Protein AF-A0AAE0Q972-F1 (afdb_monomer_lite)

Sequence (859 aa):
MDRISRRSQGLEGVRFGDHRISLLIFADDVVLLAPSSLDLQHALGHFAAECEVARRRVSTSKSEAMVLDQKKVACSLQVGGAFLPQVEEFKYLGVLFTSEGRMDREIDRRIGAAAAVMQSMYRSVVVKKELSRKAKLSIYQSSYIPTLTYGHELWVMTERIRSRIQAAEMSFLCRVAGCSLRDRDVHVMIFIGFGFLMTFLKRYGFSSVGINLLLAAFGLQWGLLLQNMWHLHDGKIRVTISSMINADFSTATVLISFGAVLGKTSPVQLLVMTLLEITTFCINEHIVIGMLKASDVGASMTIHAFGAYFGLAVARMLYRPGLRNGHDNEGSVYHSDLFAMIGTVYLWMFWPSFNSAIADPGDAQLTAIINTYFSLAACALAAYATSSLVEKKGKLDMVHIQNATLAGGVAVGTCADMSIGPFGAMLIGLTAGIISTLGFKFLSPILASHLGIQDTCGVHNLHGMPGILGGLAGIIAAALGKKQSTSPAFQAAALGSSLGFALIGGAITGFILKLPFLGQPPDQNCFDDALYWEVPEEDEAGESLTHTDHSKNKAEPFRGGLAGVFWIIVLLQNPSSLQLEITNLLIYQSGKGYKAISKALGLPQTTVRAIIYKWRKHGTVENLPRSDRPTKITPRAQEELIQEVTKDPTTTSKELQASLASVKTVGKILCGLTRQKLFGRSASHYIWRKSNTAFQKKNIIPTVKYGGGSVMVWGCFAASGPGRPGVINGTMNSAVYQKILKENVRPSVCDLKLKRTWVLQQDNDPKHTSKSTSEWLKKNKMKTLEWPSQSPDLNPIEMLWHDLKKVVHARKPSNVAELQQFCKDEWAKIPPQRCNRLIASYGKHLIAVVAAKGGPTSY

Foldseek 3Di:
DVVLVVQLDDPFADDDPPDGHQWDDDDPDIDGHGPDLVSSQVSQASSQVSCVVVVHGDDLVPDAAEAQDCDDDDRWHDDPRDTHHYDQWDQDPNAIAGSPRDRVVRLVVLLVQLVVQCVVCVVVALQDPPDDLVRSVVCCVVTNVCSNCPPVVSDPDDPVSVVSSVVSVVVRVCSSVVHDPLLCLLVCLQQQQLQLLLLQQAFCNCVSRVLSVVLLVLQLVLLLVLLCPVPDDVNDRDDDSVSSLSSSQLSLLLSLLCLLCALFADSLLSSLSSNLSSNLLSVLCCCQCVPLVAFQLLPLQSRQQLSNLLSQLLLLLSQDPLCLVHAPRLGGDPVSLVSSVSSQVSLLVSLLSSLLVPFDPDLLSVQLSLLLNLLLVLLLVLLLQLQLVLDPPSDHDSLSNSARSQLLSSLQSRCSSFQCDSVSSSVLSNVLSNQLNCCVRPVQNCCCNPVSRRRSSSSCSRRNPSSVNNLVSNLVSVVVVRDPPHHSVSSVVSNVSSSVSSNVSSNVSSVVSPPPPSQTDDPNSGSHPVSPDDDDDDPPDDDDDDDDDDDDDDDYDDDDDDDDDDDDDDPPDPDDPVVLLVLLVVVVVVVDDLVVSCVVSVHDSVVSVVQVVCCVVPVDSDDDDDDDDDDDDDVVNVVVVVVVCVVPVPDDPVNVVVVDDDDDADKAKEKEKDKAWLFDDLDDDDDDDDPPCCPPPVNDDDDDPDDGDMWIKIWMAMLQATWAIDTDDDDDALVNVLVCCVVTVVRRCVVSVPDPDHEYEYQPDCSCVPPSNVVSCVVVVHHYDDDDHPDCLLHLVVVVVSVLNVQLVVVSDPHPVSSVVSSRVVRRVTDSNSNRVSRGCNVVSVVQCVVVVNDDGPD

InterPro domains:
  IPR002229 Blood group Rhesus C/E/D polypeptide [PR00342] (180-197)
  IPR002229 Blood group Rhesus C/E/D polypeptide [PR00342] (209-226)
  IPR002229 Blood group Rhesus C/E/D polypeptide [PR00342] (246-262)
  IPR002229 Blood group Rhesus C/E/D polypeptide [PR00342] (269-292)
  IPR002229 Blood group Rhesus C/E/D polypeptide [PR00342] (303-318)
  IPR002229 Blood group Rhesus C/E/D polypeptide [PR00342] (338-356)
  IPR002229 Blood group Rhesus C/E/D polypeptide [PR00342] (368-390)
  IPR002229 Blood group Rhesus C/E/D polypeptide [PR00342] (403-416)
  IPR002229 Blood group Rhesus C/E/D polypeptide [PR00342] (426-444)
  IPR002229 Blood group Rhesus C/E/D polypeptide [PR00342] (464-480)
  IPR002229 Blood group Rhesus C/E/D polypeptide [PR00342] (496-521)
  IPR009057 Homedomain-like superfamily [SSF46689] (586-670)
  IPR024041 Ammonium transporter AmtB-like domain [PF00909] (185-515)
  IPR029020 Ammonium/urea transporter [G3DSA:1.10.3430.10] (167-540)
  IPR036388 Winged helix-like DNA-binding domain superfamily [G3DSA:1.10.10.10] (579-623)
  IPR036397 Ribonuclease H superfamily [G3DSA:3.30.420.10] (647-859)
  IPR038717 Tc1-like transposase, DDE domain [PF13358] (709-819)
  IPR057667 Sleeping Beauty transposase, HTH domain [PF25787] (589-622)

Organism: NCBI:txid175788

pLDDT: mean 81.12, std 19.71, range [21.55, 98.88]

Structure (mmCIF, N/CA/C/O backbone):
data_AF-A0AAE0Q972-F1
#
_entry.id   AF-A0AAE0Q972-F1
#
loop_
_atom_site.group_PDB
_atom_site.id
_atom_site.type_symbol
_atom_site.label_atom_id
_atom_site.label_alt_id
_atom_site.label_comp_id
_atom_site.label_asym_id
_atom_site.label_entity_id
_atom_site.label_seq_id
_atom_site.pdbx_PDB_ins_code
_atom_site.Cartn_x
_atom_site.Cartn_y
_atom_site.Cartn_z
_atom_site.occupancy
_atom_site.B_iso_or_equiv
_atom_site.auth_seq_id
_atom_site.auth_comp_id
_atom_site.auth_asym_id
_atom_site.auth_atom_id
_atom_site.pdbx_PDB_model_num
ATOM 1 N N . MET A 1 1 ? -45.714 0.009 41.766 1.00 69.88 1 MET A N 1
ATOM 2 C CA . MET A 1 1 ? -45.874 -0.154 40.312 1.00 69.88 1 MET A CA 1
ATOM 3 C C . MET A 1 1 ? -46.748 -1.349 39.995 1.00 69.88 1 MET A C 1
ATOM 5 O O . MET A 1 1 ? -47.785 -1.118 39.406 1.00 69.88 1 MET A O 1
ATOM 9 N N . ASP A 1 2 ? -46.476 -2.553 40.504 1.00 72.69 2 ASP A N 1
ATOM 10 C CA . ASP A 1 2 ? -47.322 -3.745 40.257 1.00 72.69 2 ASP A CA 1
ATOM 11 C C . ASP A 1 2 ? -48.823 -3.574 40.536 1.00 72.69 2 ASP A C 1
ATOM 13 O O . ASP A 1 2 ? -49.656 -4.150 39.841 1.00 72.69 2 ASP A O 1
ATOM 17 N N . ARG A 1 3 ? -49.189 -2.805 41.571 1.00 78.44 3 ARG A N 1
ATOM 18 C CA . ARG A 1 3 ? -50.598 -2.520 41.893 1.00 78.44 3 ARG A CA 1
ATOM 19 C C . ARG A 1 3 ? -51.249 -1.558 40.896 1.00 78.44 3 ARG A C 1
ATOM 21 O O . ARG A 1 3 ? -52.398 -1.776 40.547 1.00 78.44 3 ARG A O 1
ATOM 28 N N . ILE A 1 4 ? -50.509 -0.536 40.462 1.00 81.25 4 ILE A N 1
ATOM 29 C CA . ILE A 1 4 ? -50.941 0.430 39.440 1.00 81.25 4 ILE A CA 1
ATOM 30 C C . ILE A 1 4 ? -51.086 -0.334 38.123 1.00 81.25 4 ILE A C 1
ATOM 32 O O . ILE A 1 4 ? -52.169 -0.411 37.582 1.00 81.25 4 ILE A O 1
ATOM 36 N N . SER A 1 5 ? -50.043 -1.059 37.714 1.00 75.44 5 SER A N 1
ATOM 37 C CA . SER A 1 5 ? -50.012 -1.898 36.513 1.00 75.44 5 SER A CA 1
ATOM 38 C C . SER A 1 5 ? -51.220 -2.820 36.361 1.00 75.44 5 SER A C 1
ATOM 40 O O . SER A 1 5 ? -51.885 -2.771 35.335 1.00 75.44 5 SER A O 1
ATOM 42 N N . ARG A 1 6 ? -51.541 -3.620 37.388 1.00 78.19 6 ARG A N 1
ATOM 43 C CA . ARG A 1 6 ? -52.683 -4.546 37.342 1.00 78.19 6 ARG A CA 1
ATOM 44 C C . ARG A 1 6 ? -54.031 -3.846 37.227 1.00 78.19 6 ARG A C 1
ATOM 46 O O . ARG A 1 6 ? -54.957 -4.426 36.683 1.00 78.19 6 ARG A O 1
ATOM 53 N N . ARG A 1 7 ? -54.147 -2.635 37.768 1.00 78.75 7 ARG A N 1
ATOM 54 C CA . ARG A 1 7 ? -55.377 -1.839 37.711 1.00 78.75 7 ARG A CA 1
ATOM 55 C C . ARG A 1 7 ? -55.464 -0.995 36.451 1.00 78.75 7 ARG A C 1
ATOM 57 O O . ARG A 1 7 ? -56.561 -0.702 36.020 1.00 78.75 7 ARG A O 1
ATOM 64 N N . SER A 1 8 ? -54.327 -0.664 35.844 1.00 74.75 8 SER A N 1
ATOM 65 C CA . SER A 1 8 ? -54.243 0.107 34.606 1.00 74.75 8 SER A CA 1
ATOM 66 C C . SER A 1 8 ? -54.388 -0.742 33.339 1.00 74.75 8 SER A C 1
ATOM 68 O O . SER A 1 8 ? -54.470 -0.169 32.257 1.00 74.75 8 SER A O 1
ATOM 70 N N . GLN A 1 9 ? -54.409 -2.077 33.441 1.00 69.56 9 GLN A N 1
ATOM 71 C CA . GLN A 1 9 ? -54.600 -2.971 32.293 1.00 69.56 9 GLN A CA 1
ATOM 72 C C . GLN A 1 9 ? -56.014 -2.817 31.709 1.00 69.56 9 GLN A C 1
ATOM 74 O O . GLN A 1 9 ? -56.985 -3.288 32.294 1.00 69.56 9 GLN A O 1
ATOM 79 N N . GLY A 1 10 ? -56.112 -2.155 30.553 1.00 66.50 10 GLY A N 1
ATOM 80 C CA . GLY A 1 10 ? -57.335 -2.039 29.754 1.00 66.50 10 GLY A CA 1
ATOM 81 C C . GLY A 1 10 ? -57.412 -3.058 28.609 1.00 66.50 10 GLY A C 1
ATOM 82 O O . GLY A 1 10 ? -56.492 -3.848 28.391 1.00 66.50 10 GLY A O 1
ATOM 83 N N . LEU A 1 11 ? -58.515 -3.015 27.851 1.00 62.78 11 LEU A N 1
ATOM 84 C CA . LEU A 1 11 ? -58.713 -3.806 26.622 1.00 62.78 11 LEU A CA 1
ATOM 85 C C . LEU A 1 11 ? -57.828 -3.330 25.452 1.00 62.78 11 LEU A C 1
ATOM 87 O O . LEU A 1 11 ? -57.670 -4.045 24.463 1.00 62.78 11 LEU A O 1
ATOM 91 N N . GLU A 1 12 ? -57.259 -2.135 25.563 1.00 69.81 12 GLU A N 1
ATOM 92 C CA . GLU A 1 12 ? -56.429 -1.453 24.571 1.00 69.81 12 GLU A CA 1
ATOM 93 C C . GLU A 1 12 ? -55.005 -2.028 24.609 1.00 69.81 12 GLU A C 1
ATOM 95 O O . GLU A 1 12 ? -54.323 -1.936 25.624 1.00 69.81 12 GLU A O 1
ATOM 100 N N . GLY A 1 13 ? -54.553 -2.680 23.534 1.00 78.81 13 GLY A N 1
ATOM 101 C CA . GLY A 1 13 ? -53.221 -3.290 23.485 1.00 78.81 13 GLY A CA 1
ATOM 102 C C . GLY A 1 13 ? -52.892 -3.906 22.131 1.00 78.81 13 GLY A C 1
ATOM 103 O O . GLY A 1 13 ? -53.793 -4.305 21.382 1.00 78.81 13 GLY A O 1
ATOM 104 N N . VAL A 1 14 ? -51.599 -4.000 21.827 1.00 83.62 14 VAL A N 1
ATOM 105 C CA . VAL A 1 14 ? -51.085 -4.570 20.575 1.00 83.62 14 VAL A CA 1
ATOM 106 C C . VAL A 1 14 ? -51.114 -6.097 20.658 1.00 83.62 14 VAL A C 1
ATOM 108 O O . VAL A 1 14 ? -50.778 -6.685 21.687 1.00 83.62 14 VAL A O 1
ATOM 111 N N . ARG A 1 15 ? -51.549 -6.756 19.581 1.00 82.94 15 ARG A N 1
ATOM 112 C CA . ARG A 1 15 ? -51.607 -8.221 19.504 1.00 82.94 15 ARG A CA 1
ATOM 113 C C . ARG A 1 15 ? -50.234 -8.774 19.121 1.00 82.94 15 ARG A C 1
ATOM 115 O O . ARG A 1 15 ? -49.663 -8.354 18.121 1.00 82.94 15 ARG A O 1
ATOM 122 N N . PHE A 1 16 ? -49.725 -9.720 19.900 1.00 77.44 16 PHE A N 1
ATOM 123 C CA . PHE A 1 16 ? -48.470 -10.421 19.652 1.00 77.44 16 PHE A CA 1
ATOM 124 C C . PHE A 1 16 ? -48.708 -11.929 19.800 1.00 77.44 16 PHE A C 1
ATOM 126 O O . PHE A 1 16 ? -48.766 -12.458 20.912 1.00 77.44 16 PHE A O 1
ATOM 133 N N . GLY A 1 17 ? -48.919 -12.609 18.668 1.00 82.06 17 GLY A N 1
ATOM 134 C CA . GLY A 1 17 ? -49.433 -13.982 18.655 1.00 82.06 17 GLY A CA 1
ATOM 135 C C . GLY A 1 17 ? -50.805 -14.069 19.336 1.00 82.06 17 GLY A C 1
ATOM 136 O O . GLY A 1 17 ? -51.701 -13.272 19.043 1.00 82.06 17 GLY A O 1
ATOM 137 N N . ASP A 1 18 ? -50.940 -14.993 20.288 1.00 84.25 18 ASP A N 1
ATOM 138 C CA . ASP A 1 18 ? -52.165 -15.192 21.079 1.00 84.25 18 ASP A CA 1
ATOM 139 C C . ASP A 1 18 ? -52.276 -14.249 22.288 1.00 84.25 18 ASP A C 1
ATOM 141 O O . ASP A 1 18 ? -53.286 -14.237 22.994 1.00 84.25 18 ASP A O 1
ATOM 145 N N . HIS A 1 19 ? -51.252 -13.430 22.537 1.00 80.12 19 HIS A N 1
ATOM 146 C CA . HIS A 1 19 ? -51.205 -12.516 23.671 1.00 80.12 19 HIS A CA 1
ATOM 147 C C . HIS A 1 19 ? -51.481 -11.074 23.247 1.00 80.12 19 HIS A C 1
ATOM 149 O O . HIS A 1 19 ? -51.133 -10.637 22.150 1.00 80.12 19 HIS A O 1
ATOM 155 N N . ARG A 1 20 ? -52.092 -10.300 24.147 1.00 82.81 20 ARG A N 1
ATOM 156 C CA . ARG A 1 20 ? -52.286 -8.858 23.977 1.00 82.81 20 ARG A CA 1
ATOM 157 C C . ARG A 1 20 ? -51.398 -8.121 24.968 1.00 82.81 20 ARG A C 1
ATOM 159 O O . ARG A 1 20 ? -51.483 -8.363 26.169 1.00 82.81 20 ARG A O 1
ATOM 166 N N . ILE A 1 21 ? -50.539 -7.246 24.458 1.00 85.19 21 ILE A N 1
ATOM 167 C CA . ILE A 1 21 ? -49.570 -6.489 25.247 1.00 85.19 21 ILE A CA 1
ATOM 168 C C . ILE A 1 21 ? -49.984 -5.020 25.214 1.00 85.19 21 ILE A C 1
ATOM 170 O O . ILE A 1 21 ? -49.914 -4.366 24.177 1.00 85.19 21 ILE A O 1
ATOM 174 N N . SER A 1 22 ? -50.427 -4.511 26.359 1.00 83.69 22 SER A N 1
ATOM 175 C CA . SER A 1 22 ? -50.834 -3.112 26.549 1.00 83.69 22 SER A CA 1
ATOM 176 C C . SER A 1 22 ? -49.821 -2.294 27.351 1.00 83.69 22 SER A C 1
ATOM 178 O O . SER A 1 22 ? -49.785 -1.068 27.271 1.00 83.69 22 SER A O 1
ATOM 180 N N . LEU A 1 23 ? -48.981 -2.977 28.131 1.00 85.00 23 LEU A N 1
ATOM 181 C CA . LEU A 1 23 ? -48.129 -2.371 29.143 1.00 85.00 23 LEU A CA 1
ATOM 182 C C . LEU A 1 23 ? -46.865 -3.213 29.347 1.00 85.00 23 LEU A C 1
ATOM 184 O O . LEU A 1 23 ? -46.954 -4.389 29.702 1.00 85.00 23 LEU A O 1
ATOM 188 N N . LEU A 1 24 ? -45.693 -2.600 29.185 1.00 83.38 24 LEU A N 1
ATOM 189 C CA . LEU A 1 24 ? -44.398 -3.174 29.554 1.00 83.38 24 LEU A CA 1
ATOM 190 C C . LEU A 1 24 ? -43.802 -2.366 30.702 1.00 83.38 24 LEU A C 1
ATOM 192 O O . LEU A 1 24 ? -43.837 -1.137 30.696 1.00 83.38 24 LEU A O 1
ATOM 196 N N . ILE A 1 25 ? -43.248 -3.056 31.695 1.00 81.31 25 ILE A N 1
ATOM 197 C CA . ILE A 1 25 ? -42.659 -2.418 32.872 1.00 81.31 25 ILE A CA 1
ATOM 198 C C . ILE A 1 25 ? -41.271 -2.984 33.087 1.00 81.31 25 ILE A C 1
ATOM 200 O O . ILE A 1 25 ? -41.100 -4.197 33.216 1.00 81.31 25 ILE A O 1
ATOM 204 N N . PHE A 1 26 ? -40.290 -2.095 33.188 1.00 75.50 26 PHE A N 1
ATOM 205 C CA . PHE A 1 26 ? -38.927 -2.463 33.522 1.00 75.50 26 PHE A CA 1
ATOM 206 C C . PHE A 1 26 ? -38.334 -1.460 34.508 1.00 75.50 26 PHE A C 1
ATOM 208 O O . PHE A 1 26 ? -38.105 -0.304 34.177 1.00 75.50 26 PHE A O 1
ATOM 215 N N . ALA A 1 27 ? -38.050 -1.920 35.729 1.00 75.69 27 ALA A N 1
ATOM 216 C CA . ALA A 1 27 ? -37.566 -1.078 36.825 1.00 75.69 27 ALA A CA 1
ATOM 217 C C . ALA A 1 27 ? -38.455 0.164 37.062 1.00 75.69 27 ALA A C 1
ATOM 219 O O . ALA A 1 27 ? -39.539 0.019 37.629 1.00 75.69 27 ALA A O 1
ATOM 220 N N . ASP A 1 28 ? -37.987 1.349 36.664 1.00 73.62 28 ASP A N 1
ATOM 221 C CA . ASP A 1 28 ? -38.709 2.619 36.801 1.00 73.62 28 ASP A CA 1
ATOM 222 C C . ASP A 1 28 ? -39.412 3.054 35.504 1.00 73.62 28 ASP A C 1
ATOM 224 O O . ASP A 1 28 ? -40.204 3.996 35.536 1.00 73.62 28 ASP A O 1
ATOM 228 N N . ASP A 1 29 ? -39.150 2.364 34.391 1.00 79.25 29 ASP A N 1
ATOM 229 C CA . ASP A 1 29 ? -39.670 2.694 33.069 1.00 79.25 29 ASP A CA 1
ATOM 230 C C . ASP A 1 29 ? -40.963 1.927 32.780 1.00 79.25 29 ASP A C 1
ATOM 232 O O . ASP A 1 29 ? -41.105 0.739 33.100 1.00 79.25 29 ASP A O 1
ATOM 236 N N . VAL A 1 30 ? -41.908 2.617 32.141 1.00 85.56 30 VAL A N 1
ATOM 237 C CA . VAL A 1 30 ? -43.201 2.074 31.726 1.00 85.56 30 VAL A CA 1
ATOM 238 C C . VAL A 1 30 ? -43.436 2.427 30.265 1.00 85.56 30 VAL A C 1
ATOM 240 O O . VAL A 1 30 ? -43.329 3.592 29.893 1.00 85.56 30 VAL A O 1
ATOM 243 N N . VAL A 1 31 ? -43.778 1.429 29.453 1.00 88.38 31 VAL A N 1
ATOM 244 C CA . VAL A 1 31 ? -44.142 1.599 28.044 1.00 88.38 31 VAL A CA 1
ATOM 245 C C . VAL A 1 31 ? -45.599 1.192 27.873 1.00 88.38 31 VAL A C 1
ATOM 247 O O . VAL A 1 31 ? -45.972 0.065 28.200 1.00 88.38 31 VAL A O 1
ATOM 250 N N . LEU A 1 32 ? -46.412 2.118 27.372 1.00 89.19 32 LEU A N 1
ATOM 251 C CA . LEU A 1 32 ? -47.798 1.875 26.979 1.00 89.19 32 LEU A CA 1
ATOM 252 C C . LEU A 1 32 ? -47.841 1.603 25.477 1.00 89.19 32 LEU A C 1
ATOM 254 O O . LEU A 1 32 ? -47.167 2.285 24.708 1.00 89.19 32 LEU A O 1
ATOM 258 N N . LEU A 1 33 ? -48.612 0.598 25.068 1.00 89.06 33 LEU A N 1
ATOM 259 C CA . LEU A 1 33 ? -48.706 0.157 23.679 1.00 89.06 33 LEU A CA 1
ATOM 260 C C . LEU A 1 33 ? -50.171 0.061 23.273 1.00 89.06 33 LEU A C 1
ATOM 262 O O . LEU A 1 33 ? -50.947 -0.635 23.925 1.00 89.06 33 LEU A O 1
ATOM 266 N N . ALA A 1 34 ? -50.536 0.704 22.169 1.00 88.31 34 ALA A N 1
ATOM 267 C CA . ALA A 1 34 ? -51.879 0.634 21.615 1.00 88.31 34 ALA A CA 1
ATOM 268 C C . ALA A 1 34 ? -51.838 0.735 20.079 1.00 88.31 34 ALA A C 1
ATOM 270 O O . ALA A 1 34 ? -50.888 1.303 19.538 1.00 88.31 34 ALA A O 1
ATOM 271 N N . PRO A 1 35 ? -52.832 0.175 19.367 1.00 86.00 35 PRO A N 1
ATOM 272 C CA . PRO A 1 35 ? -52.854 0.169 17.903 1.00 86.00 35 PRO A CA 1
ATOM 273 C C . PRO A 1 35 ? -53.283 1.511 17.285 1.00 86.00 35 PRO A C 1
ATOM 275 O O . PRO A 1 35 ? -53.109 1.696 16.085 1.00 86.00 35 PRO A O 1
ATOM 278 N N . SER A 1 36 ? -53.840 2.438 18.072 1.00 85.62 36 SER A N 1
ATOM 279 C CA . SER A 1 36 ? -54.271 3.761 17.609 1.00 85.62 36 SER A CA 1
ATOM 280 C C . SER A 1 36 ? -53.910 4.861 18.613 1.00 85.62 36 SER A C 1
ATOM 282 O O . SER A 1 36 ? -53.697 4.594 19.798 1.00 85.62 36 SER A O 1
ATOM 284 N N . SER A 1 37 ? -53.846 6.113 18.147 1.00 86.44 37 SER A N 1
ATOM 285 C CA . SER A 1 37 ? -53.585 7.280 19.004 1.00 86.44 37 SER A CA 1
ATOM 286 C C . SER A 1 37 ? -54.684 7.498 20.046 1.00 86.44 37 SER A C 1
ATOM 288 O O . SER A 1 37 ? -54.383 7.880 21.176 1.00 86.44 37 SER A O 1
ATOM 290 N N . LEU A 1 38 ? -55.940 7.208 19.688 1.00 87.12 38 LEU A N 1
ATOM 291 C CA . LEU A 1 38 ? -57.088 7.293 20.589 1.00 87.12 38 LEU A CA 1
ATOM 292 C C . LEU A 1 38 ? -56.976 6.267 21.724 1.00 87.12 38 LEU A C 1
ATOM 294 O O . LEU A 1 38 ? -57.051 6.635 22.895 1.00 87.12 38 LEU A O 1
ATOM 298 N N . ASP A 1 39 ? -56.703 5.007 21.380 1.00 88.31 39 ASP A N 1
ATOM 299 C CA . ASP A 1 39 ? -56.517 3.936 22.365 1.00 88.31 39 ASP A CA 1
ATOM 300 C C . ASP A 1 39 ? -55.301 4.213 23.262 1.00 88.31 39 ASP A C 1
ATOM 302 O O . ASP A 1 39 ? -55.328 3.965 24.465 1.00 88.31 39 ASP A O 1
ATOM 306 N N . LEU A 1 40 ? -54.224 4.775 22.700 1.00 89.50 40 LEU A N 1
ATOM 307 C CA . LEU A 1 40 ? -53.037 5.137 23.475 1.00 89.50 40 LEU A CA 1
ATOM 308 C C . LEU A 1 40 ? -53.327 6.276 24.463 1.00 89.50 40 LEU A C 1
ATOM 310 O O . LEU A 1 40 ? -52.825 6.258 25.588 1.00 89.50 40 LEU A O 1
ATOM 314 N N . GLN A 1 41 ? -54.147 7.252 24.064 1.00 91.25 41 GLN A N 1
ATOM 315 C CA . GLN A 1 41 ? -54.586 8.352 24.920 1.00 91.25 41 GLN A CA 1
ATOM 316 C C . GLN A 1 41 ? -55.475 7.861 26.069 1.00 91.25 41 GLN A C 1
ATOM 318 O O . GLN A 1 41 ? -55.321 8.330 27.201 1.00 91.25 41 GLN A O 1
ATOM 323 N N . HIS A 1 42 ? -56.372 6.910 25.802 1.00 88.88 42 HIS A N 1
ATOM 324 C CA . HIS A 1 42 ? -57.192 6.268 26.828 1.00 88.88 42 HIS A CA 1
ATOM 325 C C . HIS A 1 42 ? -56.333 5.479 27.824 1.00 88.88 42 HIS A C 1
ATOM 327 O O . HIS A 1 42 ? -56.414 5.726 29.032 1.00 88.88 42 HIS A O 1
ATOM 333 N N . ALA A 1 43 ? -55.426 4.630 27.330 1.00 88.94 43 ALA A N 1
ATOM 334 C CA . ALA A 1 43 ? -54.496 3.870 28.160 1.00 88.94 43 ALA A CA 1
ATOM 335 C C . ALA A 1 43 ? -53.613 4.784 29.030 1.00 88.94 43 ALA A C 1
ATOM 337 O O . ALA A 1 43 ? -53.415 4.520 30.220 1.00 88.94 43 ALA A O 1
ATOM 338 N N . LEU A 1 44 ? -53.121 5.894 28.466 1.00 90.88 44 LEU A N 1
ATOM 339 C CA . LEU A 1 44 ? -52.351 6.909 29.190 1.00 90.88 44 LEU A CA 1
ATOM 340 C C . LEU A 1 44 ? -53.183 7.599 30.277 1.00 90.88 44 LEU A C 1
ATOM 342 O O . LEU A 1 44 ? -52.699 7.763 31.398 1.00 90.88 44 LEU A O 1
ATOM 346 N N . GLY A 1 45 ? -54.425 7.979 29.969 1.00 89.50 45 GLY A N 1
ATOM 347 C CA . GLY A 1 45 ? -55.342 8.598 30.928 1.00 89.50 45 GLY A CA 1
ATOM 348 C C . GLY A 1 45 ? -55.659 7.670 32.100 1.00 89.50 45 GLY A C 1
ATOM 349 O O . GLY A 1 45 ? -55.553 8.070 33.260 1.00 89.50 45 GLY A O 1
ATOM 350 N N . HIS A 1 46 ? -55.950 6.402 31.809 1.00 88.62 46 HIS A N 1
ATOM 351 C CA . HIS A 1 46 ? -56.230 5.389 32.822 1.00 88.62 46 HIS A CA 1
ATOM 352 C C . HIS A 1 46 ? -55.008 5.101 33.707 1.00 88.62 46 HIS A C 1
ATOM 354 O O . HIS A 1 46 ? -55.103 5.045 34.936 1.00 88.62 46 HIS A O 1
ATOM 360 N N . PHE A 1 47 ? -53.823 4.996 33.101 1.00 89.69 47 PHE A N 1
ATOM 361 C CA . PHE A 1 47 ? -52.571 4.844 33.838 1.00 89.69 47 PHE A CA 1
ATOM 362 C C . PHE A 1 47 ? -52.265 6.058 34.732 1.00 89.69 47 PHE A C 1
ATOM 364 O O . PHE A 1 47 ? -51.817 5.895 35.872 1.00 89.69 47 PHE A O 1
ATOM 371 N N . ALA A 1 48 ? -52.526 7.274 34.246 1.00 89.19 48 ALA A N 1
ATOM 372 C CA . ALA A 1 48 ? -52.335 8.503 35.008 1.00 89.19 48 ALA A CA 1
ATOM 373 C C . ALA A 1 48 ? -53.283 8.587 36.215 1.00 89.19 48 ALA A C 1
ATOM 375 O O . ALA A 1 48 ? -52.821 8.891 37.315 1.00 89.19 48 ALA A O 1
ATOM 376 N N . ALA A 1 49 ? -54.560 8.234 36.043 1.00 88.50 49 ALA A N 1
ATOM 377 C CA . ALA A 1 49 ? -55.541 8.198 37.128 1.00 88.50 49 ALA A CA 1
ATOM 378 C C . ALA A 1 49 ? -55.130 7.220 38.245 1.00 88.50 49 ALA A C 1
ATOM 380 O O . ALA A 1 49 ? -55.114 7.577 39.424 1.00 88.50 49 ALA A O 1
ATOM 381 N N . GLU A 1 50 ? -54.692 6.007 37.893 1.00 89.31 50 GLU A N 1
ATOM 382 C CA . GLU A 1 50 ? -54.195 5.035 38.879 1.00 89.31 50 GLU A CA 1
ATOM 383 C C . GLU A 1 50 ? -52.899 5.497 39.569 1.00 89.31 50 GLU A C 1
ATOM 385 O O . GLU A 1 50 ? -52.668 5.207 40.750 1.00 89.31 50 GLU A O 1
ATOM 390 N N . CYS A 1 51 ? -52.048 6.254 38.869 1.00 88.19 51 CYS A N 1
ATOM 391 C CA . CYS A 1 51 ? -50.903 6.907 39.499 1.00 88.19 51 CYS A CA 1
ATOM 392 C C . CYS A 1 51 ? -51.352 7.937 40.543 1.00 88.19 51 CYS A C 1
ATOM 394 O O . CYS A 1 51 ? -50.802 7.936 41.648 1.00 88.19 51 CYS A O 1
ATOM 396 N N . GLU A 1 52 ? -52.355 8.762 40.238 1.00 87.38 52 GLU A N 1
ATOM 397 C CA . GLU A 1 52 ? -52.889 9.771 41.161 1.00 87.38 52 GLU A CA 1
ATOM 398 C C . GLU A 1 52 ? -53.524 9.143 42.404 1.00 87.38 52 GLU A C 1
ATOM 400 O O . GLU A 1 52 ? -53.216 9.564 43.523 1.00 87.38 52 GLU A O 1
ATOM 405 N N . VAL A 1 53 ? -54.302 8.067 42.236 1.00 88.38 53 VAL A N 1
ATOM 406 C CA . VAL A 1 53 ? -54.849 7.262 43.347 1.00 88.38 53 VAL A CA 1
ATOM 407 C C . VAL A 1 53 ? -53.727 6.738 44.250 1.00 88.38 53 VAL A C 1
ATOM 409 O O . VAL A 1 53 ? -53.848 6.711 45.476 1.00 88.38 53 VAL A O 1
ATOM 412 N N . ALA A 1 54 ? -52.585 6.372 43.665 1.00 84.88 54 ALA A N 1
ATOM 413 C CA . ALA A 1 54 ? -51.391 5.952 44.393 1.00 84.88 54 ALA A CA 1
ATOM 414 C C . ALA A 1 54 ? -50.525 7.119 44.921 1.00 84.88 54 ALA A C 1
ATOM 416 O O . ALA A 1 54 ? -49.400 6.878 45.374 1.00 84.88 54 ALA A O 1
ATOM 417 N N . ARG A 1 55 ? -51.024 8.365 44.877 1.00 83.75 55 ARG A N 1
ATOM 418 C CA . ARG A 1 55 ? -50.318 9.611 45.235 1.00 83.75 55 ARG A CA 1
ATOM 419 C C . ARG A 1 55 ? -49.010 9.812 44.457 1.00 83.75 55 ARG A C 1
ATOM 421 O O . ARG A 1 55 ? -48.004 10.267 45.004 1.00 83.75 55 ARG A O 1
ATOM 428 N N . ARG A 1 56 ? -49.011 9.449 43.175 1.00 82.56 56 ARG A N 1
ATOM 429 C CA . ARG A 1 56 ? -47.930 9.661 42.200 1.00 82.56 56 ARG A CA 1
ATOM 430 C C . ARG A 1 56 ? -48.462 10.459 41.009 1.00 82.56 56 ARG A C 1
ATOM 432 O O . ARG A 1 56 ? -49.664 10.558 40.815 1.00 82.56 56 ARG A O 1
ATOM 439 N N . ARG A 1 57 ? -47.567 11.036 40.207 1.00 83.56 57 ARG A N 1
ATOM 440 C CA . ARG A 1 57 ? -47.921 11.744 38.967 1.00 83.56 57 ARG A CA 1
ATOM 441 C C . ARG A 1 57 ? -46.998 11.318 37.835 1.00 83.56 57 ARG A C 1
ATOM 443 O O . ARG A 1 57 ? -45.818 11.053 38.078 1.00 83.56 57 ARG A O 1
ATOM 450 N N . VAL A 1 58 ? -47.535 11.272 36.619 1.00 84.62 58 VAL A N 1
ATOM 451 C CA . VAL A 1 58 ? -46.753 11.063 35.394 1.00 84.62 58 VAL A CA 1
ATOM 452 C C . VAL A 1 58 ? -45.957 12.337 35.102 1.00 84.62 58 VAL A C 1
ATOM 454 O O . VAL A 1 58 ? -46.493 13.441 35.150 1.00 84.62 58 VAL A O 1
ATOM 457 N N . SER A 1 59 ? -44.657 12.196 34.844 1.00 83.50 59 SER A N 1
ATOM 458 C CA . SER A 1 59 ? -43.773 13.328 34.548 1.00 83.50 59 SER A CA 1
ATOM 459 C C . SER A 1 59 ? -43.800 13.622 33.053 1.00 83.50 59 SER A C 1
ATOM 461 O O . SER A 1 59 ? -43.140 12.927 32.284 1.00 83.50 59 SER A O 1
ATOM 463 N N . THR A 1 60 ? -44.499 14.676 32.642 1.00 82.50 60 THR A N 1
ATOM 464 C CA . THR A 1 60 ? -44.601 15.093 31.230 1.00 82.50 60 THR A CA 1
ATOM 465 C C . THR A 1 60 ? -43.241 15.430 30.615 1.00 82.50 60 THR A C 1
ATOM 467 O O . THR A 1 60 ? -42.982 15.083 29.475 1.00 82.50 60 THR A O 1
ATOM 470 N N . SER A 1 61 ? -42.310 15.988 31.396 1.00 77.25 61 SER A N 1
ATOM 471 C CA . SER A 1 61 ? -40.941 16.308 30.953 1.00 77.25 61 SER A CA 1
ATOM 472 C C . SER A 1 61 ? -40.005 15.105 30.769 1.00 77.25 61 SER A C 1
ATOM 474 O O . SER A 1 61 ? -38.868 15.280 30.343 1.00 77.25 61 SER A O 1
ATOM 476 N N . LYS A 1 62 ? -40.439 13.899 31.151 1.00 82.19 62 LYS A N 1
ATOM 477 C CA . LYS A 1 62 ? -39.663 12.650 31.034 1.00 82.19 62 LYS A CA 1
ATOM 478 C C . LYS A 1 62 ? -40.390 11.577 30.224 1.00 82.19 62 LYS A C 1
ATOM 480 O O . LYS A 1 62 ? -39.910 10.452 30.161 1.00 82.19 62 LYS A O 1
ATOM 485 N N . SER A 1 63 ? -41.567 11.903 29.699 1.00 87.50 63 SER A N 1
ATOM 486 C CA . SER A 1 63 ? -42.414 10.976 28.956 1.00 87.50 63 SER A CA 1
ATOM 487 C C . SER A 1 63 ? -42.448 11.438 27.510 1.00 87.50 63 SER A C 1
ATOM 489 O O . SER A 1 63 ? -42.645 12.621 27.253 1.00 87.50 63 SER A O 1
ATOM 491 N N . GLU A 1 64 ? -42.252 10.512 26.583 1.00 90.00 64 GLU A N 1
ATOM 492 C CA . GLU A 1 64 ? -42.205 10.780 25.147 1.00 90.00 64 GLU A CA 1
ATOM 493 C C . GLU A 1 64 ? -43.169 9.821 24.442 1.00 90.00 64 GLU A C 1
ATOM 495 O O . GLU A 1 64 ? -43.409 8.709 24.918 1.00 90.00 64 GLU A O 1
ATOM 500 N N . ALA A 1 65 ? -43.737 10.259 23.323 1.00 90.75 65 ALA A N 1
ATOM 501 C CA . ALA A 1 65 ? -44.563 9.436 22.450 1.00 90.75 65 ALA A CA 1
ATOM 502 C C . ALA A 1 65 ? -43.763 9.065 21.197 1.00 90.75 65 ALA A C 1
ATOM 504 O O . ALA A 1 65 ? -43.087 9.909 20.619 1.00 90.75 65 ALA A O 1
ATOM 505 N N . MET A 1 66 ? -43.857 7.823 20.734 1.00 90.81 66 MET A N 1
ATOM 506 C CA . MET A 1 66 ? -43.264 7.408 19.462 1.00 90.81 66 MET A CA 1
ATOM 507 C C . MET A 1 66 ? -44.309 6.640 18.666 1.00 90.81 66 MET A C 1
ATOM 509 O O . MET A 1 66 ? -44.975 5.755 19.202 1.00 90.81 66 MET A O 1
ATOM 513 N N . VAL A 1 67 ? -44.448 6.986 17.389 1.00 88.81 67 VAL A N 1
ATOM 514 C CA . VAL A 1 67 ? -45.308 6.262 16.451 1.00 88.81 67 VAL A CA 1
ATOM 515 C C . VAL A 1 67 ? -44.424 5.374 15.588 1.00 88.81 67 VAL A C 1
ATOM 517 O O . VAL A 1 67 ? -43.454 5.859 15.008 1.00 88.81 67 VAL A O 1
ATOM 520 N N . LEU A 1 68 ? -44.753 4.083 15.535 1.00 86.62 68 LEU A N 1
ATOM 521 C CA . LEU A 1 68 ? -44.084 3.102 14.686 1.00 86.62 68 LEU A CA 1
ATOM 522 C C . LEU A 1 68 ? -44.913 2.899 13.417 1.00 86.62 68 LEU A C 1
ATOM 524 O O . LEU A 1 68 ? -45.865 2.123 13.423 1.00 86.62 68 LEU A O 1
ATOM 528 N N . ASP A 1 69 ? -44.576 3.620 12.352 1.00 80.19 69 ASP A N 1
ATOM 529 C CA . ASP A 1 69 ? -45.273 3.549 11.066 1.00 80.19 69 ASP A CA 1
ATOM 530 C C . ASP A 1 69 ? -44.294 3.888 9.927 1.00 80.19 69 ASP A C 1
ATOM 532 O O . ASP A 1 69 ? -43.352 4.664 10.099 1.00 80.19 69 ASP A O 1
ATOM 536 N N . GLN A 1 70 ? -44.506 3.296 8.750 1.00 72.62 70 GLN A N 1
ATOM 537 C CA . GLN A 1 70 ? -43.756 3.630 7.537 1.00 72.62 70 GLN A CA 1
ATOM 538 C C . GLN A 1 70 ? -44.066 5.051 7.044 1.00 72.62 70 GLN A C 1
ATOM 540 O O . GLN A 1 70 ? -43.257 5.648 6.334 1.00 72.62 70 GLN A O 1
ATOM 545 N N . LYS A 1 71 ? -45.235 5.599 7.399 1.00 75.44 71 LYS A N 1
ATOM 546 C CA . LYS A 1 71 ? -45.633 6.978 7.102 1.00 75.44 71 LYS A CA 1
ATOM 547 C C . LYS A 1 71 ? -45.572 7.826 8.367 1.00 75.44 71 LYS A C 1
ATOM 549 O O . LYS A 1 71 ? -45.911 7.375 9.454 1.00 75.44 71 LYS A O 1
ATOM 554 N N . LYS A 1 72 ? -45.190 9.098 8.231 1.00 76.19 72 LYS A N 1
ATOM 555 C CA . LYS A 1 72 ? -45.217 10.029 9.365 1.00 76.19 72 LYS A CA 1
ATOM 556 C C . LYS A 1 72 ? -46.663 10.306 9.770 1.00 76.19 72 LYS A C 1
ATOM 558 O O . LYS A 1 72 ? -47.391 10.979 9.044 1.00 76.19 72 LYS A O 1
ATOM 563 N N . VAL A 1 73 ? -47.054 9.803 10.936 1.00 81.81 73 VAL A N 1
ATOM 564 C CA . VAL A 1 73 ? -48.367 10.045 11.539 1.00 81.81 73 VAL A CA 1
ATOM 565 C C . VAL A 1 73 ? -48.186 10.889 12.797 1.00 81.81 73 VAL A C 1
ATOM 567 O O . VAL A 1 73 ? -47.353 10.582 13.652 1.00 81.81 73 VAL A O 1
ATOM 570 N N . ALA A 1 74 ? -48.961 11.968 12.906 1.00 82.75 74 ALA A N 1
ATOM 571 C CA . ALA A 1 74 ? -48.980 12.808 14.096 1.00 82.75 74 ALA A CA 1
ATOM 572 C C . ALA A 1 74 ? -49.830 12.154 15.196 1.00 82.75 74 ALA A C 1
ATOM 574 O O . ALA A 1 74 ? -50.967 11.745 14.962 1.00 82.75 74 ALA A O 1
ATOM 575 N N . CYS A 1 75 ? -49.282 12.078 16.404 1.00 84.94 75 CYS A N 1
ATOM 576 C CA . CYS A 1 75 ? -49.937 11.568 17.598 1.00 84.94 75 CYS A CA 1
ATOM 577 C C . CYS A 1 75 ? -49.786 12.601 18.718 1.00 84.94 75 CYS A C 1
ATOM 579 O O . CYS A 1 75 ? -48.718 12.755 19.310 1.00 84.94 75 CYS A O 1
ATOM 581 N N . SER A 1 76 ? -50.859 13.339 18.993 1.00 87.38 76 SER A N 1
ATOM 582 C CA . SER A 1 76 ? -50.885 14.354 20.046 1.00 87.38 76 SER A CA 1
ATOM 583 C C . SER A 1 76 ? -51.490 13.772 21.315 1.00 87.38 76 SER A C 1
ATOM 585 O O . SER A 1 76 ? -52.708 13.672 21.431 1.00 87.38 76 SER A O 1
ATOM 587 N N . LEU A 1 77 ? -50.630 13.401 22.265 1.00 90.69 77 LEU A N 1
ATOM 588 C CA . LEU A 1 77 ? -51.049 12.879 23.564 1.00 90.69 77 LEU A CA 1
ATOM 589 C C . LEU A 1 77 ? -51.003 13.967 24.637 1.00 90.69 77 LEU A C 1
ATOM 591 O O . LEU A 1 77 ? -50.070 14.770 24.669 1.00 90.69 77 LEU A O 1
ATOM 595 N N . GLN A 1 78 ? -51.970 13.957 25.550 1.00 90.06 78 GLN A N 1
ATOM 596 C CA . GLN A 1 78 ? -52.040 14.846 26.706 1.00 90.06 78 GLN A CA 1
ATOM 597 C C . GLN A 1 78 ? -52.152 14.068 28.018 1.00 90.06 78 GLN A C 1
ATOM 599 O O . GLN A 1 78 ? -52.864 13.071 28.118 1.00 90.06 78 GLN A O 1
ATOM 604 N N . VAL A 1 79 ? -51.494 14.564 29.064 1.00 88.44 79 VAL A N 1
ATOM 605 C CA . VAL A 1 79 ? -51.676 14.078 30.438 1.00 88.44 79 VAL A CA 1
ATOM 606 C C . VAL A 1 79 ? -51.542 15.243 31.415 1.00 88.44 79 VAL A C 1
ATOM 608 O O . VAL A 1 79 ? -50.606 16.036 31.327 1.00 88.44 79 VAL A O 1
ATOM 611 N N . GLY A 1 80 ? -52.511 15.394 32.326 1.00 81.00 80 GLY A N 1
ATOM 612 C CA . GLY A 1 80 ? -52.525 16.499 33.295 1.00 81.00 80 GLY A CA 1
ATOM 613 C C . GLY A 1 80 ? -52.555 17.899 32.662 1.00 81.00 80 GLY A C 1
ATOM 614 O O . GLY A 1 80 ? -51.968 18.823 33.218 1.00 81.00 80 GLY A O 1
ATOM 615 N N . GLY A 1 81 ? -53.182 18.049 31.487 1.00 81.88 81 GLY A N 1
ATOM 616 C CA . GLY A 1 81 ? -53.301 19.323 30.761 1.00 81.88 81 GLY A CA 1
ATOM 617 C C . GLY A 1 81 ? -52.073 19.740 29.939 1.00 81.88 81 GLY A C 1
ATOM 618 O O . GLY A 1 81 ? -52.080 20.823 29.362 1.00 81.88 81 GLY A O 1
ATOM 619 N N . ALA A 1 82 ? -51.029 18.907 29.858 1.00 86.00 82 ALA A N 1
ATOM 620 C CA . ALA A 1 82 ? -49.834 19.168 29.054 1.00 86.00 82 ALA A CA 1
ATOM 621 C C . ALA A 1 82 ? -49.648 18.114 27.953 1.00 86.00 82 ALA A C 1
ATOM 623 O O . ALA A 1 82 ? -49.941 16.934 28.159 1.00 86.00 82 ALA A O 1
ATOM 624 N N . PHE A 1 83 ? -49.127 18.540 26.800 1.00 88.75 83 PHE A N 1
ATOM 625 C CA . PHE A 1 83 ? -48.806 17.657 25.677 1.00 88.75 83 PHE A CA 1
ATOM 626 C C . PHE A 1 83 ? -47.501 16.888 25.910 1.00 88.75 83 PHE A C 1
ATOM 628 O O . PHE A 1 83 ? -46.533 17.443 26.434 1.00 88.75 83 PHE A O 1
ATOM 635 N N . LEU A 1 84 ? -47.464 15.625 25.481 1.00 90.62 84 LEU A N 1
ATOM 636 C CA . LEU A 1 84 ? -46.239 14.831 25.426 1.00 90.62 84 LEU A CA 1
ATOM 637 C C . LEU A 1 84 ? -45.509 15.056 24.091 1.00 90.62 84 LEU A C 1
ATOM 639 O O . LEU A 1 84 ? -46.158 15.052 23.042 1.00 90.62 84 LEU A O 1
ATOM 643 N N . PRO A 1 85 ? -44.175 15.231 24.098 1.00 89.31 85 PRO A N 1
ATOM 644 C CA . PRO A 1 85 ? -43.396 15.348 22.870 1.00 89.31 85 PRO A CA 1
ATOM 645 C C . PRO A 1 85 ? -43.412 14.031 22.082 1.00 89.31 85 PRO A C 1
ATOM 647 O O . PRO A 1 85 ? -43.139 12.966 22.639 1.00 89.31 85 PRO A O 1
ATOM 650 N N . GLN A 1 86 ? -43.703 14.113 20.781 1.00 90.75 86 GLN A N 1
ATOM 651 C CA . GLN A 1 86 ? -43.538 12.996 19.851 1.00 90.75 86 GLN A CA 1
ATOM 652 C C . GLN A 1 86 ? -42.102 12.973 19.307 1.00 90.75 86 GLN A C 1
ATOM 654 O O . GLN A 1 86 ? -41.615 13.992 18.819 1.00 90.75 86 GLN A O 1
ATOM 659 N N . VAL A 1 87 ? -41.435 11.818 19.367 1.00 89.88 87 VAL A N 1
ATOM 660 C CA . VAL A 1 87 ? -40.047 11.622 18.921 1.00 89.88 87 VAL A CA 1
ATOM 661 C C . VAL A 1 87 ? -39.960 10.636 17.754 1.00 89.88 87 VAL A C 1
ATOM 663 O O . VAL A 1 87 ? -40.760 9.707 17.644 1.00 89.88 87 VAL A O 1
ATOM 666 N N . GLU A 1 88 ? -38.972 10.836 16.879 1.00 88.38 88 GLU A N 1
ATOM 667 C CA . GLU A 1 88 ? -38.643 9.903 15.785 1.00 88.38 88 GLU A CA 1
ATOM 668 C C . GLU A 1 88 ? -37.606 8.855 16.207 1.00 88.38 88 GLU A C 1
ATOM 670 O O . GLU A 1 88 ? -37.513 7.783 15.612 1.00 88.38 88 GLU A O 1
ATOM 675 N N . GLU A 1 89 ? -36.830 9.157 17.247 1.00 88.81 89 GLU A N 1
ATOM 676 C CA . GLU A 1 89 ? -35.799 8.283 17.785 1.00 88.81 89 GLU A CA 1
ATOM 677 C C . GLU A 1 89 ? -35.932 8.194 19.296 1.00 88.81 89 GLU A C 1
ATOM 679 O O . GLU A 1 89 ? -35.976 9.211 19.987 1.00 88.81 89 GLU A O 1
ATOM 684 N N . PHE A 1 90 ? -35.950 6.970 19.813 1.00 86.62 90 PHE A N 1
ATOM 685 C CA . PHE A 1 90 ? -36.093 6.725 21.237 1.00 86.62 90 PHE A CA 1
ATOM 686 C C . PHE A 1 90 ? -35.041 5.738 21.719 1.00 86.62 90 PHE A C 1
ATOM 688 O O . PHE A 1 90 ? -34.900 4.633 21.194 1.00 86.62 90 PHE A O 1
ATOM 695 N N . LYS A 1 91 ? -34.278 6.125 22.743 1.00 85.62 91 LYS A N 1
ATOM 696 C CA . LYS A 1 91 ? -33.252 5.259 23.323 1.00 85.62 91 LYS A CA 1
ATOM 697 C C . LYS A 1 91 ? -33.810 4.533 24.538 1.00 85.62 91 LYS A C 1
ATOM 699 O O . LYS A 1 91 ? -33.883 5.104 25.623 1.00 85.62 91 LYS A O 1
ATOM 704 N N . TYR A 1 92 ? -34.086 3.246 24.384 1.00 81.75 92 TYR A N 1
ATOM 705 C CA . TYR A 1 92 ? -34.598 2.402 25.456 1.00 81.75 92 TYR A CA 1
ATOM 706 C C . TYR A 1 92 ? -33.574 1.348 25.872 1.00 81.75 92 TYR A C 1
ATOM 708 O O . TYR A 1 92 ? -33.017 0.642 25.033 1.00 81.75 92 TYR A O 1
ATOM 716 N N . LEU A 1 93 ? -33.271 1.279 27.174 1.00 79.94 93 LEU A N 1
ATOM 717 C CA . LEU A 1 93 ? -32.271 0.365 27.755 1.00 79.94 93 LEU A CA 1
ATOM 718 C C . LEU A 1 93 ? -30.936 0.348 26.997 1.00 79.94 93 LEU A C 1
ATOM 720 O O . LEU A 1 93 ? -30.274 -0.672 26.851 1.00 79.94 93 LEU A O 1
ATOM 724 N N . GLY A 1 94 ? -30.530 1.514 26.501 1.00 81.50 94 GLY A N 1
ATOM 725 C CA . GLY A 1 94 ? -29.276 1.660 25.785 1.00 81.50 94 GLY A CA 1
ATOM 726 C C . GLY A 1 94 ? -29.340 1.362 24.291 1.00 81.50 94 GLY A C 1
ATOM 727 O O . GLY A 1 94 ? -28.329 1.649 23.659 1.00 81.50 94 GLY A O 1
ATOM 728 N N . VAL A 1 95 ? -30.449 0.859 23.739 1.00 86.56 95 VAL A N 1
ATOM 729 C CA . VAL A 1 95 ? -30.677 0.574 22.307 1.00 86.56 95 VAL A CA 1
ATOM 730 C C . VAL A 1 95 ? -31.514 1.688 21.678 1.00 86.56 95 VAL A C 1
ATOM 732 O O . VAL A 1 95 ? -32.470 2.159 22.291 1.00 86.56 95 VAL A O 1
ATOM 735 N N . LEU A 1 96 ? -31.127 2.153 20.491 1.00 89.25 96 LEU A N 1
ATOM 736 C CA . LEU A 1 96 ? -31.869 3.161 19.736 1.00 89.25 96 LEU A CA 1
ATOM 737 C C . LEU A 1 96 ? -32.955 2.499 18.882 1.00 89.25 96 LEU A C 1
ATOM 739 O O . LEU A 1 96 ? -32.658 1.631 18.064 1.00 89.25 96 LEU A O 1
ATOM 743 N N . PHE A 1 97 ? -34.190 2.951 19.050 1.00 88.88 97 PHE A N 1
ATOM 744 C CA . PHE A 1 97 ? -35.328 2.615 18.205 1.00 88.88 97 PHE A CA 1
ATOM 745 C C . PHE A 1 97 ? -35.650 3.808 17.313 1.00 88.88 97 PHE A C 1
ATOM 747 O O . PHE A 1 97 ? -35.560 4.953 17.757 1.00 88.88 97 PHE A O 1
ATOM 754 N N . THR A 1 98 ? -36.015 3.535 16.064 1.00 88.88 98 THR A N 1
ATOM 755 C CA . THR A 1 98 ? -36.467 4.546 15.103 1.00 88.88 98 THR A CA 1
ATOM 756 C C . THR A 1 98 ? -37.950 4.338 14.815 1.00 88.88 98 THR A C 1
ATOM 758 O O . THR A 1 98 ? -38.425 3.200 14.823 1.00 88.88 98 THR A O 1
ATOM 761 N N . SER A 1 99 ? -38.679 5.419 14.538 1.00 86.38 99 SER A N 1
ATOM 762 C CA . SER A 1 99 ? -40.101 5.379 14.163 1.00 86.38 99 SER A CA 1
ATOM 763 C C . SER A 1 99 ? -40.374 4.501 12.933 1.00 86.38 99 SER A C 1
ATOM 765 O O . SER A 1 99 ? -41.432 3.894 12.823 1.00 86.38 99 SER A O 1
ATOM 767 N N . GLU A 1 100 ? -39.396 4.366 12.037 1.00 84.75 100 GLU A N 1
ATOM 768 C CA . GLU A 1 100 ? -39.477 3.540 10.825 1.00 84.75 100 GLU A CA 1
ATOM 769 C C . GLU A 1 100 ? -39.165 2.049 11.067 1.00 84.75 100 GLU A C 1
ATOM 771 O O . GLU A 1 100 ? -39.250 1.237 10.146 1.00 84.75 100 GLU A O 1
ATOM 776 N N . GLY A 1 101 ? -38.719 1.678 12.273 1.00 81.94 101 GLY A N 1
ATOM 777 C CA . GLY A 1 101 ? -38.309 0.308 12.604 1.00 81.94 101 GLY A CA 1
ATOM 778 C C . GLY A 1 101 ? -36.988 -0.143 11.963 1.00 81.94 101 GLY A C 1
ATOM 779 O O . GLY A 1 101 ? -36.640 -1.322 12.034 1.00 81.94 101 GLY A O 1
ATOM 780 N N . ARG A 1 102 ? -36.224 0.770 11.344 1.00 84.88 102 ARG A N 1
ATOM 781 C CA . ARG A 1 102 ? -34.903 0.472 10.769 1.00 84.88 102 ARG A CA 1
ATOM 782 C C . ARG A 1 102 ? -33.815 0.500 11.839 1.00 84.88 102 ARG A C 1
ATOM 784 O O . ARG A 1 102 ? -33.772 1.399 12.679 1.00 84.88 102 ARG A O 1
ATOM 791 N N . MET A 1 103 ? -32.888 -0.455 11.756 1.00 88.06 103 MET A N 1
ATOM 792 C CA . MET A 1 103 ? -31.812 -0.634 12.741 1.00 88.06 103 MET A CA 1
ATOM 793 C C . MET A 1 103 ? -30.477 -0.011 12.311 1.00 88.06 103 MET A C 1
ATOM 795 O O . MET A 1 103 ? -29.554 0.042 13.119 1.00 88.06 103 MET A O 1
ATOM 799 N N . ASP A 1 104 ? -30.351 0.499 11.077 1.00 90.38 104 ASP A N 1
ATOM 800 C CA . ASP A 1 104 ? -29.095 1.046 10.540 1.00 90.38 104 ASP A CA 1
ATOM 801 C C . ASP A 1 104 ? -28.444 2.081 11.466 1.00 90.38 104 ASP A C 1
ATOM 803 O O . ASP A 1 104 ? -27.244 2.002 11.729 1.00 90.38 104 ASP A O 1
ATOM 807 N N . ARG A 1 105 ? -29.240 3.006 12.019 1.00 90.56 105 ARG A N 1
ATOM 808 C CA . ARG A 1 105 ? -28.736 4.045 12.929 1.00 90.56 105 ARG A CA 1
ATOM 809 C C . ARG A 1 105 ? -28.216 3.480 14.249 1.00 90.56 105 ARG A C 1
ATOM 811 O O . ARG A 1 105 ? -27.223 3.981 14.775 1.00 90.56 105 ARG A O 1
ATOM 818 N N . GLU A 1 106 ? -28.852 2.438 14.781 1.00 92.81 106 GLU A N 1
ATOM 819 C CA . GLU A 1 106 ? -28.361 1.755 15.981 1.00 92.81 106 GLU A CA 1
ATOM 820 C C . GLU A 1 106 ? -27.051 1.017 15.689 1.00 92.81 106 GLU A C 1
ATOM 822 O O . GLU A 1 106 ? -26.110 1.128 16.476 1.00 92.81 106 GLU A O 1
ATOM 827 N N . ILE A 1 107 ? -26.946 0.338 14.541 1.00 92.75 107 ILE A N 1
ATOM 828 C CA . ILE A 1 107 ? -25.705 -0.322 14.108 1.00 92.75 107 ILE A CA 1
ATOM 829 C C . ILE A 1 107 ? -24.568 0.697 13.973 1.00 92.75 107 ILE A C 1
ATOM 831 O O . ILE A 1 107 ? -23.486 0.479 14.519 1.00 92.75 107 ILE A O 1
ATOM 835 N N . ASP A 1 108 ? -24.809 1.839 13.326 1.00 92.94 108 ASP A N 1
ATOM 836 C CA . ASP A 1 108 ? -23.814 2.913 13.205 1.00 92.94 108 ASP A CA 1
ATOM 837 C C . ASP A 1 108 ? -23.351 3.434 14.558 1.00 92.94 108 ASP A C 1
ATOM 839 O O . ASP A 1 108 ? -22.154 3.608 14.805 1.00 92.94 108 ASP A O 1
ATOM 843 N N . ARG A 1 109 ? -24.293 3.623 15.481 1.00 93.94 109 ARG A N 1
ATOM 844 C CA . ARG A 1 109 ? -23.983 4.065 16.837 1.00 93.94 109 ARG A CA 1
ATOM 845 C C . ARG A 1 109 ? -23.122 3.045 17.587 1.00 93.94 109 ARG A C 1
ATOM 847 O O . ARG A 1 109 ? -22.245 3.442 18.356 1.00 93.94 109 ARG A O 1
ATOM 854 N N . ARG A 1 110 ? -23.338 1.744 17.370 1.00 94.62 110 ARG A N 1
ATOM 855 C CA . ARG A 1 110 ? -22.553 0.654 17.981 1.00 94.62 110 ARG A CA 1
ATOM 856 C C . ARG A 1 110 ? -21.157 0.549 17.397 1.00 94.62 110 ARG A C 1
ATOM 858 O O . ARG A 1 110 ? -20.196 0.465 18.161 1.00 94.62 110 ARG A O 1
ATOM 865 N N . ILE A 1 111 ? -21.038 0.645 16.075 1.00 93.69 111 ILE A N 1
ATOM 866 C CA . ILE A 1 111 ? -19.746 0.724 15.385 1.00 93.69 111 ILE A CA 1
ATOM 867 C C . ILE A 1 111 ? -18.960 1.939 15.896 1.00 93.69 111 ILE A C 1
ATOM 869 O O . ILE A 1 111 ? -17.796 1.798 16.271 1.00 93.69 111 ILE A O 1
ATOM 873 N N . GLY A 1 112 ? -19.600 3.107 16.007 1.00 93.50 112 GLY A N 1
ATOM 874 C CA . GLY A 1 112 ? -18.983 4.320 16.549 1.00 93.50 112 GLY A CA 1
ATOM 875 C C . GLY A 1 112 ? -18.531 4.174 18.007 1.00 93.50 112 GLY A C 1
ATOM 876 O O . GLY A 1 112 ? -17.414 4.561 18.354 1.00 93.50 112 GLY A O 1
ATOM 877 N N . ALA A 1 113 ? -19.351 3.557 18.863 1.00 92.38 113 ALA A N 1
ATOM 878 C CA . ALA A 1 113 ? -18.988 3.290 20.255 1.00 92.38 113 ALA A CA 1
ATOM 879 C C . ALA A 1 113 ? -17.790 2.329 20.367 1.00 92.38 113 ALA A C 1
ATOM 881 O O . ALA A 1 113 ? -16.852 2.588 21.123 1.00 92.38 113 ALA A O 1
ATOM 882 N N . ALA A 1 114 ? -17.783 1.249 19.582 1.00 91.00 114 ALA A N 1
ATOM 883 C CA . ALA A 1 114 ? -16.678 0.297 19.548 1.00 91.00 114 ALA A CA 1
ATOM 884 C C . ALA A 1 114 ? -15.391 0.943 19.000 1.00 91.00 114 ALA A C 1
ATOM 886 O O . ALA A 1 114 ? -14.302 0.725 19.537 1.00 91.00 114 ALA A O 1
ATOM 887 N N . ALA A 1 115 ? -15.505 1.806 17.986 1.00 88.94 115 ALA A N 1
ATOM 888 C CA . ALA A 1 115 ? -14.389 2.588 17.462 1.00 88.94 115 ALA A CA 1
ATOM 889 C C . ALA A 1 115 ? -13.799 3.537 18.521 1.00 88.94 115 ALA A C 1
ATOM 891 O O . ALA A 1 115 ? -12.578 3.613 18.652 1.00 88.94 115 ALA A O 1
ATOM 892 N N . ALA A 1 116 ? -14.628 4.194 19.338 1.00 91.31 116 ALA A N 1
ATOM 893 C CA . ALA A 1 116 ? -14.156 5.039 20.439 1.00 91.31 116 ALA A CA 1
ATOM 894 C C . ALA A 1 116 ? -13.396 4.236 21.515 1.00 91.31 116 ALA A C 1
ATOM 896 O O . ALA A 1 116 ? -12.353 4.673 22.012 1.00 91.31 116 ALA A O 1
ATOM 897 N N . VAL A 1 117 ? -13.871 3.025 21.833 1.00 89.25 117 VAL A N 1
ATOM 898 C CA . VAL A 1 117 ? -13.168 2.084 22.720 1.00 89.25 117 VAL A CA 1
ATOM 899 C C . VAL A 1 117 ? -11.816 1.690 22.122 1.00 89.25 117 VAL A C 1
ATOM 901 O O . VAL A 1 117 ? -10.798 1.773 22.806 1.00 89.25 117 VAL A O 1
ATOM 904 N N . MET A 1 118 ? -11.766 1.350 20.832 1.00 84.81 118 MET A N 1
ATOM 905 C CA . MET A 1 118 ? -10.508 1.048 20.143 1.00 84.81 118 MET A CA 1
ATOM 906 C C . MET A 1 118 ? -9.537 2.232 20.178 1.00 84.81 118 MET A C 1
ATOM 908 O O . MET A 1 118 ? -8.363 2.047 20.496 1.00 84.81 118 MET A O 1
ATOM 912 N N . GLN A 1 119 ? -10.019 3.441 19.886 1.00 84.19 119 GLN A N 1
ATOM 913 C CA . GLN A 1 119 ? -9.194 4.643 19.819 1.00 84.19 119 GLN A CA 1
ATOM 914 C C . GLN A 1 119 ? -8.554 4.969 21.171 1.00 84.19 119 GLN A C 1
ATOM 916 O O . GLN A 1 119 ? -7.364 5.284 21.229 1.00 84.19 119 GLN A O 1
ATOM 921 N N . SER A 1 120 ? -9.308 4.840 22.267 1.00 87.38 120 SER A N 1
ATOM 922 C CA . SER A 1 120 ? -8.776 5.077 23.616 1.00 87.38 120 SER A CA 1
ATOM 923 C C . SER A 1 120 ? -7.692 4.066 24.014 1.00 87.38 120 SER A C 1
ATOM 925 O O . SER A 1 120 ? -6.755 4.409 24.734 1.00 87.38 120 SER A O 1
ATOM 927 N N . MET A 1 121 ? -7.765 2.841 23.485 1.00 86.62 121 MET A N 1
ATOM 928 C CA . MET A 1 121 ? -6.787 1.776 23.724 1.00 86.62 121 MET A CA 1
ATOM 929 C C . MET A 1 121 ? -5.686 1.698 22.656 1.00 86.62 121 MET A C 1
ATOM 931 O O . MET A 1 121 ? -4.801 0.845 22.748 1.00 86.62 121 MET A O 1
ATOM 935 N N . TYR A 1 122 ? -5.707 2.556 21.631 1.00 82.94 122 TYR A N 1
ATOM 936 C CA . TYR A 1 122 ? -4.855 2.381 20.455 1.00 82.94 122 TYR A CA 1
ATOM 937 C C . TYR A 1 122 ? -3.363 2.417 20.808 1.00 82.94 122 TYR A C 1
ATOM 939 O O . TYR A 1 122 ? -2.642 1.453 20.555 1.00 82.94 122 TYR A O 1
ATOM 947 N N . ARG A 1 123 ? -2.913 3.496 21.463 1.00 81.19 123 ARG A N 1
ATOM 948 C CA . ARG A 1 123 ? -1.501 3.692 21.847 1.00 81.19 123 ARG A CA 1
ATOM 949 C C . ARG A 1 123 ? -1.055 2.793 23.002 1.00 81.19 123 ARG A C 1
ATOM 951 O O . ARG A 1 123 ? 0.106 2.400 23.054 1.00 81.19 123 ARG A O 1
ATOM 958 N N . SER A 1 124 ? -1.960 2.489 23.929 1.00 86.12 124 SER A N 1
ATOM 959 C CA . SER A 1 124 ? -1.656 1.743 25.156 1.00 86.12 124 SER A CA 1
ATOM 960 C C . SER A 1 124 ? -1.707 0.227 24.969 1.00 86.12 124 SER A C 1
ATOM 962 O O . SER A 1 124 ? -0.969 -0.485 25.645 1.00 86.12 124 SER A O 1
ATOM 964 N N . VAL A 1 125 ? -2.542 -0.266 24.049 1.00 85.88 125 VAL A N 1
ATOM 965 C CA . VAL A 1 125 ? -2.785 -1.699 23.844 1.00 85.88 125 VAL A CA 1
ATOM 966 C C . VAL A 1 125 ? -2.497 -2.128 22.410 1.00 85.88 125 VAL A C 1
ATOM 968 O O . VAL A 1 125 ? -1.674 -3.015 22.191 1.00 85.88 125 VAL A O 1
ATOM 971 N N . VAL A 1 126 ? -3.167 -1.520 21.428 1.00 80.94 126 VAL A N 1
ATOM 972 C CA . VAL A 1 126 ? -3.223 -2.051 20.053 1.00 80.94 126 VAL A CA 1
ATOM 973 C C . VAL A 1 126 ? -1.841 -2.050 19.395 1.00 80.94 126 VAL A C 1
ATOM 975 O O . VAL A 1 126 ? -1.371 -3.103 18.960 1.00 80.94 126 VAL A O 1
ATOM 978 N N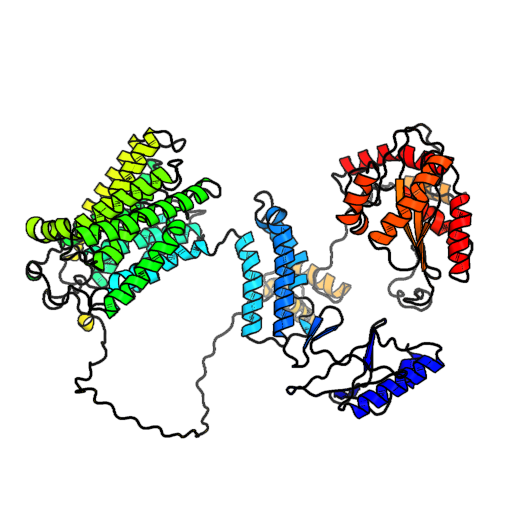 . VAL A 1 127 ? -1.137 -0.913 19.402 1.00 78.25 127 VAL A N 1
ATOM 979 C CA . VAL A 1 127 ? 0.189 -0.781 18.757 1.00 78.25 127 VAL A CA 1
ATOM 980 C C . VAL A 1 127 ? 1.370 -1.079 19.685 1.00 78.25 127 VAL A C 1
ATOM 982 O O . VAL A 1 127 ? 2.517 -1.092 19.246 1.00 78.25 127 VAL A O 1
ATOM 985 N N . LYS A 1 128 ? 1.116 -1.345 20.970 1.00 83.19 128 LYS A N 1
ATOM 986 C CA . LYS A 1 128 ? 2.162 -1.568 21.976 1.00 83.19 128 LYS A CA 1
ATOM 987 C C . LYS A 1 128 ? 2.874 -2.901 21.706 1.00 83.19 128 LYS A C 1
ATOM 989 O O . LYS A 1 128 ? 2.224 -3.950 21.703 1.00 83.19 128 LYS A O 1
ATOM 994 N N . LYS A 1 129 ? 4.178 -2.878 21.407 1.00 77.06 129 LYS A N 1
ATOM 995 C CA . LYS A 1 129 ? 4.945 -4.072 20.984 1.00 77.06 129 LYS A CA 1
ATOM 996 C C . LYS A 1 129 ? 5.190 -5.048 22.142 1.00 77.06 129 LYS A C 1
ATOM 998 O O . LYS A 1 129 ? 5.283 -6.248 21.924 1.00 77.06 129 LYS A O 1
ATOM 1003 N N . GLU A 1 130 ? 5.226 -4.536 23.368 1.00 85.50 130 GLU A N 1
ATOM 1004 C CA . GLU A 1 130 ? 5.494 -5.274 24.605 1.00 85.50 130 GLU A CA 1
ATOM 1005 C C . GLU A 1 130 ? 4.317 -6.168 25.031 1.00 85.50 130 GLU A C 1
ATOM 1007 O O . GLU A 1 130 ? 4.479 -7.081 25.838 1.00 85.50 130 GLU A O 1
ATOM 1012 N N . LEU A 1 131 ? 3.120 -5.927 24.485 1.00 82.69 131 LEU A N 1
ATOM 1013 C CA . LEU A 1 131 ? 1.944 -6.749 24.748 1.00 82.69 131 LEU A CA 1
ATOM 1014 C C . LEU A 1 131 ? 1.851 -7.902 23.749 1.00 82.69 131 LEU A C 1
ATOM 1016 O O . LEU A 1 131 ? 1.833 -7.704 22.533 1.00 82.69 131 LEU A O 1
ATOM 1020 N N . SER A 1 132 ? 1.700 -9.119 24.272 1.00 86.25 132 SER A N 1
ATOM 1021 C CA . SER A 1 132 ? 1.469 -10.298 23.438 1.00 86.25 132 SER A CA 1
ATOM 1022 C C . SER A 1 132 ? 0.150 -10.184 22.664 1.00 86.25 132 SER A C 1
ATOM 1024 O O . SER A 1 132 ? -0.833 -9.620 23.155 1.00 86.25 132 SER A O 1
ATOM 1026 N N . ARG A 1 133 ? 0.080 -10.787 21.467 1.00 80.69 133 ARG A N 1
ATOM 1027 C CA . ARG A 1 133 ? -1.169 -10.846 20.677 1.00 80.69 133 ARG A CA 1
ATOM 1028 C C . ARG A 1 133 ? -2.325 -11.440 21.485 1.00 80.69 133 ARG A C 1
ATOM 1030 O O . ARG A 1 133 ? -3.444 -10.954 21.394 1.00 80.69 133 ARG A O 1
ATOM 1037 N N . LYS A 1 134 ? -2.042 -12.433 22.336 1.00 85.00 134 LYS A N 1
ATOM 1038 C CA . LYS A 1 134 ? -3.030 -13.048 23.232 1.00 85.00 134 LYS A CA 1
ATOM 1039 C C . LYS A 1 134 ? -3.616 -12.040 24.226 1.00 85.00 134 LYS A C 1
ATOM 1041 O O . LYS A 1 134 ? -4.827 -12.017 24.409 1.00 85.00 134 LYS A O 1
ATOM 1046 N N . ALA A 1 135 ? -2.785 -11.186 24.828 1.00 87.06 135 ALA A N 1
ATOM 1047 C CA . ALA A 1 135 ? -3.258 -10.134 25.729 1.00 87.06 135 ALA A CA 1
ATOM 1048 C C . ALA A 1 135 ? -4.118 -9.099 24.985 1.00 87.06 135 ALA A C 1
ATOM 1050 O O . ALA A 1 135 ? -5.201 -8.750 25.449 1.00 87.06 135 ALA A O 1
ATOM 1051 N N . LYS A 1 136 ? -3.683 -8.674 23.791 1.00 87.31 136 LYS A N 1
ATOM 1052 C CA . LYS A 1 136 ? -4.448 -7.750 22.936 1.00 87.31 136 LYS A CA 1
ATOM 1053 C C . LYS A 1 136 ? -5.817 -8.322 22.548 1.00 87.31 136 LYS A C 1
ATOM 1055 O O . LYS A 1 136 ? -6.817 -7.617 22.645 1.00 87.31 136 LYS A O 1
ATOM 1060 N N . LEU A 1 137 ? -5.874 -9.602 22.172 1.00 87.31 137 LEU A N 1
ATOM 1061 C CA . LEU A 1 137 ? -7.121 -10.305 21.848 1.00 87.31 137 LEU A CA 1
ATOM 1062 C C . LEU A 1 137 ? -8.024 -10.506 23.074 1.00 87.31 137 LEU A C 1
ATOM 1064 O O . LEU A 1 137 ? -9.240 -10.423 22.952 1.00 87.31 137 LEU A O 1
ATOM 1068 N N . SER A 1 138 ? -7.455 -10.712 24.263 1.00 88.19 138 SER A N 1
ATOM 1069 C CA . SER A 1 138 ? -8.247 -10.782 25.495 1.00 88.19 138 SER A CA 1
ATOM 1070 C C . SER A 1 138 ? -8.930 -9.446 25.797 1.00 88.19 138 SER A C 1
ATOM 1072 O O . SER A 1 138 ? -10.106 -9.434 26.144 1.00 88.19 138 SER A O 1
ATOM 1074 N N . ILE A 1 139 ? -8.213 -8.328 25.631 1.00 85.50 139 ILE A N 1
ATOM 1075 C CA . ILE A 1 139 ? -8.758 -6.973 25.831 1.00 85.50 139 ILE A CA 1
ATOM 1076 C C . ILE A 1 139 ? -9.830 -6.658 24.781 1.00 85.50 139 ILE A C 1
ATOM 1078 O O . ILE A 1 139 ? -10.864 -6.062 25.078 1.00 85.50 139 ILE A O 1
ATOM 1082 N N . TYR A 1 140 ? -9.608 -7.092 23.544 1.00 86.50 140 TYR A N 1
ATOM 1083 C CA . TYR A 1 140 ? -10.600 -7.018 22.479 1.00 86.50 140 TYR A CA 1
ATOM 1084 C C . TYR A 1 140 ? -11.901 -7.746 22.837 1.00 86.50 140 TYR A C 1
ATOM 1086 O O . TYR A 1 140 ? -12.976 -7.147 22.776 1.00 86.50 140 TYR A O 1
ATOM 1094 N N . GLN A 1 141 ? -11.802 -9.003 23.273 1.00 87.75 141 GLN A N 1
ATOM 1095 C CA . GLN A 1 141 ? -12.956 -9.811 23.666 1.00 87.75 141 GLN A CA 1
ATOM 1096 C C . GLN A 1 141 ? -13.686 -9.243 24.888 1.00 87.75 141 GLN A C 1
ATOM 1098 O O . GLN A 1 141 ? -14.904 -9.358 24.967 1.00 87.75 141 GLN A O 1
ATOM 1103 N N . SER A 1 142 ? -12.975 -8.617 25.830 1.00 88.12 142 SER A N 1
ATOM 1104 C CA . SER A 1 142 ? -13.586 -8.075 27.049 1.00 88.12 142 SER A CA 1
ATOM 1105 C C . SER A 1 142 ? -14.202 -6.687 26.879 1.00 88.12 142 SER A C 1
ATOM 1107 O O . SER A 1 142 ? -15.092 -6.327 27.644 1.00 88.12 142 SER A O 1
ATOM 1109 N N . SER A 1 143 ? -13.718 -5.894 25.921 1.00 87.12 143 SER A N 1
ATOM 1110 C CA . SER A 1 143 ? -14.061 -4.468 25.832 1.00 87.12 143 SER A CA 1
ATOM 1111 C C . SER A 1 143 ? -14.697 -4.102 24.496 1.00 87.12 143 SER A C 1
ATOM 1113 O O . SER A 1 143 ? -15.734 -3.440 24.461 1.00 87.12 143 SER A O 1
ATOM 1115 N N . TYR A 1 144 ? -14.096 -4.533 23.386 1.00 88.69 144 TYR A N 1
ATOM 1116 C CA . TYR A 1 144 ? -14.551 -4.156 22.051 1.00 88.69 144 TYR A CA 1
ATOM 1117 C C . TYR A 1 144 ? -15.800 -4.940 21.643 1.00 88.69 144 TYR A C 1
ATOM 1119 O O . TYR A 1 144 ? -16.814 -4.322 21.324 1.00 88.69 144 TYR A O 1
ATOM 1127 N N . ILE A 1 145 ? -15.754 -6.278 21.715 1.00 90.69 145 ILE A N 1
ATOM 1128 C CA . ILE A 1 145 ? -16.882 -7.141 21.326 1.00 90.69 145 ILE A CA 1
ATOM 1129 C C . ILE A 1 145 ? -18.163 -6.783 22.094 1.00 90.69 145 ILE A C 1
ATOM 1131 O O . ILE A 1 145 ? -19.150 -6.476 21.432 1.00 90.69 145 ILE A O 1
ATOM 1135 N N . PRO A 1 146 ? -18.172 -6.688 23.442 1.00 91.38 146 PRO A N 1
ATOM 1136 C CA . PRO A 1 146 ? -19.393 -6.363 24.178 1.00 91.38 146 PRO A CA 1
ATOM 1137 C C . PRO A 1 146 ? -19.934 -4.968 23.861 1.00 91.38 146 PRO A C 1
ATOM 1139 O O . PRO A 1 146 ? -21.134 -4.739 23.966 1.00 91.38 146 PRO A O 1
ATOM 1142 N N . THR A 1 147 ? -19.067 -4.027 23.466 1.00 91.88 147 THR A N 1
ATOM 1143 C CA . THR A 1 147 ? -19.493 -2.687 23.039 1.00 91.88 147 THR A CA 1
ATOM 1144 C C . THR A 1 147 ? -20.158 -2.740 21.666 1.00 91.88 147 THR A C 1
ATOM 1146 O O . THR A 1 147 ? -21.207 -2.121 21.471 1.00 91.88 147 THR A O 1
ATOM 1149 N N . LEU A 1 148 ? -19.555 -3.483 20.732 1.00 92.94 148 LEU A N 1
ATOM 1150 C CA . LEU A 1 148 ? -20.056 -3.638 19.373 1.00 92.94 148 LEU A CA 1
ATOM 1151 C C . LEU A 1 148 ? -21.380 -4.407 19.360 1.00 92.94 148 LEU A C 1
ATOM 1153 O O . LEU A 1 148 ? -22.319 -3.939 18.738 1.00 92.94 148 LEU A O 1
ATOM 1157 N N . THR A 1 149 ? -21.487 -5.530 20.073 1.00 92.06 149 THR A N 1
ATOM 1158 C CA . THR A 1 149 ? -22.636 -6.455 20.002 1.00 92.06 149 THR A CA 1
ATOM 1159 C C . THR A 1 149 ? -23.729 -6.185 21.038 1.00 92.06 149 THR A C 1
ATOM 1161 O O . THR A 1 149 ? -24.630 -7.000 21.225 1.00 92.06 149 THR A O 1
ATOM 1164 N N . TYR A 1 150 ? -23.680 -5.068 21.763 1.00 92.50 150 TYR A N 1
ATOM 1165 C CA . TYR A 1 150 ? -24.716 -4.777 22.752 1.00 92.50 150 TYR A CA 1
ATOM 1166 C C . TYR A 1 150 ? -26.080 -4.582 22.075 1.00 92.50 150 TYR A C 1
ATOM 1168 O O . TYR A 1 150 ? -26.230 -3.714 21.213 1.00 92.50 150 TYR A O 1
ATOM 1176 N N . GLY A 1 151 ? -27.089 -5.326 22.536 1.00 85.81 151 GLY A N 1
ATOM 1177 C CA . GLY A 1 151 ? -28.452 -5.271 22.005 1.00 85.81 151 GLY A CA 1
ATOM 1178 C C . GLY A 1 151 ? -28.630 -6.003 20.674 1.00 85.81 151 GLY A C 1
ATOM 1179 O O . GLY A 1 151 ? -29.644 -5.791 20.011 1.00 85.81 151 GLY A O 1
ATOM 1180 N N . HIS A 1 152 ? -27.657 -6.833 20.273 1.00 87.62 152 HIS A N 1
ATOM 1181 C CA . HIS A 1 152 ? -27.700 -7.605 19.028 1.00 87.62 152 HIS A CA 1
ATOM 1182 C C . HIS A 1 152 ? -28.870 -8.590 18.945 1.00 87.62 152 HIS A C 1
ATOM 1184 O O . HIS A 1 152 ? -29.288 -8.944 17.847 1.00 87.62 152 HIS A O 1
ATOM 1190 N N . GLU A 1 153 ? -29.440 -8.986 20.082 1.00 86.75 153 GLU A N 1
ATOM 1191 C CA . GLU A 1 153 ? -30.615 -9.852 20.169 1.00 86.75 153 GLU A CA 1
ATOM 1192 C C . GLU A 1 153 ? -31.859 -9.223 19.518 1.00 86.75 153 GLU A C 1
ATOM 1194 O O . GLU A 1 153 ? -32.802 -9.930 19.173 1.00 86.75 153 GLU A O 1
ATOM 1199 N N . LEU A 1 154 ? -31.864 -7.896 19.349 1.00 84.75 154 LEU A N 1
ATOM 1200 C CA . LEU A 1 154 ? -32.951 -7.140 18.726 1.00 84.75 154 LEU A CA 1
ATOM 1201 C C . LEU A 1 154 ? -32.706 -6.856 17.240 1.00 84.75 154 LEU A C 1
ATOM 1203 O O . LEU A 1 154 ? -33.566 -6.282 16.574 1.00 84.75 154 LEU A O 1
ATOM 1207 N N . TRP A 1 155 ? -31.524 -7.177 16.714 1.00 87.44 155 TRP A N 1
ATOM 1208 C CA . TRP A 1 155 ? -31.143 -6.766 15.369 1.00 87.44 155 TRP A CA 1
ATOM 1209 C C . TRP A 1 155 ? -31.750 -7.675 14.310 1.00 87.44 155 TRP A C 1
ATOM 1211 O O . TRP A 1 155 ? -31.579 -8.894 14.323 1.00 87.44 155 TRP A O 1
ATOM 1221 N N . VAL A 1 156 ? -32.372 -7.054 13.311 1.00 86.69 156 VAL A N 1
ATOM 1222 C CA . VAL A 1 156 ? -32.741 -7.736 12.072 1.00 86.69 156 VAL A CA 1
ATOM 1223 C C . VAL A 1 156 ? -31.494 -7.820 11.194 1.00 86.69 156 VAL A C 1
ATOM 1225 O O . VAL A 1 156 ? -31.071 -6.836 10.584 1.00 86.69 156 VAL A O 1
ATOM 1228 N N . MET A 1 157 ? -30.864 -8.993 11.172 1.00 86.19 157 MET A N 1
ATOM 1229 C CA . MET A 1 157 ? -29.601 -9.211 10.467 1.00 86.19 157 MET A CA 1
ATOM 1230 C C . MET A 1 157 ? -29.812 -9.344 8.956 1.00 86.19 157 MET A C 1
ATOM 1232 O O . MET A 1 157 ? -30.216 -10.394 8.464 1.00 86.19 157 MET A O 1
ATOM 1236 N N . THR A 1 158 ? -29.476 -8.288 8.216 1.00 88.38 158 THR A N 1
ATOM 1237 C CA . THR A 1 158 ? -29.330 -8.318 6.751 1.00 88.38 158 THR A CA 1
ATOM 1238 C C . THR A 1 158 ? -27.871 -8.564 6.360 1.00 88.38 158 THR A C 1
ATOM 1240 O O . THR A 1 158 ? -26.964 -8.284 7.148 1.00 88.38 158 THR A O 1
ATOM 1243 N N . GLU A 1 159 ? -27.613 -9.019 5.130 1.00 84.06 159 GLU A N 1
ATOM 1244 C CA . GLU A 1 159 ? -26.236 -9.170 4.622 1.00 84.06 159 GLU A CA 1
ATOM 1245 C C . GLU A 1 159 ? -25.460 -7.846 4.663 1.00 84.06 159 GLU A C 1
ATOM 1247 O O . GLU A 1 159 ? -24.319 -7.804 5.115 1.00 84.06 159 GLU A O 1
ATOM 1252 N N . ARG A 1 160 ? -26.117 -6.722 4.343 1.00 85.69 160 ARG A N 1
ATOM 1253 C CA . ARG A 1 160 ? -25.521 -5.384 4.472 1.00 85.69 160 ARG A CA 1
ATOM 1254 C C . ARG A 1 160 ? -25.082 -5.075 5.908 1.00 85.69 160 ARG A C 1
ATOM 1256 O O . ARG A 1 160 ? -23.988 -4.551 6.114 1.00 85.69 160 ARG A O 1
ATOM 1263 N N . ILE A 1 161 ? -25.920 -5.367 6.906 1.00 87.81 161 ILE A N 1
ATOM 1264 C CA . ILE A 1 161 ? -25.588 -5.149 8.325 1.00 87.81 161 ILE A CA 1
ATOM 1265 C C . ILE A 1 161 ? -24.452 -6.084 8.757 1.00 87.81 161 ILE A C 1
ATOM 1267 O O . ILE A 1 161 ? -23.504 -5.629 9.402 1.00 87.81 161 ILE A O 1
ATOM 1271 N N . ARG A 1 162 ? -24.492 -7.358 8.341 1.00 88.38 162 ARG A N 1
ATOM 1272 C CA . ARG A 1 162 ? -23.435 -8.345 8.602 1.00 88.38 162 ARG A CA 1
ATOM 1273 C C . ARG A 1 162 ? -22.081 -7.862 8.084 1.00 88.38 162 ARG A C 1
ATOM 1275 O O . ARG A 1 162 ? -21.132 -7.811 8.865 1.00 88.38 162 ARG A O 1
ATOM 1282 N N . SER A 1 163 ? -22.003 -7.434 6.823 1.00 84.19 163 SER A N 1
ATOM 1283 C CA . SER A 1 163 ? -20.759 -6.930 6.230 1.00 84.19 163 SER A CA 1
ATOM 1284 C C . SER A 1 163 ? -20.217 -5.702 6.967 1.00 84.19 163 SER A C 1
ATOM 1286 O O . SER A 1 163 ? -19.011 -5.591 7.169 1.00 84.19 163 SER A O 1
ATOM 1288 N N . ARG A 1 164 ? -21.085 -4.790 7.425 1.00 88.50 164 ARG A N 1
ATOM 1289 C CA . ARG A 1 164 ? -20.669 -3.597 8.189 1.00 88.50 164 ARG A CA 1
ATOM 1290 C C . ARG A 1 164 ? -20.091 -3.951 9.559 1.00 88.50 164 ARG A C 1
ATOM 1292 O O . ARG A 1 164 ? -19.061 -3.399 9.943 1.00 88.50 164 ARG A O 1
ATOM 1299 N N . ILE A 1 165 ? -20.721 -4.878 10.281 1.00 89.88 165 ILE A N 1
ATOM 1300 C CA . ILE A 1 165 ? -20.228 -5.357 11.581 1.00 89.88 165 ILE A CA 1
ATOM 1301 C C . ILE A 1 165 ? -18.888 -6.080 11.403 1.00 89.88 165 ILE A C 1
ATOM 1303 O O . ILE A 1 165 ? -17.939 -5.787 12.130 1.00 89.88 165 ILE A O 1
ATOM 1307 N N . GLN A 1 166 ? -18.784 -6.955 10.398 1.00 89.38 166 GLN A N 1
ATOM 1308 C CA . GLN A 1 166 ? -17.537 -7.644 10.057 1.00 89.38 166 GLN A CA 1
ATOM 1309 C C . GLN A 1 166 ? -16.428 -6.656 9.689 1.00 89.38 166 GLN A C 1
ATOM 1311 O O . GLN A 1 166 ? -15.301 -6.798 10.154 1.00 89.38 166 GLN A O 1
ATOM 1316 N N . ALA A 1 167 ? -16.730 -5.617 8.905 1.00 83.88 167 ALA A N 1
ATOM 1317 C CA . ALA A 1 167 ? -15.757 -4.582 8.568 1.00 83.88 167 ALA A CA 1
ATOM 1318 C C . ALA A 1 167 ? -15.245 -3.846 9.819 1.00 83.88 167 ALA A C 1
ATOM 1320 O O . ALA A 1 167 ? -14.040 -3.611 9.943 1.00 83.88 167 ALA A O 1
ATOM 1321 N N . ALA A 1 168 ? -16.129 -3.524 10.770 1.00 86.19 168 ALA A N 1
ATOM 1322 C CA . ALA A 1 168 ? -15.745 -2.908 12.039 1.00 86.19 168 ALA A CA 1
ATOM 1323 C C . ALA A 1 168 ? -14.831 -3.829 12.872 1.00 86.19 168 ALA A C 1
ATOM 1325 O O . ALA A 1 168 ? -13.760 -3.400 13.311 1.00 86.19 168 ALA A O 1
ATOM 1326 N N . GLU A 1 169 ? -15.203 -5.103 13.019 1.00 88.31 169 GLU A N 1
ATOM 1327 C CA . GLU A 1 169 ? -14.403 -6.131 13.695 1.00 88.31 169 GLU A CA 1
ATOM 1328 C C . GLU A 1 169 ? -13.021 -6.301 13.048 1.00 88.31 169 GLU A C 1
ATOM 1330 O O . GLU A 1 169 ? -11.993 -6.201 13.729 1.00 88.31 169 GLU A O 1
ATOM 1335 N N . MET A 1 170 ? -12.979 -6.465 11.725 1.00 82.88 170 MET A N 1
ATOM 1336 C CA . MET A 1 170 ? -11.733 -6.633 10.985 1.00 82.88 170 MET A CA 1
ATOM 1337 C C . MET A 1 170 ? -10.818 -5.418 11.109 1.00 82.88 170 MET A C 1
ATOM 1339 O O . MET A 1 170 ? -9.601 -5.570 11.201 1.00 82.88 170 MET A O 1
ATOM 1343 N N . SER A 1 171 ? -11.385 -4.216 11.211 1.00 80.19 171 SER A N 1
ATOM 1344 C CA . SER A 1 171 ? -10.631 -2.986 11.457 1.00 80.19 171 SER A CA 1
ATOM 1345 C C . SER A 1 171 ? -9.783 -3.058 12.738 1.00 80.19 171 SER A C 1
ATOM 1347 O O . SER A 1 171 ? -8.664 -2.541 12.776 1.00 80.19 171 SER A O 1
ATOM 1349 N N . PHE A 1 172 ? -10.279 -3.704 13.798 1.00 80.94 172 PHE A N 1
ATOM 1350 C CA . PHE A 1 172 ? -9.498 -3.928 15.018 1.00 80.94 172 PHE A CA 1
ATOM 1351 C C . PHE A 1 172 ? -8.447 -5.023 14.817 1.00 80.94 172 PHE A C 1
ATOM 1353 O O . PHE A 1 172 ? -7.272 -4.836 15.145 1.00 80.94 172 PHE A O 1
ATOM 1360 N N . LEU A 1 173 ? -8.880 -6.175 14.295 1.00 82.62 173 LEU A N 1
ATOM 1361 C CA . LEU A 1 173 ? -8.047 -7.371 14.190 1.00 82.62 173 LEU A CA 1
ATOM 1362 C C . LEU A 1 173 ? -6.837 -7.142 13.283 1.00 82.62 173 LEU A C 1
ATOM 1364 O O . LEU A 1 173 ? -5.725 -7.504 13.669 1.00 82.62 173 LEU A O 1
ATOM 1368 N N . CYS A 1 174 ? -7.022 -6.457 12.151 1.00 75.75 174 CYS A N 1
ATOM 1369 C CA . CYS A 1 174 ? -5.927 -6.056 11.270 1.00 75.75 174 CYS A CA 1
ATOM 1370 C C . CYS A 1 174 ? -4.889 -5.217 12.027 1.00 75.75 174 CYS A C 1
ATOM 1372 O O . CYS A 1 174 ? -3.708 -5.548 12.015 1.00 75.75 174 CYS A O 1
ATOM 1374 N N . ARG A 1 175 ? -5.310 -4.208 12.802 1.00 78.12 175 ARG A N 1
ATOM 1375 C CA . ARG A 1 175 ? -4.382 -3.356 13.572 1.00 78.12 175 ARG A CA 1
ATOM 1376 C C . ARG A 1 175 ? -3.617 -4.118 14.655 1.00 78.12 175 ARG A C 1
ATOM 1378 O O . ARG A 1 175 ? -2.442 -3.840 14.871 1.00 78.12 175 ARG A O 1
ATOM 1385 N N . VAL A 1 176 ? -4.242 -5.092 15.323 1.00 76.50 176 VAL A N 1
ATOM 1386 C CA . VAL A 1 176 ? -3.549 -5.968 16.291 1.00 76.50 176 VAL A CA 1
ATOM 1387 C C . VAL A 1 176 ? -2.563 -6.909 15.607 1.00 76.50 176 VAL A C 1
ATOM 1389 O O . VAL A 1 176 ? -1.495 -7.185 16.161 1.00 76.50 176 VAL A O 1
ATOM 1392 N N . ALA A 1 177 ? -2.912 -7.395 14.418 1.00 68.12 177 ALA A N 1
ATOM 1393 C CA . ALA A 1 177 ? -2.037 -8.213 13.592 1.00 68.12 177 ALA A CA 1
ATOM 1394 C C . ALA A 1 177 ? -0.905 -7.400 12.932 1.00 68.12 177 ALA A C 1
ATOM 1396 O O . ALA A 1 177 ? 0.053 -7.999 12.450 1.00 68.12 177 ALA A O 1
ATOM 1397 N N . GLY A 1 178 ? -0.979 -6.064 12.973 1.00 66.31 178 GLY A N 1
ATOM 1398 C CA . GLY A 1 178 ? -0.054 -5.169 12.277 1.00 66.31 178 GLY A CA 1
ATOM 1399 C C . GLY A 1 178 ? -0.337 -5.061 10.778 1.00 66.31 178 GLY A C 1
ATOM 1400 O O . GLY A 1 178 ? 0.500 -4.541 10.054 1.00 66.31 178 GLY A O 1
ATOM 1401 N N . CYS A 1 179 ? -1.495 -5.547 10.331 1.00 63.62 179 CYS A N 1
ATOM 1402 C CA . CYS A 1 179 ? -1.941 -5.474 8.951 1.00 63.62 179 CYS A CA 1
ATOM 1403 C C . CYS A 1 179 ? -2.571 -4.108 8.683 1.00 63.62 179 CYS A C 1
ATOM 1405 O O . CYS A 1 179 ? -3.434 -3.646 9.441 1.00 63.62 179 CYS A O 1
ATOM 1407 N N . SER A 1 180 ? -2.178 -3.479 7.589 1.00 67.12 180 SER A N 1
ATOM 1408 C CA . SER A 1 180 ? -2.697 -2.184 7.163 1.00 67.12 180 SER A CA 1
ATOM 1409 C C . SER A 1 180 ? -3.298 -2.280 5.763 1.00 67.12 180 SER A C 1
ATOM 1411 O O . SER A 1 180 ? -2.999 -3.208 5.019 1.00 67.12 180 SER A O 1
ATOM 1413 N N . LEU A 1 181 ? -4.158 -1.324 5.387 1.00 64.25 181 LEU A N 1
ATOM 1414 C CA . LEU A 1 181 ? -4.627 -1.237 3.995 1.00 64.25 181 LEU A CA 1
ATOM 1415 C C . LEU A 1 181 ? -3.445 -1.114 3.021 1.00 64.25 181 LEU A C 1
ATOM 1417 O O . LEU A 1 181 ? -3.515 -1.680 1.939 1.00 64.25 181 LEU A O 1
ATOM 1421 N N . ARG A 1 182 ? -2.337 -0.516 3.483 1.00 66.06 182 ARG A N 1
ATOM 1422 C CA . ARG A 1 182 ? -1.074 -0.389 2.756 1.00 66.06 182 ARG A CA 1
ATOM 1423 C C . ARG A 1 182 ? -0.506 -1.716 2.267 1.00 66.06 182 ARG A C 1
ATOM 1425 O O . ARG A 1 182 ? 0.131 -1.762 1.225 1.00 66.06 182 ARG A O 1
ATOM 1432 N N . ASP A 1 183 ? -0.763 -2.801 2.993 1.00 68.56 183 ASP A N 1
ATOM 1433 C CA . ASP A 1 183 ? -0.277 -4.131 2.620 1.00 68.56 183 ASP A CA 1
ATOM 1434 C C . ASP A 1 183 ? -0.947 -4.639 1.330 1.00 68.56 183 ASP A C 1
ATOM 1436 O O . ASP A 1 183 ? -0.485 -5.605 0.736 1.00 68.56 183 ASP A O 1
ATOM 1440 N N . ARG A 1 184 ? -2.047 -4.000 0.900 1.00 80.00 184 ARG A N 1
ATOM 1441 C CA . ARG A 1 184 ? -2.746 -4.277 -0.361 1.00 80.00 184 ARG A CA 1
ATOM 1442 C C . ARG A 1 184 ? -2.359 -3.313 -1.479 1.00 80.00 184 ARG A C 1
ATOM 1444 O O . ARG A 1 184 ? -2.661 -3.606 -2.630 1.00 80.00 184 ARG A O 1
ATOM 1451 N N . ASP A 1 185 ? -1.725 -2.187 -1.165 1.00 89.12 185 ASP A N 1
ATOM 1452 C CA . ASP A 1 185 ? -1.429 -1.134 -2.141 1.00 89.12 185 ASP A CA 1
ATOM 1453 C C . ASP A 1 185 ? -0.475 -1.646 -3.228 1.00 89.12 185 ASP A C 1
ATOM 1455 O O . ASP A 1 185 ? -0.721 -1.426 -4.410 1.00 89.12 185 ASP A O 1
ATOM 1459 N N . VAL A 1 186 ? 0.558 -2.408 -2.840 1.00 89.88 186 VAL A N 1
ATOM 1460 C CA . VAL A 1 186 ? 1.490 -3.041 -3.792 1.00 89.88 186 VAL A CA 1
ATOM 1461 C C . VAL A 1 186 ? 0.733 -3.992 -4.715 1.00 89.88 186 VAL A C 1
ATOM 1463 O O . VAL A 1 186 ? 0.855 -3.893 -5.929 1.00 89.88 186 VAL A O 1
ATOM 1466 N N . HIS A 1 187 ? -0.138 -4.835 -4.162 1.00 94.38 187 HIS A N 1
ATOM 1467 C CA . HIS A 1 187 ? -0.975 -5.740 -4.946 1.00 94.38 187 HIS A CA 1
ATOM 1468 C C . HIS A 1 187 ? -1.867 -4.982 -5.947 1.00 94.38 187 HIS A C 1
ATOM 1470 O O . HIS A 1 187 ? -1.985 -5.359 -7.109 1.00 94.38 187 HIS A O 1
ATOM 1476 N N . VAL A 1 188 ? -2.452 -3.853 -5.539 1.00 95.31 188 VAL A N 1
ATOM 1477 C CA . VAL A 1 188 ? -3.236 -2.994 -6.438 1.00 95.31 188 VAL A CA 1
ATOM 1478 C C . VAL A 1 188 ? -2.369 -2.407 -7.561 1.00 95.31 188 VAL A C 1
ATOM 1480 O O . VAL A 1 188 ? -2.821 -2.346 -8.706 1.00 95.31 188 VAL A O 1
ATOM 1483 N N . MET A 1 189 ? -1.123 -2.023 -7.277 1.00 96.44 189 MET A N 1
ATOM 1484 C CA . MET A 1 189 ? -0.174 -1.579 -8.304 1.00 96.44 189 MET A CA 1
ATOM 1485 C C . MET A 1 189 ? 0.125 -2.681 -9.330 1.00 96.44 189 MET A C 1
ATOM 1487 O O . MET A 1 189 ? 0.211 -2.374 -10.515 1.00 96.44 189 MET A O 1
ATOM 1491 N N . ILE A 1 190 ? 0.221 -3.947 -8.910 1.00 96.50 190 ILE A N 1
ATOM 1492 C CA . ILE A 1 190 ? 0.441 -5.095 -9.809 1.00 96.50 190 ILE A CA 1
ATOM 1493 C C . ILE A 1 190 ? -0.742 -5.293 -10.767 1.00 96.50 190 ILE A C 1
ATOM 1495 O O . ILE A 1 190 ? -0.564 -5.337 -11.984 1.00 96.50 190 ILE A O 1
ATOM 1499 N N . PHE A 1 191 ? -1.964 -5.406 -10.241 1.00 96.50 191 PHE A N 1
ATOM 1500 C CA . PHE A 1 191 ? -3.117 -5.787 -11.067 1.00 96.50 191 PHE A CA 1
ATOM 1501 C C . PHE A 1 191 ? -3.755 -4.611 -11.804 1.00 96.50 191 PHE A C 1
ATOM 1503 O O . PHE A 1 191 ? -4.103 -4.745 -12.974 1.00 96.50 191 PHE A O 1
ATOM 1510 N N . ILE A 1 192 ? -3.917 -3.469 -11.133 1.00 95.38 192 ILE A N 1
ATOM 1511 C CA . ILE A 1 192 ? -4.562 -2.287 -11.717 1.00 95.38 192 ILE A CA 1
ATOM 1512 C C . ILE A 1 192 ? -3.509 -1.353 -12.303 1.00 95.38 192 ILE A C 1
ATOM 1514 O O . ILE A 1 192 ? -3.647 -0.933 -13.444 1.00 95.38 192 ILE A O 1
ATOM 1518 N N . GLY A 1 193 ? -2.452 -1.054 -11.546 1.00 97.00 193 GLY A N 1
ATOM 1519 C CA . GLY A 1 193 ? -1.414 -0.108 -11.955 1.00 97.00 193 GLY A CA 1
ATOM 1520 C C . GLY A 1 193 ? -0.740 -0.489 -13.275 1.00 97.00 193 GLY A C 1
ATOM 1521 O O . GLY A 1 193 ? -0.972 0.158 -14.293 1.00 97.00 193 GLY A O 1
ATOM 1522 N N . PHE A 1 194 ? 0.059 -1.559 -13.271 1.00 95.19 194 PHE A N 1
ATOM 1523 C CA . PHE A 1 194 ? 0.720 -2.070 -14.477 1.00 95.19 194 PHE A CA 1
ATOM 1524 C C . PHE A 1 194 ? -0.290 -2.511 -15.540 1.00 95.19 194 PHE A C 1
ATOM 1526 O O . PHE A 1 194 ? -0.159 -2.122 -16.700 1.00 95.19 194 PHE A O 1
ATOM 1533 N N . GLY A 1 195 ? -1.322 -3.263 -15.137 1.00 94.12 195 GLY A N 1
ATOM 1534 C CA . GLY A 1 195 ? -2.331 -3.796 -16.052 1.00 94.12 195 GLY A CA 1
ATOM 1535 C C . GLY A 1 195 ? -2.978 -2.715 -16.913 1.00 94.12 195 GLY A C 1
ATOM 1536 O O . GLY A 1 195 ? -2.957 -2.826 -18.136 1.00 94.12 195 GLY A O 1
ATOM 1537 N N . PHE A 1 196 ? -3.493 -1.646 -16.295 1.00 97.62 196 PHE A N 1
ATOM 1538 C CA . PHE A 1 196 ? -4.104 -0.555 -17.049 1.00 97.62 196 PHE A CA 1
ATOM 1539 C C . PHE A 1 196 ? -3.075 0.354 -17.712 1.00 97.62 196 PHE A C 1
ATOM 1541 O O . PHE A 1 196 ? -3.337 0.768 -18.833 1.00 97.62 196 PHE A O 1
ATOM 1548 N N . LEU A 1 197 ? -1.903 0.620 -17.122 1.00 97.38 197 LEU A N 1
ATOM 1549 C CA . LEU A 1 197 ? -0.881 1.472 -17.757 1.00 97.38 197 LEU A CA 1
ATOM 1550 C C . LEU A 1 197 ? -0.524 0.976 -19.170 1.00 97.38 197 LEU A C 1
ATOM 1552 O O . LEU A 1 197 ? -0.381 1.766 -20.097 1.00 97.38 197 LEU A O 1
ATOM 1556 N N . MET A 1 198 ? -0.451 -0.344 -19.351 1.00 97.06 198 MET A N 1
ATOM 1557 C CA . MET A 1 198 ? -0.131 -0.978 -20.633 1.00 97.06 198 MET A CA 1
ATOM 1558 C C . MET A 1 198 ? -1.293 -0.977 -21.644 1.00 97.06 198 MET A C 1
ATOM 1560 O O . MET A 1 198 ? -1.104 -1.375 -22.792 1.00 97.06 198 MET A O 1
ATOM 1564 N N . THR A 1 199 ? -2.494 -0.527 -21.269 1.00 96.81 199 THR A N 1
ATOM 1565 C CA . THR A 1 199 ? -3.662 -0.466 -22.176 1.00 96.81 199 THR A CA 1
ATOM 1566 C C . THR A 1 199 ? -3.630 0.709 -23.149 1.00 96.81 199 THR A C 1
ATOM 1568 O O . THR A 1 199 ? -4.570 0.867 -23.920 1.00 96.81 199 THR A O 1
ATOM 1571 N N . PHE A 1 200 ? -2.558 1.512 -23.166 1.00 96.38 200 PHE A N 1
ATOM 1572 C CA . PHE A 1 200 ? -2.427 2.625 -24.111 1.00 96.38 200 PHE A CA 1
ATOM 1573 C C . PHE A 1 200 ? -2.450 2.153 -25.576 1.00 96.38 200 PHE A C 1
ATOM 1575 O O . PHE A 1 200 ? -2.914 2.894 -26.439 1.00 96.38 200 PHE A O 1
ATOM 1582 N N . LEU A 1 201 ? -2.019 0.917 -25.861 1.00 96.31 201 LEU A N 1
ATOM 1583 C CA . LEU A 1 201 ? -2.082 0.311 -27.193 1.00 96.31 201 LEU A CA 1
ATOM 1584 C C . LEU A 1 201 ? -3.532 0.107 -27.653 1.00 96.31 201 LEU A C 1
ATOM 1586 O O . LEU A 1 201 ? -4.280 -0.687 -27.083 1.00 96.31 201 LEU A O 1
ATOM 1590 N N . LYS A 1 202 ? -3.906 0.780 -28.744 1.00 93.69 202 LYS A N 1
ATOM 1591 C CA . LYS A 1 202 ? -5.297 0.892 -29.216 1.00 93.69 202 LYS A CA 1
ATOM 1592 C C . LYS A 1 202 ? -6.019 -0.430 -29.517 1.00 93.69 202 LYS A C 1
ATOM 1594 O O . LYS A 1 202 ? -7.237 -0.468 -29.415 1.00 93.69 202 LYS A O 1
ATOM 1599 N N . ARG A 1 203 ? -5.299 -1.495 -29.895 1.00 95.19 203 ARG A N 1
ATOM 1600 C CA . ARG A 1 203 ? -5.864 -2.825 -30.222 1.00 95.19 203 ARG A CA 1
ATOM 1601 C C . ARG A 1 203 ? -5.255 -3.962 -29.395 1.00 95.19 203 ARG A C 1
ATOM 1603 O O . ARG A 1 203 ? -5.324 -5.114 -29.801 1.00 95.19 203 ARG A O 1
ATOM 1610 N N . TYR A 1 204 ? -4.646 -3.635 -28.254 1.00 97.06 204 TYR A N 1
ATOM 1611 C CA . TYR A 1 204 ? -3.997 -4.614 -27.373 1.00 97.06 204 TYR A CA 1
ATOM 1612 C C . TYR A 1 204 ? -4.477 -4.507 -25.915 1.00 97.06 204 TYR A C 1
ATOM 1614 O O . TYR A 1 204 ? -3.770 -4.876 -24.978 1.00 97.06 204 TYR A O 1
ATOM 1622 N N . GLY A 1 205 ? -5.668 -3.944 -25.701 1.00 95.69 205 GLY A N 1
ATOM 1623 C CA . GLY A 1 205 ? -6.225 -3.705 -24.374 1.00 95.69 205 GLY A CA 1
ATOM 1624 C C . GLY A 1 205 ? -6.486 -4.997 -23.599 1.00 95.69 205 GLY A C 1
ATOM 1625 O O . GLY A 1 205 ? -6.093 -5.086 -22.434 1.00 95.69 205 GLY A O 1
ATOM 1626 N N . PHE A 1 206 ? -7.097 -6.010 -24.226 1.00 96.69 206 PHE A N 1
ATOM 1627 C CA . PHE A 1 206 ? -7.431 -7.279 -23.565 1.00 96.69 206 PHE A CA 1
ATOM 1628 C C . PHE A 1 206 ? -6.169 -8.022 -23.157 1.00 96.69 206 PHE A C 1
ATOM 1630 O O . PHE A 1 206 ? -6.062 -8.488 -22.024 1.00 96.69 206 PHE A O 1
ATOM 1637 N N . SER A 1 207 ? -5.182 -8.075 -24.046 1.00 96.94 207 SER A N 1
ATOM 1638 C CA . SER A 1 207 ? -3.894 -8.687 -23.766 1.00 96.94 207 SER A CA 1
ATOM 1639 C C . SER A 1 207 ? -3.135 -7.921 -22.687 1.00 96.94 207 SER A C 1
ATOM 1641 O O . SER A 1 207 ? -2.599 -8.557 -21.782 1.00 96.94 207 SER A O 1
ATOM 1643 N N . SER A 1 208 ? -3.141 -6.585 -22.699 1.00 94.94 208 SER A N 1
ATOM 1644 C CA . SER A 1 208 ? -2.484 -5.783 -21.661 1.00 94.94 208 SER A CA 1
ATOM 1645 C C . SER A 1 208 ? -3.010 -6.088 -20.256 1.00 94.94 208 SER A C 1
ATOM 1647 O O . SER A 1 208 ? -2.209 -6.421 -19.386 1.00 94.94 208 SER A O 1
ATOM 1649 N N . VAL A 1 209 ? -4.328 -6.065 -20.009 1.00 96.44 209 VAL A N 1
ATOM 1650 C CA . VAL A 1 209 ? -4.870 -6.381 -18.666 1.00 96.44 209 VAL A CA 1
ATOM 1651 C C . VAL A 1 209 ? -4.980 -7.882 -18.386 1.00 96.44 209 VAL A C 1
ATOM 1653 O O . VAL A 1 209 ? -4.662 -8.329 -17.282 1.00 96.44 209 VAL A O 1
ATOM 1656 N N . GLY A 1 210 ? -5.416 -8.673 -19.363 1.00 97.62 210 GLY A N 1
ATOM 1657 C CA . GLY A 1 210 ? -5.680 -10.103 -19.221 1.00 97.62 210 GLY A CA 1
ATOM 1658 C C . GLY A 1 210 ? -4.404 -10.927 -19.084 1.00 97.62 210 GLY A C 1
ATOM 1659 O O . GLY A 1 210 ? -4.313 -11.776 -18.195 1.00 97.62 210 GLY A O 1
ATOM 1660 N N . ILE A 1 211 ? -3.377 -10.636 -19.890 1.00 98.06 211 ILE A N 1
ATOM 1661 C CA . ILE A 1 211 ? -2.075 -11.296 -19.739 1.00 98.06 211 ILE A CA 1
ATOM 1662 C C . ILE A 1 211 ? -1.363 -10.772 -18.490 1.00 98.06 211 ILE A C 1
ATOM 1664 O O . ILE A 1 211 ? -0.789 -11.577 -17.766 1.00 98.06 211 ILE A O 1
ATOM 1668 N N . ASN A 1 212 ? -1.465 -9.482 -18.142 1.00 98.12 212 ASN A N 1
ATOM 1669 C CA . ASN A 1 212 ? -0.944 -8.982 -16.860 1.00 98.12 212 ASN A CA 1
ATOM 1670 C C . ASN A 1 212 ? -1.520 -9.761 -15.665 1.00 98.12 212 ASN A C 1
ATOM 1672 O O . ASN A 1 212 ? -0.766 -10.197 -14.798 1.00 98.12 212 ASN A O 1
ATOM 1676 N N . LEU A 1 213 ? -2.837 -10.002 -15.647 1.00 98.06 213 LEU A N 1
ATOM 1677 C CA . LEU A 1 213 ? -3.496 -10.836 -14.636 1.00 98.06 213 LEU A CA 1
ATOM 1678 C C . LEU A 1 213 ? -2.925 -12.263 -14.611 1.00 98.06 213 LEU A C 1
ATOM 1680 O O . LEU A 1 213 ? -2.635 -12.778 -13.531 1.00 98.06 213 LEU A O 1
ATOM 1684 N N . LEU A 1 214 ? -2.730 -12.886 -15.778 1.00 98.38 214 LEU A N 1
ATOM 1685 C CA . LEU A 1 214 ? -2.138 -14.222 -15.895 1.00 98.38 214 LEU A CA 1
ATOM 1686 C C . LEU A 1 214 ? -0.707 -14.270 -15.336 1.00 98.38 214 LEU A C 1
ATOM 1688 O O . LEU A 1 214 ? -0.397 -15.124 -14.501 1.00 98.38 214 LEU A O 1
ATOM 1692 N N . LEU A 1 215 ? 0.159 -13.352 -15.775 1.00 98.31 215 LEU A N 1
ATOM 1693 C CA . LEU A 1 215 ? 1.556 -13.295 -15.345 1.00 98.31 215 LEU A CA 1
ATOM 1694 C C . LEU A 1 215 ? 1.664 -12.984 -13.861 1.00 98.31 215 LEU A C 1
ATOM 1696 O O . LEU A 1 215 ? 2.476 -13.605 -13.183 1.00 98.31 215 LEU A O 1
ATOM 1700 N N . ALA A 1 216 ? 0.819 -12.095 -13.343 1.00 97.88 216 ALA A N 1
ATOM 1701 C CA . ALA A 1 216 ? 0.789 -11.795 -11.926 1.00 97.88 216 ALA A CA 1
ATOM 1702 C C . ALA A 1 216 ? 0.313 -12.995 -11.099 1.00 97.88 216 ALA A C 1
ATOM 1704 O O . ALA A 1 216 ? 0.973 -13.380 -10.140 1.00 97.88 216 ALA A O 1
ATOM 1705 N N . ALA A 1 217 ? -0.775 -13.663 -11.491 1.00 98.12 217 ALA A N 1
ATOM 1706 C CA . ALA A 1 217 ? -1.265 -14.842 -10.778 1.00 98.12 217 ALA A CA 1
ATOM 1707 C C . ALA A 1 217 ? -0.222 -15.974 -10.718 1.00 98.12 217 ALA A C 1
ATOM 1709 O O . ALA A 1 217 ? -0.086 -16.639 -9.686 1.00 98.12 217 ALA A O 1
ATOM 1710 N N . PHE A 1 218 ? 0.526 -16.191 -11.803 1.00 98.56 218 PHE A N 1
ATOM 1711 C CA . PHE A 1 218 ? 1.615 -17.166 -11.839 1.00 98.56 218 PHE A CA 1
ATOM 1712 C C . PHE A 1 218 ? 2.851 -16.688 -11.060 1.00 98.56 218 PHE A C 1
ATOM 1714 O O . PHE A 1 218 ? 3.379 -17.421 -10.220 1.00 98.56 218 PHE A O 1
ATOM 1721 N N . GLY A 1 219 ? 3.273 -15.445 -11.291 1.00 98.12 219 GLY A N 1
ATOM 1722 C CA . GLY A 1 219 ? 4.448 -14.828 -10.684 1.00 98.12 219 GLY A CA 1
ATOM 1723 C C . GLY A 1 219 ? 4.375 -14.786 -9.163 1.00 98.12 219 GLY A C 1
ATOM 1724 O O . GLY A 1 219 ? 5.339 -15.159 -8.502 1.00 98.12 219 GLY A O 1
ATOM 1725 N N . LEU A 1 220 ? 3.207 -14.476 -8.593 1.00 96.56 220 LEU A N 1
ATOM 1726 C CA . LEU A 1 220 ? 3.012 -14.472 -7.142 1.00 96.56 220 LEU A CA 1
ATOM 1727 C C . LEU A 1 220 ? 3.256 -15.842 -6.511 1.00 96.56 220 LEU A C 1
ATOM 1729 O O . LEU A 1 220 ? 3.860 -15.941 -5.444 1.00 96.56 220 LEU A O 1
ATOM 1733 N N . GLN A 1 221 ? 2.798 -16.912 -7.160 1.00 97.31 221 GLN A N 1
ATOM 1734 C CA . GLN A 1 221 ? 3.002 -18.271 -6.662 1.00 97.31 221 GLN A CA 1
ATOM 1735 C C . GLN A 1 221 ? 4.474 -18.663 -6.768 1.00 97.31 221 GLN A C 1
ATOM 1737 O O . GLN A 1 221 ? 5.054 -19.177 -5.811 1.00 97.31 221 GLN A O 1
ATOM 1742 N N . TRP A 1 222 ? 5.086 -18.390 -7.919 1.00 97.75 222 TRP A N 1
ATOM 1743 C CA . TRP A 1 222 ? 6.467 -18.767 -8.179 1.00 97.75 222 TRP A CA 1
ATOM 1744 C C . TRP A 1 222 ? 7.468 -17.973 -7.326 1.00 97.75 222 TRP A C 1
ATOM 1746 O O . TRP A 1 222 ? 8.340 -18.566 -6.690 1.00 97.75 222 TRP A O 1
ATOM 1756 N N . GLY A 1 223 ? 7.287 -16.655 -7.224 1.00 96.00 223 GLY A N 1
ATOM 1757 C CA . GLY A 1 223 ? 8.083 -15.770 -6.376 1.00 96.00 223 GLY A CA 1
ATOM 1758 C C . GLY A 1 223 ? 7.984 -16.142 -4.900 1.00 96.00 223 GLY A C 1
ATOM 1759 O O . GLY A 1 223 ? 9.007 -16.287 -4.232 1.00 96.00 223 GLY A O 1
ATOM 1760 N N . LEU A 1 224 ? 6.772 -16.426 -4.403 1.00 94.69 224 LEU A N 1
ATOM 1761 C CA . LEU A 1 224 ? 6.584 -16.880 -3.024 1.00 94.69 224 LEU A CA 1
ATOM 1762 C C . LEU A 1 224 ? 7.361 -18.170 -2.744 1.00 94.69 224 LEU A C 1
ATOM 1764 O O . LEU A 1 224 ? 7.983 -18.281 -1.686 1.00 94.69 224 LEU A O 1
ATOM 1768 N N . LEU A 1 225 ? 7.350 -19.136 -3.665 1.00 93.75 225 LEU A N 1
ATOM 1769 C CA . LEU A 1 225 ? 8.106 -20.375 -3.499 1.00 93.75 225 LEU A CA 1
ATOM 1770 C C . LEU A 1 225 ? 9.614 -20.106 -3.469 1.00 93.75 225 LEU A C 1
ATOM 1772 O O . LEU A 1 225 ? 10.265 -20.475 -2.491 1.00 93.75 225 LEU A O 1
ATOM 1776 N N . LEU A 1 226 ? 10.154 -19.437 -4.492 1.00 94.31 226 LEU A N 1
ATOM 1777 C CA . LEU A 1 226 ? 11.598 -19.260 -4.653 1.00 94.31 226 LEU A CA 1
ATOM 1778 C C . LEU A 1 226 ? 12.218 -18.340 -3.600 1.00 94.31 226 LEU A C 1
ATOM 1780 O O . LEU A 1 226 ? 13.205 -18.723 -2.975 1.00 94.31 226 LEU A O 1
ATOM 1784 N N . GLN A 1 227 ? 11.628 -17.174 -3.326 1.00 91.06 227 GLN A N 1
ATOM 1785 C CA . GLN A 1 227 ? 12.188 -16.226 -2.351 1.00 91.06 227 GLN A CA 1
ATOM 1786 C C . GLN A 1 227 ? 12.258 -16.824 -0.938 1.00 91.06 227 GLN A C 1
ATOM 1788 O O . GLN A 1 227 ? 13.134 -16.479 -0.146 1.00 91.06 227 GLN A O 1
ATOM 1793 N N . ASN A 1 228 ? 11.367 -17.767 -0.610 1.00 89.38 228 ASN A N 1
ATOM 1794 C CA . ASN A 1 228 ? 11.343 -18.419 0.698 1.00 89.38 228 ASN A CA 1
ATOM 1795 C C . ASN A 1 228 ? 12.182 -19.707 0.768 1.00 89.38 228 ASN A C 1
ATOM 1797 O O . ASN A 1 228 ? 12.309 -20.270 1.859 1.00 89.38 228 ASN A O 1
ATOM 1801 N N . MET A 1 229 ? 12.803 -20.162 -0.329 1.00 87.69 229 MET A N 1
ATOM 1802 C CA . MET A 1 229 ? 13.674 -21.349 -0.307 1.00 87.69 229 MET A CA 1
ATOM 1803 C C . MET A 1 229 ? 14.873 -21.179 0.634 1.00 87.69 229 MET A C 1
ATOM 1805 O O . MET A 1 229 ? 15.285 -22.138 1.284 1.00 87.69 229 MET A O 1
ATOM 1809 N N . TRP A 1 230 ? 15.391 -19.956 0.776 1.00 82.94 230 TRP A N 1
ATOM 1810 C CA . TRP A 1 230 ? 16.481 -19.631 1.707 1.00 82.94 230 TRP A CA 1
ATOM 1811 C C . TRP A 1 230 ? 16.026 -19.441 3.165 1.00 82.94 230 TRP A C 1
ATOM 1813 O O . TRP A 1 230 ? 16.858 -19.250 4.052 1.00 82.94 230 TRP A O 1
ATOM 1823 N N . HIS A 1 231 ? 14.718 -19.500 3.436 1.00 83.88 231 HIS A N 1
ATOM 1824 C CA . HIS A 1 231 ? 14.112 -19.166 4.730 1.00 83.88 231 HIS A CA 1
ATOM 1825 C C . HIS A 1 231 ? 13.139 -20.251 5.227 1.00 83.88 231 HIS A C 1
ATOM 1827 O O . HIS A 1 231 ? 12.109 -19.960 5.841 1.00 83.88 231 HIS A O 1
ATOM 1833 N N . LEU A 1 232 ? 13.462 -21.521 4.965 1.00 86.31 232 LEU A N 1
ATOM 1834 C CA . LEU A 1 232 ? 12.672 -22.660 5.431 1.00 86.31 232 LEU A CA 1
ATOM 1835 C C . LEU A 1 232 ? 12.715 -22.782 6.962 1.00 86.31 232 LEU A C 1
ATOM 1837 O O . LEU A 1 232 ? 13.780 -22.833 7.574 1.00 86.31 232 LEU A O 1
ATOM 1841 N N . HIS A 1 233 ? 11.539 -22.908 7.575 1.00 78.06 233 HIS A N 1
ATOM 1842 C CA . HIS A 1 233 ? 11.379 -23.234 8.990 1.00 78.06 233 HIS A CA 1
ATOM 1843 C C . HIS A 1 233 ? 10.883 -24.672 9.113 1.00 78.06 233 HIS A C 1
ATOM 1845 O O . HIS A 1 233 ? 9.795 -24.992 8.638 1.00 78.06 233 HIS A O 1
ATOM 1851 N N . ASP A 1 234 ? 11.685 -25.545 9.726 1.00 84.25 234 ASP A N 1
ATOM 1852 C CA . ASP A 1 234 ? 11.392 -26.980 9.866 1.00 84.25 234 ASP A CA 1
ATOM 1853 C C . ASP A 1 234 ? 11.060 -27.659 8.519 1.00 84.25 234 ASP A C 1
ATOM 1855 O O . ASP A 1 234 ? 10.129 -28.458 8.407 1.00 84.25 234 ASP A O 1
ATOM 1859 N N . GLY A 1 235 ? 11.789 -27.281 7.462 1.00 86.56 235 GLY A N 1
ATOM 1860 C CA . GLY A 1 235 ? 11.571 -27.782 6.101 1.00 86.56 235 GLY A CA 1
ATOM 1861 C C . GLY A 1 235 ? 10.298 -27.261 5.422 1.00 86.56 235 GLY A C 1
ATOM 1862 O O . GLY A 1 235 ? 9.907 -27.791 4.385 1.00 86.56 235 GLY A O 1
ATOM 1863 N N . LYS A 1 236 ? 9.633 -26.242 5.984 1.00 87.62 236 LYS A N 1
ATOM 1864 C CA . LYS A 1 236 ? 8.398 -25.653 5.445 1.00 87.62 236 LYS A CA 1
ATOM 1865 C C . LYS A 1 236 ? 8.542 -24.154 5.192 1.00 87.62 236 LYS A C 1
ATOM 1867 O O . LYS A 1 236 ? 9.186 -23.435 5.955 1.00 87.62 236 LYS A O 1
ATOM 1872 N N . ILE A 1 237 ? 7.871 -23.673 4.146 1.00 88.69 237 ILE A N 1
ATOM 1873 C CA . ILE A 1 237 ? 7.709 -22.240 3.873 1.00 88.69 237 ILE A CA 1
ATOM 1874 C C . ILE A 1 237 ? 6.615 -21.686 4.788 1.00 88.69 237 ILE A C 1
ATOM 1876 O O . ILE A 1 237 ? 5.485 -22.180 4.803 1.00 88.69 237 ILE A O 1
ATOM 1880 N N . ARG A 1 238 ? 6.935 -20.638 5.551 1.00 85.81 238 ARG A N 1
ATOM 1881 C CA . ARG A 1 238 ? 5.964 -19.938 6.395 1.00 85.81 238 ARG A CA 1
ATOM 1882 C C . ARG A 1 238 ? 5.429 -18.705 5.671 1.00 85.81 238 ARG A C 1
ATOM 1884 O O . ARG A 1 238 ? 6.075 -17.664 5.667 1.00 85.81 238 ARG A O 1
ATOM 1891 N N . VAL A 1 239 ? 4.213 -18.803 5.138 1.00 87.25 239 VAL A N 1
ATOM 1892 C CA . VAL A 1 239 ? 3.564 -17.684 4.439 1.00 87.25 239 VAL A CA 1
ATOM 1893 C C . VAL A 1 239 ? 3.125 -16.596 5.423 1.00 87.25 239 VAL A C 1
ATOM 1895 O O . VAL A 1 239 ? 2.402 -16.849 6.390 1.00 87.25 239 VAL A O 1
ATOM 1898 N N . THR A 1 240 ? 3.578 -15.372 5.172 1.00 85.38 240 THR A N 1
ATOM 1899 C CA . THR A 1 240 ? 3.240 -14.143 5.899 1.00 85.38 240 THR A CA 1
ATOM 1900 C C . THR A 1 240 ? 2.868 -13.029 4.914 1.00 85.38 240 THR A C 1
ATOM 1902 O O . THR A 1 240 ? 3.098 -13.147 3.717 1.00 85.38 240 THR A O 1
ATOM 1905 N N . ILE A 1 241 ? 2.333 -11.907 5.401 1.00 83.56 241 ILE A N 1
ATOM 1906 C CA . ILE A 1 241 ? 2.076 -10.738 4.539 1.00 83.56 241 ILE A CA 1
ATOM 1907 C C . ILE A 1 241 ? 3.373 -10.225 3.905 1.00 83.56 241 ILE A C 1
ATOM 1909 O O . ILE A 1 241 ? 3.385 -9.898 2.729 1.00 83.56 241 ILE A O 1
ATOM 1913 N N . SER A 1 242 ? 4.487 -10.236 4.643 1.00 84.06 242 SER A N 1
ATOM 1914 C CA . SER A 1 242 ? 5.785 -9.833 4.092 1.00 84.06 242 SER A CA 1
ATOM 1915 C C . SER A 1 242 ? 6.237 -10.751 2.956 1.00 84.06 242 SER A C 1
ATOM 1917 O O . SER A 1 242 ? 6.752 -10.252 1.965 1.00 84.06 242 SER A O 1
ATOM 1919 N N . SER A 1 243 ? 6.006 -12.068 3.053 1.00 89.06 243 SER A N 1
ATOM 1920 C CA . SER A 1 243 ? 6.322 -12.972 1.939 1.00 89.06 243 SER A CA 1
ATOM 1921 C C . SER A 1 243 ? 5.397 -12.760 0.739 1.00 89.06 243 SER A C 1
ATOM 1923 O O . SER A 1 243 ? 5.822 -13.000 -0.381 1.00 89.06 243 SER A O 1
ATOM 1925 N N . MET A 1 244 ? 4.151 -12.318 0.957 1.00 90.69 244 MET A N 1
ATOM 1926 C CA . MET A 1 244 ? 3.241 -11.956 -0.136 1.00 90.69 244 MET A CA 1
ATOM 1927 C C . MET A 1 244 ? 3.687 -10.663 -0.832 1.00 90.69 244 MET A C 1
ATOM 1929 O O . MET A 1 244 ? 3.781 -10.653 -2.049 1.00 90.69 244 MET A O 1
ATOM 1933 N N . ILE A 1 245 ? 4.055 -9.624 -0.072 1.00 91.25 245 ILE A N 1
ATOM 1934 C CA . ILE A 1 245 ? 4.579 -8.360 -0.621 1.00 91.25 245 ILE A CA 1
ATOM 1935 C C . ILE A 1 245 ? 5.868 -8.601 -1.418 1.00 91.25 245 ILE A C 1
ATOM 1937 O O . ILE A 1 245 ? 6.024 -8.073 -2.513 1.00 91.25 245 ILE A O 1
ATOM 1941 N N . ASN A 1 246 ? 6.780 -9.435 -0.909 1.00 92.31 246 ASN A N 1
ATOM 1942 C CA . ASN A 1 246 ? 7.999 -9.787 -1.643 1.00 92.31 246 ASN A CA 1
ATOM 1943 C C . ASN A 1 246 ? 7.688 -10.540 -2.950 1.00 92.31 246 ASN A C 1
ATOM 1945 O O . ASN A 1 246 ? 8.358 -10.318 -3.960 1.00 92.31 246 ASN A O 1
ATOM 1949 N N . ALA A 1 247 ? 6.647 -11.380 -2.956 1.00 95.44 247 ALA A N 1
ATOM 1950 C CA . ALA A 1 247 ? 6.179 -12.037 -4.173 1.00 95.44 247 ALA A CA 1
ATOM 1951 C C . ALA A 1 247 ? 5.552 -11.038 -5.164 1.00 95.44 247 ALA A C 1
ATOM 1953 O O . ALA A 1 247 ? 5.773 -11.157 -6.369 1.00 95.44 247 ALA A O 1
ATOM 1954 N N . ASP A 1 248 ? 4.823 -10.023 -4.681 1.00 96.69 248 ASP A N 1
ATOM 1955 C CA . ASP A 1 248 ? 4.357 -8.915 -5.525 1.00 96.69 248 ASP A CA 1
ATOM 1956 C C . ASP A 1 248 ? 5.553 -8.152 -6.129 1.00 96.69 248 ASP A C 1
ATOM 1958 O O . ASP A 1 248 ? 5.527 -7.805 -7.304 1.00 96.69 248 ASP A O 1
ATOM 1962 N N . PHE A 1 249 ? 6.633 -7.934 -5.371 1.00 96.06 249 PHE A N 1
ATOM 1963 C CA . PHE A 1 249 ? 7.850 -7.272 -5.854 1.00 96.06 249 PHE A CA 1
ATOM 1964 C C . PHE A 1 249 ? 8.582 -8.045 -6.955 1.00 96.06 249 PHE A C 1
ATOM 1966 O O . PHE A 1 249 ? 8.916 -7.457 -7.983 1.00 96.06 249 PHE A O 1
ATOM 1973 N N . SER A 1 250 ? 8.789 -9.354 -6.792 1.00 96.75 250 SER A N 1
ATOM 1974 C CA . SER A 1 250 ? 9.372 -10.177 -7.864 1.00 96.75 250 SER A CA 1
ATOM 1975 C C . SER A 1 250 ? 8.469 -10.227 -9.100 1.00 96.75 250 SER A C 1
ATOM 1977 O O . SER A 1 250 ? 8.955 -10.196 -10.229 1.00 96.75 250 SER A O 1
ATOM 1979 N N . THR A 1 251 ? 7.150 -10.218 -8.899 1.00 98.25 251 THR A N 1
ATOM 1980 C CA . THR A 1 251 ? 6.165 -10.109 -9.981 1.00 98.25 251 THR A CA 1
ATOM 1981 C C . THR A 1 251 ? 6.234 -8.750 -10.684 1.00 98.25 251 THR A C 1
ATOM 1983 O O . THR A 1 251 ? 6.183 -8.700 -11.909 1.00 98.25 251 THR A O 1
ATOM 1986 N N . ALA A 1 252 ? 6.407 -7.647 -9.948 1.00 98.19 252 ALA A N 1
ATOM 1987 C CA . ALA A 1 252 ? 6.561 -6.309 -10.521 1.00 98.19 252 ALA A CA 1
ATOM 1988 C C . ALA A 1 252 ? 7.736 -6.251 -11.503 1.00 98.19 252 ALA A C 1
ATOM 1990 O O . ALA A 1 252 ? 7.605 -5.672 -12.577 1.00 98.19 252 ALA A O 1
ATOM 1991 N N . THR A 1 253 ? 8.856 -6.894 -11.165 1.00 98.44 253 THR A N 1
ATOM 1992 C CA . THR A 1 253 ? 10.024 -7.019 -12.047 1.00 98.44 253 THR A CA 1
ATOM 1993 C C . THR A 1 253 ? 9.649 -7.604 -13.410 1.00 98.44 253 THR A C 1
ATOM 1995 O O . THR A 1 253 ? 9.975 -7.022 -14.442 1.00 98.44 253 THR A O 1
ATOM 1998 N N . VAL A 1 254 ? 8.870 -8.688 -13.411 1.00 98.75 254 VAL A N 1
ATOM 1999 C CA . VAL A 1 254 ? 8.390 -9.336 -14.639 1.00 98.75 254 VAL A CA 1
ATOM 2000 C C . VAL A 1 254 ? 7.461 -8.430 -15.433 1.00 98.75 254 VAL A C 1
ATOM 2002 O O . VAL A 1 254 ? 7.538 -8.393 -16.657 1.00 98.75 254 VAL A O 1
ATOM 2005 N N . LEU A 1 255 ? 6.585 -7.679 -14.764 1.00 98.69 255 LEU A N 1
ATOM 2006 C CA . LEU A 1 255 ? 5.674 -6.754 -15.442 1.00 98.69 255 LEU A CA 1
ATOM 2007 C C . LEU A 1 255 ? 6.418 -5.570 -16.079 1.00 98.69 255 LEU A C 1
ATOM 2009 O O . LEU A 1 255 ? 6.013 -5.083 -17.133 1.00 98.69 255 LEU A O 1
ATOM 2013 N N . ILE A 1 256 ? 7.549 -5.161 -15.500 1.00 98.81 256 ILE A N 1
ATOM 2014 C CA . ILE A 1 256 ? 8.469 -4.208 -16.131 1.00 98.81 256 ILE A CA 1
ATOM 2015 C C . ILE A 1 256 ? 9.086 -4.831 -17.389 1.00 98.81 256 ILE A C 1
ATOM 2017 O O . ILE A 1 256 ? 9.056 -4.210 -18.449 1.00 98.81 256 ILE A O 1
ATOM 2021 N N . SER A 1 257 ? 9.592 -6.064 -17.318 1.00 98.81 257 SER A N 1
ATOM 2022 C CA . SER A 1 257 ? 10.128 -6.762 -18.496 1.00 98.81 257 SER A CA 1
ATOM 2023 C C . SER A 1 257 ? 9.076 -6.984 -19.582 1.00 98.81 257 SER A C 1
ATOM 2025 O O . SER A 1 257 ? 9.362 -6.819 -20.769 1.00 98.81 257 SER A O 1
ATOM 2027 N N . PHE A 1 258 ? 7.842 -7.298 -19.184 1.00 98.69 258 PHE A N 1
ATOM 2028 C CA . PHE A 1 258 ? 6.702 -7.449 -20.080 1.00 98.69 258 PHE A CA 1
ATOM 2029 C C . PHE A 1 258 ? 6.461 -6.174 -20.889 1.00 98.69 258 PHE A C 1
ATOM 2031 O O . PHE A 1 258 ? 6.291 -6.265 -22.101 1.00 98.69 258 PHE A O 1
ATOM 2038 N N . GLY A 1 259 ? 6.561 -4.992 -20.274 1.00 98.44 259 GLY A N 1
ATOM 2039 C CA . GLY A 1 259 ? 6.432 -3.717 -20.984 1.00 98.44 259 GLY A CA 1
ATOM 2040 C C . GLY A 1 259 ? 7.435 -3.526 -22.134 1.00 98.44 259 GLY A C 1
ATOM 2041 O O . GLY A 1 259 ? 7.093 -2.912 -23.145 1.00 98.44 259 GLY A O 1
ATOM 2042 N N . ALA A 1 260 ? 8.643 -4.098 -22.050 1.00 98.56 260 ALA A N 1
ATOM 2043 C CA . ALA A 1 260 ? 9.615 -4.034 -23.148 1.00 98.56 260 ALA A CA 1
ATOM 2044 C C . ALA A 1 260 ? 9.170 -4.862 -24.368 1.00 98.56 260 ALA A C 1
ATOM 2046 O O . ALA A 1 260 ? 9.379 -4.468 -25.518 1.00 98.56 260 ALA A O 1
ATOM 2047 N N . VAL A 1 261 ? 8.545 -6.019 -24.127 1.00 98.44 261 VAL A N 1
ATOM 2048 C CA . VAL A 1 261 ? 8.170 -7.003 -25.160 1.00 98.44 261 VAL A CA 1
ATOM 2049 C C . VAL A 1 261 ? 6.674 -7.017 -25.499 1.00 98.44 261 VAL A C 1
ATOM 2051 O O . VAL A 1 261 ? 6.253 -7.808 -26.345 1.00 98.44 261 VAL A O 1
ATOM 2054 N N . LEU A 1 262 ? 5.889 -6.136 -24.875 1.00 97.81 262 LEU A N 1
ATOM 2055 C CA . LEU A 1 262 ? 4.439 -6.015 -25.020 1.00 97.81 262 LEU A CA 1
ATOM 2056 C C . LEU A 1 262 ? 4.022 -5.991 -26.498 1.00 97.81 262 LEU A C 1
ATOM 2058 O O . LEU A 1 262 ? 4.661 -5.344 -27.326 1.00 97.81 262 LEU A O 1
ATOM 2062 N N . GLY A 1 263 ? 2.972 -6.740 -26.841 1.00 97.12 263 GLY A N 1
ATOM 2063 C CA . GLY A 1 263 ? 2.440 -6.824 -28.207 1.00 97.12 263 GLY A CA 1
ATOM 2064 C C . GLY A 1 263 ? 3.236 -7.690 -29.190 1.00 97.12 263 GLY A C 1
ATOM 2065 O O . GLY A 1 263 ? 2.764 -7.927 -30.301 1.00 97.12 263 GLY A O 1
ATOM 2066 N N . LYS A 1 264 ? 4.418 -8.193 -28.806 1.00 97.12 264 LYS A N 1
ATOM 2067 C CA . LYS A 1 264 ? 5.322 -8.952 -29.697 1.00 97.12 264 LYS A CA 1
ATOM 2068 C C . LYS A 1 264 ? 5.536 -10.400 -29.264 1.00 97.12 264 LYS A C 1
ATOM 2070 O O . LYS A 1 264 ? 6.178 -11.161 -29.996 1.00 97.12 264 LYS A O 1
ATOM 2075 N N . THR A 1 265 ? 5.033 -10.778 -28.095 1.00 97.38 265 THR A N 1
ATOM 2076 C CA . THR A 1 265 ? 5.203 -12.100 -27.488 1.00 97.38 265 THR A CA 1
ATOM 2077 C C . THR A 1 265 ? 3.862 -12.755 -27.181 1.00 97.38 265 THR A C 1
ATOM 2079 O O . THR A 1 265 ? 2.859 -12.080 -26.962 1.00 97.38 265 THR A O 1
ATOM 2082 N N . SER A 1 266 ? 3.843 -14.085 -27.186 1.00 97.75 266 SER A N 1
ATOM 2083 C CA . SER A 1 266 ? 2.668 -14.878 -26.828 1.00 97.75 266 SER A CA 1
ATOM 2084 C C . SER A 1 266 ? 2.506 -15.007 -25.306 1.00 97.75 266 SER A C 1
ATOM 2086 O O . SER A 1 266 ? 3.490 -14.882 -24.565 1.00 97.75 266 SER A O 1
ATOM 2088 N N . PRO A 1 267 ? 1.304 -15.361 -24.810 1.00 97.75 267 PRO A N 1
ATOM 2089 C CA . PRO A 1 267 ? 1.106 -15.688 -23.397 1.00 97.75 267 PRO A CA 1
ATOM 2090 C C . PRO A 1 267 ? 2.043 -16.801 -22.893 1.00 97.75 267 PRO A C 1
ATOM 2092 O O . PRO A 1 267 ? 2.526 -16.744 -21.764 1.00 97.75 267 PRO A O 1
ATOM 2095 N N . VAL A 1 268 ? 2.354 -17.794 -23.737 1.00 97.75 268 VAL A N 1
ATOM 2096 C CA . VAL A 1 268 ? 3.261 -18.902 -23.389 1.00 97.75 268 VAL A CA 1
ATOM 2097 C C . VAL A 1 268 ? 4.701 -18.410 -23.246 1.00 97.75 268 VAL A C 1
ATOM 2099 O O . VAL A 1 268 ? 5.365 -18.751 -22.267 1.00 97.75 268 VAL A O 1
ATOM 2102 N N . GLN A 1 269 ? 5.181 -17.574 -24.175 1.00 98.38 269 GLN A N 1
ATOM 2103 C CA . GLN A 1 269 ? 6.507 -16.957 -24.064 1.00 98.38 269 GLN A CA 1
ATOM 2104 C C . GLN A 1 269 ? 6.627 -16.148 -22.773 1.00 98.38 269 GLN A C 1
ATOM 2106 O O . GLN A 1 269 ? 7.645 -16.223 -22.090 1.00 98.38 269 GLN A O 1
ATOM 2111 N N . LEU A 1 270 ? 5.576 -15.412 -22.415 1.00 98.56 270 LEU A N 1
ATOM 2112 C CA . LEU A 1 270 ? 5.564 -14.597 -21.210 1.00 98.56 270 LEU A CA 1
ATOM 2113 C C . LEU A 1 270 ? 5.548 -15.446 -19.932 1.00 98.56 270 LEU A C 1
ATOM 2115 O O . LEU A 1 270 ? 6.273 -15.118 -19.003 1.00 98.56 270 LEU A O 1
ATOM 2119 N N . LEU A 1 271 ? 4.838 -16.579 -19.886 1.00 98.56 271 LEU A N 1
ATOM 2120 C CA . LEU A 1 271 ? 4.922 -17.515 -18.752 1.00 98.56 271 LEU A CA 1
ATOM 2121 C C . LEU A 1 271 ? 6.330 -18.113 -18.584 1.00 98.56 271 LEU A C 1
ATOM 2123 O O . LEU A 1 271 ? 6.826 -18.222 -17.460 1.00 98.56 271 LEU A O 1
ATOM 2127 N N . VAL A 1 272 ? 6.993 -18.471 -19.691 1.00 98.50 272 VAL A N 1
ATOM 2128 C CA . VAL A 1 272 ? 8.388 -18.946 -19.671 1.00 98.50 272 VAL A CA 1
ATOM 2129 C C . VAL A 1 272 ? 9.329 -17.837 -19.196 1.00 98.50 272 VAL A C 1
ATOM 2131 O O . VAL A 1 272 ? 10.206 -18.094 -18.371 1.00 98.50 272 VAL A O 1
ATOM 2134 N N . MET A 1 273 ? 9.120 -16.601 -19.661 1.00 98.69 273 MET A N 1
ATOM 2135 C CA . MET A 1 273 ? 9.858 -15.428 -19.193 1.00 98.69 273 MET A CA 1
ATOM 2136 C C . MET A 1 273 ? 9.693 -15.247 -17.683 1.00 98.69 273 MET A C 1
ATOM 2138 O O . MET A 1 273 ? 10.697 -15.205 -16.984 1.00 98.69 273 MET A O 1
ATOM 2142 N N . THR A 1 274 ? 8.458 -15.254 -17.165 1.00 98.75 274 THR A N 1
ATOM 2143 C CA . THR A 1 274 ? 8.155 -15.134 -15.728 1.00 98.75 274 THR A CA 1
ATOM 2144 C C . THR A 1 274 ? 8.902 -16.173 -14.895 1.00 98.75 274 THR A C 1
ATOM 2146 O O . THR A 1 274 ? 9.483 -15.842 -13.861 1.00 98.75 274 THR A O 1
ATOM 2149 N N . LEU A 1 275 ? 8.921 -17.434 -15.342 1.00 98.50 275 LEU A N 1
ATOM 2150 C CA . LEU A 1 275 ? 9.608 -18.523 -14.644 1.00 98.50 275 LEU A CA 1
ATOM 2151 C C . LEU A 1 275 ? 11.117 -18.252 -14.521 1.00 98.50 275 LEU A C 1
ATOM 2153 O O . LEU A 1 275 ? 11.690 -18.358 -13.430 1.00 98.50 275 LEU A O 1
ATOM 2157 N N . LEU A 1 276 ? 11.763 -17.913 -15.639 1.00 98.62 276 LEU A N 1
ATOM 2158 C CA . LEU A 1 276 ? 13.212 -17.705 -15.713 1.00 98.62 276 LEU A CA 1
ATOM 2159 C C . LEU A 1 276 ? 13.639 -16.400 -15.031 1.00 98.62 276 LEU A C 1
ATOM 2161 O O . LEU A 1 276 ? 14.636 -16.364 -14.304 1.00 98.62 276 LEU A O 1
ATOM 2165 N N . GLU A 1 277 ? 12.862 -15.341 -15.227 1.00 98.75 277 GLU A N 1
ATOM 2166 C CA . GLU A 1 277 ? 13.132 -14.014 -14.694 1.00 98.75 277 GLU A CA 1
ATOM 2167 C C . GLU A 1 277 ? 13.033 -13.989 -13.174 1.00 98.75 277 GLU A C 1
ATOM 2169 O O . GLU A 1 277 ? 13.991 -13.574 -12.530 1.00 98.75 277 GLU A O 1
ATOM 2174 N N . ILE A 1 278 ? 11.951 -14.509 -12.581 1.00 98.62 278 ILE A N 1
ATOM 2175 C CA . ILE A 1 278 ? 11.810 -14.564 -11.116 1.00 98.62 278 ILE A CA 1
ATOM 2176 C C . ILE A 1 278 ? 12.920 -15.419 -10.501 1.00 98.62 278 ILE A C 1
ATOM 2178 O O . ILE A 1 278 ? 13.463 -15.056 -9.460 1.00 98.62 278 ILE A O 1
ATOM 2182 N N . THR A 1 279 ? 13.311 -16.521 -11.148 1.00 97.81 279 THR A N 1
ATOM 2183 C CA . THR A 1 279 ? 14.438 -17.342 -10.678 1.00 97.81 279 THR A CA 1
ATOM 2184 C C . THR A 1 279 ? 15.735 -16.534 -10.637 1.00 97.81 279 THR A C 1
ATOM 2186 O O . THR A 1 279 ? 16.427 -16.514 -9.618 1.00 97.81 279 THR A O 1
ATOM 2189 N N . THR A 1 280 ? 16.038 -15.818 -11.720 1.00 98.38 280 THR A N 1
ATOM 2190 C CA . THR A 1 280 ? 17.224 -14.954 -11.811 1.00 98.38 280 THR A CA 1
ATOM 2191 C C . THR A 1 280 ? 17.159 -13.800 -10.806 1.00 98.38 280 THR A C 1
ATOM 2193 O O . THR A 1 280 ? 18.146 -13.512 -10.128 1.00 98.38 280 THR A O 1
ATOM 2196 N N . PHE A 1 281 ? 15.988 -13.176 -10.663 1.00 98.12 281 PHE A N 1
ATOM 2197 C CA . PHE A 1 281 ? 15.717 -12.114 -9.700 1.00 98.12 281 PHE A CA 1
ATOM 2198 C C . PHE A 1 281 ? 15.975 -12.587 -8.269 1.00 98.12 281 PHE A C 1
ATOM 2200 O O . PHE A 1 281 ? 16.685 -11.906 -7.540 1.00 98.12 281 PHE A O 1
ATOM 2207 N N . CYS A 1 282 ? 15.484 -13.767 -7.873 1.00 96.69 282 CYS A N 1
ATOM 2208 C CA . CYS A 1 282 ? 15.675 -14.299 -6.519 1.00 96.69 282 CYS A CA 1
ATOM 2209 C C . CYS A 1 282 ? 17.158 -14.519 -6.190 1.00 96.69 282 CYS A C 1
ATOM 2211 O O . CYS A 1 282 ? 17.598 -14.245 -5.074 1.00 96.69 282 CYS A O 1
ATOM 2213 N N . ILE A 1 283 ? 17.948 -14.981 -7.167 1.00 96.44 283 ILE A N 1
ATOM 2214 C CA . ILE A 1 283 ? 19.401 -15.129 -7.009 1.00 96.44 283 ILE A CA 1
ATOM 2215 C C . ILE A 1 283 ? 20.051 -13.754 -6.810 1.00 96.44 283 ILE A C 1
ATOM 2217 O O . ILE A 1 283 ? 20.837 -13.576 -5.877 1.00 96.44 283 ILE A O 1
ATOM 2221 N N . ASN A 1 284 ? 19.703 -12.769 -7.644 1.00 97.81 284 ASN A N 1
ATOM 2222 C CA . ASN A 1 284 ? 20.231 -11.412 -7.511 1.00 97.81 284 ASN A CA 1
ATOM 2223 C C . ASN A 1 284 ? 19.812 -10.756 -6.183 1.00 97.81 284 ASN A C 1
ATOM 2225 O O . ASN A 1 284 ? 20.649 -10.176 -5.499 1.00 97.81 284 ASN A O 1
ATOM 2229 N N . GLU A 1 285 ? 18.551 -10.894 -5.774 1.00 95.25 285 GLU A N 1
ATOM 2230 C CA . GLU A 1 285 ? 18.027 -10.396 -4.498 1.00 95.25 285 GLU A CA 1
ATOM 2231 C C . GLU A 1 285 ? 18.789 -11.009 -3.314 1.00 95.25 285 GLU A C 1
ATOM 2233 O O . GLU A 1 285 ? 19.218 -10.288 -2.409 1.00 95.25 285 GLU A O 1
ATOM 2238 N N . HIS A 1 286 ? 19.050 -12.320 -3.344 1.00 94.50 286 HIS A N 1
ATOM 2239 C CA . HIS A 1 286 ? 19.846 -12.990 -2.318 1.00 94.50 286 HIS A CA 1
ATOM 2240 C C . HIS A 1 286 ? 21.281 -12.446 -2.242 1.00 94.50 286 HIS A C 1
ATOM 2242 O O . HIS A 1 286 ? 21.811 -12.239 -1.148 1.00 94.50 286 HIS A O 1
ATOM 2248 N N . ILE A 1 287 ? 21.910 -12.157 -3.382 1.00 95.69 287 ILE A N 1
ATOM 2249 C CA . ILE A 1 287 ? 23.250 -11.559 -3.420 1.00 95.69 287 ILE A CA 1
ATOM 2250 C C . ILE A 1 287 ? 23.212 -10.127 -2.875 1.00 95.69 287 ILE A C 1
ATOM 2252 O O . ILE A 1 287 ? 23.988 -9.785 -1.984 1.00 95.69 287 ILE A O 1
ATOM 2256 N N . VAL A 1 288 ? 22.294 -9.295 -3.362 1.00 95.56 288 VAL A N 1
ATOM 2257 C CA . VAL A 1 288 ? 22.213 -7.868 -3.029 1.00 95.56 288 VAL A CA 1
ATOM 2258 C C . VAL A 1 288 ? 21.826 -7.645 -1.563 1.00 95.56 288 VAL A C 1
ATOM 2260 O O . VAL A 1 288 ? 22.535 -6.957 -0.823 1.00 95.56 288 VAL A O 1
ATOM 2263 N N . ILE A 1 289 ? 20.731 -8.255 -1.114 1.00 90.94 289 ILE A N 1
ATOM 2264 C CA . ILE A 1 289 ? 20.176 -8.047 0.229 1.00 90.94 289 ILE A CA 1
ATOM 2265 C C . ILE A 1 289 ? 20.794 -9.019 1.239 1.00 90.94 289 ILE A C 1
ATOM 2267 O O . ILE A 1 289 ? 21.100 -8.652 2.377 1.00 90.94 289 ILE A O 1
ATOM 2271 N N . GLY A 1 290 ? 21.002 -10.274 0.839 1.00 88.19 290 GLY A N 1
ATOM 2272 C CA . GLY A 1 290 ? 21.519 -11.327 1.709 1.00 88.19 290 GLY A CA 1
ATOM 2273 C C . GLY A 1 290 ? 23.023 -11.220 1.950 1.00 88.19 290 GLY A C 1
ATOM 2274 O O . GLY A 1 290 ? 23.435 -11.204 3.113 1.00 88.19 290 GLY A O 1
ATOM 2275 N N . MET A 1 291 ? 23.827 -11.119 0.886 1.00 93.00 291 MET A N 1
ATOM 2276 C CA . MET A 1 291 ? 25.295 -11.165 0.967 1.00 93.00 291 MET A CA 1
ATOM 2277 C C . MET A 1 291 ? 25.937 -9.776 1.064 1.00 93.00 291 MET A C 1
ATOM 2279 O O . MET A 1 291 ? 26.701 -9.525 1.992 1.00 93.00 291 MET A O 1
ATOM 2283 N N . LEU A 1 292 ? 25.611 -8.864 0.142 1.00 93.81 292 LEU A N 1
ATOM 2284 C CA . LEU A 1 292 ? 26.199 -7.520 0.080 1.00 93.81 292 LEU A CA 1
ATOM 2285 C C . LEU A 1 292 ? 25.639 -6.575 1.152 1.00 93.81 292 LEU A C 1
ATOM 2287 O O . LEU A 1 292 ? 26.250 -5.545 1.432 1.00 93.81 292 LEU A O 1
ATOM 2291 N N . LYS A 1 293 ? 24.491 -6.917 1.758 1.00 92.19 293 LYS A N 1
ATOM 2292 C CA . LYS A 1 293 ? 23.779 -6.076 2.740 1.00 92.19 293 LYS A CA 1
ATOM 2293 C C . LYS A 1 293 ? 23.540 -4.649 2.225 1.00 92.19 293 LYS A C 1
ATOM 2295 O O . LYS A 1 293 ? 23.561 -3.686 2.992 1.00 92.19 293 LYS A O 1
ATOM 2300 N N . ALA A 1 294 ? 23.338 -4.519 0.918 1.00 94.12 294 ALA A N 1
ATOM 2301 C CA . ALA A 1 294 ? 23.001 -3.263 0.274 1.00 94.12 294 ALA A CA 1
ATOM 2302 C C . ALA A 1 294 ? 21.591 -2.813 0.689 1.00 94.12 294 ALA A C 1
ATOM 2304 O O . ALA A 1 294 ? 20.722 -3.628 1.000 1.00 94.12 294 ALA A O 1
ATOM 2305 N N . SER A 1 295 ? 21.372 -1.501 0.716 1.00 92.81 295 SER A N 1
ATOM 2306 C CA . SER A 1 295 ? 20.073 -0.915 1.044 1.00 92.81 295 SER A CA 1
ATOM 2307 C C . SER A 1 295 ? 19.373 -0.537 -0.246 1.00 92.81 295 SER A C 1
ATOM 2309 O O . SER A 1 295 ? 19.851 0.353 -0.939 1.00 92.81 295 SER A O 1
ATOM 2311 N N . ASP A 1 296 ? 18.233 -1.156 -0.530 1.00 95.75 296 ASP A N 1
ATOM 2312 C CA . ASP A 1 296 ? 17.442 -0.879 -1.730 1.00 95.75 296 ASP A CA 1
ATOM 2313 C C . ASP A 1 296 ? 15.939 -0.929 -1.418 1.00 95.75 296 ASP A C 1
ATOM 2315 O O . ASP A 1 296 ? 15.200 -1.745 -1.953 1.00 95.75 296 ASP A O 1
ATOM 2319 N N . VAL A 1 297 ? 15.487 -0.098 -0.471 1.00 94.12 297 VAL A N 1
ATOM 2320 C CA . VAL A 1 297 ? 14.169 -0.252 0.180 1.00 94.12 297 VAL A CA 1
ATOM 2321 C C . VAL A 1 297 ? 12.973 -0.127 -0.774 1.00 94.12 297 VAL A C 1
ATOM 2323 O O . VAL A 1 297 ? 11.987 -0.837 -0.610 1.00 94.12 297 VAL A O 1
ATOM 2326 N N . GLY A 1 298 ? 13.063 0.756 -1.771 1.00 94.19 298 GLY A N 1
ATOM 2327 C CA . GLY A 1 298 ? 12.100 0.901 -2.866 1.00 94.19 298 GLY A CA 1
ATOM 2328 C C . GLY A 1 298 ? 12.572 0.269 -4.174 1.00 94.19 298 GLY A C 1
ATOM 2329 O O . GLY A 1 298 ? 12.041 0.585 -5.232 1.00 94.19 298 GLY A O 1
ATOM 2330 N N . ALA A 1 299 ? 13.594 -0.585 -4.101 1.00 96.62 299 ALA A N 1
ATOM 2331 C CA . ALA A 1 299 ? 14.016 -1.477 -5.169 1.00 96.62 299 ALA A CA 1
ATOM 2332 C C . ALA A 1 299 ? 14.360 -0.819 -6.526 1.00 96.62 299 ALA A C 1
ATOM 2334 O O . ALA A 1 299 ? 14.074 -1.380 -7.592 1.00 96.62 299 ALA A O 1
ATOM 2335 N N . SER A 1 300 ? 15.007 0.355 -6.526 1.00 98.62 300 SER A N 1
ATOM 2336 C CA . SER A 1 300 ? 15.451 0.990 -7.780 1.00 98.62 300 SER A CA 1
ATOM 2337 C C . SER A 1 300 ? 16.457 0.114 -8.529 1.00 98.62 300 SER A C 1
ATOM 2339 O O . SER A 1 300 ? 16.460 0.116 -9.759 1.00 98.62 300 SER A O 1
ATOM 2341 N N . MET A 1 301 ? 17.288 -0.650 -7.809 1.00 98.50 301 MET A N 1
ATOM 2342 C CA . MET A 1 301 ? 18.295 -1.530 -8.408 1.00 98.50 301 MET A CA 1
ATOM 2343 C C . MET A 1 301 ? 17.724 -2.923 -8.687 1.00 98.50 301 MET A C 1
ATOM 2345 O O . MET A 1 301 ? 17.802 -3.414 -9.812 1.00 98.50 301 MET A O 1
ATOM 2349 N N . THR A 1 302 ? 17.146 -3.548 -7.662 1.00 97.62 302 THR A N 1
ATOM 2350 C CA . THR A 1 302 ? 16.750 -4.964 -7.671 1.00 97.62 302 THR A CA 1
ATOM 2351 C C . THR A 1 302 ? 15.474 -5.248 -8.453 1.00 97.62 302 THR A C 1
ATOM 2353 O O . THR A 1 302 ? 15.396 -6.320 -9.041 1.00 97.62 302 THR A O 1
ATOM 2356 N N . ILE A 1 303 ? 14.517 -4.312 -8.515 1.00 98.44 303 ILE A N 1
ATOM 2357 C CA . ILE A 1 303 ? 13.280 -4.446 -9.307 1.00 98.44 303 ILE A CA 1
ATOM 2358 C C . ILE A 1 303 ? 13.373 -3.616 -10.583 1.00 98.44 303 ILE A C 1
ATOM 2360 O O . ILE A 1 303 ? 13.278 -4.155 -11.680 1.00 98.44 303 ILE A O 1
ATOM 2364 N N . HIS A 1 304 ? 13.555 -2.298 -10.465 1.00 98.75 304 HIS A N 1
ATOM 2365 C CA . HIS A 1 304 ? 13.357 -1.407 -11.609 1.00 98.75 304 HIS A CA 1
ATOM 2366 C C . HIS A 1 304 ? 14.489 -1.469 -12.632 1.00 98.75 304 HIS A C 1
ATOM 2368 O O . HIS A 1 304 ? 14.227 -1.738 -13.804 1.00 98.75 304 HIS A O 1
ATOM 2374 N N . ALA A 1 305 ? 15.740 -1.263 -12.209 1.00 98.81 305 ALA A N 1
ATOM 2375 C CA . ALA A 1 305 ? 16.874 -1.419 -13.111 1.00 98.81 305 ALA A CA 1
ATOM 2376 C C . ALA A 1 305 ? 16.962 -2.871 -13.602 1.00 98.81 305 ALA A C 1
ATOM 2378 O O . ALA A 1 305 ? 17.041 -3.095 -14.806 1.00 98.81 305 ALA A O 1
ATOM 2379 N N . PHE A 1 306 ? 16.872 -3.855 -12.700 1.00 98.88 306 PHE A N 1
ATOM 2380 C CA . PHE A 1 306 ? 16.906 -5.263 -13.090 1.00 98.88 306 PHE A CA 1
ATOM 2381 C C . PHE A 1 306 ? 15.841 -5.602 -14.147 1.00 98.88 306 PHE A C 1
ATOM 2383 O O . PHE A 1 306 ? 16.198 -6.057 -15.228 1.00 98.88 306 PHE A O 1
ATOM 2390 N N . GLY A 1 307 ? 14.557 -5.341 -13.879 1.00 98.75 307 GLY A N 1
ATOM 2391 C CA . GLY A 1 307 ? 13.463 -5.686 -14.791 1.00 98.75 307 GLY A CA 1
ATOM 2392 C C . GLY A 1 307 ? 13.569 -4.938 -16.117 1.00 98.75 307 GLY A C 1
ATOM 2393 O O . GLY A 1 307 ? 13.440 -5.526 -17.183 1.00 98.75 307 GLY A O 1
ATOM 2394 N N . ALA A 1 308 ? 13.920 -3.649 -16.093 1.00 98.88 308 ALA A N 1
ATOM 2395 C CA . ALA A 1 308 ? 14.094 -2.895 -17.331 1.00 98.88 308 ALA A CA 1
ATOM 2396 C C . ALA A 1 308 ? 15.199 -3.497 -18.210 1.00 98.88 308 ALA A C 1
ATOM 2398 O O . ALA A 1 308 ? 14.975 -3.762 -19.387 1.00 98.88 308 ALA A O 1
ATOM 2399 N N . TYR A 1 309 ? 16.389 -3.746 -17.657 1.00 98.88 309 TYR A N 1
ATOM 2400 C CA . TYR A 1 309 ? 17.509 -4.264 -18.448 1.00 98.88 309 TYR A CA 1
ATOM 2401 C C . TYR A 1 309 ? 17.361 -5.747 -18.806 1.00 98.88 309 TYR A C 1
ATOM 2403 O O . TYR A 1 309 ? 17.863 -6.158 -19.853 1.00 98.88 309 TYR A O 1
ATOM 2411 N N . PHE A 1 310 ? 16.627 -6.527 -18.008 1.00 98.88 310 PHE A N 1
ATOM 2412 C CA . PHE A 1 310 ? 16.233 -7.887 -18.362 1.00 98.88 310 PHE A CA 1
ATOM 2413 C C . PHE A 1 310 ? 15.291 -7.860 -19.569 1.00 98.88 310 PHE A C 1
ATOM 2415 O O . PHE A 1 310 ? 15.604 -8.455 -20.602 1.00 98.88 310 PHE A O 1
ATOM 2422 N N . GLY A 1 311 ? 14.203 -7.088 -19.494 1.00 98.81 311 GLY A N 1
ATOM 2423 C CA . GLY A 1 311 ? 13.253 -6.894 -20.588 1.00 98.81 311 GLY A CA 1
ATOM 2424 C C . GLY A 1 311 ? 13.894 -6.343 -21.859 1.00 98.81 311 GLY A C 1
ATOM 2425 O O . GLY A 1 311 ? 13.628 -6.849 -22.946 1.00 98.81 311 GLY A O 1
ATOM 2426 N N . LEU A 1 312 ? 14.799 -5.364 -21.749 1.00 98.81 312 LEU A N 1
ATOM 2427 C CA . LEU A 1 312 ? 15.544 -4.825 -22.892 1.00 98.81 312 LEU A CA 1
ATOM 2428 C C . LEU A 1 312 ? 16.451 -5.876 -23.542 1.00 98.81 312 LEU A C 1
ATOM 2430 O O . LEU A 1 312 ? 16.527 -5.940 -24.770 1.00 98.81 312 LEU A O 1
ATOM 2434 N N . ALA A 1 313 ? 17.133 -6.709 -22.750 1.00 98.75 313 ALA A N 1
ATOM 2435 C CA . ALA A 1 313 ? 17.950 -7.798 -23.280 1.00 98.75 313 ALA A CA 1
ATOM 2436 C C . ALA A 1 313 ? 17.083 -8.850 -23.993 1.00 98.75 313 ALA A C 1
ATOM 2438 O O . ALA A 1 313 ? 17.436 -9.289 -25.091 1.00 98.75 313 ALA A O 1
ATOM 2439 N N . VAL A 1 314 ? 15.913 -9.188 -23.436 1.00 98.81 314 VAL A N 1
ATOM 2440 C CA . VAL A 1 314 ? 14.928 -10.054 -24.104 1.00 98.81 314 VAL A CA 1
ATOM 2441 C C . VAL A 1 314 ? 14.444 -9.413 -25.408 1.00 98.81 314 VAL A C 1
ATOM 2443 O O . VAL A 1 314 ? 14.499 -10.058 -26.454 1.00 98.81 314 VAL A O 1
ATOM 2446 N N . ALA A 1 315 ? 14.031 -8.143 -25.384 1.00 98.31 315 ALA A N 1
ATOM 2447 C CA . ALA A 1 315 ? 13.554 -7.408 -26.555 1.00 98.31 315 ALA A CA 1
ATOM 2448 C C . ALA A 1 315 ? 14.622 -7.322 -27.653 1.00 98.31 315 ALA A C 1
ATOM 2450 O O . ALA A 1 315 ? 14.317 -7.492 -28.832 1.00 98.31 315 ALA A O 1
ATOM 2451 N N . ARG A 1 316 ? 15.893 -7.137 -27.277 1.00 97.94 316 ARG A N 1
ATOM 2452 C CA . ARG A 1 316 ? 17.018 -7.142 -28.217 1.00 97.94 316 ARG A CA 1
ATOM 2453 C C . ARG A 1 316 ? 17.233 -8.505 -28.855 1.00 97.94 316 ARG A C 1
ATOM 2455 O O . ARG A 1 316 ? 17.566 -8.588 -30.042 1.00 97.94 316 ARG A O 1
ATOM 2462 N N . MET A 1 317 ? 17.102 -9.576 -28.077 1.00 97.69 317 MET A N 1
ATOM 2463 C CA . MET A 1 317 ? 17.182 -10.924 -28.620 1.00 97.69 317 MET A CA 1
ATOM 2464 C C . MET A 1 317 ? 16.021 -11.158 -29.578 1.00 97.69 317 MET A C 1
ATOM 2466 O O . MET A 1 317 ? 16.263 -11.556 -30.714 1.00 97.69 317 MET A O 1
ATOM 2470 N N . LEU A 1 318 ? 14.799 -10.823 -29.177 1.00 96.62 318 LEU A N 1
ATOM 2471 C CA . LEU A 1 318 ? 13.573 -10.960 -29.964 1.00 96.62 318 LEU A CA 1
ATOM 2472 C C . LEU A 1 318 ? 13.360 -9.844 -31.000 1.00 96.62 318 LEU A C 1
ATOM 2474 O O . LEU A 1 318 ? 12.228 -9.636 -31.425 1.00 96.62 318 LEU A O 1
ATOM 2478 N N . TYR A 1 319 ? 14.415 -9.137 -31.416 1.00 96.88 319 TYR A N 1
ATOM 2479 C CA . TYR A 1 319 ? 14.314 -8.065 -32.405 1.00 96.88 319 TYR A CA 1
ATOM 2480 C C . TYR A 1 319 ? 13.582 -8.526 -33.673 1.00 96.88 319 TYR A C 1
ATOM 2482 O O . TYR A 1 319 ? 13.949 -9.543 -34.272 1.00 96.88 319 TYR A O 1
ATOM 2490 N N . ARG A 1 320 ? 12.583 -7.743 -34.098 1.00 94.69 320 ARG A N 1
ATOM 2491 C CA . ARG A 1 320 ? 11.751 -8.020 -35.274 1.00 94.69 320 ARG A CA 1
ATOM 2492 C C . ARG A 1 320 ? 12.042 -7.016 -36.388 1.00 94.69 320 ARG A C 1
ATOM 2494 O O . ARG A 1 320 ? 11.669 -5.846 -36.260 1.00 94.69 320 ARG A O 1
ATOM 2501 N N . PRO A 1 321 ? 12.693 -7.428 -37.490 1.00 92.81 321 PRO A N 1
ATOM 2502 C CA . PRO A 1 321 ? 13.054 -6.511 -38.566 1.00 92.81 321 PRO A CA 1
ATOM 2503 C C . PRO A 1 321 ? 11.832 -5.928 -39.288 1.00 92.81 321 PRO A C 1
ATOM 2505 O O . PRO A 1 321 ? 11.914 -4.790 -39.748 1.00 92.81 321 PRO A O 1
ATOM 2508 N N . GLY A 1 322 ? 10.699 -6.644 -39.343 1.00 92.44 322 GLY A N 1
ATOM 2509 C CA . GLY A 1 322 ? 9.462 -6.141 -39.948 1.00 92.44 322 GLY A CA 1
ATOM 2510 C C . GLY A 1 322 ? 8.853 -4.952 -39.201 1.00 92.44 322 GLY A C 1
ATOM 2511 O O . GLY A 1 322 ? 8.169 -4.141 -39.810 1.00 92.44 322 GLY A O 1
ATOM 2512 N N . LEU A 1 323 ? 9.183 -4.780 -37.917 1.00 93.12 323 LEU A N 1
ATOM 2513 C CA . LEU A 1 323 ? 8.717 -3.666 -37.083 1.00 93.12 323 LEU A CA 1
ATOM 2514 C C . LEU A 1 323 ? 9.698 -2.479 -37.055 1.00 93.12 323 LEU A C 1
ATOM 2516 O O . LEU A 1 323 ? 9.519 -1.535 -36.290 1.00 93.12 323 LEU A O 1
ATOM 2520 N N . ARG A 1 324 ? 10.781 -2.503 -37.847 1.00 89.31 324 ARG A N 1
ATOM 2521 C CA . ARG A 1 324 ? 11.816 -1.448 -37.827 1.00 89.31 324 ARG A CA 1
ATOM 2522 C C . ARG A 1 324 ? 11.258 -0.056 -38.141 1.00 89.31 324 ARG A C 1
ATOM 2524 O O . ARG A 1 324 ? 11.761 0.927 -37.605 1.00 89.31 324 ARG A O 1
ATOM 2531 N N . ASN A 1 325 ? 10.256 0.013 -39.012 1.00 86.75 325 ASN A N 1
ATOM 2532 C CA . ASN A 1 325 ? 9.647 1.265 -39.461 1.00 86.75 325 ASN A CA 1
ATOM 2533 C C . ASN A 1 325 ? 8.367 1.614 -38.676 1.00 86.75 325 ASN A C 1
ATOM 2535 O O . ASN A 1 325 ? 7.610 2.475 -39.115 1.00 86.75 325 ASN A O 1
ATOM 2539 N N . GLY A 1 326 ? 8.143 0.964 -37.528 1.00 88.19 326 GLY A N 1
ATOM 2540 C CA . GLY A 1 326 ? 6.908 1.060 -36.753 1.00 88.19 326 GLY A CA 1
ATOM 2541 C C . GLY A 1 326 ? 5.830 0.088 -37.233 1.00 88.19 326 GLY A C 1
ATOM 2542 O O . GLY A 1 326 ? 6.000 -0.618 -38.230 1.00 88.19 326 GLY A O 1
ATOM 2543 N N . HIS A 1 327 ? 4.725 0.047 -36.494 1.00 93.75 327 HIS A N 1
ATOM 2544 C CA . HIS A 1 327 ? 3.552 -0.768 -36.791 1.00 93.75 327 HIS A CA 1
ATOM 2545 C C . HIS A 1 327 ? 2.289 0.060 -36.564 1.00 93.75 327 HIS A C 1
ATOM 2547 O O . HIS A 1 327 ? 2.207 0.794 -35.581 1.00 93.75 327 HIS A O 1
ATOM 2553 N N . ASP A 1 328 ? 1.276 -0.088 -37.417 1.00 92.50 328 ASP A N 1
ATOM 2554 C CA . ASP A 1 328 ? 0.069 0.746 -37.346 1.00 92.50 328 ASP A CA 1
ATOM 2555 C C . ASP A 1 328 ? -0.670 0.608 -36.010 1.00 92.50 328 ASP A C 1
ATOM 2557 O O . ASP A 1 328 ? -1.271 1.570 -35.531 1.00 92.50 328 ASP A O 1
ATOM 2561 N N . ASN A 1 329 ? -0.611 -0.574 -35.390 1.00 94.12 329 ASN A N 1
ATOM 2562 C CA . ASN A 1 329 ? -1.185 -0.840 -34.065 1.00 94.12 329 ASN A CA 1
ATOM 2563 C C . ASN A 1 329 ? -0.286 -0.429 -32.879 1.00 94.12 329 ASN A C 1
ATOM 2565 O O . ASN A 1 329 ? -0.767 -0.419 -31.748 1.00 94.12 329 ASN A O 1
ATOM 2569 N N . GLU A 1 330 ? 0.980 -0.058 -33.104 1.00 94.06 330 GLU A N 1
ATOM 2570 C CA . GLU A 1 330 ? 1.902 0.407 -32.054 1.00 94.06 330 GLU A CA 1
ATOM 2571 C C . GLU A 1 330 ? 1.677 1.901 -31.769 1.00 94.06 330 GLU A C 1
ATOM 2573 O O . GLU A 1 330 ? 2.474 2.771 -32.113 1.00 94.06 330 GLU A O 1
ATOM 2578 N N . GLY A 1 331 ? 0.528 2.208 -31.168 1.00 91.25 331 GLY A N 1
ATOM 2579 C CA . GLY A 1 331 ? 0.135 3.566 -30.806 1.00 91.25 331 GLY A CA 1
ATOM 2580 C C . GLY A 1 331 ? -1.174 3.608 -30.024 1.00 91.25 331 GLY A C 1
ATOM 2581 O O . GLY A 1 331 ? -1.837 2.584 -29.839 1.00 91.25 331 GLY A O 1
ATOM 2582 N N . SER A 1 332 ? -1.551 4.803 -29.576 1.00 94.31 332 SER A N 1
ATOM 2583 C CA . SER A 1 332 ? -2.750 5.029 -28.771 1.00 94.31 332 SER A CA 1
ATOM 2584 C C . SER A 1 332 ? -3.875 5.730 -29.530 1.00 94.31 332 SER A C 1
ATOM 2586 O O . SER A 1 332 ? -3.709 6.271 -30.626 1.00 94.31 332 SER A O 1
ATOM 2588 N N . VAL A 1 333 ? -5.056 5.690 -28.923 1.00 95.06 333 VAL A N 1
ATOM 2589 C CA . VAL A 1 333 ? -6.242 6.474 -29.265 1.00 95.06 333 VAL A CA 1
ATOM 2590 C C . VAL A 1 333 ? -6.791 7.093 -27.979 1.00 95.06 333 VAL A C 1
ATOM 2592 O O . VAL A 1 333 ? -6.446 6.678 -26.876 1.00 95.06 333 VAL A O 1
ATOM 2595 N N . TYR A 1 334 ? -7.686 8.076 -28.096 1.00 94.19 334 TYR A N 1
ATOM 2596 C CA . TYR A 1 334 ? -8.136 8.867 -26.943 1.00 94.19 334 TYR A CA 1
ATOM 2597 C C . TYR A 1 334 ? -8.614 8.026 -25.744 1.00 94.19 334 TYR A C 1
ATOM 2599 O O . TYR A 1 334 ? -8.229 8.286 -24.607 1.00 94.19 334 TYR A O 1
ATOM 2607 N N . HIS A 1 335 ? -9.438 7.002 -25.984 1.00 93.81 335 HIS A N 1
ATOM 2608 C CA . HIS A 1 335 ? -9.966 6.167 -24.905 1.00 93.81 335 HIS A CA 1
ATOM 2609 C C . HIS A 1 335 ? -8.908 5.223 -24.318 1.00 93.81 335 HIS A C 1
ATOM 2611 O O . HIS A 1 335 ? -8.912 5.012 -23.107 1.00 93.81 335 HIS A O 1
ATOM 2617 N N . SER A 1 336 ? -7.984 4.700 -25.132 1.00 95.88 336 SER A N 1
ATOM 2618 C CA . SER A 1 336 ? -6.907 3.834 -24.642 1.00 95.88 336 SER A CA 1
ATOM 2619 C C . SER A 1 336 ? -5.943 4.617 -23.744 1.00 95.88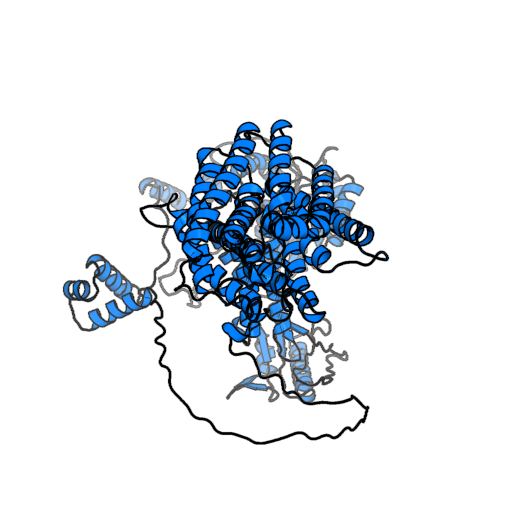 336 SER A C 1
ATOM 2621 O O . SER A 1 336 ? -5.553 4.129 -22.686 1.00 95.88 336 SER A O 1
ATOM 2623 N N . ASP A 1 337 ? -5.673 5.885 -24.070 1.00 97.25 337 ASP A N 1
ATOM 2624 C CA . ASP A 1 337 ? -4.885 6.782 -23.218 1.00 97.25 337 ASP A CA 1
ATOM 2625 C C . ASP A 1 337 ? -5.580 7.138 -21.895 1.00 97.25 337 ASP A C 1
ATOM 2627 O O . ASP A 1 337 ? -4.918 7.261 -20.859 1.00 97.25 337 ASP A O 1
ATOM 2631 N N . LEU A 1 338 ? -6.909 7.290 -21.897 1.00 95.44 338 LEU A N 1
ATOM 2632 C CA . LEU A 1 338 ? -7.677 7.485 -20.663 1.00 95.44 338 LEU A CA 1
ATOM 2633 C C . LEU A 1 338 ? -7.632 6.244 -19.764 1.00 95.44 338 LEU A C 1
ATOM 2635 O O . LEU A 1 338 ? -7.476 6.387 -18.550 1.00 95.44 338 LEU A O 1
ATOM 2639 N N . PHE A 1 339 ? -7.728 5.039 -20.337 1.00 94.56 339 PHE A N 1
ATOM 2640 C CA . PHE A 1 339 ? -7.563 3.795 -19.582 1.00 94.56 339 PHE A CA 1
ATOM 2641 C C . PHE A 1 339 ? -6.141 3.653 -19.031 1.00 94.56 339 PHE A C 1
ATOM 2643 O O . PHE A 1 339 ? -5.984 3.348 -17.849 1.00 94.56 339 PHE A O 1
ATOM 2650 N N . ALA A 1 340 ? -5.115 3.978 -19.819 1.00 97.56 340 ALA A N 1
ATOM 2651 C CA . ALA A 1 340 ? -3.728 3.984 -19.359 1.00 97.56 340 ALA A CA 1
ATOM 2652 C C . ALA A 1 340 ? -3.492 4.926 -18.173 1.00 97.56 340 ALA A C 1
ATOM 2654 O O . ALA A 1 340 ? -2.820 4.558 -17.205 1.00 97.56 340 ALA A O 1
ATOM 2655 N N . MET A 1 341 ? -4.135 6.097 -18.174 1.00 97.94 341 MET A N 1
ATOM 2656 C CA . MET A 1 341 ? -4.071 7.030 -17.047 1.00 97.94 341 MET A CA 1
ATOM 2657 C C . MET A 1 341 ? -4.654 6.473 -15.744 1.00 97.94 341 MET A C 1
ATOM 2659 O O . MET A 1 341 ? -4.204 6.885 -14.673 1.00 97.94 341 MET A O 1
ATOM 2663 N N . ILE A 1 342 ? -5.602 5.526 -15.790 1.00 97.06 342 ILE A N 1
ATOM 2664 C CA . ILE A 1 342 ? -6.056 4.819 -14.580 1.00 97.06 342 ILE A CA 1
ATOM 2665 C C . ILE A 1 342 ? -4.861 4.098 -13.951 1.00 97.06 342 ILE A C 1
ATOM 2667 O O . ILE A 1 342 ? -4.600 4.268 -12.759 1.00 97.06 342 ILE A O 1
ATOM 2671 N N . GLY A 1 343 ? -4.089 3.366 -14.758 1.00 97.69 343 GLY A N 1
ATOM 2672 C CA . GLY A 1 343 ? -2.865 2.706 -14.314 1.00 97.69 343 GLY A CA 1
ATOM 2673 C C . GLY A 1 343 ? -1.862 3.690 -13.713 1.00 97.69 343 GLY A C 1
ATOM 2674 O O . GLY A 1 343 ? -1.426 3.510 -12.574 1.00 97.69 343 GLY A O 1
ATOM 2675 N N . THR A 1 344 ? -1.574 4.786 -14.424 1.00 98.44 344 THR A N 1
ATOM 2676 C CA . THR A 1 344 ? -0.671 5.850 -13.954 1.00 98.44 344 THR A CA 1
ATOM 2677 C C . THR A 1 344 ? -1.085 6.413 -12.599 1.00 98.44 344 THR A C 1
ATOM 2679 O O . THR A 1 344 ? -0.258 6.501 -11.695 1.00 98.44 344 THR A O 1
ATOM 2682 N N . VAL A 1 345 ? -2.354 6.788 -12.421 1.00 98.00 345 VAL A N 1
ATOM 2683 C CA . VAL A 1 345 ? -2.831 7.404 -11.173 1.00 98.00 345 VAL A CA 1
ATOM 2684 C C . VAL A 1 345 ? -2.735 6.424 -10.005 1.00 98.00 345 VAL A C 1
ATOM 2686 O O . VAL A 1 345 ? -2.278 6.805 -8.927 1.00 98.00 345 VAL A O 1
ATOM 2689 N N . TYR A 1 346 ? -3.098 5.157 -10.217 1.00 96.94 346 TYR A N 1
ATOM 2690 C CA . TYR A 1 346 ? -2.988 4.123 -9.188 1.00 96.94 346 TYR A CA 1
ATOM 2691 C C . TYR A 1 346 ? -1.531 3.853 -8.797 1.00 96.94 346 TYR A C 1
ATOM 2693 O O . TYR A 1 346 ? -1.224 3.787 -7.605 1.00 96.94 346 TYR A O 1
ATOM 2701 N N . LEU A 1 347 ? -0.623 3.763 -9.773 1.00 98.06 347 LEU A N 1
ATOM 2702 C CA . LEU A 1 347 ? 0.810 3.644 -9.508 1.00 98.06 347 LEU A CA 1
ATOM 2703 C C . LEU A 1 347 ? 1.327 4.861 -8.733 1.00 98.06 347 LEU A C 1
ATOM 2705 O O . LEU A 1 347 ? 1.969 4.699 -7.698 1.00 98.06 347 LEU A O 1
ATOM 2709 N N . TRP A 1 348 ? 1.006 6.075 -9.184 1.00 98.50 348 TRP A N 1
ATOM 2710 C CA . TRP A 1 348 ? 1.466 7.323 -8.571 1.00 98.50 348 TRP A CA 1
ATOM 2711 C C . TRP A 1 348 ? 0.995 7.458 -7.116 1.00 98.50 348 TRP A C 1
ATOM 2713 O O . TRP A 1 348 ? 1.787 7.776 -6.230 1.00 98.50 348 TRP A O 1
ATOM 2723 N N . MET A 1 349 ? -0.283 7.171 -6.844 1.00 97.06 349 MET A N 1
ATOM 2724 C CA . MET A 1 349 ? -0.868 7.280 -5.503 1.00 97.06 349 MET A CA 1
ATOM 2725 C C . MET A 1 349 ? -0.307 6.254 -4.516 1.00 97.06 349 MET A C 1
ATOM 2727 O O . MET A 1 349 ? -0.131 6.575 -3.340 1.00 97.06 349 MET A O 1
ATOM 2731 N N . PHE A 1 350 ? -0.039 5.030 -4.976 1.00 97.31 350 PHE A N 1
ATOM 2732 C CA . PHE A 1 350 ? 0.391 3.925 -4.117 1.00 97.31 350 PHE A CA 1
ATOM 2733 C C . PHE A 1 350 ? 1.910 3.725 -4.067 1.00 97.31 350 PHE A C 1
ATOM 2735 O O . PHE A 1 350 ? 2.404 2.974 -3.227 1.00 97.31 350 PHE A O 1
ATOM 2742 N N . TRP A 1 351 ? 2.687 4.463 -4.858 1.00 98.25 351 TRP A N 1
ATOM 2743 C CA . TRP A 1 351 ? 4.150 4.396 -4.814 1.00 98.25 351 TRP A CA 1
ATOM 2744 C C . TRP A 1 351 ? 4.777 4.677 -3.436 1.00 98.25 351 TRP A C 1
ATOM 2746 O O . TRP A 1 351 ? 5.729 3.985 -3.067 1.00 98.25 351 TRP A O 1
ATOM 2756 N N . PRO A 1 352 ? 4.292 5.644 -2.624 1.00 97.25 352 PRO A N 1
ATOM 2757 C CA . PRO A 1 352 ? 4.806 5.824 -1.265 1.00 97.25 352 PRO A CA 1
ATOM 2758 C C . PRO A 1 352 ? 4.634 4.571 -0.398 1.00 97.25 352 PRO A C 1
ATOM 2760 O O . PRO A 1 352 ? 5.459 4.303 0.477 1.00 97.25 352 PRO A O 1
ATOM 2763 N N . SER A 1 353 ? 3.591 3.778 -0.650 1.00 93.75 353 SER A N 1
ATOM 2764 C CA . SER A 1 353 ? 3.381 2.482 -0.010 1.00 93.75 353 SER A CA 1
ATOM 2765 C C . SER A 1 353 ? 4.384 1.449 -0.509 1.00 93.75 353 SER A C 1
ATOM 2767 O O . SER A 1 353 ? 5.002 0.783 0.316 1.00 93.75 353 SER A O 1
ATOM 2769 N N . PHE A 1 354 ? 4.615 1.386 -1.823 1.00 95.94 354 PHE A N 1
ATOM 2770 C CA . PHE A 1 354 ? 5.623 0.523 -2.449 1.00 95.94 354 PHE A CA 1
ATOM 2771 C C . PHE A 1 354 ? 7.021 0.739 -1.855 1.00 95.94 354 PHE A C 1
ATOM 2773 O O . PHE A 1 354 ? 7.591 -0.179 -1.270 1.00 95.94 354 PHE A O 1
ATOM 2780 N N . ASN A 1 355 ? 7.521 1.979 -1.873 1.00 97.12 355 ASN A N 1
ATOM 2781 C CA . ASN A 1 355 ? 8.867 2.315 -1.388 1.00 97.12 355 ASN A CA 1
ATOM 2782 C C . ASN A 1 355 ? 9.039 2.185 0.135 1.00 97.12 355 ASN A C 1
ATOM 2784 O O . ASN A 1 355 ? 10.155 2.282 0.642 1.00 97.12 355 ASN A O 1
ATOM 2788 N N . SER A 1 356 ? 7.948 2.011 0.886 1.00 94.06 356 SER A N 1
ATOM 2789 C CA . SER A 1 356 ? 7.967 1.939 2.350 1.00 94.06 356 SER A CA 1
ATOM 2790 C C . SER A 1 356 ? 7.518 0.587 2.911 1.00 94.06 356 SER A C 1
ATOM 2792 O O . SER A 1 356 ? 7.572 0.385 4.130 1.00 94.06 356 SER A O 1
ATOM 2794 N N . ALA A 1 357 ? 7.097 -0.348 2.051 1.00 90.06 357 ALA A N 1
ATOM 2795 C CA . ALA A 1 357 ? 6.485 -1.612 2.456 1.00 90.06 357 ALA A CA 1
ATOM 2796 C C . ALA A 1 357 ? 7.440 -2.497 3.270 1.00 90.06 357 ALA A C 1
ATOM 2798 O O . ALA A 1 357 ? 7.025 -3.082 4.270 1.00 90.06 357 ALA A O 1
ATOM 2799 N N . ILE A 1 358 ? 8.719 -2.532 2.882 1.00 88.62 358 ILE A N 1
ATOM 2800 C CA . ILE A 1 358 ? 9.781 -3.300 3.556 1.00 88.62 358 ILE A CA 1
ATOM 2801 C C . ILE A 1 358 ? 10.724 -2.427 4.396 1.00 88.62 358 ILE A C 1
ATOM 2803 O O . ILE A 1 358 ? 11.696 -2.927 4.956 1.00 88.62 358 ILE A O 1
ATOM 2807 N N . ALA A 1 359 ? 10.438 -1.126 4.508 1.00 89.88 359 ALA A N 1
ATOM 2808 C CA . ALA A 1 359 ? 11.182 -0.230 5.385 1.00 89.88 359 ALA A CA 1
ATOM 2809 C C . ALA A 1 359 ? 10.937 -0.578 6.861 1.00 89.88 359 ALA A C 1
ATOM 2811 O O . ALA A 1 359 ? 9.827 -0.967 7.247 1.00 89.88 359 ALA A O 1
ATOM 2812 N N . ASP A 1 360 ? 11.947 -0.355 7.705 1.00 84.31 360 ASP A N 1
ATOM 2813 C CA . ASP A 1 360 ? 11.827 -0.596 9.141 1.00 84.31 360 ASP A CA 1
ATOM 2814 C C . ASP A 1 360 ? 10.641 0.194 9.738 1.00 84.31 360 ASP A C 1
ATOM 2816 O O . ASP A 1 360 ? 10.547 1.418 9.558 1.00 84.31 360 ASP A O 1
ATOM 2820 N N . PRO A 1 361 ? 9.716 -0.465 10.470 1.00 78.50 361 PRO A N 1
ATOM 2821 C CA . PRO A 1 361 ? 8.537 0.205 11.006 1.00 78.50 361 PRO A CA 1
ATOM 2822 C C . PRO A 1 361 ? 8.902 1.329 11.982 1.00 78.50 361 PRO A C 1
ATOM 2824 O O . PRO A 1 361 ? 9.508 1.077 13.027 1.00 78.50 361 PRO A O 1
ATOM 2827 N N . GLY A 1 362 ? 8.446 2.549 11.690 1.00 81.25 362 GLY A N 1
ATOM 2828 C CA . GLY A 1 362 ? 8.749 3.753 12.466 1.00 81.25 362 GLY A CA 1
ATOM 2829 C C . GLY A 1 362 ? 9.234 4.883 11.562 1.00 81.25 362 GLY A C 1
ATOM 2830 O O . GLY A 1 362 ? 8.621 5.154 10.529 1.00 81.25 362 GLY A O 1
ATOM 2831 N N . ASP A 1 363 ? 10.332 5.528 11.950 1.00 83.56 363 ASP A N 1
ATOM 2832 C CA . ASP A 1 363 ? 10.841 6.729 11.279 1.00 83.56 363 ASP A CA 1
ATOM 2833 C C . ASP A 1 363 ? 11.379 6.450 9.870 1.00 83.56 363 ASP A C 1
ATOM 2835 O O . ASP A 1 363 ? 11.163 7.261 8.972 1.00 83.56 363 ASP A O 1
ATOM 2839 N N . ALA A 1 364 ? 12.017 5.297 9.639 1.00 88.38 364 ALA A N 1
ATOM 2840 C CA . ALA A 1 364 ? 12.518 4.906 8.317 1.00 88.38 364 ALA A CA 1
ATOM 2841 C C . ALA A 1 364 ? 11.368 4.759 7.308 1.00 88.38 364 ALA A C 1
ATOM 2843 O O . ALA A 1 364 ? 11.398 5.333 6.221 1.00 88.38 364 ALA A O 1
ATOM 2844 N N . GLN A 1 365 ? 10.296 4.077 7.712 1.00 89.88 365 GLN A N 1
ATOM 2845 C CA . GLN A 1 365 ? 9.086 3.941 6.909 1.00 89.88 365 GLN A CA 1
ATOM 2846 C C . GLN A 1 365 ? 8.388 5.282 6.638 1.00 89.88 365 GLN A C 1
ATOM 2848 O O . GLN A 1 365 ? 7.948 5.525 5.515 1.00 89.88 365 GLN A O 1
ATOM 2853 N N . LEU A 1 366 ? 8.301 6.172 7.632 1.00 89.19 366 LEU A N 1
ATOM 2854 C CA . LEU A 1 366 ? 7.757 7.518 7.428 1.00 89.19 366 LEU A CA 1
ATOM 2855 C C . LEU A 1 366 ? 8.632 8.339 6.467 1.00 89.19 366 LEU A C 1
ATOM 2857 O O . LEU A 1 366 ? 8.108 9.024 5.591 1.00 89.19 366 LEU A O 1
ATOM 2861 N N . THR A 1 36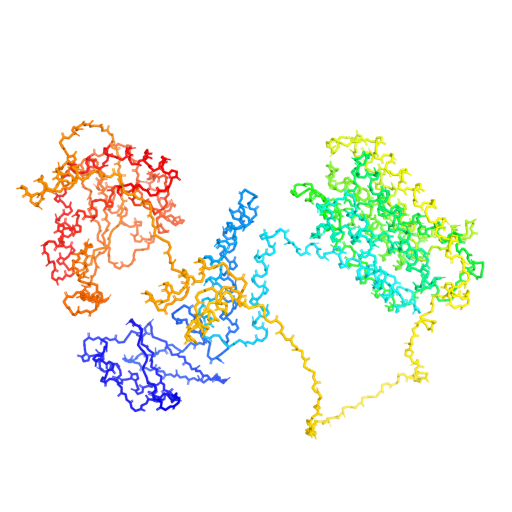7 ? 9.952 8.233 6.602 1.00 94.50 367 THR A N 1
ATOM 2862 C CA . THR A 1 367 ? 10.931 8.895 5.730 1.00 94.50 367 THR A CA 1
ATOM 2863 C C . THR A 1 367 ? 10.780 8.421 4.285 1.00 94.50 367 THR A C 1
ATOM 2865 O O . THR A 1 367 ? 10.674 9.257 3.389 1.00 94.50 367 THR A O 1
ATOM 2868 N N . ALA A 1 368 ? 10.637 7.109 4.068 1.00 96.62 368 ALA A N 1
ATOM 2869 C CA . ALA A 1 368 ? 10.371 6.523 2.755 1.00 96.62 368 ALA A CA 1
ATOM 2870 C C . ALA A 1 368 ? 9.095 7.066 2.106 1.00 96.62 368 ALA A C 1
ATOM 2872 O O . ALA A 1 368 ? 9.116 7.436 0.931 1.00 96.62 368 ALA A O 1
ATOM 2873 N N . ILE A 1 369 ? 8.007 7.191 2.872 1.00 96.25 369 ILE A N 1
ATOM 2874 C CA . ILE A 1 369 ? 6.747 7.772 2.385 1.00 96.25 369 ILE A CA 1
ATOM 2875 C C . ILE A 1 369 ? 6.948 9.237 1.980 1.00 96.25 369 ILE A C 1
ATOM 2877 O O . ILE A 1 369 ? 6.574 9.626 0.875 1.00 96.25 369 ILE A O 1
ATOM 2881 N N . ILE A 1 370 ? 7.551 10.046 2.857 1.00 96.94 370 ILE A N 1
ATOM 2882 C CA . ILE A 1 370 ? 7.734 11.489 2.642 1.00 96.94 370 ILE A CA 1
ATOM 2883 C C . ILE A 1 370 ? 8.640 11.754 1.437 1.00 96.94 370 ILE A C 1
ATOM 2885 O O . ILE A 1 370 ? 8.280 12.539 0.559 1.00 96.94 370 ILE A O 1
ATOM 2889 N N . ASN A 1 371 ? 9.796 11.092 1.370 1.00 98.44 371 ASN A N 1
ATOM 2890 C CA . ASN A 1 371 ? 10.734 11.257 0.264 1.00 98.44 371 ASN A CA 1
ATOM 2891 C C . ASN A 1 371 ? 10.098 10.814 -1.061 1.00 98.44 371 ASN A C 1
ATOM 2893 O O . ASN A 1 371 ? 10.210 11.520 -2.061 1.00 98.44 371 ASN A O 1
ATOM 2897 N N . THR A 1 372 ? 9.361 9.700 -1.065 1.00 98.69 372 THR A N 1
ATOM 2898 C CA . THR A 1 372 ? 8.678 9.226 -2.277 1.00 98.69 372 THR A CA 1
ATOM 2899 C C . THR A 1 372 ? 7.616 10.204 -2.756 1.00 98.69 372 THR A C 1
ATOM 2901 O O . THR A 1 372 ? 7.589 10.543 -3.937 1.00 98.69 372 THR A O 1
ATOM 2904 N N . TYR A 1 373 ? 6.798 10.724 -1.839 1.00 98.44 373 TYR A N 1
ATOM 2905 C CA . TYR A 1 373 ? 5.777 11.721 -2.150 1.00 98.44 373 TYR A CA 1
ATOM 2906 C C . TYR A 1 373 ? 6.374 12.979 -2.800 1.00 98.44 373 TYR A C 1
ATOM 2908 O O . TYR A 1 373 ? 5.922 13.412 -3.861 1.00 98.44 373 TYR A O 1
ATOM 2916 N N . PHE A 1 374 ? 7.421 13.554 -2.199 1.00 98.75 374 PHE A N 1
ATOM 2917 C CA . PHE A 1 374 ? 8.045 14.770 -2.724 1.00 98.75 374 PHE A CA 1
ATOM 2918 C C . PHE A 1 374 ? 8.808 14.540 -4.033 1.00 98.75 374 PHE A C 1
ATOM 2920 O O . PHE A 1 374 ? 8.773 15.405 -4.910 1.00 98.75 374 PHE A O 1
ATOM 2927 N N . SER A 1 375 ? 9.451 13.380 -4.193 1.00 98.88 375 SER A N 1
ATOM 2928 C CA . SER A 1 375 ? 10.097 12.995 -5.452 1.00 98.88 375 SER A CA 1
ATOM 2929 C C . SER A 1 375 ? 9.078 12.876 -6.588 1.00 98.88 375 SER A C 1
ATOM 2931 O O . SER A 1 375 ? 9.259 13.477 -7.645 1.00 98.88 375 SER A O 1
ATOM 2933 N N . LEU A 1 376 ? 7.960 12.179 -6.365 1.00 98.75 376 LEU A N 1
ATOM 2934 C CA . LEU A 1 376 ? 6.893 12.039 -7.359 1.00 98.75 376 LEU A CA 1
ATOM 2935 C C . LEU A 1 376 ? 6.252 13.374 -7.738 1.00 98.75 376 LEU A C 1
ATOM 2937 O O . LEU A 1 376 ? 6.007 13.621 -8.917 1.00 98.75 376 LEU A O 1
ATOM 2941 N N . ALA A 1 377 ? 6.013 14.249 -6.760 1.00 98.75 377 ALA A N 1
ATOM 2942 C CA . ALA A 1 377 ? 5.478 15.579 -7.024 1.00 98.75 377 ALA A CA 1
ATOM 2943 C C . ALA A 1 377 ? 6.429 16.396 -7.915 1.00 98.75 377 ALA A C 1
ATOM 2945 O O . ALA A 1 377 ? 6.014 16.900 -8.956 1.00 98.75 377 ALA A O 1
ATOM 2946 N N . ALA A 1 378 ? 7.716 16.479 -7.561 1.00 98.81 378 ALA A N 1
ATOM 2947 C CA . ALA A 1 378 ? 8.704 17.207 -8.361 1.00 98.81 378 ALA A CA 1
ATOM 2948 C C . ALA A 1 378 ? 8.897 16.593 -9.760 1.00 98.81 378 ALA A C 1
ATOM 2950 O O . ALA A 1 378 ? 9.024 17.320 -10.745 1.00 98.81 378 ALA A O 1
ATOM 2951 N N . CYS A 1 379 ? 8.865 15.262 -9.851 1.00 98.81 379 CYS A N 1
ATOM 2952 C CA . CYS A 1 379 ? 8.943 14.523 -11.104 1.00 98.81 379 CYS A CA 1
ATOM 2953 C C . CYS A 1 379 ? 7.771 14.831 -12.036 1.00 98.81 379 CYS A C 1
ATOM 2955 O O . CYS A 1 379 ? 7.991 15.096 -13.216 1.00 98.81 379 CYS A O 1
ATOM 2957 N N . ALA A 1 380 ? 6.544 14.870 -11.511 1.00 98.75 380 ALA A N 1
ATOM 2958 C CA . ALA A 1 380 ? 5.370 15.206 -12.303 1.00 98.75 380 ALA A CA 1
ATOM 2959 C C . ALA A 1 380 ? 5.489 16.611 -12.914 1.00 98.75 380 ALA A C 1
ATOM 2961 O O . ALA A 1 380 ? 5.325 16.763 -14.122 1.00 98.75 380 ALA A O 1
ATOM 2962 N N . LEU A 1 381 ? 5.869 17.627 -12.126 1.00 98.62 381 LEU A N 1
ATOM 2963 C CA . LEU A 1 381 ? 6.093 18.976 -12.665 1.00 98.62 381 LEU A CA 1
ATOM 2964 C C . LEU A 1 381 ? 7.179 18.987 -13.752 1.00 98.62 381 LEU A C 1
ATOM 2966 O O . LEU A 1 381 ? 6.989 19.601 -14.802 1.00 98.62 381 LEU A O 1
ATOM 2970 N N . ALA A 1 382 ? 8.296 18.295 -13.516 1.00 98.75 382 ALA A N 1
ATOM 2971 C CA . ALA A 1 382 ? 9.383 18.190 -14.483 1.00 98.75 382 ALA A CA 1
ATOM 2972 C C . ALA A 1 382 ? 8.950 17.513 -15.789 1.00 98.75 382 ALA A C 1
ATOM 2974 O O . ALA A 1 382 ? 9.309 17.995 -16.862 1.00 98.75 382 ALA A O 1
ATOM 2975 N N . ALA A 1 383 ? 8.171 16.433 -15.715 1.00 98.69 383 ALA A N 1
ATOM 2976 C CA . ALA A 1 383 ? 7.682 15.708 -16.883 1.00 98.69 383 ALA A CA 1
ATOM 2977 C C . ALA A 1 383 ? 6.725 16.565 -17.725 1.00 98.69 383 ALA A C 1
ATOM 2979 O O . ALA A 1 383 ? 6.903 16.670 -18.936 1.00 98.69 383 ALA A O 1
ATOM 2980 N N . TYR A 1 384 ? 5.773 17.261 -17.092 1.00 98.62 384 TYR A N 1
ATOM 2981 C CA . TYR A 1 384 ? 4.868 18.188 -17.787 1.00 98.62 384 TYR A CA 1
ATOM 2982 C C . TYR A 1 384 ? 5.627 19.340 -18.457 1.00 98.62 384 TYR A C 1
ATOM 2984 O O . TYR A 1 384 ? 5.411 19.625 -19.636 1.00 98.62 384 TYR A O 1
ATOM 2992 N N . ALA A 1 385 ? 6.543 19.983 -17.725 1.00 98.56 385 ALA A N 1
ATOM 2993 C CA . ALA A 1 385 ? 7.343 21.081 -18.259 1.00 98.56 385 ALA A CA 1
ATOM 2994 C C . ALA A 1 385 ? 8.220 20.614 -19.427 1.00 98.56 385 ALA A C 1
ATOM 2996 O O . ALA A 1 385 ? 8.205 21.219 -20.496 1.00 98.56 385 ALA A O 1
ATOM 2997 N N . THR A 1 386 ? 8.938 19.503 -19.254 1.00 98.56 386 THR A N 1
ATOM 2998 C CA . THR A 1 386 ? 9.826 18.961 -20.289 1.00 98.56 386 THR A CA 1
ATOM 2999 C C . THR A 1 386 ? 9.030 18.503 -21.505 1.00 98.56 386 THR A C 1
ATOM 3001 O O . THR A 1 386 ? 9.424 18.829 -22.618 1.00 98.56 386 THR A O 1
ATOM 3004 N N . SER A 1 387 ? 7.877 17.846 -21.321 1.00 98.44 387 SER A N 1
ATOM 3005 C CA . SER A 1 387 ? 7.004 17.447 -22.431 1.00 98.44 387 SER A CA 1
ATOM 3006 C C . SER A 1 387 ? 6.568 18.662 -23.240 1.00 98.44 387 SER A C 1
ATOM 3008 O O . SER A 1 387 ? 6.693 18.648 -24.459 1.00 98.44 387 SER A O 1
ATOM 3010 N N . SER A 1 388 ? 6.105 19.724 -22.577 1.00 98.19 388 SER A N 1
ATOM 3011 C CA . SER A 1 388 ? 5.712 20.959 -23.259 1.00 98.19 388 SER A CA 1
ATOM 3012 C C . SER A 1 388 ? 6.880 21.621 -23.994 1.00 98.19 388 SER A C 1
ATOM 3014 O O . SER A 1 388 ? 6.659 22.268 -25.013 1.00 98.19 388 SER A O 1
ATOM 3016 N N . LEU A 1 389 ? 8.107 21.509 -23.481 1.00 97.75 389 LEU A N 1
ATOM 3017 C CA . LEU A 1 389 ? 9.291 22.110 -24.100 1.00 97.75 389 LEU A CA 1
ATOM 3018 C C . LEU A 1 389 ? 9.758 21.349 -25.345 1.00 97.75 389 LEU A C 1
ATOM 3020 O O . LEU A 1 389 ? 10.233 21.973 -26.291 1.00 97.75 389 LEU A O 1
ATOM 3024 N N . VAL A 1 390 ? 9.651 20.017 -25.343 1.00 97.00 390 VAL A N 1
ATOM 3025 C CA . VAL A 1 390 ? 10.156 19.172 -26.440 1.00 97.00 390 VAL A CA 1
ATOM 3026 C C . VAL A 1 390 ? 9.109 18.874 -27.510 1.00 97.00 390 VAL A C 1
ATOM 3028 O O . VAL A 1 390 ? 9.467 18.477 -28.623 1.00 97.00 390 VAL A O 1
ATOM 3031 N N . GLU A 1 391 ? 7.826 19.076 -27.206 1.00 96.31 391 GLU A N 1
ATOM 3032 C CA . GLU A 1 391 ? 6.742 18.902 -28.165 1.00 96.31 391 GLU A CA 1
ATOM 3033 C C . GLU A 1 391 ? 6.400 20.166 -28.951 1.00 96.31 391 GLU A C 1
ATOM 3035 O O . GLU A 1 391 ? 6.535 21.312 -28.514 1.00 96.31 391 GLU A O 1
ATOM 3040 N N . LYS A 1 392 ? 5.897 19.949 -30.169 1.00 91.19 392 LYS A N 1
ATOM 3041 C CA . LYS A 1 392 ? 5.549 21.047 -31.072 1.00 91.19 392 LYS A CA 1
ATOM 3042 C C . LYS A 1 392 ? 4.410 21.881 -30.481 1.00 91.19 392 LYS A C 1
ATOM 3044 O O . LYS A 1 392 ? 3.381 21.352 -30.063 1.00 91.19 392 LYS A O 1
ATOM 3049 N N . LYS A 1 393 ? 4.555 23.209 -30.559 1.00 92.62 393 LYS A N 1
ATOM 3050 C CA . LYS A 1 393 ? 3.550 24.201 -30.127 1.00 92.62 393 LYS A CA 1
ATOM 3051 C C . LYS A 1 393 ? 3.231 24.174 -28.623 1.00 92.62 393 LYS A C 1
ATOM 3053 O O . LYS A 1 393 ? 2.150 24.614 -28.244 1.00 92.62 393 LYS A O 1
ATOM 3058 N N . GLY A 1 394 ? 4.126 23.656 -27.778 1.00 92.69 394 GLY A N 1
ATOM 3059 C CA . GLY A 1 394 ? 3.886 23.622 -26.332 1.00 92.69 394 GLY A CA 1
ATOM 3060 C C . GLY A 1 394 ? 2.818 22.613 -25.898 1.00 92.69 394 GLY A C 1
ATOM 3061 O O . GLY A 1 394 ? 2.235 22.763 -24.829 1.00 92.69 394 GLY A O 1
ATOM 3062 N N . LYS A 1 395 ? 2.495 21.627 -26.745 1.00 96.31 395 LYS A N 1
ATOM 3063 C CA . LYS A 1 395 ? 1.514 20.585 -26.414 1.00 96.31 395 LYS A CA 1
ATOM 3064 C C . LYS A 1 395 ? 2.105 19.559 -25.445 1.00 96.31 395 LYS A C 1
ATOM 3066 O O . LYS A 1 395 ? 3.316 19.443 -25.314 1.00 96.31 395 LYS A O 1
ATOM 3071 N N . LEU A 1 396 ? 1.238 18.802 -24.782 1.00 97.62 396 LEU A N 1
ATOM 3072 C CA . LEU A 1 396 ? 1.634 17.677 -23.936 1.00 97.62 396 LEU A CA 1
ATOM 3073 C C . LEU A 1 396 ? 1.430 16.364 -24.694 1.00 97.62 396 LEU A C 1
ATOM 3075 O O . LEU A 1 396 ? 0.446 16.231 -25.423 1.00 97.62 396 LEU A O 1
ATOM 3079 N N . ASP A 1 397 ? 2.346 15.418 -24.501 1.00 97.06 397 ASP A N 1
ATOM 3080 C CA . ASP A 1 397 ? 2.238 14.052 -25.014 1.00 97.06 397 ASP A CA 1
ATOM 3081 C C . ASP A 1 397 ? 1.779 13.123 -23.883 1.00 97.06 397 ASP A C 1
ATOM 3083 O O . ASP A 1 397 ? 2.370 13.112 -22.798 1.00 97.06 397 ASP A O 1
ATOM 3087 N N . MET A 1 398 ? 0.719 12.350 -24.122 1.00 96.94 398 MET A N 1
ATOM 3088 C CA . MET A 1 398 ? 0.152 11.467 -23.105 1.00 96.94 398 MET A CA 1
ATOM 3089 C C . MET A 1 398 ? 1.091 10.332 -22.705 1.00 96.94 398 MET A C 1
ATOM 3091 O O . MET A 1 398 ? 1.064 9.950 -21.540 1.00 96.94 398 MET A O 1
ATOM 3095 N N . VAL A 1 399 ? 1.988 9.867 -23.577 1.00 95.19 399 VAL A N 1
ATOM 3096 C CA . VAL A 1 399 ? 2.986 8.847 -23.225 1.00 95.19 399 VAL A CA 1
ATOM 3097 C C . VAL A 1 399 ? 3.960 9.397 -22.182 1.00 95.19 399 VAL A C 1
ATOM 3099 O O . VAL A 1 399 ? 4.279 8.706 -21.207 1.00 95.19 399 VAL A O 1
ATOM 3102 N N . HIS A 1 400 ? 4.383 10.662 -22.323 1.00 98.31 400 HIS A N 1
ATOM 3103 C CA . HIS A 1 400 ? 5.203 11.332 -21.311 1.00 98.31 400 HIS A CA 1
ATOM 3104 C C . HIS A 1 400 ? 4.444 11.452 -19.986 1.00 98.31 400 HIS A C 1
ATOM 3106 O O . HIS A 1 400 ? 4.997 11.152 -18.931 1.00 98.31 400 HIS A O 1
ATOM 3112 N N . ILE A 1 401 ? 3.176 11.868 -20.026 1.00 98.31 401 ILE A N 1
ATOM 3113 C CA . ILE A 1 401 ? 2.381 12.076 -18.811 1.00 98.31 401 ILE A CA 1
ATOM 3114 C C . ILE A 1 401 ? 2.046 10.757 -18.107 1.00 98.31 401 ILE A C 1
ATOM 3116 O O . ILE A 1 401 ? 2.092 10.703 -16.885 1.00 98.31 401 ILE A O 1
ATOM 3120 N N . GLN A 1 402 ? 1.741 9.693 -18.845 1.00 98.12 402 GLN A N 1
ATOM 3121 C CA . GLN A 1 402 ? 1.406 8.389 -18.274 1.00 98.12 402 GLN A CA 1
ATOM 3122 C C . GLN A 1 402 ? 2.614 7.726 -17.605 1.00 98.12 402 GLN A C 1
ATOM 3124 O O . GLN A 1 402 ? 2.464 7.063 -16.577 1.00 98.12 402 GLN A O 1
ATOM 3129 N N . ASN A 1 403 ? 3.808 7.902 -18.179 1.00 98.12 403 ASN A N 1
ATOM 3130 C CA . ASN A 1 403 ? 5.000 7.169 -17.765 1.00 98.12 403 ASN A CA 1
ATOM 3131 C C . ASN A 1 403 ? 5.999 8.053 -17.015 1.00 98.12 403 ASN A C 1
ATOM 3133 O O . ASN A 1 403 ? 6.323 7.774 -15.865 1.00 98.12 403 ASN A O 1
ATOM 3137 N N . ALA A 1 404 ? 6.480 9.147 -17.610 1.00 98.56 404 ALA A N 1
ATOM 3138 C CA . ALA A 1 404 ? 7.593 9.919 -17.051 1.00 98.56 404 ALA A CA 1
ATOM 3139 C C . ALA A 1 404 ? 7.278 10.554 -15.687 1.00 98.56 404 ALA A C 1
ATOM 3141 O O . ALA A 1 404 ? 8.191 10.742 -14.887 1.00 98.56 404 ALA A O 1
ATOM 3142 N N . THR A 1 405 ? 6.006 10.814 -15.360 1.00 98.75 405 THR A N 1
ATOM 3143 C CA . THR A 1 405 ? 5.598 11.324 -14.035 1.00 98.75 405 THR A CA 1
ATOM 3144 C C . THR A 1 405 ? 5.824 10.323 -12.898 1.00 98.75 405 THR A C 1
ATOM 3146 O O . THR A 1 405 ? 5.806 10.702 -11.727 1.00 98.75 405 THR A O 1
ATOM 3149 N N . LEU A 1 406 ? 6.004 9.041 -13.224 1.00 98.75 406 LEU A N 1
ATOM 3150 C CA . LEU A 1 406 ? 6.246 7.953 -12.277 1.00 98.75 406 LEU A CA 1
ATOM 3151 C C . LEU A 1 406 ? 7.746 7.747 -11.995 1.00 98.75 406 LEU A C 1
ATOM 3153 O O . LEU A 1 406 ? 8.112 7.138 -10.987 1.00 98.75 406 LEU A O 1
ATOM 3157 N N . ALA A 1 407 ? 8.630 8.301 -12.835 1.00 98.81 407 ALA A N 1
ATOM 3158 C CA . ALA A 1 407 ? 10.079 8.098 -12.756 1.00 98.81 407 ALA A CA 1
ATOM 3159 C C . ALA A 1 407 ? 10.688 8.555 -11.420 1.00 98.81 407 ALA A C 1
ATOM 3161 O O . ALA A 1 407 ? 11.678 7.990 -10.962 1.00 98.81 407 ALA A O 1
ATOM 3162 N N . GLY A 1 408 ? 10.086 9.541 -10.749 1.00 98.62 408 GLY A N 1
ATOM 3163 C CA . GLY A 1 408 ? 10.519 10.000 -9.428 1.00 98.62 408 GLY A CA 1
ATOM 3164 C C . GLY A 1 408 ? 10.322 8.953 -8.332 1.00 98.62 408 GLY A C 1
ATOM 3165 O O . GLY A 1 408 ? 11.141 8.872 -7.415 1.00 98.62 408 GLY A O 1
ATOM 3166 N N . GLY A 1 409 ? 9.276 8.129 -8.435 1.00 98.50 409 GLY A N 1
ATOM 3167 C CA . GLY A 1 409 ? 9.039 7.013 -7.518 1.00 98.50 409 GLY A CA 1
ATOM 3168 C C . GLY A 1 409 ? 10.107 5.932 -7.668 1.00 98.50 409 GLY A C 1
ATOM 3169 O O . GLY A 1 409 ? 10.643 5.459 -6.665 1.00 98.50 409 GLY A O 1
ATOM 3170 N N . VAL A 1 410 ? 10.482 5.627 -8.917 1.00 98.81 410 VAL A N 1
ATOM 3171 C CA . VAL A 1 410 ? 11.593 4.723 -9.247 1.00 98.81 410 VAL A CA 1
ATOM 3172 C C . VAL A 1 410 ? 12.921 5.283 -8.738 1.00 98.81 410 VAL A C 1
ATOM 3174 O O . VAL A 1 410 ? 13.649 4.590 -8.034 1.00 98.81 410 VAL A O 1
ATOM 3177 N N . ALA A 1 411 ? 13.247 6.535 -9.066 1.00 98.75 411 ALA A N 1
ATOM 3178 C CA . ALA A 1 411 ? 14.567 7.114 -8.813 1.00 98.75 411 ALA A CA 1
ATOM 3179 C C . ALA A 1 411 ? 14.877 7.355 -7.333 1.00 98.75 411 ALA A C 1
ATOM 3181 O O . ALA A 1 411 ? 16.038 7.400 -6.949 1.00 98.75 411 ALA A O 1
ATOM 3182 N N . VAL A 1 412 ? 13.871 7.516 -6.477 1.00 98.62 412 VAL A N 1
ATOM 3183 C CA . VAL A 1 412 ? 14.106 7.685 -5.034 1.00 98.62 412 VAL A CA 1
ATOM 3184 C C . VAL A 1 412 ? 14.162 6.351 -4.284 1.00 98.62 412 VAL A C 1
ATOM 3186 O O . VAL A 1 412 ? 14.594 6.331 -3.138 1.00 98.62 412 VAL A O 1
ATOM 3189 N N . GLY A 1 413 ? 13.755 5.238 -4.905 1.00 97.94 413 GLY A N 1
ATOM 3190 C CA . GLY A 1 413 ? 13.533 3.949 -4.241 1.00 97.94 413 GLY A CA 1
ATOM 3191 C C . GLY A 1 413 ? 14.694 3.471 -3.359 1.00 97.94 413 GLY A C 1
ATOM 3192 O O . GLY A 1 413 ? 14.486 3.212 -2.175 1.00 97.94 413 GLY A O 1
ATOM 3193 N N . THR A 1 414 ? 15.927 3.415 -3.872 1.00 97.62 414 THR A N 1
ATOM 3194 C CA . THR A 1 414 ? 17.102 2.941 -3.113 1.00 97.62 414 THR A CA 1
ATOM 3195 C C . THR A 1 414 ? 17.376 3.763 -1.852 1.00 97.62 414 THR A C 1
ATOM 3197 O O . THR A 1 414 ? 17.746 3.207 -0.816 1.00 97.62 414 THR A O 1
ATOM 3200 N N . CYS A 1 415 ? 17.192 5.083 -1.922 1.00 96.38 415 CYS A N 1
ATOM 3201 C CA . CYS A 1 415 ? 17.478 6.014 -0.831 1.00 96.38 415 CYS A CA 1
ATOM 3202 C C . CYS A 1 415 ? 16.223 6.545 -0.122 1.00 96.38 415 CYS A C 1
ATOM 3204 O O . CYS A 1 415 ? 16.329 7.476 0.679 1.00 96.38 415 CYS A O 1
ATOM 3206 N N . ALA A 1 416 ? 15.047 5.958 -0.374 1.00 97.44 416 ALA A N 1
ATOM 3207 C CA . ALA A 1 416 ? 13.780 6.475 0.130 1.00 97.44 416 ALA A CA 1
ATOM 3208 C C . ALA A 1 416 ? 13.765 6.534 1.663 1.00 97.44 416 ALA A C 1
ATOM 3210 O O . ALA A 1 416 ? 13.328 7.534 2.227 1.00 97.44 416 ALA A O 1
ATOM 3211 N N . ASP A 1 417 ? 14.304 5.523 2.344 1.00 95.50 417 ASP A N 1
ATOM 3212 C CA . ASP A 1 417 ? 14.383 5.464 3.809 1.00 95.50 417 ASP A CA 1
ATOM 3213 C C . ASP A 1 417 ? 15.653 6.101 4.405 1.00 95.50 417 ASP A C 1
ATOM 3215 O O . ASP A 1 417 ? 15.883 6.019 5.613 1.00 95.50 417 ASP A O 1
ATOM 3219 N N . MET A 1 418 ? 16.481 6.750 3.582 1.00 95.06 418 MET A N 1
ATOM 3220 C CA . MET A 1 418 ? 17.689 7.444 4.025 1.00 95.06 418 MET A CA 1
ATOM 3221 C C . MET A 1 418 ? 17.396 8.911 4.364 1.00 95.06 418 MET A C 1
ATOM 3223 O O . MET A 1 418 ? 16.498 9.544 3.805 1.00 95.06 418 MET A O 1
ATOM 3227 N N . SER A 1 419 ? 18.212 9.504 5.242 1.00 93.00 419 SER A N 1
ATOM 3228 C CA . SER A 1 419 ? 18.068 10.899 5.700 1.00 93.00 419 SER A CA 1
ATOM 3229 C C . SER A 1 419 ? 18.517 11.946 4.657 1.00 93.00 419 SER A C 1
ATOM 3231 O O . SER A 1 419 ? 19.331 12.830 4.947 1.00 93.00 419 SER A O 1
ATOM 3233 N N . ILE A 1 420 ? 18.012 11.851 3.423 1.00 96.00 420 ILE A N 1
ATOM 3234 C CA . ILE A 1 420 ? 18.286 12.785 2.313 1.00 96.00 420 ILE A CA 1
ATOM 3235 C C . ILE A 1 420 ? 17.483 14.092 2.415 1.00 96.00 420 ILE A C 1
ATOM 3237 O O . ILE A 1 420 ? 17.878 15.109 1.847 1.00 96.00 420 ILE A O 1
ATOM 3241 N N . GLY A 1 421 ? 16.392 14.075 3.184 1.00 92.31 421 GLY A N 1
ATOM 3242 C CA . GLY A 1 421 ? 15.479 15.198 3.374 1.00 92.31 421 GLY A CA 1
ATOM 3243 C C . GLY A 1 421 ? 14.593 15.499 2.150 1.00 92.31 421 GLY A C 1
ATOM 3244 O O . GLY A 1 421 ? 14.914 15.094 1.030 1.00 92.31 421 GLY A O 1
ATOM 3245 N N . PRO A 1 422 ? 13.496 16.265 2.330 1.00 93.06 422 PRO A N 1
ATOM 3246 C CA . PRO A 1 422 ? 12.529 16.530 1.261 1.00 93.06 422 PRO A CA 1
ATOM 3247 C C . PRO A 1 422 ? 13.130 17.198 0.021 1.00 93.06 422 PRO A C 1
ATOM 3249 O O . PRO A 1 422 ? 12.798 16.824 -1.097 1.00 93.06 422 PRO A O 1
ATOM 3252 N N . PHE A 1 423 ? 14.052 18.150 0.200 1.00 97.12 423 PHE A N 1
ATOM 3253 C CA . PHE A 1 423 ? 14.695 18.837 -0.925 1.00 97.12 423 PHE A CA 1
ATOM 3254 C C . PHE A 1 423 ? 15.560 17.890 -1.768 1.00 97.12 423 PHE A C 1
ATOM 3256 O O . PHE A 1 423 ? 15.505 17.939 -2.995 1.00 97.12 423 PHE A O 1
ATOM 3263 N N . GLY A 1 424 ? 16.311 16.987 -1.123 1.00 97.75 424 GLY A N 1
ATOM 3264 C CA . GLY A 1 424 ? 17.085 15.963 -1.825 1.00 97.75 424 GLY A CA 1
ATOM 3265 C C . GLY A 1 424 ? 16.182 15.041 -2.643 1.00 97.75 424 GLY A C 1
ATOM 3266 O O . GLY A 1 424 ? 16.462 14.781 -3.811 1.00 97.75 424 GLY A O 1
ATOM 3267 N N . ALA A 1 425 ? 15.051 14.626 -2.068 1.00 98.56 425 ALA A N 1
ATOM 3268 C CA . ALA A 1 425 ? 14.058 13.824 -2.773 1.00 98.56 425 ALA A CA 1
ATOM 3269 C C . ALA A 1 425 ? 13.430 14.567 -3.969 1.00 98.56 425 ALA A C 1
ATOM 3271 O O . ALA A 1 425 ? 13.310 13.995 -5.049 1.00 98.56 425 ALA A O 1
ATOM 3272 N N . MET A 1 426 ? 13.089 15.853 -3.818 1.00 98.75 426 MET A N 1
ATOM 3273 C CA . MET A 1 426 ? 12.580 16.676 -4.924 1.00 98.75 426 MET A CA 1
ATOM 3274 C C . MET A 1 426 ? 13.598 16.818 -6.059 1.00 98.75 426 MET A C 1
ATOM 3276 O O . MET A 1 426 ? 13.212 16.755 -7.222 1.00 98.75 426 MET A O 1
ATOM 3280 N N . LEU A 1 427 ? 14.888 16.988 -5.748 1.00 98.56 427 LEU A N 1
ATOM 3281 C CA . LEU A 1 427 ? 15.942 17.103 -6.760 1.00 98.56 427 LEU A CA 1
ATOM 3282 C C . LEU A 1 427 ? 16.099 15.808 -7.571 1.00 98.56 427 LEU A C 1
ATOM 3284 O O . LEU A 1 427 ? 16.227 15.860 -8.797 1.00 98.56 427 LEU A O 1
ATOM 3288 N N . ILE A 1 428 ? 16.045 14.654 -6.897 1.00 98.75 428 ILE A N 1
ATOM 3289 C CA . ILE A 1 428 ? 16.038 13.336 -7.548 1.00 98.75 428 ILE A CA 1
ATOM 3290 C C . ILE A 1 428 ? 14.822 13.220 -8.473 1.00 98.75 428 ILE A C 1
ATOM 3292 O O . ILE A 1 428 ? 14.978 12.899 -9.650 1.00 98.75 428 ILE A O 1
ATOM 3296 N N . GLY A 1 429 ? 13.629 13.549 -7.970 1.00 98.75 429 GLY A N 1
ATOM 3297 C CA . GLY A 1 429 ? 12.387 13.505 -8.737 1.00 98.75 429 GLY A CA 1
ATOM 3298 C C . GLY A 1 429 ? 12.392 14.413 -9.966 1.00 98.75 429 GLY A C 1
ATOM 3299 O O . GLY A 1 429 ? 12.066 13.964 -11.064 1.00 98.75 429 GLY A O 1
ATOM 3300 N N . LEU A 1 430 ? 12.819 15.668 -9.807 1.00 98.81 430 LEU A N 1
ATOM 3301 C CA . LEU A 1 430 ? 12.956 16.637 -10.897 1.00 98.81 430 LEU A CA 1
ATOM 3302 C C . LEU A 1 430 ? 13.870 16.090 -12.004 1.00 98.81 430 LEU A C 1
ATOM 3304 O O . LEU A 1 430 ? 13.503 16.080 -13.177 1.00 98.81 430 LEU A O 1
ATOM 3308 N N . THR A 1 431 ? 15.043 15.586 -11.613 1.00 98.75 431 THR A N 1
ATOM 3309 C CA . THR A 1 431 ? 16.037 15.029 -12.540 1.00 98.75 431 THR A CA 1
ATOM 3310 C C . THR A 1 431 ? 15.487 13.801 -13.265 1.00 98.75 431 THR A C 1
ATOM 3312 O O . THR A 1 431 ? 15.627 13.689 -14.483 1.00 98.75 431 THR A O 1
ATOM 3315 N N . ALA A 1 432 ? 14.800 12.914 -12.541 1.00 98.81 432 ALA A N 1
ATOM 3316 C CA . ALA A 1 432 ? 14.164 11.733 -13.111 1.00 98.81 432 ALA A CA 1
ATOM 3317 C C . ALA A 1 432 ? 13.080 12.096 -14.138 1.00 98.81 432 ALA A C 1
ATOM 3319 O O . ALA A 1 432 ? 13.058 11.512 -15.217 1.00 98.81 432 ALA A O 1
ATOM 3320 N N . GLY A 1 433 ? 12.225 13.085 -13.847 1.00 98.69 433 GLY A N 1
ATOM 3321 C CA . GLY A 1 433 ? 11.177 13.532 -14.773 1.00 98.69 433 GLY A CA 1
ATOM 3322 C C . GLY A 1 433 ? 11.739 14.097 -16.081 1.00 98.69 433 GLY A C 1
ATOM 3323 O O . GLY A 1 433 ? 11.237 13.767 -17.157 1.00 98.69 433 GLY A O 1
ATOM 3324 N N . ILE A 1 434 ? 12.824 14.880 -16.007 1.00 98.75 434 ILE A N 1
ATOM 3325 C CA . ILE A 1 434 ? 13.521 15.412 -17.191 1.00 98.75 434 ILE A CA 1
ATOM 3326 C C . ILE A 1 434 ? 14.130 14.268 -18.010 1.00 98.75 434 ILE A C 1
ATOM 3328 O O . ILE A 1 434 ? 13.834 14.138 -19.196 1.00 98.75 434 ILE A O 1
ATOM 3332 N N . ILE A 1 435 ? 14.956 13.421 -17.384 1.00 98.31 435 ILE A N 1
ATOM 3333 C CA . ILE A 1 435 ? 15.664 12.330 -18.076 1.00 98.31 435 ILE A CA 1
ATOM 3334 C C . ILE A 1 435 ? 14.675 11.342 -18.693 1.00 98.31 435 ILE A C 1
ATOM 3336 O O . ILE A 1 435 ? 14.859 10.933 -19.836 1.00 98.31 435 ILE A O 1
ATOM 3340 N N . SER A 1 436 ? 13.613 10.989 -17.966 1.00 98.75 436 SER A N 1
ATOM 3341 C CA . SER A 1 436 ? 12.590 10.067 -18.457 1.00 98.75 436 SER A CA 1
ATOM 3342 C C . SER A 1 436 ? 11.892 10.627 -19.698 1.00 98.75 436 SER A C 1
ATOM 3344 O O . SER A 1 436 ? 11.836 9.959 -20.728 1.00 98.75 436 SER A O 1
ATOM 3346 N N . THR A 1 437 ? 11.459 11.892 -19.652 1.00 98.75 437 THR A N 1
ATOM 3347 C CA . THR A 1 437 ? 10.775 12.549 -20.780 1.00 98.75 437 THR A CA 1
ATOM 3348 C C . THR A 1 437 ? 11.682 12.678 -22.007 1.00 98.75 437 THR A C 1
ATOM 3350 O O . THR A 1 437 ? 11.273 12.361 -23.122 1.00 98.75 437 THR A O 1
ATOM 3353 N N . LEU A 1 438 ? 12.942 13.088 -21.817 1.00 98.44 438 LEU A N 1
ATOM 3354 C CA . LEU A 1 438 ? 13.930 13.137 -22.902 1.00 98.44 438 LEU A CA 1
ATOM 3355 C C . LEU A 1 438 ? 14.229 11.740 -23.465 1.00 98.44 438 LEU A C 1
ATOM 3357 O O . LEU A 1 438 ? 14.452 11.596 -24.667 1.00 98.44 438 LEU A O 1
ATOM 3361 N N . GLY A 1 439 ? 14.199 10.714 -22.614 1.00 98.19 439 GLY A N 1
ATOM 3362 C CA . GLY A 1 439 ? 14.339 9.318 -23.006 1.00 98.19 439 GLY A CA 1
ATOM 3363 C C . GLY A 1 439 ? 13.235 8.858 -23.957 1.00 98.19 439 GLY A C 1
ATOM 3364 O O . GLY A 1 439 ? 13.520 8.320 -25.029 1.00 98.19 439 GLY A O 1
ATOM 3365 N N . PHE A 1 440 ? 11.975 9.134 -23.614 1.00 97.69 440 PHE A N 1
ATOM 3366 C CA . PHE A 1 440 ? 10.844 8.851 -24.500 1.00 97.69 440 PHE A CA 1
ATOM 3367 C C . PHE A 1 440 ? 10.983 9.582 -25.838 1.00 97.69 440 PHE A C 1
ATOM 3369 O O . PHE A 1 440 ? 10.915 8.950 -26.891 1.00 97.69 440 PHE A O 1
ATOM 3376 N N . LYS A 1 441 ? 11.269 10.890 -25.804 1.00 97.12 441 LYS A N 1
ATOM 3377 C CA . LYS A 1 441 ? 11.320 11.712 -27.016 1.00 97.12 441 LYS A CA 1
ATOM 3378 C C . LYS A 1 441 ? 12.484 11.381 -27.952 1.00 97.12 441 LYS A C 1
ATOM 3380 O O . LYS A 1 441 ? 12.305 11.369 -29.169 1.00 97.12 441 LYS A O 1
ATOM 3385 N N . PHE A 1 442 ? 13.681 11.184 -27.401 1.00 97.00 442 PHE A N 1
ATOM 3386 C CA . PHE A 1 442 ? 14.918 11.140 -28.185 1.00 97.00 442 PHE A CA 1
ATOM 3387 C C . PHE A 1 442 ? 15.640 9.799 -28.105 1.00 97.00 442 PHE A C 1
ATOM 3389 O O . PHE A 1 442 ? 16.156 9.337 -29.119 1.00 97.00 442 PHE A O 1
ATOM 3396 N N . LEU A 1 443 ? 15.683 9.156 -26.936 1.00 96.31 443 LEU A N 1
ATOM 3397 C CA . LEU A 1 443 ? 16.482 7.943 -26.758 1.00 96.31 443 LEU A CA 1
ATOM 3398 C C . LEU A 1 443 ? 15.782 6.697 -27.306 1.00 96.31 443 LEU A C 1
ATOM 3400 O O . LEU A 1 443 ? 16.416 5.910 -28.000 1.00 96.31 443 LEU A O 1
ATOM 3404 N N . SER A 1 444 ? 14.482 6.531 -27.058 1.00 95.44 444 SER A N 1
ATOM 3405 C CA . SER A 1 444 ? 13.726 5.347 -27.509 1.00 95.44 444 SER A CA 1
ATOM 3406 C C . SER A 1 444 ? 13.788 5.146 -29.028 1.00 95.44 444 SER A C 1
ATOM 3408 O O . SER A 1 444 ? 14.109 4.036 -29.462 1.00 95.44 444 SER A O 1
ATOM 3410 N N . PRO A 1 445 ? 13.614 6.198 -29.860 1.00 94.12 445 PRO A N 1
ATOM 3411 C CA . PRO A 1 445 ? 13.808 6.075 -31.304 1.00 94.12 445 PRO A CA 1
ATOM 3412 C C . PRO A 1 445 ? 15.235 5.657 -31.693 1.00 94.12 445 PRO A C 1
ATOM 3414 O O . PRO A 1 445 ? 15.417 4.885 -32.636 1.00 94.12 445 PRO A O 1
ATOM 3417 N N . ILE A 1 446 ? 16.258 6.130 -30.971 1.00 95.25 446 ILE A N 1
ATOM 3418 C CA . ILE A 1 446 ? 17.664 5.767 -31.214 1.00 95.25 446 ILE A CA 1
ATOM 3419 C C . ILE A 1 446 ? 17.913 4.296 -30.858 1.00 95.25 446 ILE A C 1
ATOM 3421 O O . ILE A 1 446 ? 18.539 3.575 -31.637 1.00 95.25 446 ILE A O 1
ATOM 3425 N N . LEU A 1 447 ? 17.395 3.825 -29.720 1.00 94.44 447 LEU A N 1
ATOM 3426 C CA . LEU A 1 447 ? 17.506 2.424 -29.302 1.00 94.44 447 LEU A CA 1
ATOM 3427 C C . LEU A 1 447 ? 16.880 1.480 -30.340 1.00 94.44 447 LEU A C 1
ATOM 3429 O O . LEU A 1 447 ? 17.501 0.484 -30.722 1.00 94.44 447 LEU A O 1
ATOM 3433 N N . ALA A 1 448 ? 15.699 1.824 -30.856 1.00 93.06 448 ALA A N 1
ATOM 3434 C CA . ALA A 1 448 ? 15.013 1.026 -31.866 1.00 93.06 448 ALA A CA 1
ATOM 3435 C C . ALA A 1 448 ? 15.754 1.019 -33.215 1.00 93.06 448 ALA A C 1
ATOM 3437 O O . ALA A 1 448 ? 15.975 -0.046 -33.795 1.00 93.06 448 ALA A O 1
ATOM 3438 N N . SER A 1 449 ? 16.173 2.191 -33.702 1.00 91.31 449 SER A N 1
ATOM 3439 C CA . SER A 1 449 ? 16.739 2.349 -35.050 1.00 91.31 449 SER A CA 1
ATOM 3440 C C . SER A 1 449 ? 18.214 1.952 -35.175 1.00 91.31 449 SER A C 1
ATOM 3442 O O . SER A 1 449 ? 18.600 1.409 -36.212 1.00 91.31 449 SER A O 1
ATOM 3444 N N . HIS A 1 450 ? 19.031 2.194 -34.144 1.00 92.31 450 HIS A N 1
ATOM 3445 C CA . HIS A 1 450 ? 20.480 1.960 -34.182 1.00 92.31 450 HIS A CA 1
ATOM 3446 C C . HIS A 1 450 ? 20.929 0.731 -33.392 1.00 92.31 450 HIS A C 1
ATOM 3448 O O . HIS A 1 450 ? 21.900 0.086 -33.786 1.00 92.31 450 HIS A O 1
ATOM 3454 N N . LEU A 1 451 ? 20.250 0.393 -32.290 1.00 93.44 451 LEU A N 1
ATOM 3455 C CA . LEU A 1 451 ? 20.638 -0.740 -31.436 1.00 93.44 451 LEU A CA 1
ATOM 3456 C C . LEU A 1 451 ? 19.742 -1.972 -31.610 1.00 93.44 451 LEU A C 1
ATOM 3458 O O . LEU A 1 451 ? 20.078 -3.041 -31.094 1.00 93.44 451 LEU A O 1
ATOM 3462 N N . GLY A 1 452 ? 18.641 -1.854 -32.359 1.00 95.06 452 GLY A N 1
ATOM 3463 C CA . GLY A 1 452 ? 17.683 -2.939 -32.570 1.00 95.06 452 GLY A CA 1
ATOM 3464 C C . GLY A 1 452 ? 16.954 -3.336 -31.285 1.00 95.06 452 GLY A C 1
ATOM 3465 O O . GLY A 1 452 ? 16.698 -4.517 -31.063 1.00 95.06 452 GLY A O 1
ATOM 3466 N N . ILE A 1 453 ? 16.676 -2.371 -30.406 1.00 97.38 453 ILE A N 1
ATOM 3467 C CA . ILE A 1 453 ? 15.956 -2.583 -29.146 1.00 97.38 453 ILE A CA 1
ATOM 3468 C C . ILE A 1 453 ? 14.583 -1.924 -29.267 1.00 97.38 453 ILE A C 1
ATOM 3470 O O . ILE A 1 453 ? 14.455 -0.708 -29.159 1.00 97.38 453 ILE A O 1
ATOM 3474 N N . GLN A 1 454 ? 13.560 -2.738 -29.520 1.00 96.75 454 GLN A N 1
ATOM 3475 C CA . GLN A 1 454 ? 12.169 -2.295 -29.623 1.00 96.75 454 GLN A CA 1
ATOM 3476 C C . GLN A 1 454 ? 11.529 -2.356 -28.234 1.00 96.75 454 GLN A C 1
ATOM 3478 O O . GLN A 1 454 ? 11.105 -3.431 -27.820 1.00 96.75 454 GLN A O 1
ATOM 3483 N N . ASP A 1 455 ? 11.491 -1.233 -27.519 1.00 97.56 455 ASP A N 1
ATOM 3484 C CA . ASP A 1 455 ? 10.946 -1.107 -26.159 1.00 97.56 455 ASP A CA 1
ATOM 3485 C C . ASP A 1 455 ? 9.555 -0.453 -26.198 1.00 97.56 455 ASP A C 1
ATOM 3487 O O . ASP A 1 455 ? 9.443 0.763 -26.337 1.00 97.56 455 ASP A O 1
ATOM 3491 N N . THR A 1 456 ? 8.497 -1.264 -26.114 1.00 97.56 456 THR A N 1
ATOM 3492 C CA . THR A 1 456 ? 7.123 -0.826 -26.426 1.00 97.56 456 THR A CA 1
ATOM 3493 C C . THR A 1 456 ? 6.556 0.156 -25.402 1.00 97.56 456 THR A C 1
ATOM 3495 O O . THR A 1 456 ? 6.004 1.180 -25.789 1.00 97.56 456 THR A O 1
ATOM 3498 N N . CYS A 1 457 ? 6.718 -0.102 -24.103 1.00 97.31 457 CYS A N 1
ATOM 3499 C CA . CYS A 1 457 ? 6.290 0.838 -23.059 1.00 97.31 457 CYS A CA 1
ATOM 3500 C C . CYS A 1 457 ? 7.359 1.892 -22.719 1.00 97.31 457 CYS A C 1
ATOM 3502 O O . CYS A 1 457 ? 7.154 2.702 -21.816 1.00 97.31 457 CYS A O 1
ATOM 3504 N N . GLY A 1 458 ? 8.526 1.864 -23.373 1.00 97.88 458 GLY A N 1
ATOM 3505 C CA . GLY A 1 458 ? 9.666 2.699 -22.997 1.00 97.88 458 GLY A CA 1
ATOM 3506 C C . GLY A 1 458 ? 10.122 2.438 -21.558 1.00 97.88 458 GLY A C 1
ATOM 3507 O O . GLY A 1 458 ? 10.413 3.379 -20.810 1.00 97.88 458 GLY A O 1
ATOM 3508 N N . VAL A 1 459 ? 10.166 1.167 -21.144 1.00 98.50 459 VAL A N 1
ATOM 3509 C CA . VAL A 1 459 ? 10.536 0.770 -19.778 1.00 98.50 459 VAL A CA 1
ATOM 3510 C C . VAL A 1 459 ? 11.966 1.171 -19.436 1.00 98.50 459 VAL A C 1
ATOM 3512 O O . VAL A 1 459 ? 12.279 1.398 -18.267 1.00 98.50 459 VAL A O 1
ATOM 3515 N N . HIS A 1 460 ? 12.831 1.359 -20.434 1.00 98.62 460 HIS A N 1
ATOM 3516 C CA . HIS A 1 460 ? 14.139 1.969 -20.237 1.00 98.62 460 HIS A CA 1
ATOM 3517 C C . HIS A 1 460 ? 14.036 3.385 -19.654 1.00 98.62 460 HIS A C 1
ATOM 3519 O O . HIS A 1 460 ? 14.805 3.747 -18.765 1.00 98.62 460 HIS A O 1
ATOM 3525 N N . ASN A 1 461 ? 13.069 4.179 -20.111 1.00 98.62 461 ASN A N 1
ATOM 3526 C CA . ASN A 1 461 ? 12.934 5.584 -19.733 1.00 98.62 461 ASN A CA 1
ATOM 3527 C C . ASN A 1 461 ? 12.260 5.761 -18.376 1.00 98.62 461 ASN A C 1
ATOM 3529 O O . ASN A 1 461 ? 12.567 6.720 -17.668 1.00 98.62 461 ASN A O 1
ATOM 3533 N N . LEU A 1 462 ? 11.339 4.867 -18.014 1.00 98.38 462 LEU A N 1
ATOM 3534 C CA . LEU A 1 462 ? 10.647 4.899 -16.725 1.00 98.38 462 LEU A CA 1
ATOM 3535 C C . LEU A 1 462 ? 11.398 4.112 -15.640 1.00 98.38 462 LEU A C 1
ATOM 3537 O O . LEU A 1 462 ? 11.607 4.614 -14.539 1.00 98.38 462 LEU A O 1
ATOM 3541 N N . HIS A 1 463 ? 11.829 2.888 -15.932 1.00 98.75 463 HIS A N 1
ATOM 3542 C CA . HIS A 1 463 ? 12.407 1.986 -14.935 1.00 98.75 463 HIS A CA 1
ATOM 3543 C C . HIS A 1 463 ? 13.933 1.888 -15.036 1.00 98.75 463 HIS A C 1
ATOM 3545 O O . HIS A 1 463 ? 14.611 1.930 -14.014 1.00 98.75 463 HIS A O 1
ATOM 3551 N N . GLY A 1 464 ? 14.488 1.818 -16.249 1.00 98.69 464 GLY A N 1
ATOM 3552 C CA . GLY A 1 464 ? 15.922 1.612 -16.482 1.00 98.69 464 GLY A CA 1
ATOM 3553 C C . GLY A 1 464 ? 16.802 2.786 -16.045 1.00 98.69 464 GLY A C 1
ATOM 3554 O O . GLY A 1 464 ? 17.563 2.672 -15.082 1.00 98.69 464 GLY A O 1
ATOM 3555 N N . MET A 1 465 ? 16.722 3.922 -16.746 1.00 98.50 465 MET A N 1
ATOM 3556 C CA . MET A 1 465 ? 17.517 5.116 -16.431 1.00 98.50 465 MET A CA 1
ATOM 3557 C C . MET A 1 465 ? 17.191 5.674 -15.039 1.00 98.50 465 MET A C 1
ATOM 3559 O O . MET A 1 465 ? 18.134 5.929 -14.285 1.00 98.50 465 MET A O 1
ATOM 3563 N N . PRO A 1 466 ? 15.911 5.815 -14.629 1.00 98.81 466 PRO A N 1
ATOM 3564 C CA . PRO A 1 466 ? 15.596 6.254 -13.272 1.00 98.81 466 PRO A CA 1
ATOM 3565 C C . PRO A 1 466 ? 16.034 5.240 -12.205 1.00 98.81 466 PRO A C 1
ATOM 3567 O O . PRO A 1 466 ? 16.452 5.647 -11.127 1.00 98.81 466 PRO A O 1
ATOM 3570 N N . GLY A 1 467 ? 16.024 3.934 -12.498 1.00 98.69 467 GLY A N 1
ATOM 3571 C CA . GLY A 1 467 ? 16.538 2.896 -11.599 1.00 98.69 467 GLY A CA 1
ATOM 3572 C C . GLY A 1 467 ? 18.044 3.021 -11.356 1.00 98.69 467 GLY A C 1
ATOM 3573 O O . GLY A 1 467 ? 18.493 2.991 -10.209 1.00 98.69 467 GLY A O 1
ATOM 3574 N N . ILE A 1 468 ? 18.824 3.268 -12.417 1.00 98.75 468 ILE A N 1
ATOM 3575 C CA . ILE A 1 468 ? 20.259 3.586 -12.303 1.00 98.75 468 ILE A CA 1
ATOM 3576 C C . ILE A 1 468 ? 20.466 4.883 -11.519 1.00 98.75 468 ILE A C 1
ATOM 3578 O O . ILE A 1 468 ? 21.304 4.916 -10.618 1.00 98.75 468 ILE A O 1
ATOM 3582 N N . LEU A 1 469 ? 19.696 5.936 -11.820 1.00 98.62 469 LEU A N 1
ATOM 3583 C CA . LEU A 1 469 ? 19.747 7.199 -11.079 1.00 98.62 469 LEU A CA 1
ATOM 3584 C C . LEU A 1 469 ? 19.499 6.972 -9.580 1.00 98.62 469 LEU A C 1
ATOM 3586 O O . LEU A 1 469 ? 20.213 7.545 -8.760 1.00 98.62 469 LEU A O 1
ATOM 3590 N N . GLY A 1 470 ? 18.552 6.101 -9.223 1.00 98.38 470 GLY A N 1
ATOM 3591 C CA . GLY A 1 470 ? 18.285 5.729 -7.836 1.00 98.38 470 GLY A CA 1
ATOM 3592 C C . GLY A 1 470 ? 19.412 4.948 -7.175 1.00 98.38 470 GLY A C 1
ATOM 3593 O O . GLY A 1 470 ? 19.807 5.291 -6.061 1.00 98.38 470 GLY A O 1
ATOM 3594 N N . GLY A 1 471 ? 20.018 3.990 -7.880 1.00 98.12 471 GLY A N 1
ATOM 3595 C CA . GLY A 1 471 ? 21.223 3.306 -7.404 1.00 98.12 471 GLY A CA 1
ATOM 3596 C C . GLY A 1 471 ? 22.377 4.282 -7.138 1.00 98.12 471 GLY A C 1
ATOM 3597 O O . GLY A 1 471 ? 22.989 4.249 -6.070 1.00 98.12 471 GLY A O 1
ATOM 3598 N N . LEU A 1 472 ? 22.625 5.223 -8.058 1.00 98.38 472 LEU A N 1
ATOM 3599 C CA . LEU A 1 472 ? 23.638 6.276 -7.900 1.00 98.38 472 LEU A CA 1
ATOM 3600 C C . LEU A 1 472 ? 23.317 7.217 -6.731 1.00 98.38 472 LEU A C 1
ATOM 3602 O O . LEU A 1 472 ? 24.195 7.508 -5.916 1.00 98.38 472 LEU A O 1
ATOM 3606 N N . ALA A 1 473 ? 22.062 7.648 -6.597 1.00 97.88 473 ALA A N 1
ATOM 3607 C CA . ALA A 1 473 ? 21.613 8.450 -5.464 1.00 97.88 473 ALA A CA 1
ATOM 3608 C C . ALA A 1 473 ? 21.787 7.698 -4.133 1.00 97.88 473 ALA A C 1
ATOM 3610 O O . ALA A 1 473 ? 22.195 8.297 -3.139 1.00 97.88 473 ALA A O 1
ATOM 3611 N N . GLY A 1 474 ? 21.551 6.384 -4.118 1.00 97.19 474 GLY A N 1
ATOM 3612 C CA . GLY A 1 474 ? 21.813 5.498 -2.984 1.00 97.19 474 GLY A CA 1
ATOM 3613 C C . GLY A 1 474 ? 23.293 5.402 -2.611 1.00 97.19 474 GLY A C 1
ATOM 3614 O O . GLY A 1 474 ? 23.626 5.468 -1.427 1.00 97.19 474 GLY A O 1
ATOM 3615 N N . ILE A 1 475 ? 24.189 5.305 -3.599 1.00 97.69 475 ILE A N 1
ATOM 3616 C CA . ILE A 1 475 ? 25.648 5.316 -3.390 1.00 97.69 475 ILE A CA 1
ATOM 3617 C C . ILE A 1 475 ? 26.087 6.654 -2.782 1.00 97.69 475 ILE A C 1
ATOM 3619 O O . ILE A 1 475 ? 26.820 6.669 -1.792 1.00 97.69 475 ILE A O 1
ATOM 3623 N N . ILE A 1 476 ? 25.604 7.774 -3.329 1.00 96.81 476 ILE A N 1
ATOM 3624 C CA . ILE A 1 476 ? 25.911 9.121 -2.828 1.00 96.81 476 ILE A CA 1
ATOM 3625 C C . ILE A 1 476 ? 25.371 9.301 -1.404 1.00 96.81 476 ILE A C 1
ATOM 3627 O O . ILE A 1 476 ? 26.090 9.769 -0.523 1.00 96.81 476 ILE A O 1
ATOM 3631 N N . ALA A 1 477 ? 24.128 8.896 -1.139 1.00 95.94 477 ALA A N 1
ATOM 3632 C CA . ALA A 1 477 ? 23.526 8.993 0.187 1.00 95.94 477 ALA A CA 1
ATOM 3633 C C . ALA A 1 477 ? 24.278 8.141 1.226 1.00 95.94 477 ALA A C 1
ATOM 3635 O O . ALA A 1 477 ? 24.512 8.611 2.343 1.00 95.94 477 ALA A O 1
ATOM 3636 N N . ALA A 1 478 ? 24.721 6.935 0.856 1.00 94.56 478 ALA A N 1
ATOM 3637 C CA . ALA A 1 478 ? 25.581 6.111 1.702 1.00 94.56 478 ALA A CA 1
ATOM 3638 C C . ALA A 1 478 ? 26.938 6.789 1.959 1.00 94.56 478 ALA A C 1
ATOM 3640 O O . ALA A 1 478 ? 27.396 6.829 3.100 1.00 94.56 478 ALA A O 1
ATOM 3641 N N . ALA A 1 479 ? 27.555 7.389 0.933 1.00 94.94 479 ALA A N 1
ATOM 3642 C CA . ALA A 1 479 ? 28.847 8.074 1.062 1.00 94.94 479 ALA A CA 1
ATOM 3643 C C . ALA A 1 479 ? 28.763 9.307 1.972 1.00 94.94 479 ALA A C 1
ATOM 3645 O O . ALA A 1 479 ? 29.700 9.609 2.706 1.00 94.94 479 ALA A O 1
ATOM 3646 N N . LEU A 1 480 ? 27.609 9.975 1.982 1.00 93.81 480 LEU A N 1
ATOM 3647 C CA . LEU A 1 480 ? 27.291 11.089 2.876 1.00 93.81 480 LEU A CA 1
ATOM 3648 C C . LEU A 1 480 ? 26.817 10.641 4.273 1.00 93.81 480 LEU A C 1
ATOM 3650 O O . LEU A 1 480 ? 26.361 11.475 5.058 1.00 93.81 480 LEU A O 1
ATOM 3654 N N . GLY A 1 481 ? 26.868 9.342 4.587 1.00 89.75 481 GLY A N 1
ATOM 3655 C CA . GLY A 1 481 ? 26.495 8.803 5.895 1.00 89.75 481 GLY A CA 1
ATOM 3656 C C . GLY A 1 481 ? 25.008 8.946 6.231 1.00 89.75 481 GLY A C 1
ATOM 3657 O O . GLY A 1 481 ? 24.647 9.021 7.404 1.00 89.75 481 GLY A O 1
ATOM 3658 N N . LYS A 1 482 ? 24.121 9.005 5.226 1.00 89.19 482 LYS A N 1
ATOM 3659 C CA . LYS A 1 482 ? 22.677 9.233 5.434 1.00 89.19 482 LYS A CA 1
ATOM 3660 C C . LYS A 1 482 ? 21.919 8.035 6.010 1.00 89.19 482 LYS A C 1
ATOM 3662 O O . LYS A 1 482 ? 20.758 8.197 6.391 1.00 89.19 482 LYS A O 1
ATOM 3667 N N . LYS A 1 483 ? 22.561 6.866 6.098 1.00 82.75 483 LYS A N 1
ATOM 3668 C CA . LYS A 1 483 ? 22.051 5.660 6.761 1.00 82.75 483 LYS A CA 1
ATOM 3669 C C . LYS A 1 483 ? 23.204 4.863 7.370 1.00 82.75 483 LYS A C 1
ATOM 3671 O O . LYS A 1 483 ? 24.192 4.565 6.697 1.00 82.75 483 LYS A O 1
ATOM 3676 N N . GLN A 1 484 ? 23.079 4.529 8.651 1.00 74.50 484 GLN A N 1
ATOM 3677 C CA . GLN A 1 484 ? 24.108 3.795 9.386 1.00 74.50 484 GLN A CA 1
ATOM 3678 C C . GLN A 1 484 ? 24.270 2.376 8.815 1.00 74.50 484 GLN A C 1
ATOM 3680 O O . GLN A 1 484 ? 23.296 1.772 8.370 1.00 74.50 484 GLN A O 1
ATOM 3685 N N . SER A 1 485 ? 25.499 1.852 8.820 1.00 73.88 485 SER A N 1
ATOM 3686 C CA . SER A 1 485 ? 25.825 0.489 8.360 1.00 73.88 485 SER A CA 1
ATOM 3687 C C . SER A 1 485 ? 25.610 0.216 6.861 1.00 73.88 485 SER A C 1
ATOM 3689 O O . SER A 1 485 ? 25.532 -0.943 6.465 1.00 73.88 485 SER A O 1
ATOM 3691 N N . THR A 1 486 ? 25.557 1.254 6.017 1.00 82.75 486 THR A N 1
ATOM 3692 C CA . THR A 1 486 ? 25.530 1.107 4.550 1.00 82.75 486 THR A CA 1
ATOM 3693 C C . THR A 1 486 ? 26.874 1.504 3.939 1.00 82.75 486 THR A C 1
ATOM 3695 O O . THR A 1 486 ? 27.405 2.572 4.233 1.00 82.75 486 THR A O 1
ATOM 3698 N N . SER A 1 487 ? 27.450 0.632 3.106 1.00 92.69 487 SER A N 1
ATOM 3699 C CA . SER A 1 487 ? 28.728 0.883 2.423 1.00 92.69 487 SER A CA 1
ATOM 3700 C C . SER A 1 487 ? 28.481 1.377 0.993 1.00 92.69 487 SER A C 1
ATOM 3702 O O . SER A 1 487 ? 27.799 0.678 0.240 1.00 92.69 487 SER A O 1
ATOM 3704 N N . PRO A 1 488 ? 29.067 2.513 0.563 1.00 95.81 488 PRO A N 1
ATOM 3705 C CA . PRO A 1 488 ? 28.947 2.990 -0.818 1.00 95.81 488 PRO A CA 1
ATOM 3706 C C . PRO A 1 488 ? 29.463 1.971 -1.839 1.00 95.81 488 PRO A C 1
ATOM 3708 O O . PRO A 1 488 ? 28.869 1.800 -2.899 1.00 95.81 488 PRO A O 1
ATOM 3711 N N . ALA A 1 489 ? 30.535 1.248 -1.497 1.00 96.56 489 ALA A N 1
ATOM 3712 C CA . ALA A 1 489 ? 31.106 0.216 -2.357 1.00 96.56 489 ALA A CA 1
ATOM 3713 C C . ALA A 1 489 ? 30.154 -0.978 -2.526 1.00 96.56 489 ALA A C 1
ATOM 3715 O O . ALA A 1 489 ? 30.021 -1.503 -3.627 1.00 96.56 489 ALA A O 1
ATOM 3716 N N . PHE A 1 490 ? 29.451 -1.383 -1.464 1.00 96.38 490 PHE A N 1
ATOM 3717 C CA . PHE A 1 490 ? 28.461 -2.461 -1.556 1.00 96.38 490 PHE A CA 1
ATOM 3718 C C . PHE A 1 490 ? 27.185 -2.022 -2.275 1.00 96.38 490 PHE A C 1
ATOM 3720 O O . PHE A 1 490 ? 26.617 -2.825 -3.007 1.00 96.38 490 PHE A O 1
ATOM 3727 N N . GLN A 1 491 ? 26.785 -0.751 -2.162 1.00 97.06 491 GLN A N 1
ATOM 3728 C CA . GLN A 1 491 ? 25.717 -0.190 -2.997 1.00 97.06 491 GLN A CA 1
ATOM 3729 C C . GLN A 1 491 ? 26.102 -0.209 -4.485 1.00 97.06 491 GLN A C 1
ATOM 3731 O O . GLN A 1 491 ? 25.309 -0.625 -5.325 1.00 97.06 491 GLN A O 1
ATOM 3736 N N . ALA A 1 492 ? 27.343 0.163 -4.817 1.00 98.00 492 ALA A N 1
ATOM 3737 C CA . ALA A 1 492 ? 27.844 0.097 -6.189 1.00 98.00 492 ALA A CA 1
ATOM 3738 C C . ALA A 1 492 ? 27.918 -1.347 -6.712 1.00 98.00 492 ALA A C 1
ATOM 3740 O O . ALA A 1 492 ? 27.484 -1.621 -7.831 1.00 98.00 492 ALA A O 1
ATOM 3741 N N . ALA A 1 493 ? 28.403 -2.282 -5.889 1.00 98.00 493 ALA A N 1
ATOM 3742 C CA . ALA A 1 493 ? 28.419 -3.704 -6.220 1.00 98.00 493 ALA A CA 1
ATOM 3743 C C . ALA A 1 493 ? 27.002 -4.267 -6.421 1.00 98.00 493 ALA A C 1
ATOM 3745 O O . ALA A 1 493 ? 26.793 -5.071 -7.323 1.00 98.00 493 ALA A O 1
ATOM 3746 N N . ALA A 1 494 ? 26.020 -3.819 -5.635 1.00 98.00 494 ALA A N 1
ATOM 3747 C CA . ALA A 1 494 ? 24.626 -4.225 -5.779 1.00 98.00 494 ALA A CA 1
ATOM 3748 C C . ALA A 1 494 ? 23.987 -3.729 -7.083 1.00 98.00 494 ALA A C 1
ATOM 3750 O O . ALA A 1 494 ? 23.300 -4.501 -7.760 1.00 98.00 494 ALA A O 1
ATOM 3751 N N . LEU A 1 495 ? 24.251 -2.475 -7.470 1.00 98.50 495 LEU A N 1
ATOM 3752 C CA . LEU A 1 495 ? 23.826 -1.942 -8.765 1.00 98.50 495 LEU A CA 1
ATOM 3753 C C . LEU A 1 495 ? 24.464 -2.739 -9.912 1.00 98.50 495 LEU A C 1
ATOM 3755 O O . LEU A 1 495 ? 23.761 -3.188 -10.814 1.00 98.50 495 LEU A O 1
ATOM 3759 N N . GLY A 1 496 ? 25.779 -2.971 -9.843 1.00 98.50 496 GLY A N 1
ATOM 3760 C CA . GLY A 1 496 ? 26.511 -3.760 -10.835 1.00 98.50 496 GLY A CA 1
ATOM 3761 C C . GLY A 1 496 ? 26.007 -5.203 -10.945 1.00 98.50 496 GLY A C 1
ATOM 3762 O O . GLY A 1 496 ? 25.793 -5.687 -12.053 1.00 98.50 496 GLY A O 1
ATOM 3763 N N . SER A 1 497 ? 25.748 -5.861 -9.809 1.00 98.44 497 SER A N 1
ATOM 3764 C CA . SER A 1 497 ? 25.139 -7.198 -9.752 1.00 98.44 497 SER A CA 1
ATOM 3765 C C . SER A 1 497 ? 23.784 -7.207 -10.450 1.00 98.44 497 SER A C 1
ATOM 3767 O O . SER A 1 497 ? 23.564 -8.013 -11.352 1.00 98.44 497 SER A O 1
ATOM 3769 N N . SER A 1 498 ? 22.904 -6.267 -10.098 1.00 98.56 498 SER A N 1
ATOM 3770 C CA . SER A 1 498 ? 21.547 -6.213 -10.647 1.00 98.56 498 SER A CA 1
ATOM 3771 C C . SER A 1 498 ? 21.553 -6.023 -12.163 1.00 98.56 498 SER A C 1
ATOM 3773 O O . SER A 1 498 ? 20.845 -6.737 -12.865 1.00 98.56 498 SER A O 1
ATOM 3775 N N . LEU A 1 499 ? 22.408 -5.137 -12.686 1.00 98.75 499 LEU A N 1
ATOM 3776 C CA . LEU A 1 499 ? 22.574 -4.949 -14.130 1.00 98.75 499 LEU A CA 1
ATOM 3777 C C . LEU A 1 499 ? 23.171 -6.189 -14.815 1.00 98.75 499 LEU A C 1
ATOM 3779 O O . LEU A 1 499 ? 22.699 -6.594 -15.875 1.00 98.75 499 LEU A O 1
ATOM 3783 N N . GLY A 1 500 ? 24.188 -6.809 -14.211 1.00 98.50 500 GLY A N 1
ATOM 3784 C CA . GLY A 1 500 ? 24.849 -7.993 -14.762 1.00 98.50 500 GLY A CA 1
ATOM 3785 C C . GLY A 1 500 ? 23.909 -9.194 -14.873 1.00 98.50 500 GLY A C 1
ATOM 3786 O O . GLY A 1 500 ? 23.782 -9.779 -15.950 1.00 98.50 500 GLY A O 1
ATOM 3787 N N . PHE A 1 501 ? 23.206 -9.532 -13.788 1.00 98.62 501 PHE A N 1
ATOM 3788 C CA . PHE A 1 501 ? 22.226 -10.622 -13.787 1.00 98.62 501 PHE A CA 1
ATOM 3789 C C . PHE A 1 501 ? 21.050 -10.340 -14.725 1.00 98.62 501 PHE A C 1
ATOM 3791 O O . PHE A 1 501 ? 20.610 -11.255 -15.419 1.00 98.62 501 PHE A O 1
ATOM 3798 N N . ALA A 1 502 ? 20.578 -9.093 -14.792 1.00 98.75 502 ALA A N 1
ATOM 3799 C CA . ALA A 1 502 ? 19.505 -8.702 -15.697 1.00 98.75 502 ALA A CA 1
ATOM 3800 C C . ALA A 1 502 ? 19.882 -8.906 -17.169 1.00 98.75 502 ALA A C 1
ATOM 3802 O O . ALA A 1 502 ? 19.165 -9.584 -17.901 1.00 98.75 502 ALA A O 1
ATOM 3803 N N . LEU A 1 503 ? 21.031 -8.379 -17.602 1.00 98.75 503 LEU A N 1
ATOM 3804 C CA . LEU A 1 503 ? 21.465 -8.469 -18.999 1.00 98.75 503 LEU A CA 1
ATOM 3805 C C . LEU A 1 503 ? 21.759 -9.914 -19.420 1.00 98.75 503 LEU A C 1
ATOM 3807 O O . LEU A 1 503 ? 21.326 -10.342 -20.489 1.00 98.75 503 LEU A O 1
ATOM 3811 N N . ILE A 1 504 ? 22.468 -10.679 -18.582 1.00 98.62 504 ILE A N 1
ATOM 3812 C CA . ILE A 1 504 ? 22.809 -12.077 -18.881 1.00 98.62 504 ILE A CA 1
ATOM 3813 C C . ILE A 1 504 ? 21.549 -12.949 -18.856 1.00 98.62 504 ILE A C 1
ATOM 3815 O O . ILE A 1 504 ? 21.292 -13.690 -19.805 1.00 98.62 504 ILE A O 1
ATOM 3819 N N . GLY A 1 505 ? 20.740 -12.839 -17.799 1.00 98.62 505 GLY A N 1
ATOM 3820 C CA . GLY A 1 505 ? 19.500 -13.598 -17.653 1.00 98.62 505 GLY A CA 1
ATOM 3821 C C . GLY A 1 505 ? 18.491 -13.278 -18.754 1.00 98.62 505 GLY A C 1
ATOM 3822 O O . GLY A 1 505 ? 17.902 -14.194 -19.329 1.00 98.62 505 GLY A O 1
ATOM 3823 N N . GLY A 1 506 ? 18.346 -12.000 -19.106 1.00 98.75 506 GLY A N 1
ATOM 3824 C CA . GLY A 1 506 ? 17.459 -11.547 -20.172 1.00 98.75 506 GLY A CA 1
ATOM 3825 C C . GLY A 1 506 ? 17.930 -11.997 -21.555 1.00 98.75 506 GLY A C 1
ATOM 3826 O O . GLY A 1 506 ? 17.116 -12.428 -22.367 1.00 98.75 506 GLY A O 1
ATOM 3827 N N . ALA A 1 507 ? 19.240 -12.008 -21.822 1.00 98.62 507 ALA A N 1
ATOM 3828 C CA . ALA A 1 507 ? 19.780 -12.535 -23.076 1.00 98.62 507 ALA A CA 1
ATOM 3829 C C . ALA A 1 507 ? 19.554 -14.052 -23.217 1.00 98.62 507 ALA A C 1
ATOM 3831 O O . ALA A 1 507 ? 19.108 -14.512 -24.271 1.00 98.62 507 ALA A O 1
ATOM 3832 N N . ILE A 1 508 ? 19.804 -14.827 -22.153 1.00 98.62 508 ILE A N 1
ATOM 3833 C CA . ILE A 1 508 ? 19.540 -16.277 -22.124 1.00 98.62 508 ILE A CA 1
ATOM 3834 C C . ILE A 1 508 ? 18.045 -16.547 -22.309 1.00 98.62 508 ILE A C 1
ATOM 3836 O O . ILE A 1 508 ? 17.656 -17.365 -23.142 1.00 98.62 508 ILE A O 1
ATOM 3840 N N . THR A 1 509 ? 17.200 -15.825 -21.575 1.00 98.69 509 THR A N 1
ATOM 3841 C CA . THR A 1 509 ? 15.743 -15.950 -21.670 1.00 98.69 509 THR A CA 1
ATOM 3842 C C . THR A 1 509 ? 15.269 -15.604 -23.074 1.00 98.69 509 THR A C 1
ATOM 3844 O O . THR A 1 509 ? 14.601 -16.411 -23.708 1.00 98.69 509 THR A O 1
ATOM 3847 N N . GLY A 1 510 ? 15.695 -14.470 -23.629 1.00 98.19 510 GLY A N 1
ATOM 3848 C CA . GLY A 1 510 ? 15.361 -14.067 -24.991 1.00 98.19 510 GLY A CA 1
ATOM 3849 C C . GLY A 1 510 ? 15.821 -15.069 -26.051 1.00 98.19 510 GLY A C 1
ATOM 3850 O O . GLY A 1 510 ? 15.108 -15.280 -27.027 1.00 98.19 510 GLY A O 1
ATOM 3851 N N . PHE A 1 511 ? 16.964 -15.736 -25.858 1.00 97.75 511 PHE A N 1
ATOM 3852 C CA . PHE A 1 511 ? 17.393 -16.837 -26.723 1.00 97.75 511 PHE A CA 1
ATOM 3853 C C . PHE A 1 511 ? 16.428 -18.031 -26.659 1.00 97.75 511 PHE A C 1
ATOM 3855 O O . PHE A 1 511 ? 16.027 -18.540 -27.702 1.00 97.75 511 PHE A O 1
ATOM 3862 N N . ILE A 1 512 ? 16.004 -18.440 -25.459 1.00 98.12 512 ILE A N 1
ATOM 3863 C CA . ILE A 1 512 ? 15.017 -19.517 -25.265 1.00 98.12 512 ILE A CA 1
ATOM 3864 C C . ILE A 1 512 ? 13.671 -19.140 -25.897 1.00 98.12 512 ILE A C 1
ATOM 3866 O O . ILE A 1 512 ? 13.043 -19.959 -26.566 1.00 98.12 512 ILE A O 1
ATOM 3870 N N . LEU A 1 513 ? 13.241 -17.885 -25.753 1.00 98.00 513 LEU A N 1
ATOM 3871 C CA . LEU A 1 513 ? 11.966 -17.412 -26.293 1.00 98.00 513 LEU A CA 1
ATOM 3872 C C . LEU A 1 513 ? 11.928 -17.342 -27.828 1.00 98.00 513 LEU A C 1
ATOM 3874 O O . LEU A 1 513 ? 10.838 -17.231 -28.386 1.00 98.00 513 LEU A O 1
ATOM 3878 N N . LYS A 1 514 ? 13.069 -17.438 -28.526 1.00 94.81 514 LYS A N 1
ATOM 3879 C CA . LYS A 1 514 ? 13.105 -17.532 -30.000 1.00 94.81 514 LYS A CA 1
ATOM 3880 C C . LYS A 1 514 ? 12.606 -18.862 -30.546 1.00 94.81 514 LYS A C 1
ATOM 3882 O O . LYS A 1 514 ? 12.369 -18.958 -31.750 1.00 94.81 514 LYS A O 1
ATOM 3887 N N . LEU A 1 515 ? 12.511 -19.892 -29.709 1.00 93.50 515 LEU A N 1
ATOM 3888 C CA . LEU A 1 515 ? 12.123 -21.217 -30.166 1.00 93.50 515 LEU A CA 1
ATOM 3889 C C . LEU A 1 515 ? 10.728 -21.165 -30.830 1.00 93.50 515 LEU A C 1
ATOM 3891 O O . LEU A 1 515 ? 9.799 -20.587 -30.266 1.00 93.50 515 LEU A O 1
ATOM 3895 N N . PRO A 1 516 ? 10.558 -21.743 -32.035 1.00 88.62 516 PRO A N 1
ATOM 3896 C CA . PRO A 1 516 ? 9.408 -21.471 -32.908 1.00 88.62 516 PRO A CA 1
ATOM 3897 C C . PRO A 1 516 ? 8.078 -22.063 -32.424 1.00 88.62 516 PRO A C 1
ATOM 3899 O O . PRO A 1 516 ? 7.022 -21.709 -32.933 1.00 88.62 516 PRO A O 1
ATOM 3902 N N . PHE A 1 517 ? 8.111 -22.970 -31.449 1.00 91.12 517 PHE A N 1
ATOM 3903 C CA . PHE A 1 517 ? 6.925 -23.660 -30.935 1.00 91.12 517 PHE A CA 1
ATOM 3904 C C . PHE A 1 517 ? 6.218 -22.902 -29.800 1.00 91.12 517 PHE A C 1
ATOM 3906 O O . PHE A 1 517 ? 5.255 -23.413 -29.236 1.00 91.12 517 PHE A O 1
ATOM 3913 N N . LEU A 1 518 ? 6.684 -21.700 -29.443 1.00 93.50 518 LEU A N 1
ATOM 3914 C CA . LEU A 1 518 ? 6.114 -20.906 -28.350 1.00 93.50 518 LEU A CA 1
ATOM 3915 C C . LEU A 1 518 ? 4.969 -19.984 -28.803 1.00 93.50 518 LEU A C 1
ATOM 3917 O O . LEU A 1 518 ? 4.473 -19.196 -28.001 1.00 93.50 518 LEU A O 1
ATOM 3921 N N . GLY A 1 519 ? 4.520 -20.091 -30.057 1.00 89.56 519 GLY A N 1
ATOM 3922 C CA . GLY A 1 519 ? 3.301 -19.439 -30.545 1.00 89.56 519 GLY A CA 1
ATOM 3923 C C . GLY A 1 519 ? 3.409 -17.922 -30.695 1.00 89.56 519 GLY A C 1
ATOM 3924 O O . GLY A 1 519 ? 2.425 -17.224 -30.486 1.00 89.56 519 GLY A O 1
ATOM 3925 N N . GLN A 1 520 ? 4.600 -17.402 -30.995 1.00 91.12 520 GLN A N 1
ATOM 3926 C CA . GLN A 1 520 ? 4.822 -15.973 -31.209 1.00 91.12 520 GLN A CA 1
ATOM 3927 C C . GLN A 1 520 ? 4.003 -15.423 -32.392 1.00 91.12 520 GLN A C 1
ATOM 3929 O O . GLN A 1 520 ? 3.841 -16.119 -33.398 1.00 91.12 520 GLN A O 1
ATOM 3934 N N . PRO A 1 521 ? 3.557 -14.154 -32.333 1.00 93.12 521 PRO A N 1
ATOM 3935 C CA . PRO A 1 521 ? 2.838 -13.546 -33.445 1.00 93.12 521 PRO A CA 1
ATOM 3936 C C . PRO A 1 521 ? 3.764 -13.363 -34.661 1.00 93.12 521 PRO A C 1
ATOM 3938 O O . PRO A 1 521 ? 4.955 -13.060 -34.480 1.00 93.12 521 PRO A O 1
ATOM 3941 N N . PRO A 1 522 ? 3.247 -13.489 -35.897 1.00 93.44 522 PRO A N 1
ATOM 3942 C CA . PRO A 1 522 ? 3.870 -12.896 -37.080 1.00 93.44 522 PRO A CA 1
ATOM 3943 C C . PRO A 1 522 ? 3.982 -11.369 -36.936 1.00 93.44 522 PRO A C 1
ATOM 3945 O O . PRO A 1 522 ? 3.135 -10.759 -36.288 1.00 93.44 522 PRO A O 1
ATOM 3948 N N . ASP A 1 523 ? 4.980 -10.741 -37.568 1.00 94.50 523 ASP A N 1
ATOM 3949 C CA . ASP A 1 523 ? 5.225 -9.288 -37.438 1.00 94.50 523 ASP A CA 1
ATOM 3950 C C . ASP A 1 523 ? 3.993 -8.436 -37.810 1.00 94.50 523 ASP A C 1
ATOM 3952 O O . ASP A 1 523 ? 3.731 -7.431 -37.162 1.00 94.50 523 ASP A O 1
ATOM 3956 N N . GLN A 1 524 ? 3.196 -8.866 -38.796 1.00 92.94 524 GLN A N 1
ATOM 3957 C CA . GLN A 1 524 ? 1.983 -8.167 -39.256 1.00 92.94 524 GLN A CA 1
ATOM 3958 C C . GLN A 1 524 ? 0.792 -8.238 -38.275 1.00 92.94 524 GLN A C 1
ATOM 3960 O O . GLN A 1 524 ? -0.199 -7.540 -38.452 1.00 92.94 524 GLN A O 1
ATOM 3965 N N . ASN A 1 525 ? 0.860 -9.129 -37.281 1.00 94.19 525 ASN A N 1
ATOM 3966 C CA . ASN A 1 525 ? -0.187 -9.358 -36.282 1.00 94.19 525 ASN A CA 1
ATOM 3967 C C . ASN A 1 525 ? 0.264 -8.913 -34.880 1.00 94.19 525 ASN A C 1
ATOM 3969 O O . ASN A 1 525 ? -0.366 -9.264 -33.883 1.00 94.19 525 ASN A O 1
ATOM 3973 N N . CYS A 1 526 ? 1.377 -8.181 -34.775 1.00 96.94 526 CYS A N 1
ATOM 3974 C CA . CYS A 1 526 ? 1.798 -7.612 -33.504 1.00 96.94 526 CYS A CA 1
ATOM 3975 C C . CYS A 1 5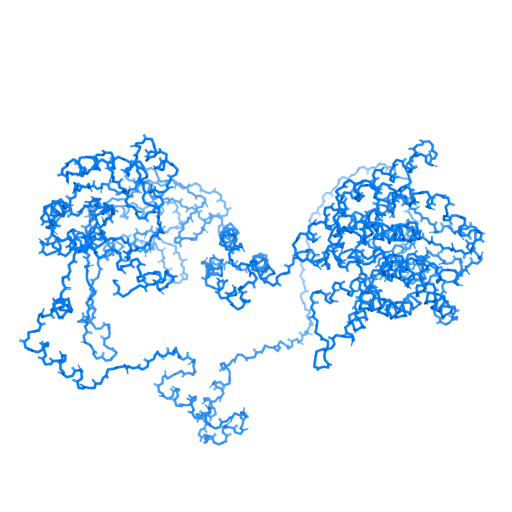26 ? 0.801 -6.544 -33.022 1.00 96.94 526 CYS A C 1
ATOM 3977 O O . CYS A 1 526 ? 0.161 -5.846 -33.811 1.00 96.94 526 CYS A O 1
ATOM 3979 N N . PHE A 1 527 ? 0.703 -6.401 -31.699 1.00 97.25 527 PHE A N 1
ATOM 3980 C CA . PHE A 1 527 ? -0.164 -5.421 -31.033 1.00 97.25 527 PHE A CA 1
ATOM 3981 C C . PHE A 1 527 ? -1.665 -5.563 -31.380 1.00 97.25 527 PHE A C 1
ATOM 3983 O O . PHE A 1 527 ? -2.386 -4.566 -31.386 1.00 97.25 527 PHE A O 1
ATOM 3990 N N . ASP A 1 528 ? -2.136 -6.784 -31.669 1.00 96.44 528 ASP A N 1
ATOM 3991 C CA . ASP A 1 528 ? -3.543 -7.088 -31.975 1.00 96.44 528 ASP A CA 1
ATOM 3992 C C . ASP A 1 528 ? -4.100 -8.192 -31.054 1.00 96.44 528 ASP A C 1
ATOM 3994 O O . ASP A 1 528 ? -3.579 -9.310 -31.008 1.00 96.44 528 ASP A O 1
ATOM 3998 N N . ASP A 1 529 ? -5.163 -7.872 -30.315 1.00 96.44 529 ASP A N 1
ATOM 3999 C CA . ASP A 1 529 ? -5.863 -8.787 -29.412 1.00 96.44 529 ASP A CA 1
ATOM 4000 C C . ASP A 1 529 ? -6.547 -9.945 -30.144 1.00 96.44 529 ASP A C 1
ATOM 4002 O O . ASP A 1 529 ? -6.633 -11.042 -29.588 1.00 96.44 529 ASP A O 1
ATOM 4006 N N . ALA A 1 530 ? -6.978 -9.748 -31.395 1.00 94.69 530 ALA A N 1
ATOM 4007 C CA . ALA A 1 530 ? -7.725 -10.753 -32.156 1.00 94.69 530 ALA A CA 1
ATOM 4008 C C . ALA A 1 530 ? -6.938 -12.059 -32.379 1.00 94.69 530 ALA A C 1
ATOM 4010 O O . ALA A 1 530 ? -7.514 -13.087 -32.724 1.00 94.69 530 ALA A O 1
ATOM 4011 N N . LEU A 1 531 ? -5.616 -12.038 -32.175 1.00 93.56 531 LEU A N 1
ATOM 4012 C CA . LEU A 1 531 ? -4.781 -13.229 -32.278 1.00 93.56 531 LEU A CA 1
ATOM 4013 C C . LEU A 1 531 ? -4.975 -14.209 -31.108 1.00 93.56 531 LEU A C 1
ATOM 4015 O O . LEU A 1 531 ? -4.837 -15.417 -31.298 1.00 93.56 531 LEU A O 1
ATOM 4019 N N . TYR A 1 532 ? -5.249 -13.704 -29.903 1.00 94.88 532 TYR A N 1
ATOM 4020 C CA . TYR A 1 532 ? -5.320 -14.518 -28.679 1.00 94.88 532 TYR A CA 1
ATOM 4021 C C . TYR A 1 532 ? -6.682 -14.475 -27.988 1.00 94.88 532 TYR A C 1
ATOM 4023 O O . TYR A 1 532 ? -6.904 -15.244 -27.051 1.00 94.88 532 TYR A O 1
ATOM 4031 N N . TRP A 1 533 ? -7.577 -13.592 -28.427 1.00 96.00 533 TRP A N 1
ATOM 4032 C CA . TRP A 1 533 ? -8.872 -13.362 -27.803 1.00 96.00 533 TRP A CA 1
ATOM 4033 C C . TRP A 1 533 ? -10.003 -13.456 -28.818 1.00 96.00 533 TRP A C 1
ATOM 4035 O O . TRP A 1 533 ? -9.881 -13.004 -29.955 1.00 96.00 533 TRP A O 1
ATOM 4045 N N . GLU A 1 534 ? -11.140 -13.971 -28.361 1.00 93.31 534 GLU A N 1
ATOM 4046 C CA . GLU A 1 534 ? -12.420 -13.747 -29.026 1.00 93.31 534 GLU A CA 1
ATOM 4047 C C . GLU A 1 534 ? -12.806 -12.278 -28.809 1.00 93.31 534 GLU A C 1
ATOM 4049 O O . GLU A 1 534 ? -13.177 -11.869 -27.705 1.00 93.31 534 GLU A O 1
ATOM 4054 N N . VAL A 1 535 ? -12.634 -11.462 -29.848 1.00 89.69 535 VAL A N 1
ATOM 4055 C CA . VAL A 1 535 ? -12.989 -10.039 -29.833 1.00 89.69 535 VAL A CA 1
ATOM 4056 C C . VAL A 1 535 ? -14.419 -9.856 -30.350 1.00 89.69 535 VAL A C 1
ATOM 4058 O O . VAL A 1 535 ? -14.802 -10.548 -31.294 1.00 89.69 535 VAL A O 1
ATOM 4061 N N . PRO A 1 536 ? -15.230 -8.962 -29.751 1.00 81.81 536 PRO A N 1
ATOM 4062 C CA . PRO A 1 536 ? -16.553 -8.647 -30.282 1.00 81.81 536 PRO A CA 1
ATOM 4063 C C . PRO A 1 536 ? -16.452 -8.181 -31.738 1.00 81.81 536 PRO A C 1
ATOM 4065 O O . PRO A 1 536 ? -15.582 -7.369 -32.053 1.00 81.81 536 PRO A O 1
ATOM 4068 N N . GLU A 1 537 ? -17.326 -8.689 -32.610 1.00 64.00 537 GLU A N 1
ATOM 4069 C CA . GLU A 1 537 ? -17.429 -8.204 -33.988 1.00 64.00 537 GLU A CA 1
ATOM 4070 C C . GLU A 1 537 ? -17.804 -6.713 -33.954 1.00 64.00 537 GLU A C 1
ATOM 4072 O O . GLU A 1 537 ? -18.780 -6.321 -33.310 1.00 64.00 537 GLU A O 1
ATOM 4077 N N . GLU A 1 538 ? -16.993 -5.862 -34.586 1.00 56.53 538 GLU A N 1
ATOM 4078 C CA . GLU A 1 538 ? -17.376 -4.472 -34.817 1.00 56.53 538 GLU A CA 1
ATOM 4079 C C . GLU A 1 538 ? -18.489 -4.484 -35.871 1.00 56.53 538 GLU A C 1
ATOM 4081 O O . GLU A 1 538 ? -18.230 -4.745 -37.045 1.00 56.53 538 GLU A O 1
ATOM 4086 N N . ASP A 1 539 ? -19.735 -4.235 -35.455 1.00 40.41 539 ASP A N 1
ATOM 4087 C CA . ASP A 1 539 ? -20.822 -3.936 -36.386 1.00 40.41 539 ASP A CA 1
ATOM 4088 C C . ASP A 1 539 ? -20.417 -2.700 -37.211 1.00 40.41 539 ASP A C 1
ATOM 4090 O O . ASP A 1 539 ? -20.495 -1.560 -36.742 1.00 40.41 539 ASP A O 1
ATOM 4094 N N . GLU A 1 540 ? -19.981 -2.906 -38.455 1.00 46.25 540 GLU A N 1
ATOM 4095 C CA . GLU A 1 540 ? -19.901 -1.847 -39.460 1.00 46.25 540 GLU A CA 1
ATOM 4096 C C . GLU A 1 540 ? -21.328 -1.374 -39.801 1.00 46.25 540 GLU A C 1
ATOM 4098 O O . GLU A 1 540 ? -21.922 -1.782 -40.797 1.00 46.25 540 GLU A O 1
ATOM 4103 N N . ALA A 1 541 ? -21.917 -0.515 -38.962 1.00 36.75 541 ALA A N 1
ATOM 4104 C CA . ALA A 1 541 ? -23.180 0.158 -39.261 1.00 36.75 541 ALA A CA 1
ATOM 4105 C C . ALA A 1 541 ? -23.341 1.499 -38.515 1.00 36.75 541 ALA A C 1
ATOM 4107 O O . ALA A 1 541 ? -23.395 1.542 -37.288 1.00 36.75 541 ALA A O 1
ATOM 4108 N N . GLY A 1 542 ? -23.523 2.587 -39.279 1.00 32.69 542 GLY A N 1
ATOM 4109 C CA . GLY A 1 542 ? -24.135 3.844 -38.816 1.00 32.69 542 GLY A CA 1
ATOM 4110 C C . GLY A 1 542 ? -23.238 5.076 -38.970 1.00 32.69 542 GLY A C 1
ATOM 4111 O O . GLY A 1 542 ? -22.512 5.452 -38.058 1.00 32.69 542 GLY A O 1
ATOM 4112 N N . GLU A 1 543 ? -23.146 5.680 -40.155 1.00 34.75 543 GLU A N 1
ATOM 4113 C CA . GLU A 1 543 ? -24.003 6.804 -40.579 1.00 34.75 543 GLU A CA 1
ATOM 4114 C C . GLU A 1 543 ? -24.230 7.895 -39.511 1.00 34.75 543 GLU A C 1
ATOM 4116 O O . GLU A 1 543 ? -24.942 7.713 -38.531 1.00 34.75 543 GLU A O 1
ATOM 4121 N N . SER A 1 544 ? -23.665 9.078 -39.785 1.00 32.50 544 SER A N 1
ATOM 4122 C CA . SER A 1 544 ? -24.334 10.382 -39.667 1.00 32.50 544 SER A CA 1
ATOM 4123 C C . SER A 1 544 ? -25.401 10.498 -38.562 1.00 32.50 544 SER A C 1
ATOM 4125 O O . SER A 1 544 ? -26.602 10.366 -38.809 1.00 32.50 544 SER A O 1
ATOM 4127 N N . LEU A 1 545 ? -24.970 10.881 -37.358 1.00 30.80 545 LEU A N 1
ATOM 4128 C CA . LEU A 1 545 ? -25.853 11.380 -36.304 1.00 30.80 545 LEU A CA 1
ATOM 4129 C C . LEU A 1 545 ? -26.554 12.669 -36.766 1.00 30.80 545 LEU A C 1
ATOM 4131 O O . LEU A 1 545 ? -26.043 13.775 -36.586 1.00 30.80 545 LEU A O 1
ATOM 4135 N N . THR A 1 546 ? -27.755 12.528 -37.327 1.00 30.02 546 THR A N 1
ATOM 4136 C CA . THR A 1 546 ? -28.753 13.599 -37.321 1.00 30.02 546 THR A CA 1
ATOM 4137 C C . THR A 1 546 ? -29.728 13.348 -36.181 1.00 30.02 546 THR A C 1
ATOM 4139 O O . THR A 1 546 ? -30.330 12.286 -36.046 1.00 30.02 546 THR A O 1
ATOM 4142 N N . HIS A 1 547 ? -29.825 14.355 -35.319 1.00 33.12 547 HIS A N 1
ATOM 4143 C CA . HIS A 1 547 ? -30.804 14.476 -34.253 1.00 33.12 547 HIS A CA 1
ATOM 4144 C C . HIS A 1 547 ? -32.214 14.128 -34.738 1.00 33.12 547 HIS A C 1
ATOM 4146 O O . HIS A 1 547 ? -32.749 14.835 -35.585 1.00 33.12 547 HIS A O 1
ATOM 4152 N N . THR A 1 548 ? -32.869 13.160 -34.100 1.00 28.02 548 THR A N 1
ATOM 4153 C CA . THR A 1 548 ? -34.309 13.264 -33.839 1.00 28.02 548 THR A CA 1
ATOM 4154 C C . THR A 1 548 ? -34.666 12.645 -32.493 1.00 28.02 548 THR A C 1
ATOM 4156 O O . THR A 1 548 ? -34.338 11.511 -32.160 1.00 28.02 548 THR A O 1
ATOM 4159 N N . ASP A 1 549 ? -35.311 13.494 -31.709 1.00 31.22 549 ASP A N 1
ATOM 4160 C CA . ASP A 1 549 ? -35.995 13.256 -30.453 1.00 31.22 549 ASP A CA 1
ATOM 4161 C C . ASP A 1 549 ? -37.212 12.345 -30.678 1.00 31.22 549 ASP A C 1
ATOM 4163 O O . ASP A 1 549 ? -37.956 12.572 -31.628 1.00 31.22 549 ASP A O 1
ATOM 4167 N N . HIS A 1 550 ? -37.445 11.359 -29.805 1.00 29.77 550 HIS A N 1
ATOM 4168 C CA . HIS A 1 550 ? -38.804 11.014 -29.385 1.00 29.77 550 HIS A CA 1
ATOM 4169 C C . HIS A 1 550 ? -38.839 10.129 -28.134 1.00 29.77 550 HIS A C 1
ATOM 4171 O O . HIS A 1 550 ? -38.516 8.943 -28.131 1.00 29.77 550 HIS A O 1
ATOM 4177 N N . SER A 1 551 ? -39.373 10.732 -27.075 1.00 29.30 551 SER A N 1
ATOM 4178 C CA . SER A 1 551 ? -40.038 10.062 -25.960 1.00 29.30 551 SER A CA 1
ATOM 4179 C C . SER A 1 551 ? -41.069 9.007 -26.404 1.00 29.30 551 SER A C 1
ATOM 4181 O O . SER A 1 551 ? -41.869 9.255 -27.308 1.00 29.30 551 SER A O 1
ATOM 4183 N N . LYS A 1 552 ? -41.129 7.870 -25.690 1.00 30.12 552 LYS A N 1
ATOM 4184 C CA . LYS A 1 552 ? -42.387 7.190 -25.320 1.00 30.12 552 LYS A CA 1
ATOM 4185 C C . LYS A 1 552 ? -42.178 6.087 -24.274 1.00 30.12 552 LYS A C 1
ATOM 4187 O O . LYS A 1 552 ? -41.372 5.179 -24.427 1.00 30.12 552 LYS A O 1
ATOM 4192 N N . ASN A 1 553 ? -42.982 6.200 -23.220 1.00 27.62 553 ASN A N 1
ATOM 4193 C CA . ASN A 1 553 ? -43.209 5.250 -22.131 1.00 27.62 553 ASN A CA 1
ATOM 4194 C C . ASN A 1 553 ? -43.582 3.833 -22.608 1.00 27.62 553 ASN A C 1
ATOM 4196 O O . ASN A 1 553 ? -44.392 3.713 -23.527 1.00 27.62 553 ASN A O 1
ATOM 4200 N N . LYS A 1 554 ? -43.201 2.798 -21.840 1.00 26.95 554 LYS A N 1
ATOM 4201 C CA . LYS A 1 554 ? -44.137 1.983 -21.024 1.00 26.95 554 LYS A CA 1
ATOM 4202 C C . LYS A 1 554 ? -43.431 0.852 -20.263 1.00 26.95 554 LYS A C 1
ATOM 4204 O O . LYS A 1 554 ? -42.539 0.195 -20.781 1.00 26.95 554 LYS A O 1
ATOM 4209 N N . ALA A 1 555 ? -43.892 0.644 -19.033 1.00 25.12 555 ALA A N 1
ATOM 4210 C CA . ALA A 1 555 ? -43.503 -0.422 -18.122 1.00 25.12 555 ALA A CA 1
ATOM 4211 C C . ALA A 1 555 ? -44.421 -1.659 -18.250 1.00 25.12 555 ALA A C 1
ATOM 4213 O O . ALA A 1 555 ? -45.634 -1.481 -18.334 1.00 25.12 555 ALA A O 1
ATOM 4214 N N . GLU A 1 556 ? -43.785 -2.843 -18.167 1.00 27.12 556 GLU A N 1
ATOM 4215 C CA . GLU A 1 556 ? -44.199 -4.134 -17.554 1.00 27.12 556 GLU A CA 1
ATOM 4216 C C . GLU A 1 556 ? -45.489 -4.872 -18.003 1.00 27.12 556 GLU A C 1
ATOM 4218 O O . GLU A 1 556 ? -46.355 -4.261 -18.624 1.00 27.12 556 GLU A O 1
ATOM 4223 N N . PRO A 1 557 ? -45.717 -6.166 -17.628 1.00 35.22 557 PRO A N 1
ATOM 4224 C CA . PRO A 1 557 ? -44.847 -7.199 -17.003 1.00 35.22 557 PRO A CA 1
ATOM 4225 C C . PRO A 1 557 ? -44.936 -8.595 -17.688 1.00 35.22 557 PRO A C 1
ATOM 4227 O O . PRO A 1 557 ? -45.882 -8.859 -18.416 1.00 35.22 557 PRO A O 1
ATOM 4230 N N . PHE A 1 558 ? -44.069 -9.565 -17.348 1.00 24.14 558 PHE A N 1
ATOM 4231 C CA . PHE A 1 558 ? -44.488 -10.983 -17.314 1.00 24.14 558 PHE A CA 1
ATOM 4232 C C . PHE A 1 558 ? -43.731 -11.813 -16.265 1.00 24.14 558 PHE A C 1
ATOM 4234 O O . PHE A 1 558 ? -42.524 -11.695 -16.074 1.00 24.14 558 PHE A O 1
ATOM 4241 N N . ARG A 1 559 ? -44.514 -12.631 -15.552 1.00 28.03 559 ARG A N 1
ATOM 4242 C CA . ARG A 1 559 ? -44.160 -13.503 -14.427 1.00 28.03 559 ARG A CA 1
ATOM 4243 C C . ARG A 1 559 ? -43.561 -14.839 -14.887 1.00 28.03 559 ARG A C 1
ATOM 4245 O O . ARG A 1 559 ? -44.121 -15.465 -15.773 1.00 28.03 559 ARG A O 1
ATOM 4252 N N . GLY A 1 560 ? -42.599 -15.331 -14.099 1.00 24.09 560 GLY A N 1
ATOM 4253 C CA . GLY A 1 560 ? -42.694 -16.618 -13.389 1.00 24.09 560 GLY A CA 1
ATOM 4254 C C . GLY A 1 560 ? -42.339 -17.910 -14.137 1.00 24.09 560 GLY A C 1
ATOM 4255 O O . GLY A 1 560 ? -43.048 -18.328 -15.041 1.00 24.09 560 GLY A O 1
ATOM 4256 N N . GLY A 1 561 ? -41.326 -18.622 -13.629 1.00 24.22 561 GLY A N 1
ATOM 4257 C CA . GLY A 1 561 ? -41.063 -20.026 -13.964 1.00 24.22 561 GLY A CA 1
ATOM 4258 C C . GLY A 1 561 ? -39.787 -20.569 -13.316 1.00 24.22 561 GLY A C 1
ATOM 4259 O O . GLY A 1 561 ? -38.707 -20.436 -13.871 1.00 24.22 561 GLY A O 1
ATOM 4260 N N . LEU A 1 562 ? -39.929 -21.146 -12.120 1.00 23.86 562 LEU A N 1
ATOM 4261 C CA . LEU A 1 562 ? -38.910 -21.859 -11.338 1.00 23.86 562 LEU A CA 1
ATOM 4262 C C . LEU A 1 562 ? -38.673 -23.286 -11.856 1.00 23.86 562 LEU A C 1
ATOM 4264 O O . LEU A 1 562 ? -39.644 -23.983 -12.133 1.00 23.86 562 LEU A O 1
ATOM 4268 N N . ALA A 1 563 ? -37.405 -23.714 -11.835 1.00 24.39 563 ALA A N 1
ATOM 4269 C CA . ALA A 1 563 ? -36.845 -25.041 -11.492 1.00 24.39 563 ALA A CA 1
ATOM 4270 C C . ALA A 1 563 ? -35.521 -25.186 -12.273 1.00 24.39 563 ALA A C 1
ATOM 4272 O O . ALA A 1 563 ? -35.488 -24.922 -13.464 1.00 24.39 563 ALA A O 1
ATOM 4273 N N . GLY A 1 564 ? -34.364 -25.540 -11.727 1.00 22.58 564 GLY A N 1
ATOM 4274 C CA . GLY A 1 564 ? -34.040 -26.270 -10.512 1.00 22.58 564 GLY A CA 1
ATOM 4275 C C . GLY A 1 564 ? -32.978 -27.299 -10.907 1.00 22.58 564 GLY A C 1
ATOM 4276 O O . GLY A 1 564 ? -33.317 -28.296 -11.528 1.00 22.58 564 GLY A O 1
ATOM 4277 N N . VAL A 1 565 ? -31.706 -27.064 -10.571 1.00 24.91 565 VAL A N 1
ATOM 4278 C CA . VAL A 1 565 ? -30.663 -28.101 -10.618 1.00 24.91 565 VAL A CA 1
ATOM 4279 C C . VAL A 1 565 ? -29.813 -27.993 -9.357 1.00 24.91 565 VAL A C 1
ATOM 4281 O O . VAL A 1 565 ? -29.269 -26.942 -9.025 1.00 24.91 565 VAL A O 1
ATOM 4284 N N . PHE A 1 566 ? -29.782 -29.111 -8.640 1.00 21.55 566 PHE A N 1
ATOM 4285 C CA . PHE A 1 566 ? -29.043 -29.369 -7.417 1.00 21.55 566 PHE A CA 1
ATOM 4286 C C . PHE A 1 566 ? -27.529 -29.261 -7.630 1.00 21.55 566 PHE A C 1
ATOM 4288 O O . PHE A 1 566 ? -26.988 -29.900 -8.526 1.00 21.55 566 PHE A O 1
ATOM 4295 N N . TRP A 1 567 ? -26.845 -28.585 -6.706 1.00 22.59 567 TRP A N 1
ATOM 4296 C CA . TRP A 1 567 ? -25.465 -28.905 -6.346 1.00 22.59 567 TRP A CA 1
ATOM 4297 C C . TRP A 1 567 ? -25.384 -29.081 -4.831 1.00 22.59 567 TRP A C 1
ATOM 4299 O O . TRP A 1 567 ? -25.602 -28.154 -4.053 1.00 22.59 567 TRP A O 1
ATOM 4309 N N . ILE A 1 568 ? -25.107 -30.319 -4.424 1.00 21.98 568 ILE A N 1
ATOM 4310 C CA . ILE A 1 568 ? -24.752 -30.698 -3.060 1.00 21.98 568 ILE A CA 1
ATOM 4311 C C . ILE A 1 568 ? -23.318 -30.215 -2.833 1.00 21.98 568 ILE A C 1
ATOM 4313 O O . ILE A 1 568 ? -22.380 -30.784 -3.383 1.00 21.98 568 ILE A O 1
ATOM 4317 N N . ILE A 1 569 ? -23.142 -29.182 -2.010 1.00 21.91 569 ILE A N 1
ATOM 4318 C CA . ILE A 1 569 ? -21.849 -28.874 -1.394 1.00 21.91 569 ILE A CA 1
ATOM 4319 C C . ILE A 1 569 ? -21.948 -29.264 0.076 1.00 21.91 569 ILE A C 1
ATOM 4321 O O . ILE A 1 569 ? -22.659 -28.656 0.875 1.00 21.91 569 ILE A O 1
ATOM 4325 N N . VAL A 1 570 ? -21.224 -30.330 0.400 1.00 21.84 570 VAL A N 1
ATOM 4326 C CA . VAL A 1 570 ? -20.957 -30.805 1.753 1.00 21.84 570 VAL A CA 1
ATOM 4327 C C . VAL A 1 570 ? -20.151 -29.728 2.480 1.00 21.84 570 VAL A C 1
ATOM 4329 O O . VAL A 1 570 ? -18.949 -29.578 2.272 1.00 21.84 570 VAL A O 1
ATOM 4332 N N . LEU A 1 571 ? -20.817 -28.965 3.345 1.00 22.08 571 LEU A N 1
ATOM 4333 C CA . LEU A 1 571 ? -20.153 -28.131 4.339 1.00 22.08 571 LEU A CA 1
ATOM 4334 C C . LEU A 1 571 ? -19.592 -29.050 5.431 1.00 22.08 571 LEU A C 1
ATOM 4336 O O . LEU A 1 571 ? -20.312 -29.479 6.331 1.00 22.08 571 LEU A O 1
ATOM 4340 N N . LEU A 1 572 ? -18.293 -29.353 5.357 1.00 22.39 572 LEU A N 1
ATOM 4341 C CA . LEU A 1 572 ? -17.535 -29.904 6.482 1.00 22.39 572 LEU A CA 1
ATOM 4342 C C . LEU A 1 572 ? -17.411 -28.824 7.562 1.00 22.39 572 LEU A C 1
ATOM 4344 O O . LEU A 1 572 ? -16.452 -28.056 7.632 1.00 22.39 572 LEU A O 1
ATOM 4348 N N . GLN A 1 573 ? -18.434 -28.764 8.405 1.00 25.08 573 GLN A N 1
ATOM 4349 C CA . GLN A 1 573 ? -18.416 -28.048 9.664 1.00 25.08 573 GLN A CA 1
ATOM 4350 C C . GLN A 1 573 ? -17.473 -28.804 10.607 1.00 25.08 573 GLN A C 1
ATOM 4352 O O . GLN A 1 573 ? -17.722 -29.951 10.964 1.00 25.08 573 GLN A O 1
ATOM 4357 N N . ASN A 1 574 ? -16.357 -28.173 10.965 1.00 27.19 574 ASN A N 1
ATOM 4358 C CA . ASN A 1 574 ? -15.388 -28.703 11.919 1.00 27.19 574 ASN A CA 1
ATOM 4359 C C . ASN A 1 574 ? -16.078 -28.852 13.293 1.00 27.19 574 ASN A C 1
ATOM 4361 O O . ASN A 1 574 ? -16.500 -27.833 13.854 1.00 27.19 574 ASN A O 1
ATOM 4365 N N . PRO A 1 575 ? -16.271 -30.071 13.828 1.00 33.72 575 PRO A N 1
ATOM 4366 C CA . PRO A 1 575 ? -17.094 -30.236 15.006 1.00 33.72 575 PRO A CA 1
ATOM 4367 C C . PRO A 1 575 ? -16.339 -29.903 16.288 1.00 33.72 575 PRO A C 1
ATOM 4369 O O . PRO A 1 575 ? -15.243 -30.382 16.579 1.00 33.72 575 PRO A O 1
ATOM 4372 N N . SER A 1 576 ? -16.994 -29.047 17.060 1.00 43.56 576 SER A N 1
ATOM 4373 C CA . SER A 1 576 ? -16.655 -28.637 18.410 1.00 43.56 576 SER A CA 1
ATOM 4374 C C . SER A 1 576 ? -16.504 -29.835 19.359 1.00 43.56 576 SER A C 1
ATOM 4376 O O . SER A 1 576 ? -17.133 -30.883 19.205 1.00 43.56 576 SER A O 1
ATOM 4378 N N . SER A 1 577 ? -15.704 -29.645 20.410 1.00 47.44 577 SER A N 1
ATOM 4379 C CA . SER A 1 577 ? -15.441 -30.594 21.506 1.00 47.44 577 SER A CA 1
ATOM 4380 C C . SER A 1 577 ? -16.689 -31.228 22.143 1.00 47.44 577 SER A C 1
ATOM 4382 O O . SER A 1 577 ? -16.584 -32.269 22.787 1.00 47.44 577 SER A O 1
ATOM 4384 N N . LEU A 1 578 ? -17.869 -30.638 21.936 1.00 45.22 578 LEU A N 1
ATOM 4385 C CA . LEU A 1 578 ? -19.152 -31.130 22.428 1.00 45.22 578 LEU A CA 1
ATOM 4386 C C . LEU A 1 578 ? -19.572 -32.460 21.774 1.00 45.22 578 LEU A C 1
ATOM 4388 O O . LEU A 1 578 ? -20.154 -33.316 22.439 1.00 45.22 578 LEU A O 1
ATOM 4392 N N . GLN A 1 579 ? -19.261 -32.679 20.489 1.00 49.28 579 GLN A N 1
ATOM 4393 C CA . GLN A 1 579 ? -19.733 -33.870 19.768 1.00 49.28 579 GLN A CA 1
ATOM 4394 C C . GLN A 1 579 ? -19.008 -35.148 20.229 1.00 49.28 579 GLN A C 1
ATOM 4396 O O . GLN A 1 579 ? -19.613 -36.219 20.311 1.00 49.28 579 GLN A O 1
ATOM 4401 N N . LEU A 1 580 ? -17.738 -35.029 20.633 1.00 56.34 580 LEU A N 1
ATOM 4402 C CA . LEU A 1 580 ? -16.958 -36.128 21.210 1.00 56.34 580 LEU A CA 1
ATOM 4403 C C . LEU A 1 580 ? -17.500 -36.540 22.591 1.00 56.34 580 LEU A C 1
ATOM 4405 O O . LEU A 1 580 ? -17.560 -37.723 22.924 1.00 56.34 580 LEU A O 1
ATOM 4409 N N . GLU A 1 581 ? -17.929 -35.571 23.400 1.00 58.25 581 GLU A N 1
ATOM 4410 C CA . GLU A 1 581 ? -18.477 -35.802 24.740 1.00 58.25 581 GLU A CA 1
ATOM 4411 C C . GLU A 1 581 ? -19.906 -36.378 24.703 1.00 58.25 581 GLU A C 1
ATOM 4413 O O . GLU A 1 581 ? -20.230 -37.264 25.497 1.00 58.25 581 GLU A O 1
ATOM 4418 N N . ILE A 1 582 ? -20.724 -35.971 23.726 1.00 52.47 582 ILE A N 1
ATOM 4419 C CA . ILE A 1 582 ? -22.057 -36.545 23.469 1.00 52.47 582 ILE A CA 1
ATOM 4420 C C . ILE A 1 582 ? -21.944 -37.989 22.946 1.00 52.47 582 ILE A C 1
ATOM 4422 O O . ILE A 1 582 ? -22.677 -38.873 23.393 1.00 52.47 582 ILE A O 1
ATOM 4426 N N . THR A 1 583 ? -20.968 -38.272 22.078 1.00 57.28 583 THR A N 1
ATOM 4427 C CA . THR A 1 583 ? -20.719 -39.635 21.570 1.00 57.28 583 THR A CA 1
ATOM 4428 C C . THR A 1 583 ? -20.213 -40.572 22.679 1.00 57.28 583 THR A C 1
ATOM 4430 O O . THR A 1 583 ? -20.654 -41.719 22.768 1.00 57.28 583 THR A O 1
ATOM 4433 N N . ASN A 1 584 ? -19.362 -40.081 23.595 1.00 59.75 584 ASN A N 1
ATOM 4434 C CA . ASN A 1 584 ? -18.944 -40.821 24.799 1.00 59.75 584 ASN A CA 1
ATOM 4435 C C . ASN A 1 584 ? -20.145 -41.257 25.662 1.00 59.75 584 ASN A C 1
ATOM 4437 O O . ASN A 1 584 ? -20.159 -42.370 26.195 1.00 59.75 584 ASN A O 1
ATOM 4441 N N . LEU A 1 585 ? -21.154 -40.391 25.786 1.00 59.72 585 LEU A N 1
ATOM 4442 C CA . LEU A 1 585 ? -22.355 -40.635 26.583 1.00 59.72 585 LEU A CA 1
ATOM 4443 C C . LEU A 1 585 ? -23.316 -41.638 25.945 1.00 59.72 585 LEU A C 1
ATOM 4445 O O . LEU A 1 585 ? -23.779 -42.546 26.636 1.00 59.72 585 LEU A O 1
ATOM 4449 N N . LEU A 1 586 ? -23.555 -41.526 24.637 1.00 54.06 586 LEU A N 1
ATOM 4450 C CA . LEU A 1 586 ? -24.425 -42.445 23.894 1.00 54.06 586 LEU A CA 1
ATOM 4451 C C . LEU A 1 586 ? -23.870 -43.879 23.889 1.00 54.06 586 LEU A C 1
ATOM 4453 O O . LEU A 1 586 ? -24.608 -44.840 24.104 1.00 54.06 586 LEU A O 1
ATOM 4457 N N . ILE A 1 587 ? -22.551 -44.043 23.732 1.00 60.16 587 ILE A N 1
ATOM 4458 C CA . ILE A 1 587 ? -21.920 -45.372 23.755 1.00 60.16 587 ILE A CA 1
ATOM 4459 C C . ILE A 1 587 ? -21.911 -45.951 25.180 1.00 60.16 587 ILE A C 1
ATOM 4461 O O . ILE A 1 587 ? -22.107 -47.155 25.353 1.00 60.16 587 ILE A O 1
ATOM 4465 N N . TYR A 1 588 ? -21.750 -45.127 26.217 1.00 65.25 588 TYR A N 1
ATOM 4466 C CA . TYR A 1 588 ? -21.846 -45.601 27.598 1.00 65.25 588 TYR A CA 1
ATOM 4467 C C . TYR A 1 588 ? -23.267 -46.044 27.980 1.00 65.25 588 TYR A C 1
ATOM 4469 O O . TYR A 1 588 ? -23.437 -47.098 28.594 1.00 65.25 588 TYR A O 1
ATOM 4477 N N . GLN A 1 589 ? -24.293 -45.294 27.563 1.00 63.38 589 GLN A N 1
ATOM 4478 C CA . GLN A 1 589 ? -25.698 -45.663 27.772 1.00 63.38 589 GLN A CA 1
ATOM 4479 C C . GLN A 1 589 ? -26.105 -46.939 27.010 1.00 63.38 589 GLN A C 1
ATOM 4481 O O . GLN A 1 589 ? -27.044 -47.609 27.425 1.00 63.38 589 GLN A O 1
ATOM 4486 N N . SER A 1 590 ? -25.350 -47.345 25.979 1.00 64.81 590 SER A N 1
ATOM 4487 C CA . SER A 1 590 ? -25.516 -48.641 25.294 1.00 64.81 590 SER A CA 1
ATOM 4488 C C . SER A 1 590 ? -24.962 -49.859 26.064 1.00 64.81 590 SER A C 1
ATOM 4490 O O . SER A 1 590 ? -24.927 -50.965 25.530 1.00 64.81 590 SER A O 1
ATOM 4492 N N . GLY A 1 591 ? -24.492 -49.677 27.307 1.00 67.81 591 GLY A N 1
ATOM 4493 C CA . GLY A 1 591 ? -24.038 -50.765 28.186 1.00 67.81 591 GLY A CA 1
ATOM 4494 C C . GLY A 1 591 ? -22.602 -51.248 27.947 1.00 67.81 591 GLY A C 1
ATOM 4495 O O . GLY A 1 591 ? -22.157 -52.210 28.573 1.00 67.81 591 GLY A O 1
ATOM 4496 N N . LYS A 1 592 ? -21.835 -50.589 27.069 1.00 74.69 592 LYS A N 1
ATOM 4497 C CA . LYS A 1 592 ? -20.442 -50.964 26.775 1.00 74.69 592 LYS A CA 1
ATOM 4498 C C . LYS A 1 592 ? -19.480 -50.513 27.884 1.00 74.69 592 LYS A C 1
ATOM 4500 O O . LYS A 1 592 ? -19.556 -49.398 28.392 1.00 74.69 592 LYS A O 1
ATOM 4505 N N . GLY A 1 593 ? -18.515 -51.368 28.232 1.00 73.12 593 GLY A N 1
ATOM 4506 C CA . GLY A 1 593 ? -17.480 -51.058 29.228 1.00 73.12 593 GLY A CA 1
ATOM 4507 C C . GLY A 1 593 ? -16.421 -50.058 28.732 1.00 73.12 593 GLY A C 1
ATOM 4508 O O . GLY A 1 593 ? -16.157 -49.950 27.535 1.00 73.12 593 GLY A O 1
ATOM 4509 N N . TYR A 1 594 ? -15.742 -49.368 29.659 1.00 76.94 594 TYR A N 1
ATOM 4510 C CA . TYR A 1 594 ? -14.789 -48.278 29.365 1.00 76.94 594 TYR A CA 1
ATOM 4511 C C . TYR A 1 594 ? -13.695 -48.625 28.335 1.00 76.94 594 TYR A C 1
ATOM 4513 O O . TYR A 1 594 ? -13.291 -47.767 27.552 1.00 76.94 594 TYR A O 1
ATOM 4521 N N . LYS A 1 595 ? -13.230 -49.883 28.302 1.00 74.56 595 LYS A N 1
ATOM 4522 C CA . LYS A 1 595 ? -12.216 -50.368 27.347 1.00 74.56 595 LYS A CA 1
ATOM 4523 C C . LYS A 1 595 ? -12.732 -50.405 25.903 1.00 74.56 595 LYS A C 1
ATOM 4525 O O . LYS A 1 595 ? -11.997 -50.035 24.993 1.00 74.56 595 LYS A O 1
ATOM 4530 N N . ALA A 1 596 ? -13.989 -50.799 25.698 1.00 72.06 596 ALA A N 1
ATOM 4531 C CA . ALA A 1 596 ? -14.617 -50.818 24.378 1.00 72.06 596 ALA A CA 1
ATOM 4532 C C . ALA A 1 596 ? -14.884 -49.395 23.860 1.00 72.06 596 ALA A C 1
ATOM 4534 O O . ALA A 1 596 ? -14.659 -49.121 22.685 1.00 72.06 596 ALA A O 1
ATOM 4535 N N . ILE A 1 597 ? -15.279 -48.478 24.751 1.00 73.31 597 ILE A N 1
ATOM 4536 C CA . ILE A 1 597 ? -15.514 -47.057 24.434 1.00 73.31 597 ILE A CA 1
ATOM 4537 C C . ILE A 1 597 ? -14.207 -46.364 24.032 1.00 73.31 597 ILE A C 1
ATOM 4539 O O . ILE A 1 597 ? -14.146 -45.686 23.012 1.00 73.31 597 ILE A O 1
ATOM 4543 N N . SER A 1 598 ? -13.140 -46.597 24.799 1.00 77.94 598 SER A N 1
ATOM 4544 C CA . SER A 1 598 ? -11.796 -46.088 24.506 1.00 77.94 598 SER A CA 1
ATOM 4545 C C . SER A 1 598 ? -11.299 -46.520 23.122 1.00 77.94 598 SER A C 1
ATOM 4547 O O . SER A 1 598 ? -10.821 -45.681 22.362 1.00 77.94 598 SER A O 1
ATOM 4549 N N . LYS A 1 599 ? -11.472 -47.802 22.763 1.00 75.12 599 LYS A N 1
ATOM 4550 C CA . LYS A 1 599 ? -11.059 -48.330 21.453 1.00 75.12 599 LYS A CA 1
ATOM 4551 C C . LYS A 1 599 ? -11.910 -47.786 20.299 1.00 75.12 599 LYS A C 1
ATOM 4553 O O . LYS A 1 599 ? -11.363 -47.507 19.242 1.00 75.12 599 LYS A O 1
ATOM 4558 N N . ALA A 1 600 ? -13.217 -47.620 20.502 1.00 67.94 600 ALA A N 1
ATOM 4559 C CA . ALA A 1 600 ? -14.130 -47.110 19.477 1.00 67.94 600 ALA A CA 1
ATOM 4560 C C . ALA A 1 600 ? -13.912 -45.621 19.148 1.00 67.94 600 ALA A C 1
ATOM 4562 O O . ALA A 1 600 ? -14.199 -45.202 18.034 1.00 67.94 600 ALA A O 1
ATOM 4563 N N . LEU A 1 601 ? -13.414 -44.834 20.108 1.00 64.94 601 LEU A N 1
ATOM 4564 C CA . LEU A 1 601 ? -13.270 -43.378 19.979 1.00 64.94 601 LEU A CA 1
ATOM 4565 C C . LEU A 1 601 ? -11.816 -42.897 19.859 1.00 64.94 601 LEU A C 1
ATOM 4567 O O . LEU A 1 601 ? -11.586 -41.697 19.751 1.00 64.94 601 LEU A O 1
ATOM 4571 N N . GLY A 1 602 ? -10.831 -43.800 19.919 1.00 67.75 602 GLY A N 1
ATOM 4572 C CA . GLY A 1 602 ? -9.410 -43.435 19.859 1.00 67.75 602 GLY A CA 1
ATOM 4573 C C . GLY A 1 602 ? -8.924 -42.603 21.056 1.00 67.75 602 GLY A C 1
ATOM 4574 O O . GLY A 1 602 ? -7.939 -41.879 20.942 1.00 67.75 602 GLY A O 1
ATOM 4575 N N . LEU A 1 603 ? -9.608 -42.683 22.206 1.00 73.94 603 LEU A N 1
ATOM 4576 C CA . LEU A 1 603 ? -9.309 -41.894 23.409 1.00 73.94 603 LEU A CA 1
ATOM 4577 C C . LEU A 1 603 ? -8.732 -42.759 24.539 1.00 73.94 603 LEU A C 1
ATOM 4579 O O . LEU A 1 603 ? -9.169 -43.900 24.707 1.00 73.94 603 LEU A O 1
ATOM 4583 N N . PRO A 1 604 ? -7.835 -42.229 25.395 1.00 75.25 604 PRO A N 1
ATOM 4584 C CA . PRO A 1 604 ? -7.372 -42.935 26.590 1.00 75.25 604 PRO A CA 1
ATOM 4585 C C . PRO A 1 604 ? -8.525 -43.299 27.540 1.00 75.25 604 PRO A C 1
ATOM 4587 O O . PRO A 1 604 ? -9.415 -42.486 27.801 1.00 75.25 604 PRO A O 1
ATOM 4590 N N . GLN A 1 605 ? -8.489 -44.499 28.134 1.00 75.62 605 GLN A N 1
ATOM 4591 C CA . GLN A 1 605 ? -9.518 -44.947 29.092 1.00 75.62 605 GLN A CA 1
ATOM 4592 C C . GLN A 1 605 ? -9.680 -44.011 30.299 1.00 75.62 605 GLN A C 1
ATOM 4594 O O . GLN A 1 605 ? -10.767 -43.921 30.869 1.00 75.62 605 GLN A O 1
ATOM 4599 N N . THR A 1 606 ? -8.615 -43.315 30.698 1.00 71.88 606 THR A N 1
ATOM 4600 C CA . THR A 1 606 ? -8.629 -42.325 31.784 1.00 71.88 606 THR A CA 1
ATOM 4601 C C . THR A 1 606 ? -9.503 -41.121 31.439 1.00 71.88 606 THR A C 1
ATOM 4603 O O . THR A 1 606 ? -10.303 -40.696 32.271 1.00 71.88 606 THR A O 1
ATOM 4606 N N . THR A 1 607 ? -9.427 -40.634 30.200 1.00 70.56 607 THR A N 1
ATOM 4607 C CA . THR A 1 607 ? -10.266 -39.546 29.683 1.00 70.56 607 THR A CA 1
ATOM 4608 C C . THR A 1 607 ? -11.731 -39.968 29.620 1.00 70.56 607 THR A C 1
ATOM 4610 O O . THR A 1 607 ? -12.596 -39.258 30.128 1.00 70.56 607 THR A O 1
ATOM 4613 N N . VAL A 1 608 ? -12.010 -41.171 29.104 1.00 76.56 608 VAL A N 1
ATOM 4614 C CA . VAL A 1 608 ? -13.369 -41.745 29.073 1.00 76.56 608 VAL A CA 1
ATOM 4615 C C . VAL A 1 608 ? -13.953 -41.859 30.490 1.00 76.56 608 VAL A C 1
ATOM 4617 O O . VAL A 1 608 ? -15.091 -41.456 30.734 1.00 76.56 608 VAL A O 1
ATOM 4620 N N . ARG A 1 609 ? -13.162 -42.338 31.462 1.00 77.44 609 ARG A N 1
ATOM 4621 C CA . ARG A 1 609 ? -13.571 -42.409 32.877 1.00 77.44 609 ARG A CA 1
ATOM 4622 C C . ARG A 1 609 ? -13.847 -41.033 33.480 1.00 77.44 609 ARG A C 1
ATOM 4624 O O . ARG A 1 609 ? -14.832 -40.889 34.199 1.00 77.44 609 ARG A O 1
ATOM 4631 N N . ALA A 1 610 ? -13.006 -40.038 33.203 1.00 72.12 610 ALA A N 1
ATOM 4632 C CA . ALA A 1 610 ? -13.169 -38.688 33.735 1.00 72.12 610 ALA A CA 1
ATOM 4633 C C . ALA A 1 610 ? -14.455 -38.021 33.221 1.00 72.12 610 ALA A C 1
ATOM 4635 O O . ALA A 1 610 ? -15.191 -37.433 34.013 1.00 72.12 610 ALA A O 1
ATOM 4636 N N . ILE A 1 611 ? -14.761 -38.176 31.928 1.00 74.50 611 ILE A N 1
ATOM 4637 C CA . ILE A 1 611 ? -15.981 -37.643 31.304 1.00 74.50 611 ILE A CA 1
ATOM 4638 C C . ILE A 1 611 ? -17.229 -38.307 31.904 1.00 74.50 611 ILE A C 1
ATOM 4640 O O . ILE A 1 611 ? -18.149 -37.611 32.333 1.00 74.50 611 ILE A O 1
ATOM 4644 N N . ILE A 1 612 ? -17.244 -39.640 32.028 1.00 79.12 612 ILE A N 1
ATOM 4645 C CA . ILE A 1 612 ? -18.395 -40.371 32.589 1.00 79.12 612 ILE A CA 1
ATOM 4646 C C . ILE A 1 612 ? -18.583 -40.066 34.079 1.00 79.12 612 ILE A C 1
ATOM 4648 O O . ILE A 1 612 ? -19.713 -39.893 34.534 1.00 79.12 612 ILE A O 1
ATOM 4652 N N . TYR A 1 613 ? -17.496 -39.954 34.847 1.00 77.06 613 TYR A N 1
ATOM 4653 C CA . TYR A 1 613 ? -17.562 -39.538 36.249 1.00 77.06 613 TYR A CA 1
ATOM 4654 C C . TYR A 1 613 ? -18.148 -38.127 36.389 1.00 77.06 613 TYR A C 1
ATOM 4656 O O . TYR A 1 613 ? -19.039 -37.909 37.211 1.00 77.06 613 TYR A O 1
ATOM 4664 N N . LYS A 1 614 ? -17.687 -37.180 35.563 1.00 73.50 614 LYS A N 1
ATOM 4665 C CA . LYS A 1 614 ? -18.170 -35.794 35.552 1.00 73.50 614 LYS A CA 1
ATOM 4666 C C . LYS A 1 614 ? -19.659 -35.727 35.222 1.00 73.50 614 LYS A C 1
ATOM 4668 O O . LYS A 1 614 ? -20.402 -35.086 35.959 1.00 73.50 614 LYS A O 1
ATOM 4673 N N . TRP A 1 615 ? -20.103 -36.457 34.199 1.00 75.69 615 TRP A N 1
ATOM 4674 C CA . TRP A 1 615 ? -21.516 -36.524 33.840 1.00 75.69 615 TRP A CA 1
ATOM 4675 C C . TRP A 1 615 ? -22.366 -37.163 34.943 1.00 75.69 615 TRP A C 1
ATOM 4677 O O . TRP A 1 615 ? -23.362 -36.576 35.353 1.00 75.69 615 TRP A O 1
ATOM 4687 N N . ARG A 1 616 ? -21.944 -38.303 35.511 1.00 73.75 616 ARG A N 1
ATOM 4688 C CA . ARG A 1 616 ? -22.655 -38.943 36.637 1.00 73.75 616 ARG A CA 1
ATOM 4689 C C . ARG A 1 616 ? -22.810 -38.007 37.837 1.00 73.75 616 ARG A C 1
ATOM 4691 O O . ARG A 1 616 ? -23.800 -38.089 38.553 1.00 73.75 616 ARG A O 1
ATOM 4698 N N . LYS A 1 617 ? -21.815 -37.151 38.075 1.00 68.50 617 LYS A N 1
ATOM 4699 C CA . LYS A 1 617 ? -21.766 -36.268 39.244 1.00 68.50 617 LYS A CA 1
ATOM 4700 C C . LYS A 1 617 ? -22.464 -34.925 39.031 1.00 68.50 617 LYS A C 1
ATOM 4702 O O . LYS A 1 617 ? -23.015 -34.380 39.982 1.00 68.50 617 LYS A O 1
ATOM 4707 N N . HIS A 1 618 ? -22.410 -34.374 37.822 1.00 70.38 618 HIS A N 1
ATOM 4708 C CA . HIS A 1 618 ? -22.819 -32.994 37.546 1.00 70.38 618 HIS A CA 1
ATOM 4709 C C . HIS A 1 618 ? -23.858 -32.862 36.424 1.00 70.38 618 HIS A C 1
ATOM 4711 O O . HIS A 1 618 ? -24.292 -31.750 36.147 1.00 70.38 618 HIS A O 1
ATOM 4717 N N . GLY A 1 619 ? -24.251 -33.959 35.769 1.00 63.97 619 GLY A N 1
ATOM 4718 C CA . GLY A 1 619 ? -25.216 -33.960 34.663 1.00 63.97 619 GLY A CA 1
ATOM 4719 C C . GLY A 1 619 ? -24.721 -33.276 33.385 1.00 63.97 619 GLY A C 1
ATOM 4720 O O . GLY A 1 619 ? -25.482 -33.147 32.434 1.00 63.97 619 GLY A O 1
ATOM 4721 N N . THR A 1 620 ? -23.456 -32.846 33.347 1.00 63.16 620 THR A N 1
ATOM 4722 C CA . THR A 1 620 ? -22.846 -32.136 32.219 1.00 63.16 620 THR A CA 1
ATOM 4723 C C . THR A 1 620 ? -21.458 -32.684 31.908 1.00 63.16 620 THR A C 1
ATOM 4725 O O . THR A 1 620 ? -20.756 -33.208 32.780 1.00 63.16 620 THR A O 1
ATOM 4728 N N . VAL A 1 621 ? -21.073 -32.555 30.645 1.00 64.94 621 VAL A N 1
ATOM 4729 C CA . VAL A 1 621 ? -19.729 -32.846 30.139 1.00 64.94 621 VAL A CA 1
ATOM 4730 C C . VAL A 1 621 ? -18.885 -31.578 29.979 1.00 64.94 621 VAL A C 1
ATOM 4732 O O . VAL A 1 621 ? -17.656 -31.654 30.039 1.00 64.94 621 VAL A O 1
ATOM 4735 N N . GLU A 1 622 ? -19.523 -30.402 29.974 1.00 63.59 622 GLU A N 1
ATOM 4736 C CA . GLU A 1 622 ? -18.868 -29.102 29.823 1.00 63.59 622 GLU A CA 1
ATOM 4737 C C . GLU A 1 622 ? -17.819 -28.828 30.911 1.00 63.59 622 GLU A C 1
ATOM 4739 O O . GLU A 1 622 ? -17.880 -29.326 32.043 1.00 63.59 622 GLU A O 1
ATOM 4744 N N . ASN A 1 623 ? -16.794 -28.045 30.570 1.00 57.22 623 ASN A N 1
ATOM 4745 C CA . ASN A 1 623 ? -15.719 -27.690 31.494 1.00 57.22 623 ASN A CA 1
ATOM 4746 C C . ASN A 1 623 ? -16.212 -26.774 32.618 1.00 57.22 623 ASN A C 1
ATOM 4748 O O . ASN A 1 623 ? -16.645 -25.653 32.379 1.00 57.22 623 ASN A O 1
ATOM 4752 N N . LEU A 1 624 ? -16.094 -27.254 33.859 1.00 53.41 624 LEU A N 1
ATOM 4753 C CA . LEU A 1 624 ? -16.401 -26.469 35.050 1.00 53.41 624 LEU A CA 1
ATOM 4754 C C . LEU A 1 624 ? -15.247 -25.490 35.360 1.00 53.41 624 LEU A C 1
ATOM 4756 O O . LEU A 1 624 ? -14.084 -25.837 35.125 1.00 53.41 624 LEU A O 1
ATOM 4760 N N . PRO A 1 625 ? -15.528 -24.295 35.914 1.00 45.75 625 PRO A N 1
ATOM 4761 C CA . PRO A 1 625 ? -14.491 -23.341 36.312 1.00 45.75 625 PRO A CA 1
ATOM 4762 C C . PRO A 1 625 ? -13.537 -23.928 37.369 1.00 45.75 625 PRO A C 1
ATOM 4764 O O . PRO A 1 625 ? -13.971 -24.638 38.277 1.00 45.75 625 PRO A O 1
ATOM 4767 N N . ARG A 1 626 ? -12.233 -23.625 37.271 1.00 43.28 626 ARG A N 1
ATOM 4768 C CA . ARG A 1 626 ? -11.203 -24.062 38.238 1.00 43.28 626 ARG A CA 1
ATOM 4769 C C . ARG A 1 626 ? -11.333 -23.345 39.590 1.00 43.28 626 ARG A C 1
ATOM 4771 O O . ARG A 1 626 ? -11.621 -22.155 39.633 1.00 43.28 626 ARG A O 1
ATOM 4778 N N . SER A 1 627 ? -11.023 -24.063 40.670 1.00 36.47 627 SER A N 1
ATOM 4779 C CA . SER A 1 627 ? -10.878 -23.562 42.046 1.00 36.47 627 SER A CA 1
ATOM 4780 C C . SER A 1 627 ? -9.412 -23.258 42.407 1.00 36.47 627 SER A C 1
ATOM 4782 O O . SER A 1 627 ? -8.515 -23.991 41.986 1.00 36.47 627 SER A O 1
ATOM 4784 N N . ASP A 1 628 ? -9.189 -22.205 43.201 1.00 38.53 628 ASP A N 1
ATOM 4785 C CA . ASP A 1 628 ? -7.878 -21.669 43.617 1.00 38.53 628 ASP A CA 1
ATOM 4786 C C . ASP A 1 628 ? -7.135 -22.449 44.740 1.00 38.53 628 ASP A C 1
ATOM 4788 O O . ASP A 1 628 ? -7.615 -23.448 45.271 1.00 38.53 628 ASP A O 1
ATOM 4792 N N . ARG A 1 629 ? -5.919 -21.945 45.039 1.00 31.83 629 ARG A N 1
ATOM 4793 C CA . ARG A 1 629 ? -4.756 -22.427 45.836 1.00 31.83 629 ARG A CA 1
ATOM 4794 C C . ARG A 1 629 ? -5.018 -22.966 47.275 1.00 31.83 629 ARG A C 1
ATOM 4796 O O . ARG A 1 629 ? -5.888 -22.434 47.958 1.00 31.83 629 ARG A O 1
ATOM 4803 N N . PRO A 1 630 ? -4.200 -23.916 47.809 1.00 39.97 630 PRO A N 1
ATOM 4804 C CA . PRO A 1 630 ? -4.377 -24.500 49.153 1.00 39.97 630 PRO A CA 1
ATOM 4805 C C . PRO A 1 630 ? -3.951 -23.588 50.324 1.00 39.97 630 PRO A C 1
ATOM 4807 O O . PRO A 1 630 ? -3.067 -22.739 50.186 1.00 39.97 630 PRO A O 1
ATOM 4810 N N . THR A 1 631 ? -4.561 -23.817 51.492 1.00 38.59 631 THR A N 1
ATOM 4811 C CA . THR A 1 631 ? -4.456 -23.049 52.749 1.00 38.59 631 THR A CA 1
ATOM 4812 C C . THR A 1 631 ? -3.143 -23.241 53.526 1.00 38.59 631 THR A C 1
ATOM 4814 O O . THR A 1 631 ? -2.597 -24.337 53.590 1.00 38.59 631 THR A O 1
ATOM 4817 N N . LYS A 1 632 ? -2.670 -22.156 54.164 1.00 42.28 632 LYS A N 1
ATOM 4818 C CA . LYS A 1 632 ? -1.391 -22.017 54.898 1.00 42.28 632 LYS A CA 1
ATOM 4819 C C . LYS A 1 632 ? -1.512 -22.030 56.439 1.00 42.28 632 LYS A C 1
ATOM 4821 O O . LYS A 1 632 ? -0.606 -21.552 57.113 1.00 42.28 632 LYS A O 1
ATOM 4826 N N . ILE A 1 633 ? -2.612 -22.519 57.013 1.00 44.41 633 ILE A N 1
ATOM 4827 C CA . ILE A 1 633 ? -2.821 -22.507 58.474 1.00 44.41 633 ILE A CA 1
ATOM 4828 C C . ILE A 1 633 ? -2.865 -23.940 58.995 1.00 44.41 633 ILE A C 1
ATOM 4830 O O . ILE A 1 633 ? -3.518 -24.799 58.405 1.00 44.41 633 ILE A O 1
ATOM 4834 N N . THR A 1 634 ? -2.135 -24.195 60.080 1.00 48.97 634 THR A N 1
ATOM 4835 C CA . THR A 1 634 ? -2.145 -25.484 60.771 1.00 48.97 634 THR A CA 1
ATOM 4836 C C . THR A 1 634 ? -3.391 -25.597 61.658 1.00 48.97 634 THR A C 1
ATOM 4838 O O . THR A 1 634 ? -3.820 -24.593 62.231 1.00 48.97 634 THR A O 1
ATOM 4841 N N . PRO A 1 635 ? -3.961 -26.804 61.834 1.00 42.97 635 PRO A N 1
ATOM 4842 C CA . PRO A 1 635 ? -5.163 -27.018 62.651 1.00 42.97 635 PRO A CA 1
ATOM 4843 C C . PRO A 1 635 ? -5.053 -26.454 64.075 1.00 42.97 635 PRO A C 1
ATOM 4845 O O . PRO A 1 635 ? -6.020 -25.935 64.616 1.00 42.97 635 PRO A O 1
ATOM 4848 N N . ARG A 1 636 ? -3.840 -26.448 64.634 1.00 40.09 636 ARG A N 1
ATOM 4849 C CA . ARG A 1 636 ? -3.548 -25.938 65.978 1.00 40.09 636 ARG A CA 1
ATOM 4850 C C . ARG A 1 636 ? -3.650 -24.411 66.085 1.00 40.09 636 ARG A C 1
ATOM 4852 O O . ARG A 1 636 ? -4.221 -23.903 67.039 1.00 40.09 636 ARG A O 1
ATOM 4859 N N . ALA A 1 637 ? -3.185 -23.687 65.064 1.00 42.50 637 ALA A N 1
ATOM 4860 C CA . ALA A 1 637 ? -3.364 -22.236 64.974 1.00 42.50 637 ALA A CA 1
ATOM 4861 C C . ALA A 1 637 ? -4.832 -21.857 64.710 1.00 42.50 637 ALA A C 1
ATOM 4863 O O . ALA A 1 637 ? -5.268 -20.762 65.055 1.00 42.50 637 ALA A O 1
ATOM 4864 N N . GLN A 1 638 ? -5.601 -22.768 64.108 1.00 46.94 638 GLN A N 1
ATOM 4865 C CA . GLN A 1 638 ? -7.042 -22.621 63.939 1.00 46.94 638 GLN A CA 1
ATOM 4866 C C . GLN A 1 638 ? -7.788 -22.857 65.265 1.00 46.94 638 GLN A C 1
ATOM 4868 O O . GLN A 1 638 ? -8.732 -22.129 65.551 1.00 46.94 638 GLN A O 1
ATOM 4873 N N . GLU A 1 639 ? -7.347 -23.801 66.098 1.00 45.44 639 GLU A N 1
ATOM 4874 C CA . GLU A 1 639 ? -7.926 -24.066 67.424 1.00 45.44 639 GLU A CA 1
ATOM 4875 C C . GLU A 1 639 ? -7.625 -22.973 68.452 1.00 45.44 639 GLU A C 1
ATOM 4877 O O . GLU A 1 639 ? -8.527 -22.597 69.194 1.00 45.44 639 GLU A O 1
ATOM 4882 N N . GLU A 1 640 ? -6.421 -22.397 68.458 1.00 46.91 640 GLU A N 1
ATOM 4883 C CA . GLU A 1 640 ? -6.082 -21.262 69.335 1.00 46.91 640 GLU A CA 1
ATOM 4884 C C . GLU A 1 640 ? -6.907 -20.012 68.991 1.00 46.91 640 GLU A C 1
ATOM 4886 O O . GLU A 1 640 ? -7.455 -19.358 69.873 1.00 46.91 640 GLU A O 1
ATOM 4891 N N . LEU A 1 641 ? -7.108 -19.733 67.697 1.00 47.94 641 LEU A N 1
ATOM 4892 C CA . LEU A 1 641 ? -8.002 -18.664 67.237 1.00 47.94 641 LEU A CA 1
ATOM 4893 C C . LEU A 1 641 ? -9.463 -18.919 67.623 1.00 47.94 641 LEU A C 1
ATOM 4895 O O . LEU A 1 641 ? -10.189 -17.982 67.950 1.00 47.94 641 LEU A O 1
ATOM 4899 N N . ILE A 1 642 ? -9.900 -20.180 67.581 1.00 53.88 642 ILE A N 1
ATOM 4900 C CA . ILE A 1 642 ? -11.248 -20.568 67.998 1.00 53.88 642 ILE A CA 1
ATOM 4901 C C . ILE A 1 642 ? -11.396 -20.413 69.515 1.00 53.88 642 ILE A C 1
ATOM 4903 O O . ILE A 1 642 ? -12.411 -19.878 69.949 1.00 53.88 642 ILE A O 1
ATOM 4907 N N . GLN A 1 643 ? -10.410 -20.802 70.325 1.00 49.72 643 GLN A N 1
ATOM 4908 C CA . GLN A 1 643 ? -10.473 -20.663 71.786 1.00 49.72 643 GLN A CA 1
ATOM 4909 C C . GLN A 1 643 ? -10.541 -19.198 72.234 1.00 49.72 643 GLN A C 1
ATOM 4911 O O . GLN A 1 643 ? -11.370 -18.862 73.084 1.00 49.72 643 GLN A O 1
ATOM 4916 N N . GLU A 1 644 ? -9.767 -18.317 71.603 1.00 50.50 644 GLU A N 1
ATOM 4917 C CA . GLU A 1 644 ? -9.764 -16.888 71.925 1.00 50.50 644 GLU A CA 1
ATOM 4918 C C . GLU A 1 644 ? -11.091 -16.209 71.541 1.00 50.50 644 GLU A C 1
ATOM 4920 O O . GLU A 1 644 ? -11.634 -15.421 72.313 1.00 50.50 644 GLU A O 1
ATOM 4925 N N . VAL A 1 645 ? -11.675 -16.583 70.396 1.00 47.22 645 VAL A N 1
ATOM 4926 C CA . VAL A 1 645 ? -12.993 -16.092 69.944 1.00 47.22 645 VAL A CA 1
ATOM 4927 C C . VAL A 1 645 ? -14.147 -16.706 70.747 1.00 47.22 645 VAL A C 1
ATOM 4929 O O . VAL A 1 645 ? -15.208 -16.101 70.869 1.00 47.22 645 VAL A O 1
ATOM 4932 N N . THR A 1 646 ? -13.964 -17.894 71.330 1.00 49.22 646 THR A N 1
ATOM 4933 C CA . THR A 1 646 ? -14.999 -18.541 72.155 1.00 49.22 646 THR A CA 1
ATOM 4934 C C . THR A 1 646 ? -15.078 -17.925 73.558 1.00 49.22 646 THR A C 1
ATOM 4936 O O . THR A 1 646 ? -16.149 -17.939 74.163 1.00 49.22 646 THR A O 1
ATOM 4939 N N . LYS A 1 647 ? -13.982 -17.342 74.067 1.00 49.19 647 LYS A N 1
ATOM 4940 C CA . LYS A 1 647 ? -13.961 -16.609 75.348 1.00 49.19 647 LYS A CA 1
ATOM 4941 C C . LYS A 1 647 ? -14.696 -15.267 75.295 1.00 49.19 647 LYS A C 1
ATOM 4943 O O . LYS A 1 647 ? -15.347 -14.912 76.272 1.00 49.19 647 LYS A O 1
ATOM 4948 N N . ASP A 1 648 ? -14.620 -14.551 74.175 1.00 47.12 648 ASP A N 1
ATOM 4949 C CA . ASP A 1 648 ? -15.445 -13.370 73.900 1.00 47.12 648 ASP A CA 1
ATOM 4950 C C . ASP A 1 648 ? -15.839 -13.331 72.407 1.00 47.12 648 ASP A C 1
ATOM 4952 O O . ASP A 1 648 ? -15.062 -12.862 71.565 1.00 47.12 648 ASP A O 1
ATOM 4956 N N . PRO A 1 649 ? -17.067 -13.771 72.061 1.00 52.00 649 PRO A N 1
ATOM 4957 C CA . PRO A 1 649 ? -17.548 -13.833 70.680 1.00 52.00 649 PRO A CA 1
ATOM 4958 C C . PRO A 1 649 ? -17.705 -12.465 70.001 1.00 52.00 649 PRO A C 1
ATOM 4960 O O . PRO A 1 649 ? -18.057 -12.407 68.820 1.00 52.00 649 PRO A O 1
ATOM 4963 N N . THR A 1 650 ? -17.497 -11.365 70.731 1.00 41.59 650 THR A N 1
ATOM 4964 C CA . THR A 1 650 ? -17.627 -9.996 70.219 1.00 41.59 650 THR A CA 1
ATOM 4965 C C . THR A 1 650 ? -16.292 -9.342 69.867 1.00 41.59 650 THR A C 1
ATOM 4967 O O . THR A 1 650 ? -16.292 -8.277 69.243 1.00 41.59 650 THR A O 1
ATOM 4970 N N . THR A 1 651 ? -15.166 -10.003 70.169 1.00 48.59 651 THR A N 1
ATOM 4971 C CA . THR A 1 651 ? -13.821 -9.497 69.863 1.00 48.59 651 THR A CA 1
ATOM 4972 C C . THR A 1 651 ? -13.603 -9.396 68.350 1.00 48.59 651 THR A C 1
ATOM 4974 O O . THR A 1 651 ? -13.687 -10.367 67.596 1.00 48.59 651 THR A O 1
ATOM 4977 N N . THR A 1 652 ? -13.305 -8.191 67.873 1.00 53.38 652 THR A N 1
ATOM 4978 C CA . THR A 1 652 ? -13.094 -7.895 66.454 1.00 53.38 652 THR A CA 1
ATOM 4979 C C . THR A 1 652 ? -11.649 -8.172 66.028 1.00 53.38 652 THR A C 1
ATOM 4981 O O . THR A 1 652 ? -10.708 -8.045 66.812 1.00 53.38 652 THR A O 1
ATOM 4984 N N . SER A 1 653 ? -11.411 -8.457 64.740 1.00 43.41 653 SER A N 1
ATOM 4985 C CA . SER A 1 653 ? -10.043 -8.706 64.233 1.00 43.41 653 SER A CA 1
ATOM 4986 C C . SER A 1 653 ? -9.082 -7.522 64.441 1.00 43.41 653 SER A C 1
ATOM 4988 O O . SER A 1 653 ? -7.865 -7.692 64.396 1.00 43.41 653 SER A O 1
ATOM 4990 N N . LYS A 1 654 ? -9.625 -6.316 64.657 1.00 48.78 654 LYS A N 1
ATOM 4991 C CA . LYS A 1 654 ? -8.872 -5.098 64.977 1.00 48.78 654 LYS A CA 1
ATOM 4992 C C . LYS A 1 654 ? -8.417 -5.041 66.432 1.00 48.78 654 LYS A C 1
ATOM 4994 O O . LYS A 1 654 ? -7.375 -4.450 66.681 1.00 48.78 654 LYS A O 1
ATOM 4999 N N . GLU A 1 655 ? -9.159 -5.629 67.365 1.00 49.59 655 GLU A N 1
ATOM 5000 C CA . GLU A 1 655 ? -8.804 -5.684 68.792 1.00 49.59 655 GLU A CA 1
ATOM 5001 C C . GLU A 1 655 ? -7.705 -6.723 69.047 1.00 49.59 655 GLU A C 1
ATOM 5003 O O . GLU A 1 655 ? -6.749 -6.426 69.757 1.00 49.59 655 GLU A O 1
ATOM 5008 N N . LEU A 1 656 ? -7.741 -7.854 68.333 1.00 50.53 656 LEU A N 1
ATOM 5009 C CA . LEU A 1 656 ? -6.644 -8.835 68.263 1.00 50.53 656 LEU A CA 1
ATOM 5010 C C . LEU A 1 656 ? -5.342 -8.249 67.686 1.00 50.53 656 LEU A C 1
ATOM 5012 O O . LEU A 1 656 ? -4.250 -8.603 68.117 1.00 50.53 656 LEU A O 1
ATOM 5016 N N . GLN A 1 657 ? -5.449 -7.328 66.723 1.00 47.25 657 GLN A N 1
ATOM 5017 C CA . GLN A 1 657 ? -4.300 -6.620 66.141 1.00 47.25 657 GLN A CA 1
ATOM 5018 C C . GLN A 1 657 ? -3.819 -5.422 66.975 1.00 47.25 657 GLN A C 1
ATOM 5020 O O . GLN A 1 657 ? -2.702 -4.949 66.770 1.00 47.25 657 GLN A O 1
ATOM 5025 N N . ALA A 1 658 ? -4.636 -4.903 67.894 1.00 47.12 658 ALA A N 1
ATOM 5026 C CA . ALA A 1 658 ? -4.326 -3.697 68.662 1.00 47.12 658 ALA A CA 1
ATOM 5027 C C . ALA A 1 658 ? -3.394 -3.942 69.865 1.00 47.12 658 ALA A C 1
ATOM 5029 O O . ALA A 1 658 ? -2.886 -2.971 70.426 1.00 47.12 658 ALA A O 1
ATOM 5030 N N . SER A 1 659 ? -3.104 -5.200 70.224 1.00 43.16 659 SER A N 1
ATOM 5031 C CA . SER A 1 659 ? -2.137 -5.572 71.275 1.00 43.16 659 SER A CA 1
ATOM 5032 C C . SER A 1 659 ? -0.665 -5.306 70.903 1.00 43.16 659 SER A C 1
ATOM 5034 O O . SER A 1 659 ? 0.228 -5.514 71.720 1.00 43.16 659 SER A O 1
ATOM 5036 N N . LEU A 1 660 ? -0.392 -4.788 69.700 1.00 36.97 660 LEU A N 1
ATOM 5037 C CA . LEU A 1 660 ? 0.950 -4.512 69.181 1.00 36.97 660 LEU A CA 1
ATOM 5038 C C . LEU A 1 660 ? 1.095 -3.036 68.738 1.00 36.97 660 LEU A C 1
ATOM 5040 O O . LEU A 1 660 ? 0.913 -2.680 67.578 1.00 36.97 660 LEU A O 1
ATOM 5044 N N . ALA A 1 661 ? 1.404 -2.190 69.728 1.00 30.05 661 ALA A N 1
ATOM 5045 C CA . ALA A 1 661 ? 2.138 -0.908 69.714 1.00 30.05 661 ALA A CA 1
ATOM 5046 C C . ALA A 1 661 ? 1.991 0.124 68.548 1.00 30.05 661 ALA A C 1
ATOM 5048 O O . ALA A 1 661 ? 2.474 -0.056 67.434 1.00 30.05 661 ALA A O 1
ATOM 5049 N N . SER A 1 662 ? 1.390 1.285 68.886 1.00 29.64 662 SER A N 1
ATOM 5050 C CA . SER A 1 662 ? 1.935 2.682 68.954 1.00 29.64 662 SER A CA 1
ATOM 5051 C C . SER A 1 662 ? 3.182 3.072 68.086 1.00 29.64 662 SER A C 1
ATOM 5053 O O . SER A 1 662 ? 4.114 2.287 68.041 1.00 29.64 662 SER A O 1
ATOM 5055 N N . VAL A 1 663 ? 3.415 4.256 67.458 1.00 31.44 663 VAL A N 1
ATOM 5056 C CA . VAL A 1 663 ? 2.870 5.646 67.505 1.00 31.44 663 VAL A CA 1
ATOM 5057 C C . VAL A 1 663 ? 3.545 6.584 66.425 1.00 31.44 663 VAL A C 1
ATOM 5059 O O . VAL A 1 663 ? 4.690 6.336 66.067 1.00 31.44 663 VAL A O 1
ATOM 5062 N N . LYS A 1 664 ? 2.853 7.694 66.024 1.00 27.28 664 LYS A N 1
ATOM 5063 C CA . LYS A 1 664 ? 3.238 9.033 65.407 1.00 27.28 664 LYS A CA 1
ATOM 5064 C C . LYS A 1 664 ? 3.788 9.173 63.950 1.00 27.28 664 LYS A C 1
ATOM 5066 O O . LYS A 1 664 ? 4.545 8.321 63.525 1.00 27.28 664 LYS A O 1
ATOM 5071 N N . THR A 1 665 ? 3.644 10.266 63.152 1.00 28.11 665 THR A N 1
ATOM 5072 C CA . THR A 1 665 ? 2.663 11.368 62.829 1.00 28.11 665 THR A CA 1
ATOM 5073 C C . THR A 1 665 ? 3.256 12.217 61.665 1.00 28.11 665 THR A C 1
ATOM 5075 O O . THR A 1 665 ? 4.434 12.510 61.781 1.00 28.11 665 THR A O 1
ATOM 5078 N N . VAL A 1 666 ? 2.488 12.698 60.652 1.00 27.27 666 VAL A N 1
ATOM 5079 C CA . VAL A 1 666 ? 2.496 14.083 60.045 1.00 27.27 666 VAL A CA 1
ATOM 5080 C C . VAL A 1 666 ? 1.208 14.284 59.200 1.00 27.27 666 VAL A C 1
ATOM 5082 O O . VAL A 1 666 ? 0.789 13.380 58.484 1.00 27.27 666 VAL A O 1
ATOM 5085 N N . GLY A 1 667 ? 0.561 15.458 59.295 1.00 31.80 667 GLY A N 1
ATOM 5086 C CA . GLY A 1 667 ? -0.791 15.755 58.784 1.00 31.80 667 GLY A CA 1
ATOM 5087 C C . GLY A 1 667 ? -0.944 16.154 57.296 1.00 31.80 667 GLY A C 1
ATOM 5088 O O . GLY A 1 667 ? -0.170 16.960 56.788 1.00 31.80 667 GLY A O 1
ATOM 5089 N N . LYS A 1 668 ? -2.018 15.672 56.641 1.00 42.38 668 LYS A N 1
ATOM 5090 C CA . LYS A 1 668 ? -2.619 16.147 55.368 1.00 42.38 668 LYS A CA 1
ATOM 5091 C C . LYS A 1 668 ? -4.136 16.359 55.563 1.00 42.38 668 LYS A C 1
ATOM 5093 O O . LYS A 1 668 ? -4.719 15.735 56.448 1.00 42.38 668 LYS A O 1
ATOM 5098 N N . ILE A 1 669 ? -4.763 17.236 54.773 1.00 45.78 669 ILE A N 1
ATOM 5099 C CA . ILE A 1 669 ? -6.223 17.471 54.774 1.00 45.78 669 ILE A CA 1
ATOM 5100 C C . ILE A 1 669 ? -6.852 16.706 53.613 1.00 45.78 669 ILE A C 1
ATOM 5102 O O . ILE A 1 669 ? -6.341 16.745 52.494 1.00 45.78 669 ILE A O 1
ATOM 5106 N N . LEU A 1 670 ? -7.976 16.045 53.872 1.00 55.84 670 LEU A N 1
ATOM 5107 C CA . LEU A 1 670 ? -8.641 15.152 52.929 1.00 55.84 670 LEU A CA 1
ATOM 5108 C C . LEU A 1 670 ? -10.117 15.530 52.787 1.00 55.84 670 LEU A C 1
ATOM 5110 O O . LEU A 1 670 ? -10.775 15.833 53.784 1.00 55.84 670 LEU A O 1
ATOM 5114 N N . CYS A 1 671 ? -10.649 15.515 51.564 1.00 52.59 671 CYS A N 1
ATOM 5115 C CA . CYS A 1 671 ? -12.068 15.751 51.300 1.00 52.59 671 CYS A CA 1
ATOM 5116 C C . CYS A 1 671 ? -12.653 14.697 50.351 1.00 52.59 671 CYS A C 1
ATOM 5118 O O . CYS A 1 671 ? -11.936 14.055 49.585 1.00 52.59 671 CYS A O 1
ATOM 5120 N N . GLY A 1 672 ? -13.969 14.504 50.419 1.00 52.12 672 GLY A N 1
ATOM 5121 C CA . GLY A 1 672 ? -14.674 13.483 49.647 1.00 52.12 672 GLY A CA 1
ATOM 5122 C C . GLY A 1 672 ? -16.188 13.618 49.757 1.00 52.12 672 GLY A C 1
ATOM 5123 O O . GLY A 1 672 ? -16.705 14.527 50.409 1.00 52.12 672 GLY A O 1
ATOM 5124 N N . LEU A 1 673 ? -16.905 12.714 49.096 1.00 43.94 673 LEU A N 1
ATOM 5125 C CA . LEU A 1 673 ? -18.366 12.710 49.028 1.00 43.94 673 LEU A CA 1
ATOM 5126 C C . LEU A 1 673 ? -18.911 11.353 49.424 1.00 43.94 673 LEU A C 1
ATOM 5128 O O . LEU A 1 673 ? -18.332 10.323 49.096 1.00 43.94 673 LEU A O 1
ATOM 5132 N N . THR A 1 674 ? -20.091 11.335 50.035 1.00 53.41 674 THR A N 1
ATOM 5133 C CA . THR A 1 674 ? -20.813 10.083 50.225 1.00 53.41 674 THR A CA 1
ATOM 5134 C C . THR A 1 674 ? -22.314 10.258 50.071 1.00 53.41 674 THR A C 1
ATOM 5136 O O . THR A 1 674 ? -22.880 11.318 50.337 1.00 53.41 674 THR A O 1
ATOM 5139 N N . ARG A 1 675 ? -22.985 9.192 49.631 1.00 53.53 675 ARG A N 1
ATOM 5140 C CA . ARG A 1 675 ? -24.445 9.135 49.525 1.00 53.53 675 ARG A CA 1
ATOM 5141 C C . ARG A 1 675 ? -24.986 8.188 50.591 1.00 53.53 675 ARG A C 1
ATOM 5143 O O . ARG A 1 675 ? -24.684 6.996 50.573 1.00 53.53 675 ARG A O 1
ATOM 5150 N N . GLN A 1 676 ? -25.792 8.720 51.502 1.00 50.72 676 GLN A N 1
ATOM 5151 C CA . GLN A 1 676 ? -26.514 7.969 52.527 1.00 50.72 676 GLN A CA 1
ATOM 5152 C C . GLN A 1 676 ? -27.936 7.684 52.041 1.00 50.72 676 GLN A C 1
ATOM 5154 O O . GLN A 1 676 ? -28.610 8.573 51.522 1.00 50.72 676 GLN A O 1
ATOM 5159 N N . LYS A 1 677 ? -28.403 6.442 52.175 1.00 46.25 677 LYS A N 1
ATOM 5160 C CA . LYS A 1 677 ? -29.767 6.039 51.800 1.00 46.25 677 LYS A CA 1
ATOM 5161 C C . LYS A 1 677 ? -30.605 5.879 53.065 1.00 46.25 677 LYS A C 1
ATOM 5163 O O . LYS A 1 677 ? -30.121 5.295 54.026 1.00 46.25 677 LYS A O 1
ATOM 5168 N N . LEU A 1 678 ? -31.851 6.345 53.032 1.00 41.06 678 LEU A N 1
ATOM 5169 C CA . LEU A 1 678 ? -32.800 6.190 54.140 1.00 41.06 678 LEU A CA 1
ATOM 5170 C C . LEU A 1 678 ? -33.164 4.724 54.376 1.00 41.06 678 LEU A C 1
ATOM 5172 O O . LEU A 1 678 ? -33.200 4.239 55.498 1.00 41.06 678 LEU A O 1
ATOM 5176 N N . PHE A 1 679 ? -33.381 4.012 53.269 1.00 42.56 679 PHE A N 1
ATOM 5177 C CA . PHE A 1 679 ? -33.591 2.577 53.234 1.00 42.56 679 PHE A CA 1
ATOM 5178 C C . PHE A 1 679 ? -32.560 1.973 52.279 1.00 42.56 679 PHE A C 1
ATOM 5180 O O . PHE A 1 679 ? -32.534 2.257 51.080 1.00 42.56 679 PHE A O 1
ATOM 5187 N N . GLY A 1 680 ? -31.654 1.185 52.847 1.00 43.84 680 GLY A N 1
ATOM 5188 C CA . GLY A 1 680 ? -30.513 0.588 52.163 1.00 43.84 680 GLY A CA 1
ATOM 5189 C C . GLY A 1 680 ? -29.523 0.047 53.190 1.00 43.84 680 GLY A C 1
ATOM 5190 O O . GLY A 1 680 ? -29.317 0.657 54.234 1.00 43.84 680 GLY A O 1
ATOM 5191 N N . ARG A 1 681 ? -28.960 -1.134 52.931 1.00 48.88 681 ARG A N 1
ATOM 5192 C CA . ARG A 1 681 ? -28.118 -1.858 53.895 1.00 48.88 681 ARG A CA 1
ATOM 5193 C C . ARG A 1 681 ? -26.654 -1.449 53.772 1.00 48.88 681 ARG A C 1
ATOM 5195 O O . ARG A 1 681 ? -26.174 -1.244 52.662 1.00 48.88 681 ARG A O 1
ATOM 5202 N N . SER A 1 682 ? -25.967 -1.364 54.911 1.00 45.38 682 SER A N 1
ATOM 5203 C CA . SER A 1 682 ? -24.575 -0.896 55.032 1.00 45.38 682 SER A CA 1
ATOM 5204 C C . SER A 1 682 ? -23.540 -2.031 55.210 1.00 45.38 682 SER A C 1
ATOM 5206 O O . SER A 1 682 ? -22.345 -1.765 55.232 1.00 45.38 682 SER A O 1
ATOM 5208 N N . ALA A 1 683 ? -23.955 -3.304 55.319 1.00 44.56 683 ALA A N 1
ATOM 5209 C CA . ALA A 1 683 ? -23.032 -4.430 55.533 1.00 44.56 683 ALA A CA 1
ATOM 5210 C C . ALA A 1 683 ? -23.471 -5.736 54.843 1.00 44.56 683 ALA A C 1
ATOM 5212 O O . ALA A 1 683 ? -24.665 -6.063 54.805 1.00 44.56 683 ALA A O 1
ATOM 5213 N N . SER A 1 684 ? -22.486 -6.498 54.351 1.00 39.72 684 SER A N 1
ATOM 5214 C CA . SER A 1 684 ? -22.639 -7.875 53.864 1.00 39.72 684 SER A CA 1
ATOM 5215 C C . SER A 1 684 ? -23.095 -8.786 55.005 1.00 39.72 684 SER A C 1
ATOM 5217 O O . SER A 1 684 ? -22.414 -8.888 56.022 1.00 39.72 684 SER A O 1
ATOM 5219 N N . HIS A 1 685 ? -24.249 -9.435 54.850 1.00 45.72 685 HIS A N 1
ATOM 5220 C CA . HIS A 1 685 ? -24.716 -10.470 55.774 1.00 45.72 685 HIS A CA 1
ATOM 5221 C C . HIS A 1 685 ? -24.298 -11.838 55.240 1.00 45.72 685 HIS A C 1
ATOM 5223 O O . HIS A 1 685 ? -24.605 -12.171 54.096 1.00 45.72 685 HIS A O 1
ATOM 5229 N N . TYR A 1 686 ? -23.642 -12.632 56.079 1.00 50.03 686 TYR A N 1
ATOM 5230 C CA . TYR A 1 686 ? -23.383 -14.041 55.808 1.00 50.03 686 TYR A CA 1
ATOM 5231 C C . TYR A 1 686 ? -24.453 -14.883 56.508 1.00 50.03 686 TYR A C 1
ATOM 5233 O O . TYR A 1 686 ? -24.810 -14.614 57.652 1.00 50.03 686 TYR A O 1
ATOM 5241 N N . ILE A 1 687 ? -24.985 -15.885 55.808 1.00 46.50 687 ILE A N 1
ATOM 5242 C CA . ILE A 1 687 ? -25.984 -16.825 56.330 1.00 46.50 687 ILE A CA 1
ATOM 5243 C C . ILE A 1 687 ? -25.506 -18.245 56.053 1.00 46.50 687 ILE A C 1
ATOM 5245 O O . ILE A 1 687 ? -25.225 -18.600 54.907 1.00 46.50 687 ILE A O 1
ATOM 5249 N N . TRP A 1 688 ? -25.443 -19.065 57.100 1.00 46.75 688 TRP A N 1
ATOM 5250 C CA . TRP A 1 688 ? -25.180 -20.496 56.979 1.00 46.75 688 TRP A CA 1
ATOM 5251 C C . TRP A 1 688 ? -26.447 -21.204 56.489 1.00 46.75 688 TRP A C 1
ATOM 5253 O O . TRP A 1 688 ? -27.505 -21.101 57.108 1.00 46.75 688 TRP A O 1
ATOM 5263 N N . ARG A 1 689 ? -26.361 -21.914 55.358 1.00 55.25 689 ARG A N 1
ATOM 5264 C CA . ARG A 1 689 ? -27.489 -22.648 54.758 1.00 55.25 689 ARG A CA 1
ATOM 5265 C C . ARG A 1 689 ? -27.056 -24.011 54.223 1.00 55.25 689 ARG A C 1
ATOM 5267 O O . ARG A 1 689 ? -25.907 -24.187 53.830 1.00 55.25 689 ARG A O 1
ATOM 5274 N N . LYS A 1 690 ? -27.999 -24.955 54.147 1.00 52.78 690 LYS A N 1
ATOM 5275 C CA . LYS A 1 690 ? -27.794 -26.249 53.476 1.00 52.78 690 LYS A CA 1
ATOM 5276 C C . LYS A 1 690 ? -27.675 -26.056 51.952 1.00 52.78 690 LYS A C 1
ATOM 5278 O O . LYS A 1 690 ? -28.132 -25.052 51.389 1.00 52.78 690 LYS A O 1
ATOM 5283 N N . SER A 1 691 ? -27.050 -27.017 51.271 1.00 39.97 691 SER A N 1
ATOM 5284 C CA . SER A 1 691 ? -26.955 -27.008 49.804 1.00 39.97 691 SER A CA 1
ATOM 5285 C C . SER A 1 691 ? -28.359 -26.987 49.170 1.00 39.97 691 SER A C 1
ATOM 5287 O O . SER A 1 691 ? -29.296 -27.552 49.727 1.00 39.97 691 SER A O 1
ATOM 5289 N N . ASN A 1 692 ? -28.527 -26.288 48.042 1.00 43.53 692 ASN A N 1
ATOM 5290 C CA . ASN A 1 692 ? -29.795 -26.107 47.305 1.00 43.53 692 ASN A CA 1
ATOM 5291 C C . ASN A 1 692 ? -30.958 -25.372 48.009 1.00 43.53 692 ASN A C 1
ATOM 5293 O O . ASN A 1 692 ? -32.039 -25.266 47.439 1.00 43.53 692 ASN A O 1
ATOM 5297 N N . THR A 1 693 ? -30.765 -24.760 49.183 1.00 52.84 693 THR A N 1
ATOM 5298 C CA . THR A 1 693 ? -31.842 -23.996 49.856 1.00 52.84 693 THR A CA 1
ATOM 5299 C C . THR A 1 693 ? -31.784 -22.480 49.627 1.00 52.84 693 THR A C 1
ATOM 5301 O O . THR A 1 693 ? -32.396 -21.727 50.385 1.00 52.84 693 THR A O 1
ATOM 5304 N N . ALA A 1 694 ? -31.049 -22.011 48.611 1.00 45.75 694 ALA A N 1
ATOM 5305 C CA . ALA A 1 694 ? -30.743 -20.589 48.389 1.00 45.75 694 ALA A CA 1
ATOM 5306 C C . ALA A 1 694 ? -31.985 -19.693 48.244 1.00 45.75 694 ALA A C 1
ATOM 5308 O O . ALA A 1 694 ? -31.970 -18.559 48.705 1.00 45.75 694 ALA A O 1
ATOM 5309 N N . PHE A 1 695 ? -33.056 -20.216 47.642 1.00 52.38 695 PHE A N 1
ATOM 5310 C CA . PHE A 1 695 ? -34.259 -19.451 47.290 1.00 52.38 695 PHE A CA 1
ATOM 5311 C C . PHE A 1 695 ? -35.431 -19.648 48.262 1.00 52.38 695 PHE A C 1
ATOM 5313 O O . PHE A 1 695 ? -36.517 -19.117 48.043 1.00 52.38 695 PHE A O 1
ATOM 5320 N N . GLN A 1 696 ? -35.241 -20.403 49.351 1.00 56.31 696 GLN A N 1
ATOM 5321 C CA . GLN A 1 696 ? -36.268 -20.517 50.388 1.00 56.31 696 GLN A CA 1
ATOM 5322 C C . GLN A 1 696 ? -36.469 -19.160 51.063 1.00 56.31 696 GLN A C 1
ATOM 5324 O O . GLN A 1 696 ? -35.489 -18.501 51.392 1.00 56.31 696 GLN A O 1
ATOM 5329 N N . LYS A 1 697 ? -37.722 -18.779 51.343 1.00 48.31 697 LYS A N 1
ATOM 5330 C CA . LYS A 1 697 ? -38.110 -17.455 51.875 1.00 48.31 697 LYS A CA 1
ATOM 5331 C C . LYS A 1 697 ? -37.330 -17.009 53.126 1.00 48.31 697 LYS A C 1
ATOM 5333 O O . LYS A 1 697 ? -37.117 -15.821 53.314 1.00 48.31 697 LYS A O 1
ATOM 5338 N N . LYS A 1 698 ? -36.860 -17.965 53.936 1.00 48.34 698 LYS A N 1
ATOM 5339 C CA . LYS A 1 698 ? -36.013 -17.753 55.127 1.00 48.34 698 LYS A CA 1
ATOM 5340 C C . LYS A 1 698 ? -34.527 -17.464 54.838 1.00 48.34 698 LYS A C 1
ATOM 5342 O O . LYS A 1 698 ? -33.831 -16.977 55.717 1.00 48.34 698 LYS A O 1
ATOM 5347 N N . ASN A 1 699 ? -34.052 -17.764 53.626 1.00 60.44 699 ASN A N 1
ATOM 5348 C CA . ASN A 1 699 ? -32.662 -17.614 53.167 1.00 60.44 699 ASN A CA 1
ATOM 5349 C C . ASN A 1 699 ? -32.496 -16.507 52.105 1.00 60.44 699 ASN A C 1
ATOM 5351 O O . ASN A 1 699 ? -31.380 -16.250 51.657 1.00 60.44 699 ASN A O 1
ATOM 5355 N N . ILE A 1 700 ? -33.593 -15.863 51.697 1.00 47.22 700 ILE A N 1
ATOM 5356 C CA . ILE A 1 700 ? -33.606 -14.682 50.828 1.00 47.22 700 ILE A CA 1
ATOM 5357 C C . ILE A 1 700 ? -33.983 -13.465 51.653 1.00 47.22 700 ILE A C 1
ATOM 5359 O O . ILE A 1 700 ? -34.835 -13.545 52.535 1.00 47.22 700 ILE A O 1
ATOM 5363 N N . ILE A 1 701 ? -33.367 -12.323 51.351 1.00 48.09 701 ILE A N 1
ATOM 5364 C CA . ILE A 1 701 ? -33.686 -11.082 52.045 1.00 48.09 701 ILE A CA 1
ATOM 5365 C C . ILE A 1 701 ? -34.194 -10.021 51.058 1.00 48.09 701 ILE A C 1
ATOM 5367 O O . ILE A 1 701 ? -33.515 -9.767 50.061 1.00 48.09 701 ILE A O 1
ATOM 5371 N N . PRO A 1 702 ? -35.358 -9.383 51.304 1.00 44.25 702 PRO A N 1
ATOM 5372 C CA . PRO A 1 702 ? -35.915 -8.391 50.386 1.00 44.25 702 PRO A CA 1
ATOM 5373 C C . PRO A 1 702 ? -35.015 -7.157 50.241 1.00 44.25 702 PRO A C 1
ATOM 5375 O O . PRO A 1 702 ? -34.439 -6.678 51.221 1.00 44.25 702 PRO A O 1
ATOM 5378 N N . THR A 1 703 ? -34.945 -6.594 49.033 1.00 42.34 703 THR A N 1
ATOM 5379 C CA . THR A 1 703 ? -34.321 -5.289 48.764 1.00 42.34 703 THR A CA 1
ATOM 5380 C C . THR A 1 703 ? -35.325 -4.347 48.107 1.00 42.34 703 THR A C 1
ATOM 5382 O O . THR A 1 703 ? -36.046 -4.730 47.190 1.00 42.34 703 THR A O 1
ATOM 5385 N N . VAL A 1 704 ? -35.379 -3.100 48.583 1.00 43.69 704 VAL A N 1
ATOM 5386 C CA . VAL A 1 704 ? -36.243 -2.052 48.022 1.00 43.69 704 VAL A CA 1
ATOM 5387 C C . VAL A 1 704 ? -35.423 -1.277 46.993 1.00 43.69 704 VAL A C 1
ATOM 5389 O O . VAL A 1 704 ? -34.485 -0.572 47.365 1.00 43.69 704 VAL A O 1
ATOM 5392 N N . LYS A 1 705 ? -35.724 -1.444 45.698 1.00 39.62 705 LYS A N 1
ATOM 5393 C CA . LYS A 1 705 ? -34.941 -0.803 44.626 1.00 39.62 705 LYS A CA 1
ATOM 5394 C C . LYS A 1 705 ? -35.169 0.712 44.536 1.00 39.62 705 LYS A C 1
ATOM 5396 O O . LYS A 1 705 ? -34.204 1.417 44.267 1.00 39.62 705 LYS A O 1
ATOM 5401 N N . TYR A 1 706 ? -36.355 1.225 44.889 1.00 37.69 706 TYR A N 1
ATOM 5402 C CA . TYR A 1 706 ? -36.650 2.666 44.940 1.00 37.69 706 TYR A CA 1
ATOM 5403 C C . TYR A 1 706 ? -37.716 3.000 45.988 1.00 37.69 706 TYR A C 1
ATOM 5405 O O . TYR A 1 706 ? -38.684 2.259 46.141 1.00 37.69 706 TYR A O 1
ATOM 5413 N N . GLY A 1 707 ? -37.549 4.127 46.694 1.00 43.75 707 GLY A N 1
ATOM 5414 C CA . GLY A 1 707 ? -38.585 4.672 47.587 1.00 43.75 707 GLY A CA 1
ATOM 5415 C C . GLY A 1 707 ? -38.144 5.108 48.983 1.00 43.75 707 GLY A C 1
ATOM 5416 O O . GLY A 1 707 ? -38.987 5.565 49.741 1.00 43.75 707 GLY A O 1
ATOM 5417 N N . GLY A 1 708 ? -36.859 5.006 49.339 1.00 54.53 708 GLY A N 1
ATOM 5418 C CA . GLY A 1 708 ? -36.423 5.428 50.672 1.00 54.53 708 GLY A CA 1
ATOM 5419 C C . GLY A 1 708 ? -36.064 6.907 50.814 1.00 54.53 708 GLY A C 1
ATOM 5420 O O . GLY A 1 708 ? -36.162 7.454 51.897 1.00 54.53 708 GLY A O 1
ATOM 5421 N N . GLY A 1 709 ? -35.645 7.576 49.739 1.00 63.59 709 GLY A N 1
ATOM 5422 C CA . GLY A 1 709 ? -34.923 8.847 49.848 1.00 63.59 709 GLY A CA 1
ATOM 5423 C C . GLY A 1 709 ? -33.435 8.630 50.163 1.00 63.59 709 GLY A C 1
ATOM 5424 O O . GLY A 1 709 ? -33.014 7.587 50.668 1.00 63.59 709 GLY A O 1
ATOM 5425 N N . SER A 1 710 ? -32.592 9.584 49.776 1.00 70.06 710 SER A N 1
ATOM 5426 C CA . SER A 1 710 ? -31.148 9.536 50.019 1.00 70.06 710 SER A CA 1
ATOM 5427 C C . SER A 1 710 ? -30.603 10.945 50.144 1.00 70.06 710 SER A C 1
ATOM 5429 O O . SER A 1 710 ? -30.974 11.790 49.333 1.00 70.06 710 SER A O 1
ATOM 5431 N N . VAL A 1 711 ? -29.684 11.162 51.075 1.00 79.00 711 VAL A N 1
ATOM 5432 C CA . VAL A 1 711 ? -28.977 12.432 51.239 1.00 79.00 711 VAL A CA 1
ATOM 5433 C C . VAL A 1 711 ? -27.567 12.270 50.683 1.00 79.00 711 VAL A C 1
ATOM 5435 O O . VAL A 1 711 ? -26.875 11.296 50.988 1.00 79.00 711 VAL A O 1
ATOM 5438 N N . MET A 1 712 ? -27.142 13.207 49.840 1.00 84.75 712 MET A N 1
ATOM 5439 C CA . MET A 1 712 ? -25.743 13.322 49.443 1.00 84.75 712 MET A CA 1
ATOM 5440 C C . MET A 1 712 ? -25.062 14.320 50.379 1.00 84.75 712 MET A C 1
ATOM 5442 O O . MET A 1 712 ? -25.584 15.408 50.616 1.00 84.75 712 MET A O 1
ATOM 5446 N N . VAL A 1 713 ? -23.923 13.926 50.941 1.00 85.62 713 VAL A N 1
ATOM 5447 C CA . VAL A 1 713 ? -23.168 14.714 51.917 1.00 85.62 713 VAL A CA 1
ATOM 5448 C C . VAL A 1 713 ? -21.737 14.878 51.412 1.00 85.62 713 VAL A C 1
ATOM 5450 O O . VAL A 1 713 ? -21.110 13.919 50.960 1.00 85.62 713 VAL A O 1
ATOM 5453 N N . TRP A 1 714 ? -21.232 16.102 51.488 1.00 90.38 714 TRP A N 1
ATOM 5454 C CA . TRP A 1 714 ? -19.829 16.454 51.320 1.00 90.38 714 TRP A CA 1
ATOM 5455 C C . TRP A 1 714 ? -19.218 16.721 52.689 1.00 90.38 714 TRP A C 1
ATOM 5457 O O . TRP A 1 714 ? -19.864 17.293 53.567 1.00 90.38 714 TRP A O 1
ATOM 5467 N N . GLY A 1 715 ? -17.960 16.347 52.863 1.00 89.44 715 GLY A N 1
ATOM 5468 C CA . GLY A 1 715 ? -17.211 16.681 54.064 1.00 89.44 715 GLY A CA 1
ATOM 5469 C C . GLY A 1 715 ? -15.719 16.687 53.803 1.00 89.44 715 GLY A C 1
ATOM 5470 O O . GLY A 1 715 ? -15.220 16.170 52.799 1.00 89.44 715 GLY A O 1
ATOM 5471 N N . CYS A 1 716 ? -15.002 17.286 54.740 1.00 90.12 716 CYS A N 1
ATOM 5472 C CA . CYS A 1 716 ? -13.552 17.282 54.784 1.00 90.12 716 CYS A CA 1
ATOM 5473 C C . CYS A 1 716 ? -13.079 17.043 56.213 1.00 90.12 716 CYS A C 1
ATOM 5475 O O . CYS A 1 716 ? -13.830 17.249 57.164 1.00 90.12 716 CYS A O 1
ATOM 5477 N N . PHE A 1 717 ? -11.838 16.607 56.380 1.00 91.00 717 PHE A N 1
ATOM 5478 C CA . PHE A 1 717 ? -11.234 16.484 57.699 1.00 91.00 717 PHE A CA 1
ATOM 5479 C C . PHE A 1 717 ? -9.724 16.706 57.644 1.00 91.00 717 PHE A C 1
ATOM 5481 O O . PHE A 1 717 ? -9.084 16.562 56.599 1.00 91.00 717 PHE A O 1
ATOM 5488 N N . ALA A 1 718 ? -9.158 17.045 58.796 1.00 88.50 718 ALA A N 1
ATOM 5489 C CA . ALA A 1 718 ? -7.724 17.115 59.031 1.00 88.50 718 ALA A CA 1
ATOM 5490 C C . ALA A 1 718 ? -7.362 16.288 60.268 1.00 88.50 718 ALA A C 1
ATOM 5492 O O . ALA A 1 718 ? -8.238 15.832 60.999 1.00 88.50 718 ALA A O 1
ATOM 5493 N N . ALA A 1 719 ? -6.068 16.136 60.561 1.00 82.75 719 ALA A N 1
ATOM 5494 C CA . ALA A 1 719 ? -5.624 15.451 61.779 1.00 82.75 719 ALA A CA 1
ATOM 5495 C C . ALA A 1 719 ? -6.208 16.067 63.072 1.00 82.75 719 ALA A C 1
ATOM 5497 O O . ALA A 1 719 ? -6.369 15.358 64.060 1.00 82.75 719 ALA A O 1
ATOM 5498 N N . SER A 1 720 ? -6.555 17.360 63.058 1.00 82.06 720 SER A N 1
ATOM 5499 C CA . SER A 1 720 ? -7.187 18.073 64.174 1.00 82.06 720 SER A CA 1
ATOM 5500 C C . SER A 1 720 ? -8.693 17.821 64.329 1.00 82.06 720 SER A C 1
ATOM 5502 O O . SER A 1 720 ? -9.246 18.210 65.352 1.00 82.06 720 SER A O 1
ATOM 5504 N N . GLY A 1 721 ? -9.359 17.163 63.372 1.00 87.94 721 GLY A N 1
ATOM 5505 C CA . GLY A 1 721 ? -10.789 16.852 63.459 1.00 87.94 721 GLY A CA 1
ATOM 5506 C C . GLY A 1 721 ? -11.557 16.959 62.136 1.00 87.94 721 GLY A C 1
ATOM 5507 O O . GLY A 1 721 ? -10.969 17.263 61.091 1.00 87.94 721 GLY A O 1
ATOM 5508 N N . PRO A 1 722 ? -12.869 16.663 62.162 1.00 90.88 722 PRO A N 1
ATOM 5509 C CA . PRO A 1 722 ? -13.766 16.856 61.024 1.00 90.88 722 PRO A CA 1
ATOM 5510 C C . PRO A 1 722 ? -14.011 18.350 60.751 1.00 90.88 722 PRO A C 1
ATOM 5512 O O . PRO A 1 722 ? -14.169 19.147 61.671 1.00 90.88 722 PRO A O 1
ATOM 5515 N N . GLY A 1 723 ? -14.050 18.735 59.476 1.00 88.38 723 GLY A N 1
ATOM 5516 C CA . GLY A 1 723 ? -14.479 20.059 59.020 1.00 88.38 723 GLY A CA 1
ATOM 5517 C C . GLY A 1 723 ? -16.000 20.157 58.876 1.00 88.38 723 GLY A C 1
ATOM 5518 O O . GLY A 1 723 ? -16.732 19.217 59.187 1.00 88.38 723 GLY A O 1
ATOM 5519 N N . ARG A 1 724 ? -16.503 21.287 58.373 1.00 87.94 724 ARG A N 1
ATOM 5520 C CA . ARG A 1 724 ? -17.945 21.515 58.202 1.00 87.94 724 ARG A CA 1
ATOM 5521 C C . ARG A 1 724 ? -18.530 20.607 57.107 1.00 87.94 724 ARG A C 1
ATOM 5523 O O . ARG A 1 724 ? -17.998 20.600 55.993 1.00 87.94 724 ARG A O 1
ATOM 5530 N N . PRO A 1 725 ? -19.621 19.866 57.379 1.00 87.75 725 PRO A N 1
ATOM 5531 C CA . PRO A 1 725 ? -20.292 19.062 56.367 1.00 87.75 725 PRO A CA 1
ATOM 5532 C C . PRO A 1 725 ? -21.233 19.922 55.509 1.00 87.75 725 PRO A C 1
ATOM 5534 O O . PRO A 1 725 ? -21.958 20.775 56.020 1.00 87.75 725 PRO A O 1
ATOM 5537 N N . GLY A 1 726 ? -21.278 19.643 54.207 1.00 84.12 726 GLY A N 1
ATOM 5538 C CA . GLY A 1 726 ? -22.210 20.246 53.254 1.00 84.12 726 GLY A CA 1
ATOM 5539 C C . GLY A 1 726 ? -23.254 19.231 52.795 1.00 84.12 726 GLY A C 1
ATOM 5540 O O . GLY A 1 726 ? -22.905 18.130 52.379 1.00 84.12 726 GLY A O 1
ATOM 5541 N N . VAL A 1 727 ? -24.539 19.579 52.844 1.00 83.88 727 VAL A N 1
ATOM 5542 C CA . VAL A 1 727 ? -25.608 18.718 52.311 1.00 83.88 727 VAL A CA 1
ATOM 5543 C C . VAL A 1 727 ? -25.926 19.135 50.882 1.00 83.88 727 VAL A C 1
ATOM 5545 O O . VAL A 1 727 ? -26.125 20.318 50.614 1.00 83.88 727 VAL A O 1
ATOM 5548 N N . ILE A 1 728 ? -25.989 18.163 49.974 1.00 84.19 728 ILE A N 1
ATOM 5549 C CA . ILE A 1 728 ? -26.280 18.392 48.561 1.00 84.19 728 ILE A CA 1
ATOM 5550 C C . ILE A 1 728 ? -27.708 17.961 48.249 1.00 84.19 728 ILE A C 1
ATOM 5552 O O . ILE A 1 728 ? -28.063 16.785 48.358 1.00 84.19 728 ILE A O 1
ATOM 5556 N N . ASN A 1 729 ? -28.502 18.930 47.800 1.00 76.62 729 ASN A N 1
ATOM 5557 C CA . ASN A 1 729 ? -29.835 18.693 47.268 1.00 76.62 729 ASN A CA 1
ATOM 5558 C C . ASN A 1 729 ? -29.726 18.351 45.775 1.00 76.62 729 ASN A C 1
ATOM 5560 O O . ASN A 1 729 ? -29.302 19.182 44.974 1.00 76.62 729 ASN A O 1
ATOM 5564 N N . GLY A 1 730 ? -30.110 17.129 45.402 1.00 72.56 730 GLY A N 1
ATOM 5565 C CA . GLY A 1 730 ? -30.066 16.654 44.016 1.00 72.56 730 GLY A CA 1
ATOM 5566 C C . GLY A 1 730 ? -28.708 16.084 43.587 1.00 72.56 730 GLY A C 1
ATOM 5567 O O . GLY A 1 730 ? -27.919 15.618 44.408 1.00 72.56 730 GLY A O 1
ATOM 5568 N N . THR A 1 731 ? -28.457 16.061 42.277 1.00 72.31 731 THR A N 1
ATOM 5569 C CA . THR A 1 731 ? -27.227 15.502 41.694 1.00 72.31 731 THR A CA 1
ATOM 5570 C C . THR A 1 731 ? -26.141 16.574 41.621 1.00 72.31 731 THR A C 1
ATOM 5572 O O . THR A 1 731 ? -26.370 17.665 41.104 1.00 72.31 731 THR A O 1
ATOM 5575 N N . MET A 1 732 ? -24.941 16.266 42.119 1.00 80.31 732 MET A N 1
ATOM 5576 C CA . MET A 1 732 ? -23.840 17.226 42.146 1.00 80.31 732 MET A CA 1
ATOM 5577 C C . MET A 1 732 ? -23.163 17.373 40.777 1.00 80.31 732 MET A C 1
ATOM 5579 O O . MET A 1 732 ? -22.601 16.411 40.258 1.00 80.31 732 MET A O 1
ATOM 5583 N N . ASN A 1 733 ? -23.162 18.592 40.236 1.00 85.88 733 ASN A N 1
ATOM 5584 C CA . ASN A 1 733 ? -22.394 18.991 39.051 1.00 85.88 733 ASN A CA 1
ATOM 5585 C C . ASN A 1 733 ? -21.212 19.908 39.440 1.00 85.88 733 ASN A C 1
ATOM 5587 O O . ASN A 1 733 ? -21.031 20.233 40.616 1.00 85.88 733 ASN A O 1
ATOM 5591 N N . SER A 1 734 ? -20.411 20.343 38.462 1.00 86.94 734 SER A N 1
ATOM 5592 C CA . SER A 1 734 ? -19.233 21.194 38.699 1.00 86.94 734 SER A CA 1
ATOM 5593 C C . SER A 1 734 ? -19.560 22.523 39.392 1.00 86.94 734 SER A C 1
ATOM 5595 O O . SER A 1 734 ? -18.825 22.940 40.283 1.00 86.94 734 SER A O 1
ATOM 5597 N N . ALA A 1 735 ? -20.680 23.170 39.050 1.00 88.12 735 ALA A N 1
ATOM 5598 C CA . ALA A 1 735 ? -21.085 24.441 39.656 1.00 88.12 735 ALA A CA 1
ATOM 5599 C C . ALA A 1 735 ? -21.504 24.272 41.128 1.00 88.12 735 ALA A C 1
ATOM 5601 O O . ALA A 1 735 ? -21.082 25.040 41.995 1.00 88.12 735 ALA A O 1
ATOM 5602 N N . VAL A 1 736 ? -22.280 23.224 41.429 1.00 87.62 736 VAL A N 1
ATOM 5603 C CA . VAL A 1 736 ? -22.667 22.867 42.804 1.00 87.62 736 VAL A CA 1
ATOM 5604 C C . VAL A 1 736 ? -21.429 22.510 43.631 1.00 87.62 736 VAL A C 1
ATOM 5606 O O . VAL A 1 736 ? -21.309 22.945 44.773 1.00 87.62 736 VAL A O 1
ATOM 5609 N N . TYR A 1 737 ? -20.470 21.789 43.046 1.00 90.38 737 TYR A N 1
ATOM 5610 C CA . TYR A 1 737 ? -19.216 21.453 43.715 1.00 90.38 737 TYR A CA 1
ATOM 5611 C C . TYR A 1 737 ? -18.379 22.696 44.062 1.00 90.38 737 TYR A C 1
ATOM 5613 O O . TYR A 1 737 ? -17.953 22.847 45.206 1.00 90.38 737 TYR A O 1
ATOM 5621 N N . GLN A 1 738 ? -18.208 23.635 43.124 1.00 91.38 738 GLN A N 1
ATOM 5622 C CA . GLN A 1 738 ? -17.501 24.900 43.376 1.00 91.38 738 GLN A CA 1
ATOM 5623 C C . GLN A 1 738 ? -18.162 25.721 44.492 1.00 91.38 738 GLN A C 1
ATOM 5625 O O . GLN A 1 738 ? -17.468 26.283 45.343 1.00 91.38 738 GLN A O 1
ATOM 5630 N N . LYS A 1 739 ? -19.501 25.757 44.528 1.00 89.94 739 LYS A N 1
ATOM 5631 C CA . LYS A 1 739 ? -20.263 26.405 45.604 1.00 89.94 739 LYS A CA 1
ATOM 5632 C C . LYS A 1 739 ? -19.960 25.770 46.965 1.00 89.94 739 LYS A C 1
ATOM 5634 O O . LYS A 1 739 ? -19.625 26.485 47.905 1.00 89.94 739 LYS A O 1
ATOM 5639 N N . ILE A 1 740 ? -19.977 24.439 47.049 1.00 88.56 740 ILE A N 1
ATOM 5640 C CA . ILE A 1 740 ? -19.670 23.704 48.285 1.00 88.56 740 ILE A CA 1
ATOM 5641 C C . ILE A 1 740 ? -18.242 23.977 48.754 1.00 88.56 740 ILE A C 1
ATOM 5643 O O . ILE A 1 740 ? -18.039 24.242 49.939 1.00 88.56 740 ILE A O 1
ATOM 5647 N N . LEU A 1 741 ? -17.261 23.967 47.845 1.00 88.94 741 LEU A N 1
ATOM 5648 C CA . LEU A 1 741 ? -15.876 24.289 48.191 1.00 88.94 741 LEU A CA 1
ATOM 5649 C C . LEU A 1 741 ? -15.755 25.712 48.748 1.00 88.94 741 LEU A C 1
ATOM 5651 O O . LEU A 1 741 ? -15.102 25.920 49.773 1.00 88.94 741 LEU A O 1
ATOM 5655 N N . LYS A 1 742 ? -16.415 26.686 48.108 1.00 88.00 742 LYS A N 1
ATOM 5656 C CA . LYS A 1 742 ? -16.441 28.086 48.554 1.00 88.00 742 LYS A CA 1
ATOM 5657 C C . LYS A 1 742 ? -17.022 28.227 49.960 1.00 88.00 742 LYS A C 1
ATOM 5659 O O . LYS A 1 742 ? -16.449 28.934 50.784 1.00 88.00 742 LYS A O 1
ATOM 5664 N N . GLU A 1 743 ? -18.147 27.566 50.212 1.00 87.69 743 GLU A N 1
ATOM 5665 C CA . GLU A 1 743 ? -18.926 27.707 51.444 1.00 87.69 743 GLU A CA 1
ATOM 5666 C C . GLU A 1 743 ? -18.345 26.912 52.617 1.00 87.69 743 GLU A C 1
ATOM 5668 O O . GLU A 1 743 ? -18.495 27.338 53.758 1.00 87.69 743 GLU A O 1
ATOM 5673 N N . ASN A 1 744 ? -17.658 25.789 52.369 1.00 88.06 744 ASN A N 1
ATOM 5674 C CA . ASN A 1 744 ? -17.290 24.854 53.438 1.00 88.06 744 ASN A CA 1
ATOM 5675 C C . ASN A 1 744 ? -15.778 24.713 53.664 1.00 88.06 744 ASN A C 1
ATOM 5677 O O . ASN A 1 744 ? -15.363 24.538 54.810 1.00 88.06 744 ASN A O 1
ATOM 5681 N N . VAL A 1 745 ? -14.924 24.824 52.637 1.00 86.62 745 VAL A N 1
ATOM 5682 C CA . VAL A 1 745 ? -13.474 24.580 52.806 1.00 86.62 745 VAL A CA 1
ATOM 5683 C C . VAL A 1 745 ? -12.814 25.682 53.628 1.00 86.62 745 VAL A C 1
ATOM 5685 O O . VAL A 1 745 ? -12.122 25.380 54.597 1.00 86.62 745 VAL A O 1
ATOM 5688 N N . ARG A 1 746 ? -13.035 26.958 53.285 1.00 82.31 746 ARG A N 1
ATOM 5689 C CA . ARG A 1 746 ? -12.405 28.081 54.004 1.00 82.31 746 ARG A CA 1
ATOM 5690 C C . ARG A 1 746 ? -12.815 28.141 55.481 1.00 82.31 746 ARG A C 1
ATOM 5692 O O . ARG A 1 746 ? -11.909 28.207 56.309 1.00 82.31 746 ARG A O 1
ATOM 5699 N N . PRO A 1 747 ? -14.110 28.049 55.841 1.00 86.75 747 PRO A N 1
ATOM 5700 C CA . PRO A 1 747 ? -14.498 27.997 57.249 1.00 86.75 747 PRO A CA 1
ATOM 5701 C C . PRO A 1 747 ? -13.912 26.788 57.981 1.00 86.75 747 PRO A C 1
ATOM 5703 O O . PRO A 1 747 ? -13.425 26.939 59.093 1.00 86.75 747 PRO A O 1
ATOM 5706 N N . SER A 1 748 ? -13.850 25.617 57.334 1.00 88.00 748 SER A N 1
ATOM 5707 C CA . SER A 1 748 ? -13.237 24.425 57.937 1.00 88.00 748 SER A CA 1
ATOM 5708 C C . SER A 1 748 ? -11.743 24.606 58.210 1.00 88.00 748 SER A C 1
ATOM 5710 O O . SER A 1 748 ? -11.249 24.142 59.230 1.00 88.00 748 SER A O 1
ATOM 5712 N N . VAL A 1 749 ? -11.012 25.299 57.331 1.00 84.50 749 VAL A N 1
ATOM 5713 C CA . VAL A 1 749 ? -9.590 25.624 57.543 1.00 84.50 749 VAL A CA 1
ATOM 5714 C C . VAL A 1 749 ? -9.399 26.499 58.786 1.00 84.50 749 VAL A C 1
ATOM 5716 O O . VAL A 1 749 ? -8.470 26.258 59.561 1.00 84.50 749 VAL A O 1
ATOM 5719 N N . CYS A 1 750 ? -10.287 27.476 58.989 1.00 83.94 750 CYS A N 1
ATOM 5720 C CA . CYS A 1 750 ? -10.288 28.341 60.167 1.00 83.94 750 CYS A CA 1
ATOM 5721 C C . CYS A 1 750 ? -10.648 27.569 61.445 1.00 83.94 750 CYS A C 1
ATOM 5723 O O . CYS A 1 750 ? -9.888 27.624 62.412 1.00 83.94 750 CYS A O 1
ATOM 5725 N N . ASP A 1 751 ? -11.747 26.809 61.432 1.00 85.69 751 ASP A N 1
ATOM 5726 C CA . ASP A 1 751 ? -12.228 26.046 62.594 1.00 85.69 751 ASP A CA 1
ATOM 5727 C C . ASP A 1 751 ? -11.193 25.012 63.064 1.00 85.69 751 ASP A C 1
ATOM 5729 O O . ASP A 1 751 ? -10.960 24.837 64.259 1.00 85.69 751 ASP A O 1
ATOM 5733 N N . LEU A 1 752 ? -10.511 24.363 62.115 1.00 85.38 752 LEU A N 1
ATOM 5734 C CA . LEU A 1 752 ? -9.493 23.343 62.380 1.00 85.38 752 LEU A CA 1
ATOM 5735 C C . LEU A 1 752 ? -8.105 23.923 62.702 1.00 85.38 752 LEU A C 1
ATOM 5737 O O . LEU A 1 752 ? -7.163 23.146 62.897 1.00 85.38 752 LEU A O 1
ATOM 5741 N N . LYS A 1 753 ? -7.973 25.259 62.753 1.00 84.88 753 LYS A N 1
ATOM 5742 C CA . LYS A 1 753 ? -6.741 26.009 63.068 1.00 84.88 753 LYS A CA 1
ATOM 5743 C C . LYS A 1 753 ? -5.535 25.578 62.224 1.00 84.88 753 LYS A C 1
ATOM 5745 O O . LYS A 1 753 ? -4.422 25.402 62.725 1.00 84.88 753 LYS A O 1
ATOM 5750 N N . LEU A 1 754 ? -5.755 25.374 60.928 1.00 81.06 754 LEU A N 1
ATOM 5751 C CA . LEU A 1 754 ? -4.728 24.863 60.025 1.00 81.06 754 LEU A CA 1
ATOM 5752 C C . LEU A 1 754 ? -3.725 25.962 59.649 1.00 81.06 754 LEU A C 1
ATOM 5754 O O . LEU A 1 754 ? -4.089 27.115 59.419 1.00 81.06 754 LEU A O 1
ATOM 5758 N N . LYS A 1 755 ? -2.437 25.599 59.584 1.00 73.06 755 LYS A N 1
ATOM 5759 C CA . LYS A 1 755 ? -1.356 26.520 59.196 1.00 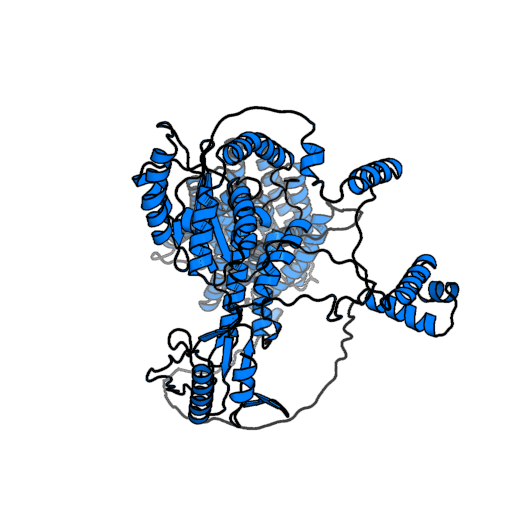73.06 755 LYS A CA 1
ATOM 5760 C C . LYS A 1 755 ? -1.538 26.993 57.745 1.00 73.06 755 LYS A C 1
ATOM 5762 O O . LYS A 1 755 ? -2.232 26.359 56.954 1.00 73.06 755 LYS A O 1
ATOM 5767 N N . ARG A 1 756 ? -0.860 28.090 57.375 1.00 62.00 756 ARG A N 1
ATOM 5768 C CA . ARG A 1 756 ? -0.944 28.736 56.043 1.00 62.00 756 ARG A CA 1
ATOM 5769 C C . ARG A 1 756 ? -0.661 27.812 54.845 1.00 62.00 756 ARG A C 1
ATOM 5771 O O . ARG A 1 756 ? -1.008 28.172 53.726 1.00 62.00 756 ARG A O 1
ATOM 5778 N N . THR A 1 757 ? -0.059 26.645 55.054 1.00 69.50 757 THR A N 1
ATOM 5779 C CA . THR A 1 757 ? 0.287 25.674 54.012 1.00 69.50 757 THR A CA 1
ATOM 5780 C C . THR A 1 757 ? -0.517 24.385 54.178 1.00 69.50 757 THR A C 1
ATOM 5782 O O . THR A 1 757 ? -0.172 23.505 54.963 1.00 69.50 757 THR A O 1
ATOM 5785 N N . TRP A 1 758 ? -1.594 24.254 53.405 1.00 82.50 758 TRP A N 1
ATOM 5786 C CA . TRP A 1 758 ? -2.387 23.029 53.312 1.00 82.50 758 TRP A CA 1
ATOM 5787 C C . TRP A 1 758 ? -2.597 22.602 51.857 1.00 82.50 758 TRP A C 1
ATOM 5789 O O . TRP A 1 758 ? -2.457 23.403 50.932 1.00 82.50 758 TRP A O 1
ATOM 5799 N N . VAL A 1 759 ? -2.903 21.318 51.659 1.00 82.56 759 VAL A N 1
ATOM 5800 C CA . VAL A 1 759 ? -3.160 20.710 50.346 1.00 82.56 759 VAL A CA 1
ATOM 5801 C C . VAL A 1 759 ? -4.510 20.004 50.392 1.00 82.56 759 VAL A C 1
ATOM 5803 O O . VAL A 1 759 ? -4.782 19.278 51.345 1.00 82.56 759 VAL A O 1
ATOM 5806 N N . LEU A 1 760 ? -5.340 20.226 49.374 1.00 85.88 760 LEU A N 1
ATOM 5807 C CA . LEU A 1 760 ? -6.660 19.621 49.213 1.00 85.88 760 LEU A CA 1
ATOM 5808 C C . LEU A 1 760 ? -6.561 18.296 48.448 1.00 85.88 760 LEU A C 1
ATOM 5810 O O . LEU A 1 760 ? -6.194 18.295 47.277 1.00 85.88 760 LEU A O 1
ATOM 5814 N N . GLN A 1 761 ? -6.921 17.173 49.065 1.00 85.19 761 GLN A N 1
ATOM 5815 C CA . GLN A 1 761 ? -7.084 15.894 48.359 1.00 85.19 761 GLN A CA 1
ATOM 5816 C C . GLN A 1 761 ? -8.562 15.648 48.019 1.00 85.19 761 GLN A C 1
ATOM 5818 O O . GLN A 1 761 ? -9.390 15.729 48.919 1.00 85.19 761 GLN A O 1
ATOM 5823 N N . GLN A 1 762 ? -8.874 15.332 46.755 1.00 83.88 762 GLN A N 1
ATOM 5824 C CA . GLN A 1 762 ? -10.225 15.071 46.208 1.00 83.88 762 GLN A CA 1
ATOM 5825 C C . GLN A 1 762 ? -10.205 13.846 45.271 1.00 83.88 762 GLN A C 1
ATOM 5827 O O . GLN A 1 762 ? -9.210 13.655 44.589 1.00 83.88 762 GLN A O 1
ATOM 5832 N N . ASP A 1 763 ? -11.272 13.047 45.164 1.00 74.94 763 ASP A N 1
ATOM 5833 C CA . ASP A 1 763 ? -11.321 11.740 44.445 1.00 74.94 763 ASP A CA 1
ATOM 5834 C C . ASP A 1 763 ? -11.202 11.767 42.896 1.00 74.94 763 ASP A C 1
ATOM 5836 O O . ASP A 1 763 ? -11.361 10.735 42.238 1.00 74.94 763 ASP A O 1
ATOM 5840 N N . ASN A 1 764 ? -10.908 12.935 42.312 1.00 76.75 764 ASN A N 1
ATOM 5841 C CA . ASN A 1 764 ? -10.767 13.181 40.871 1.00 76.75 764 ASN A CA 1
ATOM 5842 C C . ASN A 1 764 ? -11.946 12.730 39.988 1.00 76.75 764 ASN A C 1
ATOM 5844 O O . ASN A 1 764 ? -11.783 12.542 38.781 1.00 76.75 764 ASN A O 1
ATOM 5848 N N . ASP A 1 765 ? -13.149 12.628 40.554 1.00 80.62 765 ASP A N 1
ATOM 5849 C CA . ASP A 1 765 ? -14.387 12.477 39.789 1.00 80.62 765 ASP A CA 1
ATOM 5850 C C . ASP A 1 765 ? -14.534 13.575 38.704 1.00 80.62 765 ASP A C 1
ATOM 5852 O O . ASP A 1 765 ? -14.079 14.704 38.923 1.00 80.62 765 ASP A O 1
ATOM 5856 N N . PRO A 1 766 ? -15.185 13.298 37.550 1.00 80.44 766 PRO A N 1
ATOM 5857 C CA . PRO A 1 766 ? -15.308 14.247 36.439 1.00 80.44 766 PRO A CA 1
ATOM 5858 C C . PRO A 1 766 ? -15.720 15.677 36.816 1.00 80.44 766 PRO A C 1
ATOM 5860 O O . PRO A 1 766 ? -15.252 16.635 36.203 1.00 80.44 766 PRO A O 1
ATOM 5863 N N . LYS A 1 767 ? -16.555 15.874 37.846 1.00 85.25 767 LYS A N 1
ATOM 5864 C CA . LYS A 1 767 ? -16.939 17.229 38.298 1.00 85.25 767 LYS A CA 1
ATOM 5865 C C . LYS A 1 767 ? -15.810 17.976 39.026 1.00 85.25 767 LYS A C 1
ATOM 5867 O O . LYS A 1 767 ? -15.767 19.207 38.995 1.00 85.25 767 LYS A O 1
ATOM 5872 N N . HIS A 1 768 ? -14.878 17.251 39.642 1.00 84.94 768 HIS A N 1
ATOM 5873 C CA . HIS A 1 768 ? -13.702 17.785 40.337 1.00 84.94 768 HIS A CA 1
ATOM 5874 C C . HIS A 1 768 ? -12.582 18.162 39.358 1.00 84.94 768 HIS A C 1
ATOM 5876 O O . HIS A 1 768 ? -11.866 19.136 39.586 1.00 84.94 768 HIS A O 1
ATOM 5882 N N . THR A 1 769 ? -12.461 17.409 38.260 1.00 81.31 769 THR A N 1
ATOM 5883 C CA . THR A 1 769 ? -11.430 17.573 37.218 1.00 81.31 769 THR A CA 1
ATOM 5884 C C . THR A 1 769 ? -11.929 18.293 35.963 1.00 81.31 769 THR A C 1
ATOM 5886 O O . THR A 1 769 ? -11.154 18.535 35.041 1.00 81.31 769 THR A O 1
ATOM 5889 N N . SER A 1 770 ? -13.212 18.675 35.913 1.00 87.31 770 SER A N 1
ATOM 5890 C CA . SER A 1 770 ? -13.752 19.482 34.815 1.00 87.31 770 SER A CA 1
ATOM 5891 C C . SER A 1 770 ? -12.990 20.801 34.665 1.00 87.31 770 SER A C 1
ATOM 5893 O O . SER A 1 770 ? -12.638 21.432 35.664 1.00 87.31 770 SER A O 1
ATOM 5895 N N . LYS A 1 771 ? -12.822 21.266 33.419 1.00 88.19 771 LYS A N 1
ATOM 5896 C CA . LYS A 1 771 ? -12.123 22.523 33.093 1.00 88.19 771 LYS A CA 1
ATOM 5897 C C . LYS A 1 771 ? -12.590 23.697 33.966 1.00 88.19 771 LYS A C 1
ATOM 5899 O O . LYS A 1 771 ? -11.766 24.397 34.545 1.00 88.19 771 LYS A O 1
ATOM 5904 N N . SER A 1 772 ? -13.908 23.830 34.145 1.00 93.06 772 SER A N 1
ATOM 5905 C CA . SER A 1 772 ? -14.523 24.854 35.001 1.00 93.06 772 SER A CA 1
ATOM 5906 C C . SER A 1 772 ? -14.043 24.783 36.459 1.00 93.06 772 SER A C 1
ATOM 5908 O O . SER A 1 772 ? -13.668 25.801 37.039 1.00 93.06 772 SER A O 1
ATOM 5910 N N . THR A 1 773 ? -14.006 23.589 37.060 1.00 90.19 773 THR A N 1
ATOM 5911 C CA . THR A 1 773 ? -13.562 23.409 38.453 1.00 90.19 773 THR A CA 1
ATOM 5912 C C . THR A 1 773 ? -12.054 23.611 38.601 1.00 90.19 773 THR A C 1
ATOM 5914 O O . THR A 1 773 ? -11.621 24.260 39.554 1.00 90.19 773 THR A O 1
ATOM 5917 N N . SER A 1 774 ? -11.249 23.126 37.652 1.00 87.56 774 SER A N 1
ATOM 5918 C CA . SER A 1 774 ? -9.794 23.318 37.658 1.00 87.56 774 SER A CA 1
ATOM 5919 C C . SER A 1 774 ? -9.404 24.799 37.567 1.00 87.56 774 SER A C 1
ATOM 5921 O O . SER A 1 774 ? -8.550 25.262 38.326 1.00 87.56 774 SER A O 1
ATOM 5923 N N . GLU A 1 775 ? -10.066 25.572 36.700 1.00 91.25 775 GLU A N 1
ATOM 5924 C CA . GLU A 1 775 ? -9.878 27.027 36.602 1.00 91.25 775 GLU A CA 1
ATOM 5925 C C . GLU A 1 775 ? -10.309 27.743 37.890 1.00 91.25 775 GLU A C 1
ATOM 5927 O O . GLU A 1 775 ? -9.595 28.622 38.386 1.00 91.25 775 GLU A O 1
ATOM 5932 N N . TRP A 1 776 ? -11.434 27.331 38.486 1.00 93.69 776 TRP A N 1
ATOM 5933 C CA . TRP A 1 776 ? -11.924 27.889 39.746 1.00 93.69 776 TRP A CA 1
ATOM 5934 C C . TRP A 1 776 ? -10.946 27.659 40.909 1.00 93.69 776 TRP A C 1
ATOM 5936 O O . TRP A 1 776 ? -10.658 28.593 41.665 1.00 93.69 776 TRP A O 1
ATOM 5946 N N . LEU A 1 777 ? -10.390 26.450 41.042 1.00 90.00 777 LEU A N 1
ATOM 5947 C CA . LEU A 1 777 ? -9.395 26.106 42.068 1.00 90.00 777 LEU A CA 1
ATOM 5948 C C . LEU A 1 777 ? -8.114 26.936 41.911 1.00 90.00 777 LEU A C 1
ATOM 5950 O O . LEU A 1 777 ? -7.611 27.487 42.897 1.00 90.00 777 LEU A O 1
ATOM 5954 N N . LYS A 1 778 ? -7.640 27.104 40.666 1.00 89.00 778 LYS A N 1
ATOM 5955 C CA . LYS A 1 778 ? -6.482 27.948 40.334 1.00 89.00 778 LYS A CA 1
ATOM 5956 C C . LYS A 1 778 ? -6.734 29.411 40.707 1.00 89.00 778 LYS A C 1
ATOM 5958 O O . LYS A 1 778 ? -5.906 30.018 41.385 1.00 89.00 778 LYS A O 1
ATOM 5963 N N . LYS A 1 779 ? -7.904 29.959 40.352 1.00 91.00 779 LYS A N 1
ATOM 5964 C CA . LYS A 1 779 ? -8.313 31.335 40.695 1.00 91.00 779 LYS A CA 1
ATOM 5965 C C . LYS A 1 779 ? -8.383 31.567 42.208 1.00 91.00 779 LYS A C 1
ATOM 5967 O O . LYS A 1 779 ? -8.003 32.632 42.686 1.00 91.00 779 LYS A O 1
ATOM 5972 N N . ASN A 1 780 ? -8.826 30.568 42.973 1.00 87.38 780 ASN A N 1
ATOM 5973 C CA . ASN A 1 780 ? -8.945 30.651 44.432 1.00 87.38 780 ASN A CA 1
ATOM 5974 C C . ASN A 1 780 ? -7.661 30.268 45.190 1.00 87.38 780 ASN A C 1
ATOM 5976 O O . ASN A 1 780 ? -7.691 30.216 46.422 1.00 87.38 780 ASN A O 1
ATOM 5980 N N . LYS A 1 781 ? -6.546 30.038 44.475 1.00 86.25 781 LYS A N 1
ATOM 5981 C CA . LYS A 1 781 ? -5.229 29.669 45.026 1.00 86.25 781 LYS A CA 1
ATOM 5982 C C . LYS A 1 781 ? -5.277 28.427 45.932 1.00 86.25 781 LYS A C 1
ATOM 5984 O O . LYS A 1 781 ? -4.551 28.349 46.919 1.00 86.25 781 LYS A O 1
ATOM 5989 N N . MET A 1 782 ? -6.137 27.457 45.613 1.00 84.31 782 MET A N 1
ATOM 5990 C CA . MET A 1 782 ? -6.226 26.198 46.358 1.00 84.31 782 MET A CA 1
ATOM 5991 C C . MET A 1 782 ? -5.300 25.156 45.732 1.00 84.31 782 MET A C 1
ATOM 5993 O O . MET A 1 782 ? -5.487 24.767 44.582 1.00 84.31 782 MET A O 1
ATOM 5997 N N . LYS A 1 783 ? -4.300 24.692 46.488 1.00 82.38 783 LYS A N 1
ATOM 5998 C CA . LYS A 1 783 ? -3.387 23.639 46.030 1.00 82.38 783 LYS A CA 1
ATOM 5999 C C . LYS A 1 783 ? -4.058 22.275 46.177 1.00 82.38 783 LYS A C 1
ATOM 6001 O O . LYS A 1 783 ? -4.365 21.871 47.297 1.00 82.38 783 LYS A O 1
ATOM 6006 N N . THR A 1 784 ? -4.254 21.562 45.073 1.00 84.38 784 THR A N 1
ATOM 6007 C CA . THR A 1 784 ? -4.783 20.191 45.065 1.00 84.38 784 THR A CA 1
ATOM 6008 C C . THR A 1 784 ? -3.668 19.150 45.044 1.00 84.38 784 THR A C 1
ATOM 6010 O O . THR A 1 784 ? -2.620 19.372 44.440 1.00 84.38 784 THR A O 1
ATOM 6013 N N . LEU A 1 785 ? -3.885 18.012 45.704 1.00 80.19 785 LEU A N 1
ATOM 6014 C CA . LEU A 1 785 ? -3.009 16.848 45.607 1.00 80.19 785 LEU A CA 1
ATOM 6015 C C . LEU A 1 785 ? -3.257 16.141 44.271 1.00 80.19 785 LEU A C 1
ATOM 6017 O O . LEU A 1 785 ? -4.399 15.826 43.945 1.00 80.19 785 LEU A O 1
ATOM 6021 N N . GLU A 1 786 ? -2.194 15.872 43.525 1.00 76.69 786 GLU A N 1
ATOM 6022 C CA . GLU A 1 786 ? -2.243 15.050 42.317 1.00 76.69 786 GLU A CA 1
ATOM 6023 C C . GLU A 1 786 ? -2.148 13.564 42.697 1.00 76.69 786 GLU A C 1
ATOM 6025 O O . GLU A 1 786 ? -1.223 13.166 43.406 1.00 76.69 786 GLU A O 1
ATOM 6030 N N . TRP A 1 787 ? -3.138 12.759 42.291 1.00 73.38 787 TRP A N 1
ATOM 6031 C CA . TRP A 1 787 ? -3.229 11.322 42.593 1.00 73.38 787 TRP A CA 1
ATOM 6032 C C . TRP A 1 787 ? -4.281 10.620 41.701 1.00 73.38 787 TRP A C 1
ATOM 6034 O O . TRP A 1 787 ? -5.090 11.301 41.065 1.00 73.38 787 TRP A O 1
ATOM 6044 N N . PRO A 1 788 ? -4.288 9.277 41.602 1.00 62.12 788 PRO A N 1
ATOM 6045 C CA . PRO A 1 788 ? -5.161 8.556 40.671 1.00 62.12 788 PRO A CA 1
ATOM 6046 C C . PRO A 1 788 ? -6.649 8.614 41.064 1.00 62.12 788 PRO A C 1
ATOM 6048 O O . PRO A 1 788 ? -7.000 8.500 42.237 1.00 62.12 788 PRO A O 1
ATOM 6051 N N . SER A 1 789 ? -7.543 8.745 40.078 1.00 68.88 789 SER A N 1
ATOM 6052 C CA . SER A 1 789 ? -8.998 8.664 40.287 1.00 68.88 789 SER A CA 1
ATOM 6053 C C . SER A 1 789 ? -9.434 7.280 40.784 1.00 68.88 789 SER A C 1
ATOM 6055 O O . SER A 1 789 ? -8.817 6.281 40.425 1.00 68.88 789 SER A O 1
ATOM 6057 N N . GLN A 1 790 ? -10.529 7.213 41.550 1.00 62.81 790 GLN A N 1
ATOM 6058 C CA . GLN A 1 790 ? -11.125 5.959 42.054 1.00 62.81 790 GLN A CA 1
ATOM 6059 C C . GLN A 1 790 ? -10.171 5.053 42.852 1.00 62.81 790 GLN A C 1
ATOM 6061 O O . GLN A 1 790 ? -10.190 3.835 42.704 1.00 62.81 790 GLN A O 1
ATOM 6066 N N . SER A 1 791 ? -9.367 5.643 43.738 1.00 67.25 791 SER A N 1
ATOM 6067 C CA . SER A 1 791 ? -8.476 4.898 44.640 1.00 67.25 791 SER A CA 1
ATOM 6068 C C . SER A 1 791 ? -8.999 4.952 46.087 1.00 67.25 791 SER A C 1
ATOM 6070 O O . SER A 1 791 ? -8.473 5.733 46.882 1.00 67.25 791 SER A O 1
ATOM 6072 N N . PRO A 1 792 ? -10.055 4.190 46.450 1.00 62.97 792 PRO A N 1
ATOM 6073 C CA . PRO A 1 792 ? -10.647 4.231 47.793 1.00 62.97 792 PRO A CA 1
ATOM 6074 C C . PRO A 1 792 ? -9.631 3.873 48.889 1.00 62.97 792 PRO A C 1
ATOM 6076 O O . PRO A 1 792 ? -9.601 4.541 49.920 1.00 62.97 792 PRO A O 1
ATOM 6079 N N . ASP A 1 793 ? -8.726 2.927 48.618 1.00 66.19 793 ASP A N 1
ATOM 6080 C CA . ASP A 1 793 ? -7.628 2.517 49.512 1.00 66.19 793 ASP A CA 1
ATOM 6081 C C . ASP A 1 793 ? -6.645 3.666 49.818 1.00 66.19 793 ASP A C 1
ATOM 6083 O O . ASP A 1 793 ? -5.962 3.667 50.840 1.00 66.19 793 ASP A O 1
ATOM 6087 N N . LEU A 1 794 ? -6.583 4.674 48.939 1.00 71.38 794 LEU A N 1
ATOM 6088 C CA . LEU A 1 794 ? -5.752 5.872 49.079 1.00 71.38 794 LEU A CA 1
ATOM 6089 C C . LEU A 1 794 ? -6.563 7.108 49.499 1.00 71.38 794 LEU A C 1
ATOM 6091 O O . LEU A 1 794 ? -6.028 8.217 49.509 1.00 71.38 794 LEU A O 1
ATOM 6095 N N . ASN A 1 795 ? -7.838 6.950 49.868 1.00 80.38 795 ASN A N 1
ATOM 6096 C CA . ASN A 1 795 ? -8.689 8.049 50.312 1.00 80.38 795 ASN A CA 1
ATOM 6097 C C . ASN A 1 795 ? -9.169 7.863 51.759 1.00 80.38 795 ASN A C 1
ATOM 6099 O O . ASN A 1 795 ? -10.256 7.329 51.990 1.00 80.38 795 ASN A O 1
ATOM 6103 N N . PRO A 1 796 ? -8.426 8.349 52.769 1.00 80.19 796 PRO A N 1
ATOM 6104 C CA . PRO A 1 796 ? -8.781 8.084 54.163 1.00 80.19 796 PRO A CA 1
ATOM 6105 C C . PRO A 1 796 ? -10.150 8.622 54.611 1.00 80.19 796 PRO A C 1
ATOM 6107 O O . PRO A 1 796 ? -10.660 8.180 55.640 1.00 80.19 796 PRO A O 1
ATOM 6110 N N . ILE A 1 797 ? -10.783 9.535 53.860 1.00 84.88 797 ILE A N 1
ATOM 6111 C CA . ILE A 1 797 ? -12.151 9.979 54.169 1.00 84.88 797 ILE A CA 1
ATOM 6112 C C . ILE A 1 797 ? -13.198 8.886 53.925 1.00 84.88 797 ILE A C 1
ATOM 6114 O O . ILE A 1 797 ? -14.229 8.890 54.591 1.00 84.88 797 ILE A O 1
ATOM 6118 N N . GLU A 1 798 ? -12.924 7.901 53.064 1.00 82.88 798 GLU A N 1
ATOM 6119 C CA . GLU A 1 798 ? -13.819 6.754 52.855 1.00 82.88 798 GLU A CA 1
ATOM 6120 C C . GLU A 1 798 ? -14.023 5.956 54.148 1.00 82.88 798 GLU A C 1
ATOM 6122 O O . GLU A 1 798 ? -15.118 5.460 54.423 1.00 82.88 798 GLU A O 1
ATOM 6127 N N . MET A 1 799 ? -13.004 5.923 55.013 1.00 82.88 799 MET A N 1
ATOM 6128 C CA . MET A 1 799 ? -13.105 5.306 56.336 1.00 82.88 799 MET A CA 1
ATOM 6129 C C . MET A 1 799 ? -14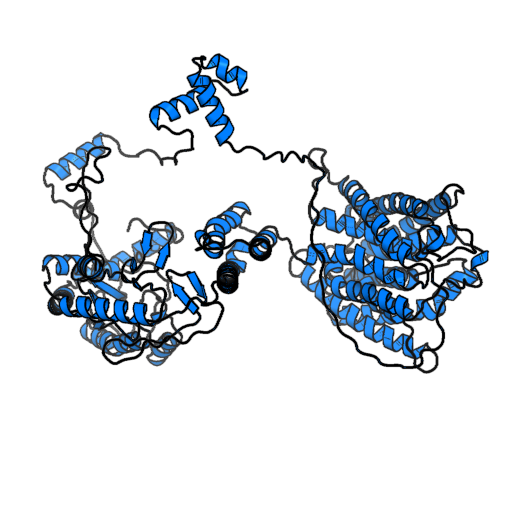.021 6.096 57.274 1.00 82.88 799 MET A C 1
ATOM 6131 O O . MET A 1 799 ? -14.801 5.497 58.013 1.00 82.88 799 MET A O 1
ATOM 6135 N N . LEU A 1 800 ? -13.980 7.432 57.222 1.00 86.06 800 LEU A N 1
ATOM 6136 C CA . LEU A 1 800 ? -14.917 8.271 57.977 1.00 86.06 800 LEU A CA 1
ATOM 6137 C C . LEU A 1 800 ? -16.338 8.164 57.426 1.00 86.06 800 LEU A C 1
ATOM 6139 O O . LEU A 1 800 ? -17.290 8.154 58.201 1.00 86.06 800 LEU A O 1
ATOM 6143 N N . TRP A 1 801 ? -16.502 8.018 56.109 1.00 87.19 801 TRP A N 1
ATOM 6144 C CA . TRP A 1 801 ? -17.811 7.753 55.517 1.00 87.19 801 TRP A CA 1
ATOM 6145 C C . TRP A 1 801 ? -18.396 6.429 55.970 1.00 87.19 801 TRP A C 1
ATOM 6147 O O . TRP A 1 801 ? -19.594 6.350 56.238 1.00 87.19 801 TRP A O 1
ATOM 6157 N N . HIS A 1 802 ? -17.567 5.400 56.082 1.00 82.25 802 HIS A N 1
ATOM 6158 C CA . HIS A 1 802 ? -17.979 4.123 56.635 1.00 82.25 802 HIS A CA 1
ATOM 6159 C C . HIS A 1 802 ? -18.374 4.235 58.119 1.00 82.25 802 HIS A C 1
ATOM 6161 O O . HIS A 1 802 ? -19.440 3.742 58.496 1.00 82.25 802 HIS A O 1
ATOM 6167 N N . ASP A 1 803 ? -17.579 4.927 58.941 1.00 86.69 803 ASP A N 1
ATOM 6168 C CA . ASP A 1 803 ? -17.893 5.153 60.358 1.00 86.69 803 ASP A CA 1
ATOM 6169 C C . ASP A 1 803 ? -19.216 5.930 60.509 1.00 86.69 803 ASP A C 1
ATOM 6171 O O . ASP A 1 803 ? -20.108 5.492 61.237 1.00 86.69 803 ASP A O 1
ATOM 6175 N N . LEU A 1 804 ? -19.404 7.002 59.726 1.00 87.88 804 LEU A N 1
ATOM 6176 C CA . LEU A 1 804 ? -20.634 7.798 59.690 1.00 87.88 804 LEU A CA 1
ATOM 6177 C C . LEU A 1 804 ? -21.852 6.961 59.272 1.00 87.88 804 LEU A C 1
ATOM 6179 O O . LEU A 1 804 ? -22.915 7.054 59.882 1.00 87.88 804 LEU A O 1
ATOM 6183 N N . LYS A 1 805 ? -21.723 6.122 58.236 1.00 83.69 805 LYS A N 1
ATOM 6184 C CA . LYS A 1 805 ? -22.808 5.234 57.783 1.00 83.69 805 LYS A CA 1
ATOM 6185 C C . LYS A 1 805 ? -23.235 4.263 58.875 1.00 83.69 805 LYS A C 1
ATOM 6187 O O . LYS A 1 805 ? -24.430 4.022 59.017 1.00 83.69 805 LYS A O 1
ATOM 6192 N N . LYS A 1 806 ? -22.296 3.724 59.656 1.00 84.38 806 LYS A N 1
ATOM 6193 C CA . LYS A 1 806 ? -22.610 2.814 60.767 1.00 84.38 806 LYS A CA 1
ATOM 6194 C C . LYS A 1 806 ? -23.430 3.500 61.857 1.00 84.38 806 LYS A C 1
ATOM 6196 O O . LYS A 1 806 ? -24.485 2.988 62.224 1.00 84.38 806 LYS A O 1
ATOM 6201 N N . VAL A 1 807 ? -22.978 4.658 62.336 1.00 86.94 807 VAL A N 1
ATOM 6202 C CA . VAL A 1 807 ? -23.638 5.361 63.451 1.00 86.94 807 VAL A CA 1
ATOM 6203 C C . VAL A 1 807 ? -24.974 5.984 63.045 1.00 86.94 807 VAL A C 1
ATOM 6205 O O . VAL A 1 807 ? -25.952 5.869 63.779 1.00 86.94 807 VAL A O 1
ATOM 6208 N N . VAL A 1 808 ? -25.075 6.547 61.836 1.00 85.50 808 VAL A N 1
ATOM 6209 C CA . VAL A 1 808 ? -26.342 7.088 61.317 1.00 85.50 808 VAL A CA 1
ATOM 6210 C C . VAL A 1 808 ? -27.360 5.969 61.096 1.00 85.50 808 VAL A C 1
ATOM 6212 O O . VAL A 1 808 ? -28.532 6.132 61.431 1.00 85.50 808 VAL A O 1
ATOM 6215 N N . HIS A 1 809 ? -26.927 4.807 60.597 1.00 79.56 809 HIS A N 1
ATOM 6216 C CA . HIS A 1 809 ? -27.815 3.656 60.437 1.00 79.56 809 HIS A CA 1
ATOM 6217 C C . HIS A 1 809 ? -28.325 3.121 61.783 1.00 79.56 809 HIS A C 1
ATOM 6219 O O . HIS A 1 809 ? -29.500 2.774 61.893 1.00 79.56 809 HIS A O 1
ATOM 6225 N N . ALA A 1 810 ? -27.481 3.113 62.821 1.00 80.88 810 ALA A N 1
ATOM 6226 C CA . ALA A 1 810 ? -27.877 2.704 64.169 1.00 80.88 810 ALA A CA 1
ATOM 6227 C C . ALA A 1 810 ? -28.982 3.600 64.763 1.00 80.88 810 ALA A C 1
ATOM 6229 O O . ALA A 1 810 ? -29.821 3.107 65.516 1.00 80.88 810 ALA A O 1
ATOM 6230 N N . ARG A 1 811 ? -29.043 4.883 64.369 1.00 83.81 811 ARG A N 1
ATOM 6231 C CA . ARG A 1 811 ? -30.105 5.825 64.772 1.00 83.81 811 ARG A CA 1
ATOM 6232 C C . ARG A 1 811 ? -31.442 5.620 64.049 1.00 83.81 811 ARG A C 1
ATOM 6234 O O . ARG A 1 811 ? -32.411 6.265 64.426 1.00 83.81 811 ARG A O 1
ATOM 6241 N N . LYS A 1 812 ? -31.507 4.734 63.044 1.00 79.88 812 LYS A N 1
ATOM 6242 C CA . LYS A 1 812 ? -32.734 4.353 62.313 1.00 79.88 812 LYS A CA 1
ATOM 6243 C C . LYS A 1 812 ? -33.586 5.562 61.854 1.00 79.88 812 LYS A C 1
ATOM 6245 O O . LYS A 1 812 ? -34.745 5.660 62.252 1.00 79.88 812 LYS A O 1
ATOM 6250 N N . PRO A 1 813 ? -33.047 6.478 61.023 1.00 80.44 813 PRO A N 1
ATOM 6251 C CA . PRO A 1 813 ? -33.796 7.642 60.544 1.00 80.44 813 PRO A CA 1
ATOM 6252 C C . PRO A 1 813 ? -35.053 7.225 59.776 1.00 80.44 813 PRO A C 1
ATOM 6254 O O . PRO A 1 813 ? -34.991 6.370 58.891 1.00 80.44 813 PRO A O 1
ATOM 6257 N N . SER A 1 814 ? -36.183 7.853 60.094 1.00 75.25 814 SER A N 1
ATOM 6258 C CA . SER A 1 814 ? -37.498 7.520 59.534 1.00 75.25 814 SER A CA 1
ATOM 6259 C C . SER A 1 814 ? -37.847 8.323 58.275 1.00 75.25 814 SER A C 1
ATOM 6261 O O . SER A 1 814 ? -38.675 7.892 57.473 1.00 75.25 814 SER A O 1
ATOM 6263 N N . ASN A 1 815 ? -37.194 9.472 58.062 1.00 79.62 815 ASN A N 1
ATOM 6264 C CA . ASN A 1 815 ? -37.416 10.369 56.922 1.00 79.62 815 ASN A CA 1
ATOM 6265 C C . ASN A 1 815 ? -36.131 11.121 56.513 1.00 79.62 815 ASN A C 1
ATOM 6267 O O . ASN A 1 815 ? -35.150 11.165 57.256 1.00 79.62 815 ASN A O 1
ATOM 6271 N N . VAL A 1 816 ? -36.113 11.708 55.306 1.00 78.44 816 VAL A N 1
ATOM 6272 C CA . VAL A 1 816 ? -34.916 12.359 54.719 1.00 78.44 816 VAL A CA 1
ATOM 6273 C C . VAL A 1 816 ? -34.398 13.516 55.574 1.00 78.44 816 VAL A C 1
ATOM 6275 O O . VAL A 1 816 ? -33.183 13.703 55.645 1.00 78.44 816 VAL A O 1
ATOM 6278 N N . ALA A 1 817 ? -35.286 14.245 56.255 1.00 80.56 817 ALA A N 1
ATOM 6279 C CA . ALA A 1 817 ? -34.897 15.332 57.146 1.00 80.56 817 ALA A CA 1
ATOM 6280 C C . ALA A 1 817 ? -34.160 14.802 58.389 1.00 80.56 817 ALA A C 1
ATOM 6282 O O . ALA A 1 817 ? -33.091 15.310 58.722 1.00 80.56 817 ALA A O 1
ATOM 6283 N N . GLU A 1 818 ? -34.650 13.722 59.005 1.00 83.75 818 GLU A N 1
ATOM 6284 C CA . GLU A 1 818 ? -33.945 13.022 60.087 1.00 83.75 818 GLU A CA 1
ATOM 6285 C C . GLU A 1 818 ? -32.609 12.449 59.622 1.00 83.75 818 GLU A C 1
ATOM 6287 O O . GLU A 1 818 ? -31.604 12.619 60.305 1.00 83.75 818 GLU A O 1
ATOM 6292 N N . LEU A 1 819 ? -32.551 11.829 58.438 1.00 84.56 819 LEU A N 1
ATOM 6293 C CA . LEU A 1 819 ? -31.288 11.320 57.898 1.00 84.56 819 LEU A CA 1
ATOM 6294 C C . LEU A 1 819 ? -30.269 12.450 57.712 1.00 84.56 819 LEU A C 1
ATOM 6296 O O . LEU A 1 819 ? -29.094 12.286 58.045 1.00 84.56 819 LEU A O 1
ATOM 6300 N N . GLN A 1 820 ? -30.712 13.594 57.192 1.00 86.06 820 GLN A N 1
ATOM 6301 C CA . GLN A 1 820 ? -29.869 14.767 57.011 1.00 86.06 820 GLN A CA 1
ATOM 6302 C C . GLN A 1 820 ? -29.369 15.310 58.352 1.00 86.06 820 GLN A C 1
ATOM 6304 O O . GLN A 1 820 ? -28.180 15.611 58.478 1.00 86.06 820 GLN A O 1
ATOM 6309 N N . GLN A 1 821 ? -30.252 15.416 59.345 1.00 86.69 821 GLN A N 1
ATOM 6310 C CA . GLN A 1 821 ? -29.893 15.901 60.672 1.00 86.69 821 GLN A CA 1
ATOM 6311 C C . GLN A 1 821 ? -28.931 14.938 61.374 1.00 86.69 821 GLN A C 1
ATOM 6313 O O . GLN A 1 821 ? -27.888 15.364 61.858 1.00 86.69 821 GLN A O 1
ATOM 6318 N N . PHE A 1 822 ? -29.197 13.632 61.332 1.00 91.19 822 PHE A N 1
ATOM 6319 C CA . PHE A 1 822 ? -28.334 12.625 61.949 1.00 91.19 822 PHE A CA 1
ATOM 6320 C C . PHE A 1 822 ? -26.958 12.582 61.287 1.00 91.19 822 PHE A C 1
ATOM 6322 O O . PHE A 1 822 ? -25.957 12.452 61.983 1.00 91.19 822 PHE A O 1
ATOM 6329 N N . CYS A 1 823 ? -26.872 12.762 59.964 1.00 88.31 823 CYS A N 1
ATOM 6330 C CA . CYS A 1 823 ? -25.578 12.899 59.296 1.00 88.31 823 CYS A CA 1
ATOM 6331 C C . CYS A 1 823 ? -24.775 14.090 59.839 1.00 88.31 823 CYS A C 1
ATOM 6333 O O . CYS A 1 823 ? -23.570 13.956 60.017 1.00 88.31 823 CYS A O 1
ATOM 6335 N N . LYS A 1 824 ? -25.415 15.235 60.115 1.00 88.44 824 LYS A N 1
ATOM 6336 C CA . LYS A 1 824 ? -24.735 16.411 60.685 1.00 88.44 824 LYS A CA 1
ATOM 6337 C C . LYS A 1 824 ? -24.318 16.183 62.139 1.00 88.44 824 LYS A C 1
ATOM 6339 O O . LYS A 1 824 ? -23.164 16.442 62.473 1.00 88.44 824 LYS A O 1
ATOM 6344 N N . ASP A 1 825 ? -25.228 15.671 62.966 1.00 90.88 825 ASP A N 1
ATOM 6345 C CA . ASP A 1 825 ? -24.978 15.406 64.386 1.00 90.88 825 ASP A CA 1
ATOM 6346 C C . ASP A 1 825 ? -23.818 14.422 64.571 1.00 90.88 825 ASP A C 1
ATOM 6348 O O . ASP A 1 825 ? -22.900 14.666 65.348 1.00 90.88 825 ASP A O 1
ATOM 6352 N N . GLU A 1 826 ? -23.853 13.298 63.851 1.00 92.75 826 GLU A N 1
ATOM 6353 C CA . GLU A 1 826 ? -22.855 12.241 63.998 1.00 92.75 826 GLU A CA 1
ATOM 6354 C C . GLU A 1 826 ? -21.512 12.627 63.376 1.00 92.75 826 GLU A C 1
ATOM 6356 O O . GLU A 1 826 ? -20.465 12.245 63.894 1.00 92.75 826 GLU A O 1
ATOM 6361 N N . TRP A 1 827 ? -21.515 13.439 62.314 1.00 92.19 827 TRP A N 1
ATOM 6362 C CA . TRP A 1 827 ? -20.284 13.987 61.748 1.00 92.19 827 TRP A CA 1
ATOM 6363 C C . TRP A 1 827 ? -19.550 14.894 62.743 1.00 92.19 827 TRP A C 1
ATOM 6365 O O . TRP A 1 827 ? -18.333 14.788 62.886 1.00 92.19 827 TRP A O 1
ATOM 6375 N N . ALA A 1 828 ? -20.283 15.735 63.481 1.00 88.19 828 ALA A N 1
ATOM 6376 C CA . ALA A 1 828 ? -19.709 16.607 64.507 1.00 88.19 828 ALA A CA 1
ATOM 6377 C C . ALA A 1 828 ? -19.133 15.834 65.710 1.00 88.19 828 ALA A C 1
ATOM 6379 O O . ALA A 1 828 ? -18.240 16.334 66.390 1.00 88.19 828 ALA A O 1
ATOM 6380 N N . LYS A 1 829 ? -19.609 14.606 65.957 1.00 91.94 829 LYS A N 1
ATOM 6381 C CA . LYS A 1 829 ? -19.135 13.735 67.045 1.00 91.94 829 LYS A CA 1
ATOM 6382 C C . LYS A 1 829 ? -17.872 12.942 66.701 1.00 91.94 829 LYS A C 1
ATOM 6384 O O . LYS A 1 829 ? -17.336 12.277 67.586 1.00 91.94 829 LYS A O 1
ATOM 6389 N N . ILE A 1 830 ? -17.390 12.971 65.452 1.00 90.50 830 ILE A N 1
ATOM 6390 C CA . ILE A 1 830 ? -16.188 12.221 65.055 1.00 90.50 830 ILE A CA 1
ATOM 6391 C C . ILE A 1 830 ? -14.981 12.732 65.867 1.00 90.50 830 ILE A C 1
ATOM 6393 O O . ILE A 1 830 ? -14.590 13.891 65.708 1.00 90.50 830 ILE A O 1
ATOM 6397 N N . PRO A 1 831 ? -14.338 11.885 66.698 1.00 90.38 831 PRO A N 1
ATOM 6398 C CA . PRO A 1 831 ? -13.255 12.345 67.559 1.00 90.38 831 PRO A CA 1
ATOM 6399 C C . PRO A 1 831 ? -12.022 12.768 66.744 1.00 90.38 831 PRO A C 1
ATOM 6401 O O . PRO A 1 831 ? -11.583 12.004 65.873 1.00 90.38 831 PRO A O 1
ATOM 6404 N N . PRO A 1 832 ? -11.366 13.901 67.062 1.00 87.50 832 PRO A N 1
ATOM 6405 C CA . PRO A 1 832 ? -10.092 14.296 66.455 1.00 87.50 832 PRO A CA 1
ATOM 6406 C C . PRO A 1 832 ? -9.029 13.190 66.448 1.00 87.50 832 PRO A C 1
ATOM 6408 O O . PRO A 1 832 ? -8.277 13.032 65.489 1.00 87.50 832 PRO A O 1
ATOM 6411 N N . GLN A 1 833 ? -9.006 12.343 67.478 1.00 88.44 833 GLN A N 1
ATOM 6412 C CA . GLN A 1 833 ? -8.089 11.210 67.592 1.00 88.44 833 GLN A CA 1
ATOM 6413 C C . GLN A 1 833 ? -8.319 10.154 66.497 1.00 88.44 833 GLN A C 1
ATOM 6415 O O . GLN A 1 833 ? -7.373 9.486 66.073 1.00 88.44 833 GLN A O 1
ATOM 6420 N N . ARG A 1 834 ? -9.560 9.973 66.021 1.00 90.06 834 ARG A N 1
ATOM 6421 C CA . ARG A 1 834 ? -9.874 9.082 64.892 1.00 90.06 834 ARG A CA 1
ATOM 6422 C C . ARG A 1 834 ? -9.306 9.649 63.595 1.00 90.06 834 ARG A C 1
ATOM 6424 O O . ARG A 1 834 ? -8.616 8.926 62.878 1.00 90.06 834 ARG A O 1
ATOM 6431 N N . CYS A 1 835 ? -9.529 10.938 63.357 1.00 86.75 835 CYS A N 1
ATOM 6432 C CA . CYS A 1 835 ? -8.980 11.668 62.223 1.00 86.75 835 CYS A CA 1
ATOM 6433 C C . CYS A 1 835 ? -7.446 11.607 62.194 1.00 86.75 835 CYS A C 1
ATOM 6435 O O . CYS A 1 835 ? -6.862 11.214 61.186 1.00 86.75 835 CYS A O 1
ATOM 6437 N N . ASN A 1 836 ? -6.786 11.898 63.317 1.00 85.50 836 ASN A N 1
ATOM 6438 C CA . ASN A 1 836 ? -5.329 11.839 63.427 1.00 85.50 836 ASN A CA 1
ATOM 6439 C C . ASN A 1 836 ? -4.769 10.441 63.109 1.00 85.50 836 ASN A C 1
ATOM 6441 O O . ASN A 1 836 ? -3.801 10.320 62.361 1.00 85.50 836 ASN A O 1
ATOM 6445 N N . ARG A 1 837 ? -5.403 9.372 63.616 1.00 85.06 837 ARG A N 1
ATOM 6446 C CA . ARG A 1 837 ? -4.985 7.987 63.331 1.00 85.06 837 ARG A CA 1
ATOM 6447 C C . ARG A 1 837 ? -5.051 7.645 61.843 1.00 85.06 837 ARG A C 1
ATOM 6449 O O . ARG A 1 837 ? -4.112 7.040 61.336 1.00 85.06 837 ARG A O 1
ATOM 6456 N N . LEU A 1 838 ? -6.118 8.051 61.149 1.00 83.81 838 LEU A N 1
ATOM 6457 C CA . LEU A 1 838 ? -6.274 7.805 59.709 1.00 83.81 838 LEU A CA 1
ATOM 6458 C C . LEU A 1 838 ? -5.174 8.491 58.895 1.00 83.81 838 LEU A C 1
ATOM 6460 O O . LEU A 1 838 ? -4.571 7.875 58.016 1.00 83.81 838 LEU A O 1
ATOM 6464 N N . ILE A 1 839 ? -4.862 9.741 59.236 1.00 82.38 839 ILE A N 1
ATOM 6465 C CA . ILE A 1 839 ? -3.781 10.479 58.584 1.00 82.38 839 ILE A CA 1
ATOM 6466 C C . ILE A 1 839 ? -2.415 9.854 58.891 1.00 82.38 839 ILE A C 1
ATOM 6468 O O . ILE A 1 839 ? -1.602 9.687 57.985 1.00 82.38 839 ILE A O 1
ATOM 6472 N N . ALA A 1 840 ? -2.173 9.440 60.138 1.00 78.62 840 ALA A N 1
ATOM 6473 C CA . ALA A 1 840 ? -0.927 8.785 60.529 1.00 78.62 840 ALA A CA 1
ATOM 6474 C C . ALA A 1 840 ? -0.708 7.436 59.814 1.00 78.62 840 ALA A C 1
ATOM 6476 O O . ALA A 1 840 ? 0.431 7.081 59.519 1.00 78.62 840 ALA A O 1
ATOM 6477 N N . SER A 1 841 ? -1.776 6.696 59.490 1.00 78.50 841 SER A N 1
ATOM 6478 C CA . SER A 1 841 ? -1.677 5.427 58.752 1.00 78.50 841 SER A CA 1
ATOM 6479 C C . SER A 1 841 ? -1.427 5.578 57.247 1.00 78.50 841 SER A C 1
ATOM 6481 O O . SER A 1 841 ? -1.004 4.615 56.610 1.00 78.50 841 SER A O 1
ATOM 6483 N N . TYR A 1 842 ? -1.620 6.775 56.682 1.00 78.56 842 TYR A N 1
ATOM 6484 C CA . TYR A 1 842 ? -1.617 6.998 55.232 1.00 78.56 842 TYR A CA 1
ATOM 6485 C C . TYR A 1 842 ? -0.292 6.625 54.547 1.00 78.56 842 TYR A C 1
ATOM 6487 O O . TYR A 1 842 ? -0.282 6.075 53.448 1.00 78.56 842 TYR A O 1
ATOM 6495 N N . GLY A 1 843 ? 0.843 6.863 55.214 1.00 73.19 843 GLY A N 1
ATOM 6496 C CA . GLY A 1 843 ? 2.159 6.488 54.687 1.00 73.19 843 GLY A CA 1
ATOM 6497 C C . GLY A 1 843 ? 2.313 4.978 54.473 1.00 73.19 843 GLY A C 1
ATOM 6498 O O . GLY A 1 843 ? 2.864 4.554 53.460 1.00 73.19 843 GLY A O 1
ATOM 6499 N N . LYS A 1 844 ? 1.761 4.158 55.378 1.00 78.12 844 LYS A N 1
ATOM 6500 C CA . LYS A 1 844 ? 1.788 2.692 55.249 1.00 78.12 844 LYS A CA 1
ATOM 6501 C C . LYS A 1 844 ? 0.927 2.216 54.073 1.00 78.12 844 LYS A C 1
ATOM 6503 O O . LYS A 1 844 ? 1.323 1.280 53.386 1.00 78.12 844 LYS A O 1
ATOM 6508 N N . HIS A 1 845 ? -0.203 2.878 53.808 1.00 77.75 845 HIS A N 1
ATOM 6509 C CA . HIS A 1 845 ? -1.066 2.577 52.653 1.00 77.75 845 HIS A CA 1
ATOM 6510 C C . HIS A 1 845 ? -0.361 2.855 51.331 1.00 77.75 845 HIS A C 1
ATOM 6512 O O . HIS A 1 845 ? -0.383 2.014 50.440 1.00 77.75 845 HIS A O 1
ATOM 6518 N N . LEU A 1 846 ? 0.332 3.992 51.229 1.00 73.69 846 LEU A N 1
ATOM 6519 C CA . LEU A 1 846 ? 1.105 4.336 50.033 1.00 73.69 846 LEU A CA 1
ATOM 6520 C C . LEU A 1 846 ? 2.184 3.289 49.739 1.00 73.69 846 LEU A C 1
ATOM 6522 O O . LEU A 1 846 ? 2.306 2.842 48.602 1.00 73.69 846 LEU A O 1
ATOM 6526 N N . ILE A 1 847 ? 2.923 2.850 50.763 1.00 76.88 847 ILE A N 1
ATOM 6527 C CA . ILE A 1 847 ? 3.936 1.794 50.618 1.00 76.88 847 ILE A CA 1
ATOM 6528 C C . ILE A 1 847 ? 3.291 0.482 50.154 1.00 76.88 847 ILE A C 1
ATOM 6530 O O . ILE A 1 847 ? 3.815 -0.167 49.251 1.00 76.88 847 ILE A O 1
ATOM 6534 N N . ALA A 1 848 ? 2.142 0.108 50.725 1.00 76.38 848 ALA A N 1
ATOM 6535 C CA . ALA A 1 848 ? 1.428 -1.108 50.345 1.00 76.38 848 ALA A CA 1
ATOM 6536 C C . ALA A 1 848 ? 0.947 -1.072 48.883 1.00 76.38 848 ALA A C 1
ATOM 6538 O O . ALA A 1 848 ? 1.123 -2.053 48.164 1.00 76.38 848 ALA A O 1
ATOM 6539 N N . VAL A 1 849 ? 0.413 0.060 48.413 1.00 72.56 849 VAL A N 1
ATOM 6540 C CA . VAL A 1 849 ? -0.026 0.220 47.015 1.00 72.56 849 VAL A CA 1
ATOM 6541 C C . VAL A 1 849 ? 1.162 0.214 46.050 1.00 72.56 849 VAL A C 1
ATOM 6543 O O . VAL A 1 849 ? 1.088 -0.403 44.987 1.00 72.56 849 VAL A O 1
ATOM 6546 N N . VAL A 1 850 ? 2.284 0.846 46.416 1.00 73.81 850 VAL A N 1
ATOM 6547 C CA . VAL A 1 850 ? 3.520 0.808 45.615 1.00 73.81 850 VAL A CA 1
ATOM 6548 C C . VAL A 1 850 ? 4.064 -0.619 45.523 1.00 73.81 850 VAL A C 1
ATOM 6550 O O . VAL A 1 850 ? 4.392 -1.075 44.428 1.00 73.81 850 VAL A O 1
ATOM 6553 N N . ALA A 1 851 ? 4.092 -1.359 46.635 1.00 68.75 851 ALA A N 1
ATOM 6554 C CA . ALA A 1 851 ? 4.486 -2.767 46.651 1.00 68.75 851 ALA A CA 1
ATOM 6555 C C . ALA A 1 851 ? 3.540 -3.644 45.809 1.00 68.75 851 ALA A C 1
ATOM 6557 O O . ALA A 1 851 ? 3.993 -4.543 45.102 1.00 68.75 851 ALA A O 1
ATOM 6558 N N . ALA A 1 852 ? 2.241 -3.332 45.812 1.00 69.81 852 ALA A N 1
ATOM 6559 C CA . ALA A 1 852 ? 1.236 -3.961 44.958 1.00 69.81 852 ALA A CA 1
ATOM 6560 C C . ALA A 1 852 ? 1.267 -3.467 43.495 1.00 69.81 852 ALA A C 1
ATOM 6562 O O . ALA A 1 852 ? 0.422 -3.877 42.700 1.00 69.81 852 ALA A O 1
ATOM 6563 N N . LYS A 1 853 ? 2.216 -2.592 43.119 1.00 72.12 853 LYS A N 1
ATOM 6564 C CA . LYS A 1 853 ? 2.334 -1.970 41.785 1.00 72.12 853 LYS A CA 1
ATOM 6565 C C . LYS A 1 853 ? 1.028 -1.318 41.303 1.00 72.12 853 LYS A C 1
ATOM 6567 O O . LYS A 1 853 ? 0.683 -1.407 40.128 1.00 72.12 853 LYS A O 1
ATOM 6572 N N . GLY A 1 854 ? 0.295 -0.675 42.213 1.00 60.94 854 GLY A N 1
ATOM 6573 C CA . GLY A 1 854 ? -1.004 -0.055 41.930 1.00 60.94 854 GLY A CA 1
ATOM 6574 C C . GLY A 1 854 ? -2.204 -1.007 42.005 1.00 60.94 854 GLY A C 1
ATOM 6575 O O . GLY A 1 854 ? -3.314 -0.594 41.682 1.00 60.94 854 GLY A O 1
ATOM 6576 N N . GLY A 1 855 ? -2.002 -2.265 42.411 1.00 58.56 855 GLY A N 1
ATOM 6577 C CA . GLY A 1 855 ? -3.071 -3.234 42.658 1.00 58.56 855 GLY A CA 1
ATOM 6578 C C . GLY A 1 855 ? -3.756 -3.079 44.029 1.00 58.56 855 GLY A C 1
ATOM 6579 O O . GLY A 1 855 ? -3.290 -2.301 44.865 1.00 58.56 855 GLY A O 1
ATOM 6580 N N . PRO A 1 856 ? -4.847 -3.834 44.275 1.00 54.22 856 PRO A N 1
ATOM 6581 C CA . PRO A 1 856 ? -5.602 -3.794 45.528 1.00 54.22 856 PRO A CA 1
ATOM 6582 C C . PRO A 1 856 ? -4.740 -4.179 46.732 1.00 54.22 856 PRO A C 1
ATOM 6584 O O . PRO A 1 856 ? -3.918 -5.096 46.647 1.00 54.22 856 PRO A O 1
ATOM 6587 N N . THR A 1 857 ? -4.959 -3.513 47.863 1.00 65.12 857 THR A N 1
ATOM 6588 C CA . THR A 1 857 ? -4.264 -3.827 49.120 1.00 65.12 857 THR A CA 1
ATOM 6589 C C . THR A 1 857 ? -5.195 -4.538 50.101 1.00 65.12 857 THR A C 1
ATOM 6591 O O . THR A 1 857 ? -6.399 -4.611 49.888 1.00 65.12 857 THR A O 1
ATOM 6594 N N . SER A 1 858 ? -4.656 -5.108 51.182 1.00 56.72 858 SER A N 1
ATOM 6595 C CA . SER A 1 858 ? -5.457 -5.776 52.222 1.00 56.72 858 SER A CA 1
ATOM 6596 C C . SER A 1 858 ? -6.215 -4.799 53.141 1.00 56.72 858 SER A C 1
ATOM 6598 O O . SER A 1 858 ? -6.511 -5.163 54.281 1.00 56.72 858 SER A O 1
ATOM 6600 N N . TYR A 1 859 ? -6.403 -3.549 52.706 1.00 54.94 859 TYR A N 1
ATOM 6601 C CA . TYR A 1 859 ? -6.886 -2.431 53.516 1.00 54.94 859 TYR A CA 1
ATOM 6602 C C . TYR A 1 859 ? -8.363 -2.116 53.299 1.00 54.94 859 TYR A C 1
ATOM 6604 O O . TYR A 1 859 ? -8.865 -2.379 52.187 1.00 54.94 859 TYR A O 1
#

Secondary structure (DSSP, 8-state):
-HHHHHHH--S--EEETTEEE-EEEETTEEEE--SSHHHHHHHHHHHHHHHHHTT----GGG--B----SS------EETTEEPPB-SEEEETTEEEETT---HHHHHHHHHHHHHHHHHHIIIIIS-TTS-HHHHHHHIIIIIHHHHSTTGGG----HHHHHHHHHHHHHHHHHHHT--GGGGHHHHIIIIIIHHHGGGSTT-HHHHHHHHHHHHHHHHHHHHHHHTGGG-BTTB----HHHHHHHHHHHHHHHHHHHHHTTTS-HHHHHHHHHHHHHHHHHHHIIIIIIS----TT-IIIIIIHHHHHHHHHHHHT--GGGTT--TTSS--HHHHHHHHHHHHHHHHHHHHHTTTTSPTTHHHHHHHHHHHHHHHHHHHHHHHHHHHHSGGGPPPHHHHHHGGGHHHHHHGGGTTSS-HHHHHHHHHHHHHHHHHHIIIIIHHHHHHHS----TT-HIIIIIHHHHHHHHHHHHHHHTT-STT--HHHHHHHHHHHHHHHHHHHHHHHHHHT-GGG-PPPGGGTT-GGGTS-PPP---------------------------------------HHHHHHHHHHHHHTT--HHHHHHHHT--HHHHHHHHHHHHHHS--SPPPPP-PPP---HHHHHHHHHHHHH-TT--HHHHHTTS--------EEEEEEEEESS---SPPP----TT-TTSTTT-----SS-S-EEEEEEEEETTEE---EEE-S---HHHHHHHHHHHHHHHHHHTT--S---EE----HHHHSHHHHHHHHHTTPPBPP--TT-GGG-THHHHHHHHHHHHHHT---SHHHHHHHHHHHHHT--HHHHHHHHHHHHHHHHHHHHTTT-----

Radius of gyration: 40.48 Å; chains: 1; bounding box: 90×82×116 Å